Protein 7SO5 (pdb70)

Nearest PDB structures (foldseek):
  7so5-assembly1_H  TM=1.005E+00  e=3.830E-40  Homo sapiens
  4edw-assembly1_H  TM=9.502E-01  e=9.110E-30  Homo sapiens
  8f6l-assembly1_A  TM=8.361E-01  e=1.231E-29  Homo sapiens
  6vpy-assembly1_A  TM=5.627E-01  e=1.816E-31  Homo sapiens
  4qhm-assembly4_G  TM=5.582E-01  e=5.480E-31  Homo sapiens

Structure (mmCIF, N/CA/C/O backbone):
data_7SO5
#
_entry.id   7SO5
#
_cell.length_a   61.167
_cell.length_b   110.722
_cell.length_c   83.060
_cell.angle_alpha   90.000
_cell.angle_beta   99.330
_cell.angle_gamma   90.000
#
_symmetry.space_group_name_H-M   'P 1 21 1'
#
loop_
_entity.id
_entity.type
_entity.pdbx_description
1 polymer 'Fab B2 HC'
2 polymer 'Fab B2 LC'
3 polymer 'Toxin B'
4 water water
#
loop_
_atom_site.group_PDB
_atom_site.id
_atom_site.type_symbol
_atom_site.label_atom_id
_atom_site.label_alt_id
_atom_site.label_comp_id
_atom_site.label_asym_id
_atom_site.label_entity_id
_atom_site.label_seq_id
_atom_site.pdbx_PDB_ins_code
_atom_site.Cartn_x
_atom_site.Cartn_y
_atom_site.Cartn_z
_atom_site.occupancy
_atom_site.B_iso_or_equiv
_atom_site.auth_seq_id
_atom_site.auth_comp_id
_atom_site.auth_asym_id
_atom_site.auth_atom_id
_atom_site.pdbx_PDB_model_num
ATOM 1 N N . GLN A 1 1 ? 12.736 -107.197 37.972 1.00 55.71 1 GLN H N 1
ATOM 2 C CA . GLN A 1 1 ? 14.016 -107.758 38.392 1.00 50.83 1 GLN H CA 1
ATOM 3 C C . GLN A 1 1 ? 14.939 -106.636 38.834 1.00 46.46 1 GLN H C 1
ATOM 4 O O . GLN A 1 1 ? 15.494 -105.922 38.001 1.00 42.17 1 GLN H O 1
ATOM 10 N N . VAL A 1 2 ? 15.069 -106.474 40.154 1.00 41.77 2 VAL H N 1
ATOM 11 C CA . VAL A 1 2 ? 15.911 -105.418 40.704 1.00 40.84 2 VAL H CA 1
ATOM 12 C C . VAL A 1 2 ? 17.346 -105.604 40.236 1.00 40.80 2 VAL H C 1
ATOM 13 O O . VAL A 1 2 ? 17.870 -106.725 40.203 1.00 38.10 2 VAL H O 1
ATOM 17 N N . GLN A 1 3 ? 17.991 -104.499 39.865 1.00 36.26 3 GLN H N 1
ATOM 18 C CA . GLN A 1 3 ? 19.403 -104.513 39.514 1.00 33.30 3 GLN H CA 1
ATOM 19 C C . GLN A 1 3 ? 20.101 -103.370 40.229 1.00 26.89 3 GLN H C 1
ATOM 20 O O . GLN A 1 3 ? 19.568 -102.262 40.302 1.00 31.83 3 GLN H O 1
ATOM 26 N N . LEU A 1 4 ? 21.286 -103.655 40.763 1.00 25.17 4 LEU H N 1
ATOM 27 C CA . LEU A 1 4 ? 22.118 -102.686 41.475 1.00 24.67 4 LEU H CA 1
ATOM 28 C C . LEU A 1 4 ? 23.295 -102.329 40.576 1.00 26.27 4 LEU H C 1
ATOM 29 O O . LEU A 1 4 ? 24.175 -103.161 40.354 1.00 29.18 4 LEU H O 1
ATOM 34 N N . LEU A 1 5 ? 23.314 -101.104 40.067 1.00 24.68 5 LEU H N 1
ATOM 35 C CA . LEU A 1 5 ? 24.382 -100.653 39.182 1.00 23.99 5 LEU H CA 1
ATOM 36 C C . LEU A 1 5 ? 25.288 -99.733 39.981 1.00 24.13 5 LEU H C 1
ATOM 37 O O . LEU A 1 5 ? 24.806 -98.825 40.660 1.00 27.06 5 LEU H O 1
ATOM 42 N N . GLN A 1 6 ? 26.588 -99.964 39.917 1.00 23.49 6 GLN H N 1
ATOM 43 C CA . GLN A 1 6 ? 27.451 -99.212 40.812 1.00 28.16 6 GLN H CA 1
ATOM 44 C C . GLN A 1 6 ? 28.678 -98.711 40.077 1.00 29.14 6 GLN H C 1
ATOM 45 O O . GLN A 1 6 ? 29.069 -99.230 39.024 1.00 29.07 6 GLN H O 1
ATOM 51 N N . GLY A 1 7 ? 29.273 -97.671 40.651 1.00 25.65 7 GLY H N 1
ATOM 52 C CA . GLY A 1 7 ? 30.460 -97.097 40.047 1.00 29.21 7 GLY H CA 1
ATOM 53 C C . GLY A 1 7 ? 31.118 -96.101 40.970 1.00 30.99 7 GLY H C 1
ATOM 54 O O . GLY A 1 7 ? 30.627 -95.804 42.062 1.00 27.23 7 GLY H O 1
ATOM 55 N N . GLY A 1 8 ? 32.234 -95.577 40.492 1.00 29.44 8 GLY H N 1
ATOM 56 C CA . GLY A 1 8 ? 33.056 -94.653 41.244 1.00 28.96 8 GLY H CA 1
ATOM 57 C C . GLY A 1 8 ? 34.503 -94.894 40.868 1.00 25.63 8 GLY H C 1
ATOM 58 O O . GLY A 1 8 ? 34.822 -95.797 40.106 1.00 30.76 8 GLY H O 1
ATOM 59 N N . ALA A 1 9 ? 35.384 -94.084 41.449 1.00 25.21 9 ALA H N 1
ATOM 60 C CA . ALA A 1 9 ? 36.788 -94.148 41.065 1.00 30.61 9 ALA H CA 1
ATOM 61 C C . ALA A 1 9 ? 37.418 -95.457 41.532 1.00 31.42 9 ALA H C 1
ATOM 62 O O . ALA A 1 9 ? 37.207 -95.901 42.665 1.00 30.56 9 ALA H O 1
ATOM 64 N N . GLY A 1 10 ? 38.199 -96.078 40.649 1.00 30.03 10 GLY H N 1
ATOM 65 C CA . GLY A 1 10 ? 38.893 -97.308 40.960 1.00 25.74 10 GLY H CA 1
ATOM 66 C C . GLY A 1 10 ? 40.267 -97.131 41.546 1.00 27.71 10 GLY H C 1
ATOM 67 O O . GLY A 1 10 ? 40.913 -98.120 41.911 1.00 25.88 10 GLY H O 1
ATOM 68 N N . LEU A 1 11 ? 40.743 -95.892 41.653 1.00 29.22 11 LEU H N 1
ATOM 69 C CA . LEU A 1 11 ? 42.084 -95.639 42.159 1.00 25.83 11 LEU H CA 1
ATOM 70 C C . LEU A 1 11 ? 42.092 -94.329 42.928 1.00 21.43 11 LEU H C 1
ATOM 71 O O . LEU A 1 11 ? 41.588 -93.322 42.426 1.00 27.67 11 LEU H O 1
ATOM 76 N N . LEU A 1 12 ? 42.719 -94.331 44.097 1.00 24.45 12 LEU H N 1
ATOM 77 C CA . LEU A 1 12 ? 42.909 -93.082 44.820 1.00 28.96 12 LEU H CA 1
ATOM 78 C C . LEU A 1 12 ? 44.103 -93.237 45.751 1.00 28.52 12 LEU H C 1
ATOM 79 O O . LEU A 1 12 ? 44.581 -94.345 46.000 1.00 23.49 12 LEU H O 1
ATOM 84 N N . LYS A 1 13 ? 44.612 -92.054 46.271 1.00 26.99 13 LYS H N 1
ATOM 85 C CA . LYS A 1 13 ? 45.831 -92.101 47.064 1.00 28.35 13 LYS H CA 1
ATOM 86 C C . LYS A 1 13 ? 45.521 -92.306 48.542 1.00 27.12 13 LYS H C 1
ATOM 87 O O . LYS A 1 13 ? 44.453 -91.908 49.013 1.00 27.83 13 LYS H O 1
ATOM 93 N N . PRO A 1 14 ? 46.467 -92.888 49.283 1.00 26.44 14 PRO H N 1
ATOM 94 C CA . PRO A 1 14 ? 46.298 -93.004 50.733 1.00 29.98 14 PRO H CA 1
ATOM 95 C C . PRO A 1 14 ? 45.995 -91.642 51.344 1.00 30.12 14 PRO H C 1
ATOM 96 O O . PRO A 1 14 ? 46.457 -90.601 50.860 1.00 30.31 14 PRO H O 1
ATOM 100 N N . SER A 1 15 ? 45.174 -91.667 52.385 1.00 30.13 15 SER H N 1
ATOM 101 C CA . SER A 1 15 ? 44.628 -90.538 53.127 1.00 28.91 15 SER H CA 1
ATOM 102 C C . SER A 1 15 ? 43.435 -89.886 52.411 1.00 29.84 15 SER H C 1
ATOM 103 O O . SER A 1 15 ? 42.721 -89.101 53.041 1.00 29.55 15 SER H O 1
ATOM 106 N N . GLU A 1 16 ? 43.154 -90.213 51.145 1.00 26.49 16 GLU H N 1
ATOM 107 C CA . GLU A 1 16 ? 42.038 -89.593 50.437 1.00 24.25 16 GLU H CA 1
ATOM 108 C C . GLU A 1 16 ? 40.708 -90.251 50.834 1.00 23.44 16 GLU H C 1
ATOM 109 O O . GLU A 1 16 ? 40.667 -91.203 51.613 1.00 24.59 16 GLU H O 1
ATOM 115 N N . THR A 1 17 ? 39.603 -89.744 50.278 1.00 22.15 17 THR H N 1
ATOM 116 C CA . THR A 1 17 ? 38.265 -90.235 50.600 1.00 25.10 17 THR H CA 1
ATOM 117 C C . THR A 1 17 ? 37.725 -91.069 49.445 1.00 24.43 17 THR H C 1
ATOM 118 O O . THR A 1 17 ? 37.624 -90.582 48.313 1.00 27.12 17 THR H O 1
ATOM 122 N N . LEU A 1 18 ? 37.398 -92.326 49.733 1.00 22.07 18 LEU H N 1
ATOM 123 C CA . LEU A 1 18 ? 36.761 -93.188 48.747 1.00 25.55 18 LEU H CA 1
ATOM 124 C C . LEU A 1 18 ? 35.290 -92.801 48.637 1.00 27.48 18 LEU H C 1
ATOM 125 O O . LEU A 1 18 ? 34.617 -92.637 49.661 1.00 25.86 18 LEU H O 1
ATOM 130 N N . SER A 1 19 ? 34.799 -92.601 47.410 1.00 23.65 19 SER H N 1
ATOM 131 C CA . SER A 1 19 ? 33.377 -92.356 47.187 1.00 25.82 19 SER H CA 1
ATOM 132 C C . SER A 1 19 ? 32.853 -93.318 46.133 1.00 25.05 19 SER H C 1
ATOM 133 O O . SER A 1 19 ? 33.445 -93.455 45.056 1.00 23.20 19 SER H O 1
ATOM 136 N N . LEU A 1 20 ? 31.759 -94.005 46.453 1.00 25.20 20 LEU H N 1
ATOM 137 C CA . LEU A 1 20 ? 31.112 -94.886 45.494 1.00 21.31 20 LEU H CA 1
ATOM 138 C C . LEU A 1 20 ? 29.620 -94.617 45.470 1.00 21.27 20 LEU H C 1
ATOM 139 O O . LEU A 1 20 ? 29.034 -94.144 46.447 1.00 21.37 20 LEU H O 1
ATOM 144 N N . THR A 1 21 ? 29.012 -94.941 44.337 1.00 20.31 21 THR H N 1
ATOM 145 C CA . THR A 1 21 ? 27.576 -94.775 44.158 1.00 19.78 21 THR H CA 1
ATOM 146 C C . THR A 1 21 ? 26.960 -96.085 43.696 1.00 22.71 21 THR H C 1
ATOM 147 O O . THR A 1 21 ? 27.571 -96.842 42.938 1.00 24.39 21 THR H O 1
ATOM 151 N N . CYS A 1 22 ? 25.759 -96.364 44.201 1.00 22.43 22 CYS H N 1
ATOM 152 C CA . CYS A 1 22 ? 24.970 -97.514 43.780 1.00 22.46 22 CYS H CA 1
ATOM 153 C C . CYS A 1 22 ? 23.572 -97.020 43.448 1.00 25.07 22 CYS H C 1
ATOM 154 O O . CYS A 1 22 ? 22.997 -96.228 44.201 1.00 26.10 22 CYS H O 1
ATOM 157 N N . ALA A 1 23 ? 23.035 -97.458 42.314 1.00 26.02 23 ALA H N 1
ATOM 158 C CA . ALA A 1 23 ? 21.714 -97.040 41.868 1.00 29.58 23 ALA H CA 1
ATOM 159 C C . ALA A 1 23 ? 20.841 -98.275 41.728 1.00 24.18 23 ALA H C 1
ATOM 160 O O . ALA A 1 23 ? 21.268 -99.268 41.136 1.00 24.56 23 ALA H O 1
ATOM 162 N N . VAL A 1 24 ? 19.642 -98.218 42.304 1.00 24.17 24 VAL H N 1
ATOM 163 C CA . VAL A 1 24 ? 18.701 -99.334 42.320 1.00 25.84 24 VAL H CA 1
ATOM 164 C C . VAL A 1 24 ? 17.733 -99.173 41.158 1.00 28.80 24 VAL H C 1
ATOM 165 O O . VAL A 1 24 ? 16.999 -98.181 41.088 1.00 31.44 24 VAL H O 1
ATOM 169 N N . TYR A 1 25 ? 17.698 -100.163 40.274 1.00 28.78 25 TYR H N 1
ATOM 170 C CA . TYR A 1 25 ? 16.818 -100.156 39.113 1.00 34.81 25 TYR H CA 1
ATOM 171 C C . TYR A 1 25 ? 15.923 -101.386 39.126 1.00 30.28 25 TYR H C 1
ATOM 172 O O . TYR A 1 25 ? 16.353 -102.473 39.522 1.00 35.61 25 TYR H O 1
ATOM 181 N N . GLY A 1 26 ? 14.690 -101.214 38.657 1.00 34.79 26 GLY H N 1
ATOM 182 C CA . GLY A 1 26 ? 13.797 -102.346 38.499 1.00 33.83 26 GLY H CA 1
ATOM 183 C C . GLY A 1 26 ? 13.210 -102.870 39.785 1.00 37.12 26 GLY H C 1
ATOM 184 O O . GLY A 1 26 ? 12.780 -104.026 39.833 1.00 38.07 26 GLY H O 1
ATOM 185 N N . GLY A 1 27 ? 13.179 -102.057 40.836 1.00 33.94 27 GLY H N 1
ATOM 186 C CA . GLY A 1 27 ? 12.597 -102.524 42.083 1.00 30.98 27 GLY H CA 1
ATOM 187 C C . GLY A 1 27 ? 12.427 -101.389 43.065 1.00 27.51 27 GLY H C 1
ATOM 188 O O . GLY A 1 27 ? 12.897 -100.266 42.851 1.00 29.83 27 GLY H O 1
ATOM 189 N N . SER A 1 28 ? 11.756 -101.712 44.167 1.00 24.87 28 SER H N 1
ATOM 190 C CA . SER A 1 28 ? 11.429 -100.713 45.176 1.00 24.74 28 SER H CA 1
ATOM 191 C C . SER A 1 28 ? 12.666 -100.274 45.949 1.00 24.86 28 SER H C 1
ATOM 192 O O . SER A 1 28 ? 13.448 -101.105 46.419 1.00 28.18 28 SER H O 1
ATOM 195 N N . PHE A 1 29 ? 12.817 -98.958 46.125 1.00 20.88 29 PHE H N 1
ATOM 196 C CA . PHE A 1 29 ? 13.910 -98.434 46.933 1.00 24.70 29 PHE H CA 1
ATOM 197 C C . PHE A 1 29 ? 13.675 -98.616 48.431 1.00 20.35 29 PHE H C 1
ATOM 198 O O . PHE A 1 29 ? 14.575 -98.330 49.220 1.00 23.29 29 PHE H O 1
ATOM 206 N N . SER A 1 30 ? 12.503 -99.087 48.852 1.00 24.42 30 SER H N 1
ATOM 207 C CA . SER A 1 30 ? 12.266 -99.267 50.279 1.00 25.79 30 SER H CA 1
ATOM 208 C C . SER A 1 30 ? 12.212 -100.737 50.698 1.00 23.33 30 SER H C 1
ATOM 209 O O . SER A 1 30 ? 11.932 -101.026 51.868 1.00 22.76 30 SER H O 1
ATOM 212 N N . GLU A 1 31 ? 12.481 -101.681 49.803 1.00 22.44 31 GLU H N 1
ATOM 213 C CA . GLU A 1 31 ? 12.220 -103.075 50.153 1.00 22.01 31 GLU H CA 1
ATOM 214 C C . GLU A 1 31 ? 13.442 -103.802 50.718 1.00 22.06 31 GLU H C 1
ATOM 215 O O . GLU A 1 31 ? 13.308 -104.952 51.141 1.00 20.16 31 GLU H O 1
ATOM 221 N N . HIS A 1 32 ? 14.609 -103.158 50.758 1.00 19.79 32 HIS H N 1
ATOM 222 C CA . HIS A 1 32 ? 15.836 -103.778 51.268 1.00 20.36 32 HIS H CA 1
ATOM 223 C C . HIS A 1 32 ? 16.655 -102.750 52.042 1.00 19.95 32 HIS H C 1
ATOM 224 O O . HIS A 1 32 ? 16.495 -101.541 51.867 1.00 20.30 32 HIS H O 1
ATOM 231 N N . TYR A 1 33 ? 17.559 -103.247 52.892 1.00 17.43 33 TYR H N 1
ATOM 232 C CA . TYR A 1 33 ? 18.607 -102.418 53.488 1.00 17.45 33 TYR H CA 1
ATOM 233 C C . TYR A 1 33 ? 19.739 -102.267 52.486 1.00 17.68 33 TYR H C 1
ATOM 234 O O . TYR A 1 33 ? 20.333 -103.266 52.082 1.00 18.85 33 TYR H O 1
ATOM 243 N N . TRP A 1 34 ? 20.060 -101.036 52.096 1.00 18.94 34 TRP H N 1
ATOM 244 C CA . TRP A 1 34 ? 21.097 -100.852 51.082 1.00 18.66 34 TRP H CA 1
ATOM 245 C C . TRP A 1 34 ? 22.451 -100.856 51.779 1.00 18.52 34 TRP H C 1
ATOM 246 O O . TRP A 1 34 ? 22.714 -100.027 52.659 1.00 21.46 34 TRP H O 1
ATOM 257 N N . SER A 1 35 ? 23.286 -101.819 51.414 1.00 17.28 35 SER H N 1
ATOM 258 C CA . SER A 1 35 ? 24.420 -102.227 52.228 1.00 16.38 35 SER H CA 1
ATOM 259 C C . SER A 1 35 ? 25.669 -102.289 51.367 1.00 19.32 35 SER H C 1
ATOM 260 O O . SER A 1 35 ? 25.595 -102.524 50.158 1.00 17.78 35 SER H O 1
ATOM 263 N N . TRP A 1 36 ? 26.818 -102.109 52.008 1.00 17.38 36 TRP H N 1
ATOM 264 C CA . TRP A 1 36 ? 28.106 -102.218 51.332 1.00 17.05 36 TRP H CA 1
ATOM 265 C C . TRP A 1 36 ? 28.905 -103.325 51.996 1.00 17.32 36 TRP H C 1
ATOM 266 O O . TRP A 1 36 ? 28.985 -103.384 53.226 1.00 18.48 36 TRP H O 1
ATOM 277 N N . ILE A 1 37 ? 29.449 -104.224 51.176 1.00 16.31 37 ILE H N 1
ATOM 278 C CA . ILE A 1 37 ? 30.234 -105.369 51.625 1.00 15.38 37 ILE H CA 1
ATOM 279 C C . ILE A 1 37 ? 31.474 -105.439 50.740 1.00 19.71 37 ILE H C 1
ATOM 280 O O . ILE A 1 37 ? 31.358 -105.379 49.511 1.00 17.82 37 ILE H O 1
ATOM 285 N N . ARG A 1 38 ? 32.655 -105.577 51.349 1.00 17.35 38 ARG H N 1
ATOM 286 C CA . ARG A 1 38 ? 33.872 -105.528 50.557 1.00 16.70 38 ARG H CA 1
ATOM 287 C C . ARG A 1 38 ? 34.667 -106.824 50.685 1.00 17.77 38 ARG H C 1
ATOM 288 O O . ARG A 1 38 ? 34.518 -107.589 51.639 1.00 18.52 38 ARG H O 1
ATOM 296 N N . GLN A 1 39 ? 35.526 -107.044 49.696 1.00 21.03 39 GLN H N 1
ATOM 297 C CA . GLN A 1 39 ? 36.289 -108.284 49.573 1.00 19.57 39 GLN H CA 1
ATOM 298 C C . GLN A 1 39 ? 37.702 -107.903 49.148 1.00 20.61 39 GLN H C 1
ATOM 299 O O . GLN A 1 39 ? 37.933 -107.589 47.969 1.00 22.55 39 GLN H O 1
ATOM 305 N N . PRO A 1 40 ? 38.653 -107.880 50.074 1.00 22.70 40 PRO H N 1
ATOM 306 C CA . PRO A 1 40 ? 40.043 -107.582 49.707 1.00 26.51 40 PRO H CA 1
ATOM 307 C C . PRO A 1 40 ? 40.601 -108.679 48.824 1.00 30.69 40 PRO H C 1
ATOM 308 O O . PRO A 1 40 ? 40.059 -109.795 48.789 1.00 28.34 40 PRO H O 1
ATOM 312 N N . PRO A 1 41 ? 41.683 -108.397 48.085 1.00 34.78 41 PRO H N 1
ATOM 313 C CA . PRO A 1 41 ? 42.172 -109.361 47.090 1.00 38.68 41 PRO H CA 1
ATOM 314 C C . PRO A 1 41 ? 42.383 -110.749 47.673 1.00 35.53 41 PRO H C 1
ATOM 315 O O . PRO A 1 41 ? 43.122 -110.923 48.648 1.00 38.50 41 PRO H O 1
ATOM 319 N N . GLY A 1 42 ? 41.666 -111.728 47.115 1.00 38.29 42 GLY H N 1
ATOM 320 C CA . GLY A 1 42 ? 41.808 -113.117 47.518 1.00 35.30 42 GLY H CA 1
ATOM 321 C C . GLY A 1 42 ? 41.407 -113.429 48.940 1.00 36.54 42 GLY H C 1
ATOM 322 O O . GLY A 1 42 ? 41.792 -114.479 49.463 1.00 39.60 42 GLY H O 1
ATOM 323 N N . LYS A 1 43 ? 40.651 -112.553 49.590 1.00 28.50 43 LYS H N 1
ATOM 324 C CA . LYS A 1 43 ? 40.212 -112.781 50.959 1.00 33.22 43 LYS H CA 1
ATOM 325 C C . LYS A 1 43 ? 38.683 -112.904 50.991 1.00 30.56 43 LYS H C 1
ATOM 326 O O . LYS A 1 43 ? 38.018 -112.919 49.947 1.00 29.84 43 LYS H O 1
ATOM 332 N N . GLY A 1 44 ? 38.138 -113.002 52.205 1.00 28.45 44 GLY H N 1
ATOM 333 C CA . GLY A 1 44 ? 36.715 -113.150 52.419 1.00 25.50 44 GLY H CA 1
ATOM 334 C C . GLY A 1 44 ? 35.945 -111.843 52.339 1.00 26.23 44 GLY H C 1
ATOM 335 O O . GLY A 1 44 ? 36.420 -110.828 51.829 1.00 24.92 44 GLY H O 1
ATOM 336 N N . LEU A 1 45 ? 34.738 -111.874 52.885 1.00 23.19 45 LEU H N 1
ATOM 337 C CA . LEU A 1 45 ? 33.784 -110.777 52.788 1.00 21.15 45 LEU H CA 1
ATOM 338 C C . LEU A 1 45 ? 33.655 -110.060 54.130 1.00 21.39 45 LEU H C 1
ATOM 339 O O . LEU A 1 45 ? 33.623 -110.708 55.179 1.00 21.46 45 LEU H O 1
ATOM 344 N N . GLU A 1 46 ? 33.553 -108.726 54.088 1.00 20.33 46 GLU H N 1
ATOM 345 C CA . GLU A 1 46 ? 33.414 -107.888 55.282 1.00 22.01 46 GLU H CA 1
ATOM 346 C C . GLU A 1 46 ? 32.296 -106.879 55.062 1.00 18.90 46 GLU H C 1
ATOM 347 O O . GLU A 1 46 ? 32.364 -106.054 54.139 1.00 19.90 46 GLU H O 1
ATOM 353 N N . TRP A 1 47 ? 31.266 -106.952 55.892 1.00 16.86 47 TRP H N 1
ATOM 354 C CA . TRP A 1 47 ? 30.188 -105.970 55.843 1.00 18.45 47 TRP H CA 1
ATOM 355 C C . TRP A 1 47 ? 30.659 -104.636 56.413 1.00 18.35 47 TRP H C 1
ATOM 356 O O . TRP A 1 47 ? 31.252 -104.594 57.492 1.00 22.05 47 TRP H O 1
ATOM 367 N N . ILE A 1 48 ? 30.383 -103.552 55.693 1.00 17.95 48 ILE H N 1
ATOM 368 C CA . ILE A 1 48 ? 30.823 -102.213 56.076 1.00 21.38 48 ILE H CA 1
ATOM 369 C C . ILE A 1 48 ? 29.728 -101.447 56.808 1.00 22.00 48 ILE H C 1
ATOM 370 O O . ILE A 1 48 ? 29.995 -100.730 57.780 1.00 19.07 48 ILE H O 1
ATOM 375 N N . GLY A 1 49 ? 28.498 -101.547 56.321 1.00 21.72 49 GLY H N 1
ATOM 376 C CA . GLY A 1 49 ? 27.426 -100.747 56.869 1.00 19.78 49 GLY H CA 1
ATOM 377 C C . GLY A 1 49 ? 26.213 -100.792 55.972 1.00 19.73 49 GLY H C 1
ATOM 378 O O . GLY A 1 49 ? 26.220 -101.387 54.884 1.00 17.70 49 GLY H O 1
ATOM 379 N N . GLU A 1 50 ? 25.151 -100.156 56.452 1.00 18.58 50 GLU H N 1
ATOM 380 C CA . GLU A 1 50 ? 23.864 -100.197 55.765 1.00 18.37 50 GLU H CA 1
ATOM 381 C C . GLU A 1 50 ? 23.130 -98.888 55.985 1.00 18.88 50 GLU H C 1
ATOM 382 O O . GLU A 1 50 ? 23.469 -98.099 56.873 1.00 17.78 50 GLU H O 1
ATOM 388 N N . ILE A 1 51 ? 22.095 -98.681 55.166 1.00 16.39 51 ILE H N 1
ATOM 389 C CA . ILE A 1 51 ? 21.117 -97.620 55.372 1.00 19.65 51 ILE H CA 1
ATOM 390 C C . ILE A 1 51 ? 19.761 -98.156 54.937 1.00 24.65 51 ILE H C 1
ATOM 391 O O . ILE A 1 51 ? 19.661 -99.020 54.056 1.00 23.57 51 ILE H O 1
ATOM 396 N N . ASN A 1 52 ? 18.700 -97.687 55.595 1.00 24.88 52 ASN H N 1
ATOM 397 C CA . ASN A 1 52 ? 17.373 -98.040 55.121 1.00 24.10 52 ASN H CA 1
ATOM 398 C C . ASN A 1 52 ? 16.736 -96.825 54.448 1.00 24.47 52 ASN H C 1
ATOM 399 O O . ASN A 1 52 ? 17.301 -95.732 54.413 1.00 24.34 52 ASN H O 1
ATOM 404 N N . TYR A 1 53 ? 15.554 -97.049 53.871 1.00 27.96 53 TYR H N 1
ATOM 405 C CA . TYR A 1 53 ? 14.843 -95.985 53.169 1.00 25.53 53 TYR H CA 1
ATOM 406 C C . TYR A 1 53 ? 14.663 -94.748 54.050 1.00 28.63 53 TYR H C 1
ATOM 407 O O . TYR A 1 53 ? 14.858 -93.615 53.596 1.00 29.99 53 TYR H O 1
ATOM 416 N N . GLY A 1 54 ? 14.314 -94.947 55.320 1.00 28.96 55 GLY H N 1
ATOM 417 C CA . GLY A 1 54 ? 14.128 -93.843 56.250 1.00 31.81 55 GLY H CA 1
ATOM 418 C C . GLY A 1 54 ? 15.403 -93.168 56.715 1.00 34.01 55 GLY H C 1
ATOM 419 O O . GLY A 1 54 ? 15.332 -92.237 57.521 1.00 30.81 55 GLY H O 1
ATOM 420 N N . GLY A 1 55 ? 16.570 -93.614 56.242 1.00 28.88 56 GLY H N 1
ATOM 421 C CA . GLY A 1 55 ? 17.817 -92.940 56.528 1.00 24.64 56 GLY H CA 1
ATOM 422 C C . GLY A 1 55 ? 18.580 -93.422 57.745 1.00 30.37 56 GLY H C 1
ATOM 423 O O . GLY A 1 55 ? 19.644 -92.859 58.046 1.00 29.31 56 GLY H O 1
ATOM 424 N N . ASN A 1 56 ? 18.096 -94.436 58.462 1.00 27.81 57 ASN H N 1
ATOM 425 C CA . ASN A 1 56 ? 18.834 -94.909 59.622 1.00 30.67 57 ASN H CA 1
ATOM 426 C C . ASN A 1 56 ? 19.986 -95.794 59.167 1.00 28.13 57 ASN H C 1
ATOM 427 O O . ASN A 1 56 ? 19.785 -96.745 58.406 1.00 25.12 57 ASN H O 1
ATOM 432 N N . THR A 1 57 ? 21.184 -95.479 59.640 1.00 22.76 58 THR H N 1
ATOM 433 C CA . THR A 1 57 ? 22.401 -96.197 59.298 1.00 25.14 58 THR H CA 1
ATOM 434 C C . THR A 1 57 ? 22.850 -97.077 60.458 1.00 29.19 58 THR H C 1
ATOM 435 O O . THR A 1 57 ? 22.536 -96.810 61.624 1.00 25.06 58 THR H O 1
ATOM 439 N N . ASN A 1 58 ? 23.586 -98.137 60.120 1.00 21.64 59 ASN H N 1
ATOM 440 C CA . ASN A 1 58 ? 24.353 -98.940 61.072 1.00 23.78 59 ASN H CA 1
ATOM 441 C C . ASN A 1 58 ? 25.673 -99.243 60.392 1.00 26.08 59 ASN H C 1
ATOM 442 O O . ASN A 1 58 ? 25.680 -99.704 59.248 1.00 22.55 59 ASN H O 1
ATOM 447 N N . TYR A 1 59 ? 26.772 -98.985 61.080 1.00 23.79 60 TYR H N 1
ATOM 448 C CA . TYR A 1 59 ? 28.101 -99.196 60.526 1.00 22.73 60 TYR H CA 1
ATOM 449 C C . TYR A 1 59 ? 28.844 -100.264 61.320 1.00 27.74 60 TYR H C 1
ATOM 450 O O . TYR A 1 59 ? 28.573 -100.490 62.501 1.00 27.04 60 TYR H O 1
ATOM 459 N N . ASN A 1 60 ? 29.779 -100.918 60.660 1.00 19.96 61 ASN H N 1
ATOM 460 C CA . ASN A 1 60 ? 30.673 -101.850 61.327 1.00 24.56 61 ASN H CA 1
ATOM 461 C C . ASN A 1 60 ? 31.543 -101.087 62.323 1.00 27.46 61 ASN H C 1
ATOM 462 O O . ASN A 1 60 ? 32.262 -100.162 61.915 1.00 28.20 61 ASN H O 1
ATOM 467 N N . PRO A 1 61 ? 31.529 -101.446 63.614 1.00 31.25 62 PRO H N 1
ATOM 468 C CA . PRO A 1 61 ? 32.345 -100.709 64.597 1.00 34.82 62 PRO H CA 1
ATOM 469 C C . PRO A 1 61 ? 33.802 -100.609 64.197 1.00 37.26 62 PRO H C 1
ATOM 470 O O . PRO A 1 61 ? 34.461 -99.597 64.487 1.00 42.83 62 PRO H O 1
ATOM 474 N N . SER A 1 62 ? 34.314 -101.619 63.491 1.00 33.38 63 SER H N 1
ATOM 475 C CA . SER A 1 62 ? 35.693 -101.600 63.025 1.00 37.05 63 SER H CA 1
ATOM 476 C C . SER A 1 62 ? 35.964 -100.456 62.059 1.00 39.72 63 SER H C 1
ATOM 477 O O . SER A 1 62 ? 37.120 -100.058 61.894 1.00 43.02 63 SER H O 1
ATOM 480 N N . LEU A 1 63 ? 34.930 -99.906 61.426 1.00 32.92 64 LEU H N 1
ATOM 481 C CA . LEU A 1 63 ? 35.121 -98.845 60.454 1.00 32.44 64 LEU H CA 1
ATOM 482 C C . LEU A 1 63 ? 34.294 -97.604 60.732 1.00 33.60 64 LEU H C 1
ATOM 483 O O . LEU A 1 63 ? 34.398 -96.637 59.974 1.00 31.16 64 LEU H O 1
ATOM 488 N N . GLU A 1 64 ? 33.488 -97.611 61.797 1.00 30.04 65 GLU H N 1
ATOM 489 C CA . GLU A 1 64 ? 32.527 -96.547 62.074 1.00 34.34 65 GLU H CA 1
ATOM 490 C C . GLU A 1 64 ? 33.139 -95.152 61.981 1.00 33.24 65 GLU H C 1
ATOM 491 O O . GLU A 1 64 ? 32.502 -94.217 61.482 1.00 33.27 65 GLU H O 1
ATOM 497 N N . SER A 1 65 ? 34.370 -94.982 62.458 1.00 31.66 66 SER H N 1
ATOM 498 C CA . SER A 1 65 ? 34.907 -93.632 62.557 1.00 30.95 66 SER H CA 1
ATOM 499 C C . SER A 1 65 ? 35.190 -93.008 61.194 1.00 34.53 66 SER H C 1
ATOM 500 O O . SER A 1 65 ? 35.322 -91.783 61.106 1.00 34.02 66 SER H O 1
ATOM 503 N N . ARG A 1 66 ? 35.259 -93.815 60.128 1.00 32.44 67 ARG H N 1
ATOM 504 C CA . ARG A 1 66 ? 35.634 -93.326 58.809 1.00 29.01 67 ARG H CA 1
ATOM 505 C C . ARG A 1 66 ? 34.529 -93.421 57.759 1.00 28.12 67 ARG H C 1
ATOM 506 O O . ARG A 1 66 ? 34.675 -92.821 56.686 1.00 29.82 67 ARG H O 1
ATOM 514 N N . ILE A 1 67 ? 33.430 -94.135 58.034 1.00 26.84 68 ILE H N 1
ATOM 515 C CA . ILE A 1 67 ? 32.419 -94.476 57.031 1.00 25.08 68 ILE H CA 1
ATOM 516 C C . ILE A 1 67 ? 31.245 -93.524 57.155 1.00 27.89 68 ILE H C 1
ATOM 517 O O . ILE A 1 67 ? 30.855 -93.143 58.267 1.00 26.94 68 ILE H O 1
ATOM 522 N N . SER A 1 68 ? 30.653 -93.170 56.021 1.00 23.20 69 SER H N 1
ATOM 523 C CA . SER A 1 68 ? 29.317 -92.600 56.005 1.00 25.64 69 SER H CA 1
ATOM 524 C C . SER A 1 68 ? 28.573 -93.175 54.815 1.00 26.40 69 SER H C 1
ATOM 525 O O . SER A 1 68 ? 29.166 -93.407 53.757 1.00 24.51 69 SER H O 1
ATOM 528 N N . ILE A 1 69 ? 27.286 -93.450 55.009 1.00 20.29 70 ILE H N 1
ATOM 529 C CA . ILE A 1 69 ? 26.412 -93.948 53.957 1.00 22.19 70 ILE H CA 1
ATOM 530 C C . ILE A 1 69 ? 25.179 -93.062 53.940 1.00 23.60 70 ILE H C 1
ATOM 531 O O . ILE A 1 69 ? 24.623 -92.751 55.001 1.00 23.05 70 ILE H O 1
ATOM 536 N N . SER A 1 70 ? 24.768 -92.641 52.747 1.00 20.96 71 SER H N 1
ATOM 537 C CA . SER A 1 70 ? 23.616 -91.766 52.589 1.00 22.15 71 SER H CA 1
ATOM 538 C C . SER A 1 70 ? 22.812 -92.188 51.368 1.00 24.52 71 SER H C 1
ATOM 539 O O . SER A 1 70 ? 23.265 -92.984 50.541 1.00 25.88 71 SER H O 1
ATOM 542 N N . VAL A 1 71 ? 21.586 -91.675 51.277 1.00 24.70 72 VAL H N 1
ATOM 543 C CA . VAL A 1 71 ? 20.726 -91.980 50.143 1.00 25.16 72 VAL H CA 1
ATOM 544 C C . VAL A 1 71 ? 20.179 -90.697 49.541 1.00 31.71 72 VAL H C 1
ATOM 545 O O . VAL A 1 71 ? 20.080 -89.660 50.207 1.00 31.72 72 VAL H O 1
ATOM 549 N N . ASP A 1 72 ? 19.864 -90.779 48.251 1.00 28.23 73 ASP H N 1
ATOM 550 C CA . ASP A 1 72 ? 19.075 -89.791 47.529 1.00 34.85 73 ASP H CA 1
ATOM 551 C C . ASP A 1 72 ? 17.772 -90.490 47.164 1.00 35.94 73 ASP H C 1
ATOM 552 O O . ASP A 1 72 ? 17.693 -91.192 46.151 1.00 33.19 73 ASP H O 1
ATOM 557 N N . THR A 1 73 ? 16.760 -90.305 48.009 1.00 35.33 74 THR H N 1
ATOM 558 C CA . THR A 1 73 ? 15.482 -90.985 47.845 1.00 39.84 74 THR H CA 1
ATOM 559 C C . THR A 1 73 ? 14.800 -90.644 46.528 1.00 42.27 74 THR H C 1
ATOM 560 O O . THR A 1 73 ? 13.976 -91.433 46.051 1.00 42.00 74 THR H O 1
ATOM 564 N N . SER A 1 74 ? 15.122 -89.493 45.932 1.00 41.60 75 SER H N 1
ATOM 565 C CA . SER A 1 74 ? 14.478 -89.080 44.694 1.00 46.04 75 SER H CA 1
ATOM 566 C C . SER A 1 74 ? 15.119 -89.705 43.465 1.00 46.21 75 SER H C 1
ATOM 567 O O . SER A 1 74 ? 14.472 -89.768 42.413 1.00 49.59 75 SER H O 1
ATOM 570 N N . LYS A 1 75 ? 16.361 -90.179 43.573 1.00 41.05 76 LYS H N 1
ATOM 571 C CA . LYS A 1 75 ? 17.071 -90.771 42.445 1.00 36.51 76 LYS H CA 1
ATOM 572 C C . LYS A 1 75 ? 17.440 -92.230 42.684 1.00 31.41 76 LYS H C 1
ATOM 573 O O . LYS A 1 75 ? 18.223 -92.794 41.909 1.00 34.41 76 LYS H O 1
ATOM 579 N N . ASN A 1 76 ? 16.912 -92.845 43.746 1.00 35.52 77 ASN H N 1
ATOM 580 C CA . ASN A 1 76 ? 17.138 -94.261 44.037 1.00 28.67 77 ASN H CA 1
ATOM 581 C C . ASN A 1 76 ? 18.629 -94.568 44.139 1.00 28.28 77 ASN H C 1
ATOM 582 O O . ASN A 1 76 ? 19.097 -95.608 43.670 1.00 28.91 77 ASN H O 1
ATOM 587 N N . GLN A 1 77 ? 19.385 -93.661 44.750 1.00 25.40 78 GLN H N 1
ATOM 588 C CA . GLN A 1 77 ? 20.836 -93.791 44.791 1.00 25.73 78 GLN H CA 1
ATOM 589 C C . GLN A 1 77 ? 21.337 -93.893 46.224 1.00 25.27 78 GLN H C 1
ATOM 590 O O . GLN A 1 77 ? 20.755 -93.314 47.154 1.00 27.55 78 GLN H O 1
ATOM 596 N N . VAL A 1 78 ? 22.429 -94.640 46.383 1.00 23.57 79 VAL H N 1
ATOM 597 C CA . VAL A 1 78 ? 23.082 -94.873 47.665 1.00 24.52 79 VAL H CA 1
ATOM 598 C C . VAL A 1 78 ? 24.555 -94.507 47.522 1.00 24.50 79 VAL H C 1
ATOM 599 O O . VAL A 1 78 ? 25.208 -94.879 46.539 1.00 22.84 79 VAL H O 1
ATOM 603 N N . PHE A 1 79 ? 25.083 -93.803 48.515 1.00 21.22 80 PHE H N 1
ATOM 604 C CA . PHE A 1 79 ? 26.440 -93.285 48.463 1.00 22.62 80 PHE H CA 1
ATOM 605 C C . PHE A 1 79 ? 27.260 -93.847 49.610 1.00 23.61 80 PHE H C 1
ATOM 606 O O . PHE A 1 79 ? 26.811 -93.841 50.762 1.00 24.14 80 PHE H O 1
ATOM 614 N N . LEU A 1 80 ? 28.467 -94.307 49.299 1.00 20.05 81 LEU H N 1
ATOM 615 C CA . LEU A 1 80 ? 29.426 -94.725 50.306 1.00 18.36 81 LEU H CA 1
ATOM 616 C C . LEU A 1 80 ? 30.599 -93.760 50.307 1.00 24.40 81 LEU H C 1
ATOM 617 O O . LEU A 1 80 ? 31.098 -93.383 49.238 1.00 23.13 81 LEU H O 1
ATOM 622 N N . ARG A 1 81 ? 31.029 -93.357 51.502 1.00 24.76 82 ARG H N 1
ATOM 623 C CA . ARG A 1 81 ? 32.260 -92.593 51.671 1.00 25.67 82 ARG H CA 1
ATOM 624 C C . ARG A 1 81 ? 33.102 -93.251 52.756 1.00 23.37 82 ARG H C 1
ATOM 625 O O . ARG A 1 81 ? 32.586 -93.603 53.823 1.00 24.78 82 ARG H O 1
ATOM 633 N N . VAL A 1 82 ? 34.401 -93.415 52.493 1.00 22.80 83 VAL H N 1
ATOM 634 C CA . VAL A 1 82 ? 35.356 -93.939 53.468 1.00 22.43 83 VAL H CA 1
ATOM 635 C C . VAL A 1 82 ? 36.527 -92.958 53.533 1.00 26.19 83 VAL H C 1
ATOM 636 O O . VAL A 1 82 ? 37.235 -92.778 52.536 1.00 21.36 83 VAL H O 1
ATOM 640 N N . ARG A 1 83 ? 36.731 -92.318 54.695 1.00 23.84 84 ARG H N 1
ATOM 641 C CA . ARG A 1 83 ? 37.828 -91.359 54.808 1.00 25.92 84 ARG H CA 1
ATOM 642 C C . ARG A 1 83 ? 39.153 -92.039 55.108 1.00 21.47 84 ARG H C 1
ATOM 643 O O . ARG A 1 83 ? 39.218 -93.161 55.618 1.00 24.57 84 ARG H O 1
ATOM 651 N N . PHE A 1 84 ? 40.220 -91.266 54.889 1.00 26.35 85 PHE H N 1
ATOM 652 C CA . PHE A 1 84 ? 41.581 -91.618 55.280 1.00 27.07 85 PHE H CA 1
ATOM 653 C C . PHE A 1 84 ? 41.936 -93.050 54.873 1.00 26.34 85 PHE H C 1
ATOM 654 O O . PHE A 1 84 ? 42.330 -93.873 55.693 1.00 23.66 85 PHE H O 1
ATOM 662 N N . VAL A 1 85 ? 41.816 -93.340 53.574 1.00 26.29 86 VAL H N 1
ATOM 663 C CA . VAL A 1 85 ? 42.002 -94.724 53.152 1.00 25.47 86 VAL H CA 1
ATOM 664 C C . VAL A 1 85 ? 43.463 -95.125 53.307 1.00 25.58 86 VAL H C 1
ATOM 665 O O . VAL A 1 85 ? 44.379 -94.293 53.240 1.00 28.18 86 VAL H O 1
ATOM 669 N N . THR A 1 86 ? 43.679 -96.400 53.577 1.00 26.42 87 THR H N 1
ATOM 670 C CA . THR A 1 86 ? 45.002 -96.984 53.494 1.00 30.37 87 THR H CA 1
ATOM 671 C C . THR A 1 86 ? 44.962 -98.159 52.520 1.00 32.86 87 THR H C 1
ATOM 672 O O . THR A 1 86 ? 43.926 -98.472 51.922 1.00 25.80 87 THR H O 1
ATOM 676 N N . ALA A 1 87 ? 46.119 -98.801 52.350 1.00 33.14 88 ALA H N 1
ATOM 677 C CA . ALA A 1 87 ? 46.175 -100.003 51.528 1.00 32.20 88 ALA H CA 1
ATOM 678 C C . ALA A 1 87 ? 45.251 -101.098 52.042 1.00 29.50 88 ALA H C 1
ATOM 679 O O . ALA A 1 87 ? 44.833 -101.951 51.257 1.00 32.13 88 ALA H O 1
ATOM 681 N N . ALA A 1 88 ? 44.917 -101.096 53.334 1.00 29.08 89 ALA H N 1
ATOM 682 C CA . ALA A 1 88 ? 43.986 -102.079 53.878 1.00 30.08 89 ALA H CA 1
ATOM 683 C C . ALA A 1 88 ? 42.561 -101.906 53.354 1.00 28.55 89 ALA H C 1
ATOM 684 O O . ALA A 1 88 ? 41.731 -102.798 53.565 1.00 32.36 89 ALA H O 1
ATOM 686 N N . ASP A 1 89 ? 42.260 -100.786 52.701 1.00 27.43 90 ASP H N 1
ATOM 687 C CA . ASP A 1 89 ? 40.963 -100.542 52.088 1.00 25.54 90 ASP H CA 1
ATOM 688 C C . ASP A 1 89 ? 40.915 -100.943 50.616 1.00 24.09 90 ASP H C 1
ATOM 689 O O . ASP A 1 89 ? 39.872 -100.781 49.978 1.00 21.88 90 ASP H O 1
ATOM 694 N N . THR A 1 90 ? 42.002 -101.465 50.056 1.00 24.41 91 THR H N 1
ATOM 695 C CA . THR A 1 90 ? 41.953 -101.959 48.686 1.00 20.50 91 THR H CA 1
ATOM 696 C C . THR A 1 90 ? 41.055 -103.190 48.641 1.00 19.03 91 THR H C 1
ATOM 697 O O . THR A 1 90 ? 41.294 -104.157 49.373 1.00 21.94 91 THR H O 1
ATOM 701 N N . ALA A 1 91 ? 40.017 -103.152 47.806 1.00 21.96 92 ALA H N 1
ATOM 702 C CA . ALA A 1 91 ? 39.063 -104.251 47.794 1.00 22.83 92 ALA H CA 1
ATOM 703 C C . ALA A 1 91 ? 38.108 -104.089 46.627 1.00 19.86 92 ALA H C 1
ATOM 704 O O . ALA A 1 91 ? 38.020 -103.027 45.999 1.00 22.29 92 ALA H O 1
ATOM 706 N N . VAL A 1 92 ? 37.370 -105.166 46.360 1.00 21.00 93 VAL H N 1
ATOM 707 C CA . VAL A 1 92 ? 36.138 -105.055 45.596 1.00 21.01 93 VAL H CA 1
ATOM 708 C C . VAL A 1 92 ? 35.035 -104.650 46.561 1.00 18.70 93 VAL H C 1
ATOM 709 O O . VAL A 1 92 ? 34.839 -105.302 47.591 1.00 19.91 93 VAL H O 1
ATOM 713 N N . TYR A 1 93 ? 34.310 -103.588 46.221 1.00 19.82 94 TYR H N 1
ATOM 714 C CA . TYR A 1 93 ? 33.202 -103.080 47.024 1.00 19.21 94 TYR H CA 1
ATOM 715 C C . TYR A 1 93 ? 31.896 -103.441 46.328 1.00 20.52 94 TYR H C 1
ATOM 716 O O . TYR A 1 93 ? 31.671 -103.037 45.181 1.00 21.02 94 TYR H O 1
ATOM 725 N N . PHE A 1 94 ? 31.037 -104.189 47.025 1.00 19.82 95 PHE H N 1
ATOM 726 C CA . PHE A 1 94 ? 29.733 -104.581 46.500 1.00 15.62 95 PHE H CA 1
ATOM 727 C C . PHE A 1 94 ? 28.659 -103.742 47.172 1.00 17.90 95 PHE H C 1
ATOM 728 O O . PHE A 1 94 ? 28.663 -103.603 48.401 1.00 18.86 95 PHE H O 1
ATOM 736 N N . CYS A 1 95 ? 27.723 -103.221 46.389 1.00 18.65 96 CYS H N 1
ATOM 737 C CA . CYS A 1 95 ? 26.474 -102.798 47.008 1.00 19.35 96 CYS H CA 1
ATOM 738 C C . CYS A 1 95 ? 25.510 -103.984 46.981 1.00 19.08 96 CYS H C 1
ATOM 739 O O . CYS A 1 95 ? 25.563 -104.835 46.081 1.00 18.35 96 CYS H O 1
ATOM 742 N N . SER A 1 96 ? 24.688 -104.089 48.033 1.00 18.22 97 SER H N 1
ATOM 743 C CA . SER A 1 96 ? 23.833 -105.256 48.201 1.00 20.45 97 SER H CA 1
ATOM 744 C C . SER A 1 96 ? 22.531 -104.832 48.864 1.00 18.26 97 SER H C 1
ATOM 745 O O . SER A 1 96 ? 22.518 -103.926 49.689 1.00 18.39 97 SER H O 1
ATOM 748 N N . GLY A 1 97 ? 21.440 -105.511 48.511 1.00 18.01 98 GLY H N 1
ATOM 749 C CA . GLY A 1 97 ? 20.172 -105.342 49.193 1.00 17.52 98 GLY H CA 1
ATOM 750 C C . GLY A 1 97 ? 19.951 -106.438 50.214 1.00 16.62 98 GLY H C 1
ATOM 751 O O . GLY A 1 97 ? 19.859 -107.620 49.872 1.00 18.26 98 GLY H O 1
ATOM 752 N N . GLY A 1 98 ? 19.874 -106.040 51.488 1.00 18.00 99 GLY H N 1
ATOM 753 C CA . GLY A 1 98 ? 19.651 -106.982 52.566 1.00 18.82 99 GLY H CA 1
ATOM 754 C C . GLY A 1 98 ? 18.184 -107.058 52.947 1.00 16.65 99 GLY H C 1
ATOM 755 O O . GLY A 1 98 ? 17.528 -106.031 53.152 1.00 17.98 99 GLY H O 1
ATOM 756 N N . ARG A 1 99 ? 17.679 -108.287 53.046 1.00 16.95 100 ARG H N 1
ATOM 757 C CA . ARG A 1 99 ? 16.416 -108.502 53.731 1.00 15.68 100 ARG H CA 1
ATOM 758 C C . ARG A 1 99 ? 16.645 -108.472 55.235 1.00 16.95 100 ARG H C 1
ATOM 759 O O . ARG A 1 99 ? 17.760 -108.686 55.728 1.00 17.50 100 ARG H O 1
ATOM 767 N N . ARG A 1 100 ? 15.567 -108.223 55.963 1.00 18.19 101 ARG H N 1
ATOM 768 C CA . ARG A 1 100 ? 15.583 -108.280 57.412 1.00 17.34 101 ARG H CA 1
ATOM 769 C C . ARG A 1 100 ? 15.426 -109.725 57.872 1.00 18.19 101 ARG H C 1
ATOM 770 O O . ARG A 1 100 ? 14.735 -110.523 57.234 1.00 18.34 101 ARG H O 1
ATOM 778 N N . ALA A 1 101 ? 16.078 -110.065 58.985 1.00 15.06 102 ALA H N 1
ATOM 779 C CA . ALA A 1 101 ? 15.906 -111.395 59.561 1.00 15.36 102 ALA H CA 1
ATOM 780 C C . ALA A 1 101 ? 16.015 -111.288 61.074 1.00 18.39 102 ALA H C 1
ATOM 781 O O . ALA A 1 101 ? 16.937 -110.645 61.590 1.00 17.11 102 ALA H O 1
ATOM 783 N N . ALA A 1 102 ? 15.049 -111.864 61.782 1.00 19.98 103 ALA H N 1
ATOM 784 C CA . ALA A 1 102 ? 15.060 -111.855 63.253 1.00 16.89 103 ALA H CA 1
ATOM 785 C C . ALA A 1 102 ? 15.125 -110.428 63.824 1.00 19.47 103 ALA H C 1
ATOM 786 O O . ALA A 1 102 ? 15.729 -110.197 64.875 1.00 31.99 103 ALA H O 1
ATOM 788 N N . VAL A 1 103 ? 14.515 -109.472 63.109 1.00 19.73 104 VAL H N 1
ATOM 789 C CA . VAL A 1 103 ? 14.521 -108.036 63.410 1.00 20.27 104 VAL H CA 1
ATOM 790 C C . VAL A 1 103 ? 15.893 -107.403 63.180 1.00 23.44 104 VAL H C 1
ATOM 791 O O . VAL A 1 103 ? 16.018 -106.437 62.413 1.00 22.18 104 VAL H O 1
ATOM 795 N N . HIS A 1 104 ? 16.930 -107.924 63.846 1.00 18.91 105 HIS H N 1
ATOM 796 C CA . HIS A 1 104 ? 18.244 -107.287 63.890 1.00 19.52 105 HIS H CA 1
ATOM 797 C C . HIS A 1 104 ? 19.252 -107.860 62.901 1.00 17.87 105 HIS H C 1
ATOM 798 O O . HIS A 1 104 ? 20.327 -107.273 62.751 1.00 18.47 105 HIS H O 1
ATOM 805 N N . GLY A 1 105 ? 18.961 -109.001 62.270 1.00 18.20 106 GLY H N 1
ATOM 806 C CA . GLY A 1 105 ? 19.873 -109.619 61.331 1.00 16.71 106 GLY H CA 1
ATOM 807 C C . GLY A 1 105 ? 19.509 -109.327 59.875 1.00 17.18 106 GLY H C 1
ATOM 808 O O . GLY A 1 105 ? 18.489 -108.715 59.561 1.00 16.68 106 GLY H O 1
ATOM 809 N N . ARG A 1 106 ? 20.366 -109.812 58.976 1.00 15.05 107 ARG H N 1
ATOM 810 C CA . ARG A 1 106 ? 20.276 -109.479 57.551 1.00 17.59 107 ARG H CA 1
ATOM 811 C C . ARG A 1 106 ? 20.578 -110.695 56.680 1.00 18.05 107 ARG H C 1
ATOM 812 O O . ARG A 1 106 ? 21.300 -111.608 57.075 1.00 16.65 107 ARG H O 1
ATOM 820 N N . THR A 1 107 ? 20.039 -110.670 55.456 1.00 15.18 108 THR H N 1
ATOM 821 C CA . THR A 1 107 ? 20.267 -111.711 54.458 1.00 15.36 108 THR H CA 1
ATOM 822 C C . THR A 1 107 ? 20.440 -111.001 53.124 1.00 16.90 108 THR H C 1
ATOM 823 O O . THR A 1 107 ? 19.561 -110.236 52.731 1.00 16.02 108 THR H O 1
ATOM 827 N N . PHE A 1 108 ? 21.556 -111.237 52.423 1.00 16.65 109 PHE H N 1
ATOM 828 C CA . PHE A 1 108 ? 21.840 -110.429 51.229 1.00 16.04 109 PHE H CA 1
ATOM 829 C C . PHE A 1 108 ? 21.343 -111.155 49.981 1.00 19.70 109 PHE H C 1
ATOM 830 O O . PHE A 1 108 ? 22.013 -112.013 49.402 1.00 19.34 109 PHE H O 1
ATOM 838 N N . ALA A 1 109 ? 20.123 -110.771 49.559 1.00 17.72 110 ALA H N 1
ATOM 839 C CA . ALA A 1 109 ? 19.434 -111.454 48.466 1.00 18.81 110 ALA H CA 1
ATOM 840 C C . ALA A 1 109 ? 19.798 -110.889 47.099 1.00 18.29 110 ALA H C 1
ATOM 841 O O . ALA A 1 109 ? 19.759 -111.632 46.115 1.00 21.75 110 ALA H O 1
ATOM 843 N N . ILE A 1 110 ? 20.135 -109.599 46.996 1.00 17.04 111 ILE H N 1
ATOM 844 C CA . ILE A 1 110 ? 20.463 -109.000 45.701 1.00 18.64 111 ILE H CA 1
ATOM 845 C C . ILE A 1 110 ? 21.800 -108.280 45.787 1.00 18.08 111 ILE H C 1
ATOM 846 O O . ILE A 1 110 ? 22.126 -107.673 46.811 1.00 18.58 111 ILE H O 1
ATOM 851 N N . TRP A 1 111 ? 22.593 -108.374 44.715 1.00 21.44 112 TRP H N 1
ATOM 852 C CA . TRP A 1 111 ? 23.954 -107.849 44.735 1.00 20.57 112 TRP H CA 1
ATOM 853 C C . TRP A 1 111 ? 24.264 -107.086 43.451 1.00 21.83 112 TRP H C 1
ATOM 854 O O . TRP A 1 111 ? 23.850 -107.494 42.370 1.00 22.81 112 TRP H O 1
ATOM 865 N N . GLY A 1 112 ? 25.021 -106.004 43.571 1.00 19.53 113 GLY H N 1
ATOM 866 C CA . GLY A 1 112 ? 25.643 -105.401 42.405 1.00 21.85 113 GLY H CA 1
ATOM 867 C C . GLY A 1 112 ? 26.879 -106.184 41.973 1.00 19.61 113 GLY H C 1
ATOM 868 O O . GLY A 1 112 ? 27.298 -107.141 42.617 1.00 24.04 113 GLY H O 1
ATOM 869 N N . GLN A 1 113 ? 27.480 -105.793 40.839 1.00 26.22 114 GLN H N 1
ATOM 870 C CA . GLN A 1 113 ? 28.615 -106.584 40.364 1.00 24.31 114 GLN H CA 1
ATOM 871 C C . GLN A 1 113 ? 29.937 -106.184 41.022 1.00 24.20 114 GLN H C 1
ATOM 872 O O . GLN A 1 113 ? 30.936 -106.882 40.852 1.00 26.80 114 GLN H O 1
ATOM 878 N N . GLY A 1 114 ? 29.970 -105.116 41.787 1.00 21.09 115 GLY H N 1
ATOM 879 C CA . GLY A 1 114 ? 31.206 -104.841 42.497 1.00 22.44 115 GLY H CA 1
ATOM 880 C C . GLY A 1 114 ? 32.063 -103.828 41.754 1.00 24.34 115 GLY H C 1
ATOM 881 O O . GLY A 1 114 ? 32.073 -103.765 40.518 1.00 23.46 115 GLY H O 1
ATOM 882 N N . THR A 1 115 ? 32.788 -103.010 42.523 1.00 23.99 116 THR H N 1
ATOM 883 C CA . THR A 1 115 ? 33.730 -102.025 41.980 1.00 26.78 116 THR H CA 1
ATOM 884 C C . THR A 1 115 ? 35.085 -102.259 42.629 1.00 23.39 116 THR H C 1
ATOM 885 O O . THR A 1 115 ? 35.197 -102.259 43.858 1.00 22.07 116 THR H O 1
ATOM 889 N N . MET A 1 116 ? 36.119 -102.465 41.815 1.00 19.57 117 MET H N 1
ATOM 890 C CA . MET A 1 116 ? 37.439 -102.674 42.377 1.00 19.91 117 MET H CA 1
ATOM 891 C C . MET A 1 116 ? 38.041 -101.313 42.698 1.00 20.73 117 MET H C 1
ATOM 892 O O . MET A 1 116 ? 37.991 -100.400 41.871 1.00 23.71 117 MET H O 1
ATOM 897 N N . VAL A 1 117 ? 38.549 -101.157 43.914 1.00 22.52 118 VAL H N 1
ATOM 898 C CA . VAL A 1 117 ? 39.138 -99.894 44.352 1.00 20.55 118 VAL H CA 1
ATOM 899 C C . VAL A 1 117 ? 40.529 -100.202 44.873 1.00 21.00 118 VAL H C 1
ATOM 900 O O . VAL A 1 117 ? 40.687 -101.018 45.788 1.00 22.92 118 VAL H O 1
ATOM 904 N N . THR A 1 118 ? 41.535 -99.577 44.270 1.00 20.63 119 THR H N 1
ATOM 905 C CA . THR A 1 118 ? 42.928 -99.724 44.655 1.00 23.10 119 THR H CA 1
ATOM 906 C C . THR A 1 118 ? 43.376 -98.450 45.359 1.00 20.67 119 THR H C 1
ATOM 907 O O . THR A 1 118 ? 43.099 -97.347 44.878 1.00 23.34 119 THR H O 1
ATOM 911 N N . VAL A 1 119 ? 44.020 -98.604 46.506 1.00 26.01 120 VAL H N 1
ATOM 912 C CA . VAL A 1 119 ? 44.633 -97.489 47.221 1.00 22.88 120 VAL H CA 1
ATOM 913 C C . VAL A 1 119 ? 46.128 -97.567 46.954 1.00 24.35 120 VAL H C 1
ATOM 914 O O . VAL A 1 119 ? 46.796 -98.515 47.374 1.00 24.69 120 VAL H O 1
ATOM 918 N N . SER A 1 120 ? 46.655 -96.561 46.272 1.00 28.33 121 SER H N 1
ATOM 919 C CA . SER A 1 120 ? 48.061 -96.551 45.901 1.00 29.75 121 SER H CA 1
ATOM 920 C C . SER A 1 120 ? 48.443 -95.134 45.521 1.00 27.01 121 SER H C 1
ATOM 921 O O . SER A 1 120 ? 47.604 -94.355 45.056 1.00 24.19 121 SER H O 1
ATOM 924 N N . SER A 1 121 ? 49.721 -94.810 45.706 1.00 29.58 122 SER H N 1
ATOM 925 C CA . SER A 1 121 ? 50.223 -93.520 45.256 1.00 36.72 122 SER H CA 1
ATOM 926 C C . SER A 1 121 ? 50.725 -93.557 43.814 1.00 34.76 122 SER H C 1
ATOM 927 O O . SER A 1 121 ? 51.088 -92.506 43.271 1.00 31.38 122 SER H O 1
ATOM 930 N N . ALA A 1 122 ? 50.729 -94.730 43.179 1.00 34.41 123 ALA H N 1
ATOM 931 C CA . ALA A 1 122 ? 51.129 -94.835 41.785 1.00 30.56 123 ALA H CA 1
ATOM 932 C C . ALA A 1 122 ? 50.037 -94.282 40.878 1.00 31.98 123 ALA H C 1
ATOM 933 O O . ALA A 1 122 ? 48.854 -94.243 41.230 1.00 30.80 123 ALA H O 1
ATOM 935 N N . SER A 1 123 ? 50.443 -93.852 39.692 1.00 30.02 124 SER H N 1
ATOM 936 C CA . SER A 1 123 ? 49.525 -93.203 38.774 1.00 30.66 124 SER H CA 1
ATOM 937 C C . SER A 1 123 ? 48.976 -94.210 37.768 1.00 30.46 124 SER H C 1
ATOM 938 O O . SER A 1 123 ? 49.560 -95.275 37.534 1.00 27.07 124 SER H O 1
ATOM 941 N N . THR A 1 124 ? 47.840 -93.858 37.172 1.00 28.89 125 THR H N 1
ATOM 942 C CA . THR A 1 124 ? 47.263 -94.713 36.141 1.00 28.08 125 THR H CA 1
ATOM 943 C C . THR A 1 124 ? 48.187 -94.793 34.939 1.00 29.36 125 THR H C 1
ATOM 944 O O . THR A 1 124 ? 48.845 -93.814 34.578 1.00 28.22 125 THR H O 1
ATOM 948 N N . LYS A 1 125 ? 48.220 -95.970 34.315 1.00 24.62 126 LYS H N 1
ATOM 949 C CA . LYS A 1 125 ? 48.975 -96.192 33.088 1.00 22.29 126 LYS H CA 1
ATOM 950 C C . LYS A 1 125 ? 48.201 -97.154 32.200 1.00 22.80 126 LYS H C 1
ATOM 951 O O . LYS A 1 125 ? 47.755 -98.204 32.670 1.00 23.36 126 LYS H O 1
ATOM 957 N N . GLY A 1 126 ? 48.027 -96.791 30.924 1.00 23.75 127 GLY H N 1
ATOM 958 C CA . GLY A 1 126 ? 47.307 -97.636 29.993 1.00 23.29 127 GLY H CA 1
ATOM 959 C C . GLY A 1 126 ? 48.179 -98.742 29.432 1.00 23.70 127 GLY H C 1
ATOM 960 O O . GLY A 1 126 ? 49.398 -98.577 29.280 1.00 22.47 127 GLY H O 1
ATOM 961 N N . PRO A 1 127 ? 47.568 -99.885 29.105 1.00 23.04 128 PRO H N 1
ATOM 962 C CA . PRO A 1 127 ? 48.336 -101.045 28.646 1.00 21.74 128 PRO H CA 1
ATOM 963 C C . PRO A 1 127 ? 48.800 -100.926 27.205 1.00 23.05 128 PRO H C 1
ATOM 964 O O . PRO A 1 127 ? 48.190 -100.254 26.373 1.00 25.54 128 PRO H O 1
ATOM 968 N N . SER A 1 128 ? 49.889 -101.622 26.914 1.00 21.87 129 SER H N 1
ATOM 969 C CA . SER A 1 128 ? 50.231 -101.951 25.539 1.00 24.15 129 SER H CA 1
ATOM 970 C C . SER A 1 128 ? 49.617 -103.299 25.189 1.00 22.23 129 SER H C 1
ATOM 971 O O . SER A 1 128 ? 49.432 -104.152 26.056 1.00 26.16 129 SER H O 1
ATOM 974 N N . VAL A 1 129 ? 49.289 -103.491 23.912 1.00 21.13 130 VAL H N 1
ATOM 975 C CA . VAL A 1 129 ? 48.662 -104.731 23.468 1.00 21.33 130 VAL H CA 1
ATOM 976 C C . VAL A 1 129 ? 49.498 -105.295 22.333 1.00 22.20 130 VAL H C 1
ATOM 977 O O . VAL A 1 129 ? 49.646 -104.648 21.289 1.00 23.66 130 VAL H O 1
ATOM 981 N N . PHE A 1 130 ? 50.047 -106.494 22.541 1.00 20.95 131 PHE H N 1
ATOM 982 C CA . PHE A 1 130 ? 50.944 -107.153 21.607 1.00 22.50 131 PHE H CA 1
ATOM 983 C C . PHE A 1 130 ? 50.367 -108.483 21.142 1.00 22.67 131 PHE H C 1
ATOM 984 O O . PHE A 1 130 ? 49.738 -109.205 21.923 1.00 25.25 131 PHE H O 1
ATOM 992 N N . PRO A 1 131 ? 50.577 -108.845 19.884 1.00 23.48 132 PRO H N 1
ATOM 993 C CA . PRO A 1 131 ? 50.019 -110.100 19.384 1.00 21.36 132 PRO H CA 1
ATOM 994 C C . PRO A 1 131 ? 50.850 -111.292 19.830 1.00 25.46 132 PRO H C 1
ATOM 995 O O . PRO A 1 131 ? 52.082 -111.234 19.904 1.00 24.86 132 PRO H O 1
ATOM 999 N N . LEU A 1 132 ? 50.150 -112.381 20.136 1.00 23.41 133 LEU H N 1
ATOM 1000 C CA . LEU A 1 132 ? 50.743 -113.697 20.338 1.00 25.77 133 LEU H CA 1
ATOM 1001 C C . LEU A 1 132 ? 50.336 -114.508 19.111 1.00 28.24 133 LEU H C 1
ATOM 1002 O O . LEU A 1 132 ? 49.288 -115.158 19.090 1.00 26.77 133 LEU H O 1
ATOM 1007 N N . ALA A 1 133 ? 51.160 -114.431 18.082 1.00 31.68 134 ALA H N 1
ATOM 1008 C CA . ALA A 1 133 ? 50.801 -114.954 16.773 1.00 35.40 134 ALA H CA 1
ATOM 1009 C C . ALA A 1 133 ? 51.035 -116.464 16.710 1.00 38.14 134 ALA H C 1
ATOM 1010 O O . ALA A 1 133 ? 52.058 -116.958 17.200 1.00 36.87 134 ALA H O 1
ATOM 1012 N N . PRO A 1 134 ? 50.113 -117.211 16.082 1.00 37.44 135 PRO H N 1
ATOM 1013 C CA . PRO A 1 134 ? 50.259 -118.628 15.742 1.00 38.78 135 PRO H CA 1
ATOM 1014 C C . PRO A 1 134 ? 51.288 -118.847 14.630 1.00 41.87 135 PRO H C 1
ATOM 1015 O O . PRO A 1 134 ? 51.960 -119.885 14.617 1.00 49.41 135 PRO H O 1
ATOM 1019 N N . GLY A 1 135 ? 48.943 -129.037 17.028 1.00 50.51 142 GLY H N 1
ATOM 1020 C CA . GLY A 1 135 ? 48.538 -129.685 15.792 1.00 54.62 142 GLY H CA 1
ATOM 1021 C C . GLY A 1 135 ? 47.028 -129.728 15.697 1.00 58.26 142 GLY H C 1
ATOM 1022 O O . GLY A 1 135 ? 46.358 -129.773 16.736 1.00 51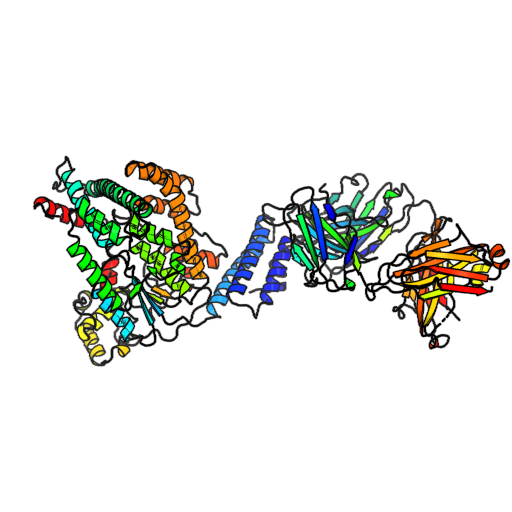.82 142 GLY H O 1
ATOM 1023 N N . GLY A 1 136 ? 46.486 -129.700 14.472 1.00 53.71 143 GLY H N 1
ATOM 1024 C CA . GLY A 1 136 ? 45.046 -129.625 14.254 1.00 54.05 143 GLY H CA 1
ATOM 1025 C C . GLY A 1 136 ? 44.371 -128.398 14.853 1.00 52.65 143 GLY H C 1
ATOM 1026 O O . GLY A 1 136 ? 43.562 -127.731 14.201 1.00 48.21 143 GLY H O 1
ATOM 1027 N N . THR A 1 137 ? 44.682 -128.114 16.112 1.00 48.44 144 THR H N 1
ATOM 1028 C CA . THR A 1 137 ? 44.232 -126.923 16.815 1.00 43.20 144 THR H CA 1
ATOM 1029 C C . THR A 1 137 ? 45.364 -125.905 16.848 1.00 41.99 144 THR H C 1
ATOM 1030 O O . THR A 1 137 ? 46.528 -126.271 17.036 1.00 41.38 144 THR H O 1
ATOM 1034 N N . ALA A 1 138 ? 45.023 -124.629 16.667 1.00 41.52 145 ALA H N 1
ATOM 1035 C CA . ALA A 1 138 ? 45.986 -123.539 16.755 1.00 34.69 145 ALA H CA 1
ATOM 1036 C C . ALA A 1 138 ? 45.647 -122.638 17.939 1.00 34.11 145 ALA H C 1
ATOM 1037 O O . ALA A 1 138 ? 44.474 -122.379 18.222 1.00 34.08 145 ALA H O 1
ATOM 1039 N N . ALA A 1 139 ? 46.677 -122.146 18.617 1.00 32.67 146 ALA H N 1
ATOM 1040 C CA . ALA A 1 139 ? 46.508 -121.197 19.708 1.00 29.29 146 ALA H CA 1
ATOM 1041 C C . ALA A 1 139 ? 47.063 -119.844 19.290 1.00 27.07 146 ALA H C 1
ATOM 1042 O O . ALA A 1 139 ? 48.061 -119.767 18.569 1.00 26.13 146 ALA H O 1
ATOM 1044 N N . LEU A 1 140 ? 46.408 -118.786 19.747 1.00 27.19 147 LEU H N 1
ATOM 1045 C CA . LEU A 1 140 ? 46.834 -117.424 19.481 1.00 27.05 147 LEU H CA 1
ATOM 1046 C C . LEU A 1 140 ? 46.392 -116.568 20.657 1.00 27.12 147 LEU H C 1
ATOM 1047 O O . LEU A 1 140 ? 45.629 -117.012 21.517 1.00 26.99 147 LEU H O 1
ATOM 1052 N N . GLY A 1 141 ? 46.865 -115.330 20.694 1.00 27.59 148 GLY H N 1
ATOM 1053 C CA . GLY A 1 141 ? 46.440 -114.509 21.805 1.00 26.56 148 GLY H CA 1
ATOM 1054 C C . GLY A 1 141 ? 46.927 -113.085 21.711 1.00 26.18 148 GLY H C 1
ATOM 1055 O O . GLY A 1 141 ? 47.470 -112.652 20.694 1.00 21.88 148 GLY H O 1
ATOM 1056 N N . CYS A 1 142 ? 46.713 -112.365 22.808 1.00 21.39 149 CYS H N 1
ATOM 1057 C CA . CYS A 1 142 ? 47.140 -110.983 22.949 1.00 23.37 149 CYS H CA 1
ATOM 1058 C C . CYS A 1 142 ? 47.785 -110.821 24.314 1.00 25.16 149 CYS H C 1
ATOM 1059 O O . CYS A 1 142 ? 47.220 -111.256 25.321 1.00 23.02 149 CYS H O 1
ATOM 1062 N N . LEU A 1 143 ? 48.956 -110.197 24.343 1.00 21.77 150 LEU H N 1
ATOM 1063 C CA . LEU A 1 143 ? 49.643 -109.852 25.583 1.00 20.75 150 LEU H CA 1
ATOM 1064 C C . LEU A 1 143 ? 49.305 -108.405 25.962 1.00 21.77 150 LEU H C 1
ATOM 1065 O O . LEU A 1 143 ? 49.557 -107.468 25.193 1.00 22.01 150 LEU H O 1
ATOM 1070 N N . VAL A 1 144 ? 48.725 -108.229 27.139 1.00 19.36 151 VAL H N 1
ATOM 1071 C CA . VAL A 1 144 ? 48.241 -106.934 27.611 1.00 21.32 151 VAL H CA 1
ATOM 1072 C C . VAL A 1 144 ? 49.165 -106.520 28.745 1.00 23.59 151 VAL H C 1
ATOM 1073 O O . VAL A 1 144 ? 49.024 -106.993 29.878 1.00 23.10 151 VAL H O 1
ATOM 1077 N N . LYS A 1 145 ? 50.102 -105.627 28.455 1.00 23.67 152 LYS H N 1
ATOM 1078 C CA . LYS A 1 145 ? 51.252 -105.427 29.323 1.00 22.82 152 LYS H CA 1
ATOM 1079 C C . LYS A 1 145 ? 51.330 -103.994 29.826 1.00 23.50 152 LYS H C 1
ATOM 1080 O O . LYS A 1 145 ? 51.102 -103.044 29.066 1.00 23.49 152 LYS H O 1
ATOM 1086 N N . ASP A 1 146 ? 51.684 -103.866 31.112 1.00 20.74 153 ASP H N 1
ATOM 1087 C CA . ASP A 1 146 ? 52.186 -102.637 31.726 1.00 22.42 153 ASP H CA 1
ATOM 1088 C C . ASP A 1 146 ? 51.090 -101.619 31.975 1.00 20.98 153 ASP H C 1
ATOM 1089 O O . ASP A 1 146 ? 51.161 -100.486 31.482 1.00 21.96 153 ASP H O 1
ATOM 1094 N N . TYR A 1 147 ? 50.087 -102.003 32.757 1.00 22.68 154 TYR H N 1
ATOM 1095 C CA . TYR A 1 147 ? 48.984 -101.110 33.035 1.00 19.48 154 TYR H CA 1
ATOM 1096 C C . TYR A 1 147 ? 48.784 -100.992 34.537 1.00 18.08 154 TYR H C 1
ATOM 1097 O O . TYR A 1 147 ? 49.232 -101.829 35.326 1.00 19.51 154 TYR H O 1
ATOM 1106 N N . PHE A 1 148 ? 48.108 -99.925 34.911 1.00 18.18 155 PHE H N 1
ATOM 1107 C CA . PHE A 1 148 ? 47.753 -99.767 36.310 1.00 22.38 155 PHE H CA 1
ATOM 1108 C C . PHE A 1 148 ? 46.604 -98.799 36.548 1.00 21.51 155 PHE H C 1
ATOM 1109 O O . PHE A 1 148 ? 46.636 -97.720 35.964 1.00 22.29 155 PHE H O 1
ATOM 1117 N N . PRO A 1 149 ? 45.451 -99.281 36.956 1.00 28.28 156 PRO H N 1
ATOM 1118 C CA . PRO A 1 149 ? 45.315 -100.069 38.177 1.00 23.03 156 PRO H CA 1
ATOM 1119 C C . PRO A 1 149 ? 44.518 -101.257 37.644 1.00 23.33 156 PRO H C 1
ATOM 1120 O O . PRO A 1 149 ? 44.172 -101.223 36.458 1.00 23.96 156 PRO H O 1
ATOM 1124 N N . GLU A 1 150 ? 44.205 -102.276 38.447 1.00 24.94 157 GLU H N 1
ATOM 1125 C CA . GLU A 1 150 ? 43.447 -103.443 37.994 1.00 28.66 157 GLU H CA 1
ATOM 1126 C C . GLU A 1 150 ? 41.942 -103.305 37.845 1.00 39.44 157 GLU H C 1
ATOM 1127 O O . GLU A 1 150 ? 41.215 -103.390 38.842 1.00 53.15 157 GLU H O 1
ATOM 1133 N N . PRO A 1 151 ? 41.456 -102.991 36.681 1.00 35.43 158 PRO H N 1
ATOM 1134 C CA . PRO A 1 151 ? 40.750 -104.002 35.889 1.00 30.46 158 PRO H CA 1
ATOM 1135 C C . PRO A 1 151 ? 40.944 -103.722 34.406 1.00 21.54 158 PRO H C 1
ATOM 1136 O O . PRO A 1 151 ? 40.770 -102.580 33.979 1.00 24.68 158 PRO H O 1
ATOM 1140 N N . VAL A 1 152 ? 41.322 -104.717 33.611 1.00 24.82 159 VAL H N 1
ATOM 1141 C CA . VAL A 1 152 ? 41.138 -104.641 32.160 1.00 24.35 159 VAL H CA 1
ATOM 1142 C C . VAL A 1 152 ? 40.110 -105.695 31.773 1.00 26.42 159 VAL H C 1
ATOM 1143 O O . VAL A 1 152 ? 39.940 -106.712 32.451 1.00 28.56 159 VAL H O 1
ATOM 1147 N N . THR A 1 153 ? 39.426 -105.454 30.658 1.00 23.72 160 THR H N 1
ATOM 1148 C CA . THR A 1 153 ? 38.575 -106.473 30.059 1.00 27.63 160 THR H CA 1
ATOM 1149 C C . THR A 1 153 ? 39.105 -106.821 28.677 1.00 24.18 160 THR H C 1
ATOM 1150 O O . THR A 1 153 ? 39.614 -105.952 27.953 1.00 28.29 160 THR H O 1
ATOM 1154 N N . VAL A 1 154 ? 39.000 -108.100 28.326 1.00 26.05 161 VAL H N 1
ATOM 1155 C CA . VAL A 1 154 ? 39.417 -108.605 27.025 1.00 24.48 161 VAL H CA 1
ATOM 1156 C C . VAL A 1 154 ? 38.268 -109.417 26.445 1.00 28.49 161 VAL H C 1
ATOM 1157 O O . VAL A 1 154 ? 37.698 -110.275 27.128 1.00 28.37 161 VAL H O 1
ATOM 1161 N N . SER A 1 155 ? 37.902 -109.114 25.208 1.00 29.39 162 SER H N 1
ATOM 1162 C CA . SER A 1 155 ? 36.957 -109.912 24.453 1.00 30.11 162 SER H CA 1
ATOM 1163 C C . SER A 1 155 ? 37.606 -110.217 23.118 1.00 27.85 162 SER H C 1
ATOM 1164 O O . SER A 1 155 ? 38.618 -109.618 22.755 1.00 29.93 162 SER H O 1
ATOM 1167 N N . TRP A 1 156 ? 37.029 -111.157 22.378 1.00 31.50 163 TRP H N 1
ATOM 1168 C CA . TRP A 1 156 ? 37.579 -111.567 21.095 1.00 27.78 163 TRP H CA 1
ATOM 1169 C C . TRP A 1 156 ? 36.504 -111.404 20.030 1.00 35.36 163 TRP H C 1
ATOM 1170 O O . TRP A 1 156 ? 35.352 -111.796 20.243 1.00 33.19 163 TRP H O 1
ATOM 1181 N N . ASN A 1 157 ? 36.880 -110.799 18.903 1.00 38.29 164 ASN H N 1
ATOM 1182 C CA . ASN A 1 157 ? 35.945 -110.524 17.808 1.00 39.96 164 ASN H CA 1
ATOM 1183 C C . ASN A 1 157 ? 34.672 -109.863 18.332 1.00 38.72 164 ASN H C 1
ATOM 1184 O O . ASN A 1 157 ? 33.546 -110.257 18.006 1.00 41.99 164 ASN H O 1
ATOM 1189 N N . SER A 1 158 ? 34.869 -108.854 19.185 1.00 38.82 165 SER H N 1
ATOM 1190 C CA . SER A 1 158 ? 33.790 -108.045 19.748 1.00 38.24 165 SER H CA 1
ATOM 1191 C C . SER A 1 158 ? 32.793 -108.884 20.539 1.00 37.33 165 SER H C 1
ATOM 1192 O O . SER A 1 158 ? 31.618 -108.530 20.642 1.00 41.47 165 SER H O 1
ATOM 1195 N N . GLY A 1 159 ? 33.250 -110.002 21.103 1.00 38.75 166 GLY H N 1
ATOM 1196 C CA . GLY A 1 159 ? 32.413 -110.861 21.913 1.00 34.76 166 GLY H CA 1
ATOM 1197 C C . GLY A 1 159 ? 31.806 -112.035 21.177 1.00 37.86 166 GLY H C 1
ATOM 1198 O O . GLY A 1 159 ? 31.165 -112.880 21.815 1.00 37.70 166 GLY H O 1
ATOM 1199 N N . ALA A 1 160 ? 31.989 -112.112 19.860 1.00 37.55 167 ALA H N 1
ATOM 1200 C CA . ALA A 1 160 ? 31.467 -113.232 19.087 1.00 42.82 167 ALA H CA 1
ATOM 1201 C C . ALA A 1 160 ? 32.241 -114.523 19.325 1.00 43.01 167 ALA H C 1
ATOM 1202 O O . ALA A 1 160 ? 31.683 -115.607 19.127 1.00 42.32 167 ALA H O 1
ATOM 1204 N N . LEU A 1 161 ? 33.508 -114.436 19.730 1.00 38.83 168 LEU H N 1
ATOM 1205 C CA . LEU A 1 161 ? 34.351 -115.605 19.971 1.00 37.80 168 LEU H CA 1
ATOM 1206 C C . LEU A 1 161 ? 34.531 -115.761 21.476 1.00 39.66 168 LEU H C 1
ATOM 1207 O O . LEU A 1 161 ? 35.170 -114.920 22.119 1.00 34.93 168 LEU H O 1
ATOM 1212 N N . THR A 1 162 ? 33.974 -116.834 22.039 1.00 37.47 169 THR H N 1
ATOM 1213 C CA . THR A 1 162 ? 34.037 -117.027 23.484 1.00 38.47 169 THR H CA 1
ATOM 1214 C C . THR A 1 162 ? 34.561 -118.405 23.871 1.00 39.17 169 THR H C 1
ATOM 1215 O O . THR A 1 162 ? 35.220 -118.551 24.905 1.00 34.66 169 THR H O 1
ATOM 1219 N N . SER A 1 163 ? 34.261 -119.426 23.074 1.00 38.67 170 SER H N 1
ATOM 1220 C CA . SER A 1 163 ? 34.670 -120.776 23.432 1.00 38.02 170 SER H CA 1
ATOM 1221 C C . SER A 1 163 ? 36.165 -120.950 23.188 1.00 32.10 170 SER H C 1
ATOM 1222 O O . SER A 1 163 ? 36.704 -120.508 22.173 1.00 35.48 170 SER H O 1
ATOM 1225 N N . GLY A 1 164 ? 36.841 -121.565 24.153 1.00 35.07 171 GLY H N 1
ATOM 1226 C CA . GLY A 1 164 ? 38.273 -121.755 24.076 1.00 32.73 171 GLY H CA 1
ATOM 1227 C C . GLY A 1 164 ? 39.106 -120.562 24.506 1.00 29.98 171 GLY H C 1
ATOM 1228 O O . GLY A 1 164 ? 40.339 -120.629 24.414 1.00 28.92 171 GLY H O 1
ATOM 1229 N N . VAL A 1 165 ? 38.479 -119.482 24.964 1.00 27.38 172 VAL H N 1
ATOM 1230 C CA . VAL A 1 165 ? 39.207 -118.297 25.419 1.00 26.62 172 VAL H CA 1
ATOM 1231 C C . VAL A 1 165 ? 39.626 -118.480 26.872 1.00 26.79 172 VAL H C 1
ATOM 1232 O O . VAL A 1 165 ? 38.814 -118.872 27.719 1.00 26.07 172 VAL H O 1
ATOM 1236 N N . HIS A 1 166 ? 40.890 -118.168 27.172 1.00 25.26 173 HIS H N 1
ATOM 1237 C CA . HIS A 1 166 ? 41.374 -118.050 28.547 1.00 25.65 173 HIS H CA 1
ATOM 1238 C C . HIS A 1 166 ? 42.035 -116.687 28.705 1.00 25.09 173 HIS H C 1
ATOM 1239 O O . HIS A 1 166 ? 43.069 -116.416 28.080 1.00 24.74 173 HIS H O 1
ATOM 1246 N N . THR A 1 167 ? 41.448 -115.828 29.523 1.00 25.21 174 THR H N 1
ATOM 1247 C CA . THR A 1 167 ? 42.064 -114.552 29.865 1.00 24.00 174 THR H CA 1
ATOM 1248 C C . THR A 1 167 ? 42.644 -114.724 31.260 1.00 23.33 174 THR H C 1
ATOM 1249 O O . THR A 1 167 ? 41.902 -114.927 32.226 1.00 23.78 174 THR H O 1
ATOM 1253 N N . PHE A 1 168 ? 43.972 -114.698 31.357 1.00 20.84 175 PHE H N 1
ATOM 1254 C CA . PHE A 1 168 ? 44.626 -115.090 32.590 1.00 21.49 175 PHE H CA 1
ATOM 1255 C C . PHE A 1 168 ? 44.493 -113.999 33.643 1.00 21.96 175 PHE H C 1
ATOM 1256 O O . PHE A 1 168 ? 44.406 -112.816 33.310 1.00 21.85 175 PHE H O 1
ATOM 1264 N N . PRO A 1 169 ? 44.480 -114.377 34.920 1.00 23.56 176 PRO H N 1
ATOM 1265 C CA . PRO A 1 169 ? 44.555 -113.370 35.980 1.00 22.00 176 PRO H CA 1
ATOM 1266 C C . PRO A 1 169 ? 45.832 -112.554 35.837 1.00 24.19 176 PRO H C 1
ATOM 1267 O O . PRO A 1 169 ? 46.900 -113.087 35.509 1.00 22.82 176 PRO H O 1
ATOM 1271 N N . ALA A 1 170 ? 45.699 -111.244 36.058 1.00 21.39 177 ALA H N 1
ATOM 1272 C CA . ALA A 1 170 ? 46.842 -110.342 35.975 1.00 22.11 177 ALA H CA 1
ATOM 1273 C C . ALA A 1 170 ? 47.855 -110.660 37.060 1.00 25.95 177 ALA H C 1
ATOM 1274 O O . ALA A 1 170 ? 47.506 -111.119 38.152 1.00 29.17 177 ALA H O 1
ATOM 1276 N N . VAL A 1 171 ? 49.125 -110.450 36.731 1.00 24.40 178 VAL H N 1
ATOM 1277 C CA . VAL A 1 171 ? 50.234 -110.568 37.667 1.00 27.90 178 VAL H CA 1
ATOM 1278 C C . VAL A 1 171 ? 50.874 -109.197 37.805 1.00 26.47 178 VAL H C 1
ATOM 1279 O O . VAL A 1 171 ? 51.018 -108.462 36.819 1.00 26.08 178 VAL H O 1
ATOM 1283 N N . LEU A 1 172 ? 51.259 -108.855 39.027 1.00 25.77 179 LEU H N 1
ATOM 1284 C CA . LEU A 1 172 ? 52.019 -107.640 39.269 1.00 28.84 179 LEU H CA 1
ATOM 1285 C C . LEU A 1 172 ? 53.482 -107.896 38.927 1.00 28.42 179 LEU H C 1
ATOM 1286 O O . LEU A 1 172 ? 54.110 -108.803 39.485 1.00 28.83 179 LEU H O 1
ATOM 1291 N N . GLN A 1 173 ? 54.015 -107.118 37.998 1.00 26.57 180 GLN H N 1
ATOM 1292 C CA . GLN A 1 173 ? 55.402 -107.293 37.609 1.00 28.00 180 GLN H CA 1
ATOM 1293 C C . GLN A 1 173 ? 56.313 -106.618 38.625 1.00 32.13 180 GLN H C 1
ATOM 1294 O O . GLN A 1 173 ? 55.873 -105.824 39.458 1.00 31.95 180 GLN H O 1
ATOM 1300 N N . SER A 1 174 ? 57.610 -106.946 38.546 1.00 37.18 181 SER H N 1
ATOM 1301 C CA . SER A 1 174 ? 58.592 -106.287 39.405 1.00 39.77 181 SER H CA 1
ATOM 1302 C C . SER A 1 174 ? 58.520 -104.768 39.277 1.00 39.12 181 SER H C 1
ATOM 1303 O O . SER A 1 174 ? 58.692 -104.050 40.271 1.00 39.10 181 SER H O 1
ATOM 1306 N N . SER A 1 175 ? 58.225 -104.262 38.076 1.00 33.94 182 SER H N 1
ATOM 1307 C CA . SER A 1 175 ? 58.056 -102.832 37.847 1.00 27.37 182 SER H CA 1
ATOM 1308 C C . SER A 1 175 ? 56.898 -102.214 38.625 1.00 31.37 182 SER H C 1
ATOM 1309 O O . SER A 1 175 ? 56.800 -100.983 38.671 1.00 31.63 182 SER H O 1
ATOM 1312 N N . GLY A 1 176 ? 56.004 -103.017 39.204 1.00 30.17 183 GLY H N 1
ATOM 1313 C CA . GLY A 1 176 ? 54.814 -102.488 39.841 1.00 30.68 183 GLY H CA 1
ATOM 1314 C C . GLY A 1 176 ? 53.620 -102.300 38.926 1.00 28.37 183 GLY H C 1
ATOM 1315 O O . GLY A 1 176 ? 52.591 -101.771 39.376 1.00 31.32 183 GLY H O 1
ATOM 1316 N N . LEU A 1 177 ? 53.718 -102.714 37.666 1.00 26.38 184 LEU H N 1
ATOM 1317 C CA . LEU A 1 177 ? 52.630 -102.627 36.701 1.00 23.81 184 LEU H CA 1
ATOM 1318 C C . LEU A 1 177 ? 52.099 -104.024 36.418 1.00 22.01 184 LEU H C 1
ATOM 1319 O O . LEU A 1 177 ? 52.835 -105.009 36.505 1.00 24.83 184 LEU H O 1
ATOM 1324 N N . TYR A 1 178 ? 50.821 -104.101 36.063 1.00 20.46 185 TYR H N 1
ATOM 1325 C CA . TYR A 1 178 ? 50.199 -105.387 35.797 1.00 21.10 185 TYR H CA 1
ATOM 1326 C C . TYR A 1 178 ? 50.442 -105.847 34.368 1.00 21.11 185 TYR H C 1
ATOM 1327 O O . TYR A 1 178 ? 50.633 -105.048 33.444 1.00 20.61 185 TYR H O 1
ATOM 1336 N N . SER A 1 179 ? 50.370 -107.164 34.189 1.00 19.87 186 SER H N 1
ATOM 1337 C CA . SER A 1 179 ? 50.413 -107.747 32.859 1.00 19.71 186 SER H CA 1
ATOM 1338 C C . SER A 1 179 ? 49.587 -109.024 32.839 1.00 18.37 186 SER H C 1
ATOM 1339 O O . SER A 1 179 ? 49.520 -109.755 33.831 1.00 24.41 186 SER H O 1
ATOM 1342 N N . LEU A 1 180 ? 48.954 -109.283 31.698 1.00 20.70 187 LEU H N 1
ATOM 1343 C CA . LEU A 1 180 ? 48.257 -110.546 31.493 1.00 23.15 187 LEU H CA 1
ATOM 1344 C C . LEU A 1 180 ? 48.254 -110.878 30.011 1.00 25.07 187 LEU H C 1
ATOM 1345 O O . LEU A 1 180 ? 48.429 -109.998 29.156 1.00 22.01 187 LEU H O 1
ATOM 1350 N N . SER A 1 181 ? 48.028 -112.161 29.721 1.00 21.22 188 SER H N 1
ATOM 1351 C CA . SER A 1 181 ? 47.760 -112.623 28.367 1.00 22.49 188 SER H CA 1
ATOM 1352 C C . SER A 1 181 ? 46.337 -113.166 28.286 1.00 22.24 188 SER H C 1
ATOM 1353 O O . SER A 1 181 ? 45.771 -113.634 29.279 1.00 20.66 188 SER H O 1
ATOM 1356 N N . SER A 1 182 ? 45.741 -113.040 27.102 1.00 20.44 189 SER H N 1
ATOM 1357 C CA . SER A 1 182 ? 44.473 -113.672 26.774 1.00 23.57 189 SER H CA 1
ATOM 1358 C C . SER A 1 182 ? 44.697 -114.522 25.533 1.00 22.79 189 SER H C 1
ATOM 1359 O O . SER A 1 182 ? 45.246 -114.038 24.538 1.00 24.12 189 SER H O 1
ATOM 1362 N N . VAL A 1 183 ? 44.310 -115.793 25.605 1.00 21.50 190 VAL H N 1
ATOM 1363 C CA . VAL A 1 183 ? 44.584 -116.752 24.545 1.00 22.54 190 VAL H CA 1
ATOM 1364 C C . VAL A 1 183 ? 43.274 -117.413 24.134 1.00 24.92 190 VAL H C 1
ATOM 1365 O O . VAL A 1 183 ? 42.295 -117.433 24.884 1.00 25.20 190 VAL H O 1
ATOM 1369 N N . VAL A 1 184 ? 43.261 -117.940 22.914 1.00 23.34 191 VAL H N 1
ATOM 1370 C CA . VAL A 1 184 ? 42.110 -118.674 22.392 1.00 25.55 191 VAL H CA 1
ATOM 1371 C C . VAL A 1 184 ? 42.653 -119.781 21.501 1.00 29.10 191 VAL H C 1
ATOM 1372 O O . VAL A 1 184 ? 43.697 -119.620 20.860 1.00 25.51 191 VAL H O 1
ATOM 1376 N N . THR A 1 185 ? 42.000 -120.940 21.518 1.00 29.96 192 THR H N 1
ATOM 1377 C CA . THR A 1 185 ? 42.361 -122.009 20.595 1.00 36.50 192 THR H CA 1
ATOM 1378 C C . THR A 1 185 ? 41.296 -122.097 19.515 1.00 37.48 192 THR H C 1
ATOM 1379 O O . THR A 1 185 ? 40.101 -122.013 19.804 1.00 32.95 192 THR H O 1
ATOM 1383 N N . VAL A 1 186 ? 41.747 -122.233 18.273 1.00 36.38 193 VAL H N 1
ATOM 1384 C CA . VAL A 1 186 ? 40.862 -122.268 17.112 1.00 40.33 193 VAL H CA 1
ATOM 1385 C C . VAL A 1 186 ? 41.327 -123.382 16.186 1.00 41.67 193 VAL H C 1
ATOM 1386 O O . VAL A 1 186 ? 42.460 -123.869 16.292 1.00 39.88 193 VAL H O 1
ATOM 1390 N N . PRO A 1 187 ? 40.454 -123.830 15.289 1.00 47.20 194 PRO H N 1
ATOM 1391 C CA . PRO A 1 187 ? 40.882 -124.828 14.303 1.00 44.79 194 PRO H CA 1
ATOM 1392 C C . PRO A 1 187 ? 41.986 -124.273 13.419 1.00 46.88 194 PRO H C 1
ATOM 1393 O O . PRO A 1 187 ? 41.926 -123.128 12.964 1.00 46.25 194 PRO H O 1
ATOM 1397 N N . SER A 1 188 ? 43.006 -125.105 13.187 1.00 45.50 195 SER H N 1
ATOM 1398 C CA . SER A 1 188 ? 44.171 -124.674 12.424 1.00 51.68 195 SER H CA 1
ATOM 1399 C C . SER A 1 188 ? 43.800 -124.249 11.009 1.00 53.35 195 SER H C 1
ATOM 1400 O O . SER A 1 188 ? 44.488 -123.410 10.416 1.00 52.80 195 SER H O 1
ATOM 1403 N N . SER A 1 189 ? 42.720 -124.809 10.454 1.00 53.53 196 SER H N 1
ATOM 1404 C CA . SER A 1 189 ? 42.315 -124.452 9.097 1.00 56.50 196 SER H CA 1
ATOM 1405 C C . SER A 1 189 ? 41.665 -123.074 9.046 1.00 55.38 196 SER H C 1
ATOM 1406 O O . SER A 1 189 ? 41.747 -122.387 8.021 1.00 57.13 196 SER H O 1
ATOM 1409 N N . SER A 1 190 ? 41.021 -122.656 10.136 1.00 54.93 197 SER H N 1
ATOM 1410 C CA . SER A 1 190 ? 40.355 -121.363 10.181 1.00 51.81 197 SER H CA 1
ATOM 1411 C C . SER A 1 190 ? 41.317 -120.185 10.074 1.00 54.58 197 SER H C 1
ATOM 1412 O O . SER A 1 190 ? 40.860 -119.058 9.861 1.00 56.67 197 SER H O 1
ATOM 1415 N N . LEU A 1 191 ? 42.623 -120.412 10.210 1.00 54.74 198 LEU H N 1
ATOM 1416 C CA . LEU A 1 191 ? 43.574 -119.309 10.222 1.00 55.66 198 LEU H CA 1
ATOM 1417 C C . LEU A 1 191 ? 43.558 -118.568 8.889 1.00 60.61 198 LEU H C 1
ATOM 1418 O O . LEU A 1 191 ? 43.180 -119.117 7.848 1.00 62.35 198 LEU H O 1
ATOM 1423 N N . GLY A 1 192 ? 43.949 -117.296 8.934 1.00 55.25 199 GLY H N 1
ATOM 1424 C CA . GLY A 1 192 ? 43.938 -116.449 7.757 1.00 66.50 199 GLY H CA 1
ATOM 1425 C C . GLY A 1 192 ? 42.551 -116.225 7.185 1.00 68.20 199 GLY H C 1
ATOM 1426 O O . GLY A 1 192 ? 42.126 -115.080 6.989 1.00 71.26 199 GLY H O 1
ATOM 1427 N N . THR A 1 193 ? 41.839 -117.324 6.910 1.00 64.12 200 THR H N 1
ATOM 1428 C CA . THR A 1 193 ? 40.475 -117.237 6.404 1.00 63.42 200 THR H CA 1
ATOM 1429 C C . THR A 1 193 ? 39.536 -116.578 7.409 1.00 63.67 200 THR H C 1
ATOM 1430 O O . THR A 1 193 ? 38.602 -115.869 7.016 1.00 67.44 200 THR H O 1
ATOM 1434 N N . GLN A 1 194 ? 39.761 -116.793 8.700 1.00 60.34 201 GLN H N 1
ATOM 1435 C CA . GLN A 1 194 ? 38.980 -116.159 9.753 1.00 55.14 201 GLN H CA 1
ATOM 1436 C C . GLN A 1 194 ? 39.840 -115.113 10.451 1.00 53.41 201 GLN H C 1
ATOM 1437 O O . GLN A 1 194 ? 41.002 -115.376 10.777 1.00 54.32 201 GLN H O 1
ATOM 1443 N N . THR A 1 195 ? 39.275 -113.932 10.670 1.00 53.17 202 THR H N 1
ATOM 1444 C CA . THR A 1 195 ? 39.989 -112.838 11.313 1.00 48.48 202 THR H CA 1
ATOM 1445 C C . THR A 1 195 ? 39.841 -112.948 12.826 1.00 46.67 202 THR H C 1
ATOM 1446 O O . THR A 1 195 ? 38.734 -113.159 13.332 1.00 43.95 202 THR H O 1
ATOM 1450 N N . TYR A 1 196 ? 40.955 -112.807 13.545 1.00 45.17 203 TYR H N 1
ATOM 1451 C CA . TYR A 1 196 ? 40.954 -112.875 15.004 1.00 41.88 203 TYR H CA 1
ATOM 1452 C C . TYR A 1 196 ? 41.486 -111.568 15.573 1.00 35.00 203 TYR H C 1
ATOM 1453 O O . TYR A 1 196 ? 42.633 -111.189 15.309 1.00 38.16 203 TYR H O 1
ATOM 1462 N N . ILE A 1 197 ? 40.647 -110.886 16.348 1.00 35.79 204 ILE H N 1
ATOM 1463 C CA . ILE A 1 197 ? 40.960 -109.579 16.912 1.00 31.79 204 ILE H CA 1
ATOM 1464 C C . ILE A 1 197 ? 40.624 -109.611 18.398 1.00 33.91 204 ILE H C 1
ATOM 1465 O O . ILE A 1 197 ? 39.526 -110.031 18.782 1.00 29.49 204 ILE H O 1
ATOM 1470 N N . CYS A 1 198 ? 41.561 -109.167 19.233 1.00 32.59 205 CYS H N 1
ATOM 1471 C CA . CYS A 1 198 ? 41.291 -109.014 20.657 1.00 29.14 205 CYS H CA 1
ATOM 1472 C C . CYS A 1 198 ? 40.933 -107.564 20.958 1.00 30.37 205 CYS H C 1
ATOM 1473 O O . CYS A 1 198 ? 41.551 -106.632 20.426 1.00 32.83 205 CYS H O 1
ATOM 1476 N N . ASN A 1 199 ? 39.904 -107.380 21.789 1.00 29.42 206 ASN H N 1
ATOM 1477 C CA . ASN A 1 199 ? 39.393 -106.062 22.160 1.00 33.13 206 ASN H CA 1
ATOM 1478 C C . ASN A 1 199 ? 39.726 -105.830 23.625 1.00 26.88 206 ASN H C 1
ATOM 1479 O O . ASN A 1 199 ? 39.191 -106.516 24.504 1.00 28.50 206 ASN H O 1
ATOM 1484 N N . VAL A 1 200 ? 40.594 -104.856 23.882 1.00 28.26 207 VAL H N 1
ATOM 1485 C CA . VAL A 1 200 ? 41.160 -104.622 25.207 1.00 28.12 207 VAL H CA 1
ATOM 1486 C C . VAL A 1 200 ? 40.666 -103.272 25.701 1.00 27.72 207 VAL H C 1
ATOM 1487 O O . VAL A 1 200 ? 40.864 -102.251 25.031 1.00 30.31 207 VAL H O 1
ATOM 1491 N N . ASN A 1 201 ? 40.047 -103.254 26.878 1.00 21.44 208 ASN H N 1
ATOM 1492 C CA . ASN A 1 201 ? 39.517 -102.023 27.449 1.00 26.68 208 ASN H CA 1
ATOM 1493 C C . ASN A 1 201 ? 40.109 -101.803 28.834 1.00 23.67 208 ASN H C 1
ATOM 1494 O O . ASN A 1 201 ? 40.032 -102.679 29.699 1.00 27.21 208 ASN H O 1
ATOM 1499 N N . HIS A 1 202 ? 40.713 -100.631 29.041 1.00 24.84 209 HIS H N 1
ATOM 1500 C CA . HIS A 1 202 ? 41.222 -100.219 30.350 1.00 20.39 209 HIS H CA 1
ATOM 1501 C C . HIS A 1 202 ? 40.610 -98.847 30.597 1.00 29.64 209 HIS H C 1
ATOM 1502 O O . HIS A 1 202 ? 41.141 -97.829 30.140 1.00 29.16 209 HIS H O 1
ATOM 1509 N N . LYS A 1 203 ? 39.475 -98.832 31.292 1.00 25.88 210 LYS H N 1
ATOM 1510 C CA . LYS A 1 203 ? 38.749 -97.579 31.492 1.00 30.48 210 LYS H CA 1
ATOM 1511 C C . LYS A 1 203 ? 39.539 -96.500 32.235 1.00 29.61 210 LYS H C 1
ATOM 1512 O O . LYS A 1 203 ? 39.436 -95.326 31.841 1.00 31.84 210 LYS H O 1
ATOM 1518 N N . PRO A 1 204 ? 40.311 -96.796 33.287 1.00 29.17 211 PRO H N 1
ATOM 1519 C CA . PRO A 1 204 ? 41.025 -95.710 33.988 1.00 31.21 211 PRO H CA 1
ATOM 1520 C C . PRO A 1 204 ? 41.936 -94.887 33.100 1.00 32.31 211 PRO H C 1
ATOM 1521 O O . PRO A 1 204 ? 42.185 -93.713 33.401 1.00 35.84 211 PRO H O 1
ATOM 1525 N N . SER A 1 205 ? 42.430 -95.455 32.006 1.00 27.62 212 SER H N 1
ATOM 1526 C CA . SER A 1 205 ? 43.342 -94.758 31.112 1.00 28.01 212 SER H CA 1
ATOM 1527 C C . SER A 1 205 ? 42.688 -94.374 29.792 1.00 30.23 212 SER H C 1
ATOM 1528 O O . SER A 1 205 ? 43.388 -93.943 28.865 1.00 26.59 212 SER H O 1
ATOM 1531 N N . ASN A 1 206 ? 41.367 -94.535 29.675 1.00 31.27 213 ASN H N 1
ATOM 1532 C CA . ASN A 1 206 ? 40.649 -94.291 28.420 1.00 26.98 213 ASN H CA 1
ATOM 1533 C C . ASN A 1 206 ? 41.290 -95.040 27.263 1.00 29.90 213 ASN H C 1
ATOM 1534 O O . ASN A 1 206 ? 41.475 -94.503 26.167 1.00 34.39 213 ASN H O 1
ATOM 1539 N N . THR A 1 207 ? 41.631 -96.298 27.510 1.00 27.25 214 THR H N 1
ATOM 1540 C CA . THR A 1 207 ? 42.225 -97.164 26.507 1.00 31.63 214 THR H CA 1
ATOM 1541 C C . THR A 1 207 ? 41.169 -98.118 25.968 1.00 24.50 214 THR H C 1
ATOM 1542 O O . THR A 1 207 ? 40.510 -98.816 26.740 1.00 28.12 214 THR H O 1
ATOM 1546 N N . LYS A 1 208 ? 41.029 -98.165 24.647 1.00 25.04 215 LYS H N 1
ATOM 1547 C CA . LYS A 1 208 ? 40.207 -99.185 24.000 1.00 31.08 215 LYS H CA 1
ATOM 1548 C C . LYS A 1 208 ? 40.900 -99.545 22.698 1.00 32.34 215 LYS H C 1
ATOM 1549 O O . LYS A 1 208 ? 40.859 -98.770 21.739 1.00 31.75 215 LYS H O 1
ATOM 1555 N N . VAL A 1 209 ? 41.541 -100.711 22.668 1.00 30.81 216 VAL H N 1
ATOM 1556 C CA . VAL A 1 209 ? 42.418 -101.112 21.575 1.00 35.57 216 VAL H CA 1
ATOM 1557 C C . VAL A 1 209 ? 41.888 -102.395 20.956 1.00 35.97 216 VAL H C 1
ATOM 1558 O O . VAL A 1 209 ? 41.437 -103.301 21.665 1.00 36.30 216 VAL H O 1
ATOM 1562 N N . ASP A 1 210 ? 41.931 -102.457 19.628 1.00 35.25 217 ASP H N 1
ATOM 1563 C CA . ASP A 1 210 ? 41.699 -103.677 18.871 1.00 37.16 217 ASP H CA 1
ATOM 1564 C C . ASP A 1 210 ? 42.993 -104.055 18.167 1.00 41.18 217 ASP H C 1
ATOM 1565 O O . ASP A 1 210 ? 43.577 -103.234 17.448 1.00 38.73 217 ASP H O 1
ATOM 1570 N N . LYS A 1 211 ? 43.441 -105.287 18.368 1.00 34.07 218 LYS H N 1
ATOM 1571 C CA . LYS A 1 211 ? 44.689 -105.753 17.783 1.00 37.87 218 LYS H CA 1
ATOM 1572 C C . LYS A 1 211 ? 44.392 -106.976 16.927 1.00 39.52 218 LYS H C 1
ATOM 1573 O O . LYS A 1 211 ? 43.877 -107.983 17.429 1.00 31.45 218 LYS H O 1
ATOM 1579 N N . LYS A 1 212 ? 44.692 -106.880 15.633 1.00 35.26 219 LYS H N 1
ATOM 1580 C CA . LYS A 1 212 ? 44.554 -108.034 14.759 1.00 36.70 219 LYS H CA 1
ATOM 1581 C C . LYS A 1 212 ? 45.722 -108.981 14.994 1.00 35.62 219 LYS H C 1
ATOM 1582 O O . LYS A 1 212 ? 46.887 -108.565 15.011 1.00 34.29 219 LYS H O 1
ATOM 1588 N N . VAL A 1 213 ? 45.412 -110.254 15.192 1.00 33.21 220 VAL H N 1
ATOM 1589 C CA . VAL A 1 213 ? 46.422 -111.266 15.460 1.00 31.37 220 VAL H CA 1
ATOM 1590 C C . VAL A 1 213 ? 46.581 -112.083 14.189 1.00 35.65 220 VAL H C 1
ATOM 1591 O O . VAL A 1 213 ? 45.660 -112.804 13.790 1.00 38.82 220 VAL H O 1
ATOM 1595 N N . GLU A 1 214 ? 47.742 -111.967 13.544 1.00 40.62 221 GLU H N 1
ATOM 1596 C CA . GLU A 1 214 ? 47.934 -112.627 12.264 1.00 45.85 221 GLU H CA 1
ATOM 1597 C C . GLU A 1 214 ? 49.051 -113.659 12.337 1.00 45.87 221 GLU H C 1
ATOM 1598 O O . GLU A 1 214 ? 50.068 -113.425 12.997 1.00 47.97 221 GLU H O 1
ATOM 1604 N N . PRO A 1 215 ? 48.888 -114.815 11.670 1.00 49.39 222 PRO H N 1
ATOM 1605 C CA . PRO A 1 215 ? 49.847 -115.919 11.534 1.00 48.83 222 PRO H CA 1
ATOM 1606 C C . PRO A 1 215 ? 51.315 -115.505 11.414 1.00 46.78 222 PRO H C 1
ATOM 1607 O O . PRO A 1 215 ? 51.676 -114.848 10.438 1.00 53.18 222 PRO H O 1
ATOM 1611 N N . ASP B 2 1 ? 31.301 -109.364 67.853 1.00 48.79 1 ASP L N 1
ATOM 1612 C CA . ASP B 2 1 ? 30.820 -109.979 66.625 1.00 40.62 1 ASP L CA 1
ATOM 1613 C C . ASP B 2 1 ? 30.710 -111.490 66.773 1.00 39.14 1 ASP L C 1
ATOM 1614 O O . ASP B 2 1 ? 31.409 -112.094 67.586 1.00 40.84 1 ASP L O 1
ATOM 1619 N N . ILE B 2 2 ? 29.824 -112.093 65.985 1.00 27.46 2 ILE L N 1
ATOM 1620 C CA . ILE B 2 2 ? 29.729 -113.545 65.922 1.00 24.76 2 ILE L CA 1
ATOM 1621 C C . ILE B 2 2 ? 30.765 -114.058 64.932 1.00 26.62 2 ILE L C 1
ATOM 1622 O O . ILE B 2 2 ? 30.871 -113.552 63.811 1.00 27.41 2 ILE L O 1
ATOM 1627 N N . VAL B 2 3 ? 31.552 -115.047 65.347 1.00 23.58 3 VAL L N 1
ATOM 1628 C CA . VAL B 2 3 ? 32.594 -115.620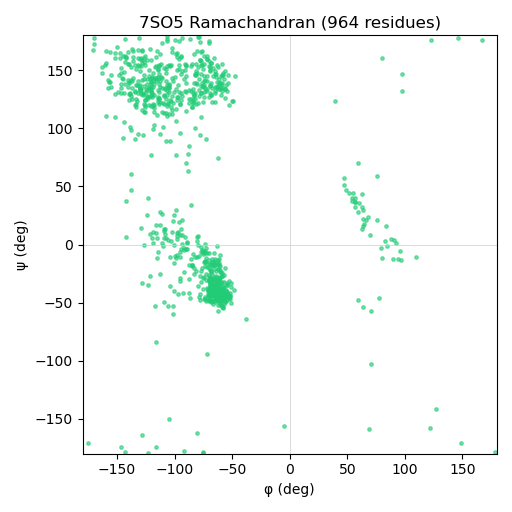 64.497 1.00 22.24 3 VAL L CA 1
ATOM 1629 C C . VAL B 2 3 ? 32.049 -116.881 63.845 1.00 22.93 3 VAL L C 1
ATOM 1630 O O . VAL B 2 3 ? 31.571 -117.785 64.537 1.00 25.21 3 VAL L O 1
ATOM 1634 N N . MET B 2 4 ? 32.144 -116.946 62.514 1.00 25.22 4 MET L N 1
ATOM 1635 C CA . MET B 2 4 ? 31.716 -118.091 61.722 1.00 24.58 4 MET L CA 1
ATOM 1636 C C . MET B 2 4 ? 32.954 -118.795 61.199 1.00 24.28 4 MET L C 1
ATOM 1637 O O . MET B 2 4 ? 33.868 -118.136 60.693 1.00 26.66 4 MET L O 1
ATOM 1642 N N . THR B 2 5 ? 32.974 -120.123 61.305 1.00 28.26 5 THR L N 1
ATOM 1643 C CA . THR B 2 5 ? 34.122 -120.930 60.898 1.00 30.67 5 THR L CA 1
ATOM 1644 C C . THR B 2 5 ? 33.655 -122.114 60.066 1.00 29.14 5 THR L C 1
ATOM 1645 O O . THR B 2 5 ? 32.894 -122.961 60.550 1.00 30.93 5 THR L O 1
ATOM 1649 N N . GLN B 2 6 ? 34.146 -122.198 58.839 1.00 22.74 6 GLN L N 1
ATOM 1650 C CA . GLN B 2 6 ? 33.739 -123.243 57.918 1.00 19.75 6 GLN L CA 1
ATOM 1651 C C . GLN B 2 6 ? 34.816 -124.309 57.837 1.00 25.84 6 GLN L C 1
ATOM 1652 O O . GLN B 2 6 ? 35.995 -124.037 58.068 1.00 24.27 6 GLN L O 1
ATOM 1658 N N . SER B 2 7 ? 34.401 -125.530 57.492 1.00 21.55 7 SER L N 1
ATOM 1659 C CA . SER B 2 7 ? 35.372 -126.561 57.198 1.00 25.75 7 SER L CA 1
ATOM 1660 C C . SER B 2 7 ? 34.740 -127.597 56.280 1.00 27.14 7 SER L C 1
ATOM 1661 O O . SER B 2 7 ? 33.525 -127.847 56.379 1.00 27.51 7 SER L O 1
ATOM 1664 N N . PRO B 2 8 ? 35.512 -128.197 55.371 1.00 23.58 8 PRO L N 1
ATOM 1665 C CA . PRO B 2 8 ? 36.920 -127.905 55.051 1.00 23.17 8 PRO L CA 1
ATOM 1666 C C . PRO B 2 8 ? 37.001 -126.602 54.260 1.00 25.41 8 PRO L C 1
ATOM 1667 O O . PRO B 2 8 ? 35.975 -126.202 53.720 1.00 26.88 8 PRO L O 1
ATOM 1671 N N . LEU B 2 9 ? 38.162 -125.956 54.175 1.00 21.08 9 LEU L N 1
ATOM 1672 C CA . LEU B 2 9 ? 38.262 -124.767 53.336 1.00 26.81 9 LEU L CA 1
ATOM 1673 C C . LEU B 2 9 ? 38.547 -125.110 51.881 1.00 23.27 9 LEU L C 1
ATOM 1674 O O . LEU B 2 9 ? 38.337 -124.270 50.993 1.00 20.52 9 LEU L O 1
ATOM 1679 N N . SER B 2 10 ? 39.015 -126.321 51.613 1.00 23.96 10 SER L N 1
ATOM 1680 C CA . SER B 2 10 ? 39.166 -126.802 50.253 1.00 25.57 10 SER L CA 1
ATOM 1681 C C . SER B 2 10 ? 38.456 -128.142 50.165 1.00 24.02 10 SER L C 1
ATOM 1682 O O . SER B 2 10 ? 38.670 -129.007 51.016 1.00 23.72 10 SER L O 1
ATOM 1685 N N . LEU B 2 11 ? 37.587 -128.303 49.160 1.00 22.84 11 LEU L N 1
ATOM 1686 C CA . LEU B 2 11 ? 36.712 -129.474 49.061 1.00 25.34 11 LEU L CA 1
ATOM 1687 C C . LEU B 2 11 ? 36.760 -130.077 47.665 1.00 24.28 11 LEU L C 1
ATOM 1688 O O . LEU B 2 11 ? 36.030 -129.648 46.759 1.00 24.53 11 LEU L O 1
ATOM 1693 N N . PRO B 2 12 ? 37.602 -131.090 47.458 1.00 28.63 12 PRO L N 1
ATOM 1694 C CA . PRO B 2 12 ? 37.649 -131.773 46.160 1.00 27.09 12 PRO L CA 1
ATOM 1695 C C . PRO B 2 12 ? 36.595 -132.872 46.117 1.00 31.18 12 PRO L C 1
ATOM 1696 O O . PRO B 2 12 ? 36.461 -133.659 47.057 1.00 32.00 12 PRO L O 1
ATOM 1700 N N . VAL B 2 13 ? 35.824 -132.919 45.035 1.00 25.50 13 VAL L N 1
ATOM 1701 C CA . VAL B 2 13 ? 34.734 -133.879 44.959 1.00 30.84 13 VAL L CA 1
ATOM 1702 C C . VAL B 2 13 ? 34.597 -134.407 43.537 1.00 26.57 13 VAL L C 1
ATOM 1703 O O . VAL B 2 13 ? 34.686 -133.654 42.563 1.00 27.17 13 VAL L O 1
ATOM 1707 N N . THR B 2 14 ? 34.382 -135.707 43.431 1.00 31.95 14 THR L N 1
ATOM 1708 C CA . THR B 2 14 ? 34.135 -136.337 42.139 1.00 32.92 14 THR L CA 1
ATOM 1709 C C . THR B 2 14 ? 32.731 -135.989 41.656 1.00 35.41 14 THR L C 1
ATOM 1710 O O . THR B 2 14 ? 31.780 -136.058 42.447 1.00 32.09 14 THR L O 1
ATOM 1714 N N . PRO B 2 15 ? 32.556 -135.606 40.387 1.00 27.24 15 PRO L N 1
ATOM 1715 C CA . PRO B 2 15 ? 31.209 -135.291 39.899 1.00 34.75 15 PRO L CA 1
ATOM 1716 C C . PRO B 2 15 ? 30.273 -136.473 40.090 1.00 33.66 15 PRO L C 1
ATOM 1717 O O . PRO B 2 15 ? 30.669 -137.633 39.954 1.00 33.11 15 PRO L O 1
ATOM 1721 N N . GLY B 2 16 ? 29.026 -136.165 40.439 1.00 33.91 16 GLY L N 1
ATOM 1722 C CA . GLY B 2 16 ? 28.035 -137.174 40.723 1.00 35.55 16 GLY L CA 1
ATOM 1723 C C . GLY B 2 16 ? 27.975 -137.622 42.165 1.00 35.05 16 GLY L C 1
ATOM 1724 O O . GLY B 2 16 ? 27.012 -138.299 42.549 1.00 34.18 16 GLY L O 1
ATOM 1725 N N . GLU B 2 17 ? 28.955 -137.274 42.967 1.00 30.57 17 GLU L N 1
ATOM 1726 C CA . GLU B 2 17 ? 29.018 -137.637 44.366 1.00 28.06 17 GLU L CA 1
ATOM 1727 C C . GLU B 2 17 ? 28.520 -136.484 45.235 1.00 30.60 17 GLU L C 1
ATOM 1728 O O . GLU B 2 17 ? 28.459 -135.335 44.788 1.00 29.73 17 GLU L O 1
ATOM 1734 N N . PRO B 2 18 ? 28.146 -136.755 46.481 1.00 31.03 18 PRO L N 1
ATOM 1735 C CA . PRO B 2 18 ? 27.718 -135.675 47.377 1.00 29.15 18 PRO L CA 1
ATOM 1736 C C . PRO B 2 18 ? 28.896 -134.895 47.939 1.00 33.21 18 PRO L C 1
ATOM 1737 O O . PRO B 2 18 ? 30.036 -135.365 47.979 1.00 30.08 18 PRO L O 1
ATOM 1741 N N . ALA B 2 19 ? 28.593 -133.672 48.375 1.00 30.59 19 ALA L N 1
ATOM 1742 C CA . ALA B 2 19 ? 29.558 -132.802 49.031 1.00 29.47 19 ALA L CA 1
ATOM 1743 C C . ALA B 2 19 ? 28.867 -132.147 50.215 1.00 28.15 19 ALA L C 1
ATOM 1744 O O . ALA B 2 19 ? 27.686 -131.795 50.125 1.00 28.21 19 ALA L O 1
ATOM 1746 N N . SER B 2 20 ? 29.593 -132.011 51.322 1.00 23.38 20 SER L N 1
ATOM 1747 C CA . SER B 2 20 ? 29.061 -131.385 52.527 1.00 26.26 20 SER L CA 1
ATOM 1748 C C . SER B 2 20 ? 30.047 -130.347 53.022 1.00 24.01 20 SER L C 1
ATOM 1749 O O . SER B 2 20 ? 31.258 -130.598 53.056 1.00 22.88 20 SER L O 1
ATOM 1752 N N . ILE B 2 21 ? 29.521 -129.186 53.405 1.00 18.49 21 ILE L N 1
ATOM 1753 C CA . ILE B 2 21 ? 30.312 -128.090 53.945 1.00 20.81 21 ILE L CA 1
ATOM 1754 C C . ILE B 2 21 ? 29.761 -127.763 55.322 1.00 23.23 21 ILE L C 1
ATOM 1755 O O . ILE B 2 21 ? 28.551 -127.544 55.471 1.00 23.09 21 ILE L O 1
ATOM 1760 N N . SER B 2 22 ? 30.642 -127.745 56.327 1.00 20.54 22 SER L N 1
ATOM 1761 C CA . SER B 2 22 ? 30.258 -127.448 57.699 1.00 21.47 22 SER L CA 1
ATOM 1762 C C . SER B 2 22 ? 30.455 -125.972 58.026 1.00 20.44 22 SER L C 1
ATOM 1763 O O . SER B 2 22 ? 31.393 -125.327 57.556 1.00 21.24 22 SER L O 1
ATOM 1766 N N . CYS B 2 23 ? 29.577 -125.453 58.883 1.00 22.73 23 CYS L N 1
ATOM 1767 C CA . CYS B 2 23 ? 29.685 -124.076 59.344 1.00 24.04 23 CYS L CA 1
ATOM 1768 C C . CYS B 2 23 ? 29.349 -124.079 60.822 1.00 21.62 23 CYS L C 1
ATOM 1769 O O . CYS B 2 23 ? 28.307 -124.607 61.215 1.00 21.90 23 CYS L O 1
ATOM 1772 N N . ARG B 2 24 ? 30.209 -123.475 61.628 1.00 22.60 24 ARG L N 1
ATOM 1773 C CA . ARG B 2 24 ? 29.989 -123.367 63.062 1.00 25.93 24 ARG L CA 1
ATOM 1774 C C . ARG B 2 24 ? 29.981 -121.899 63.467 1.00 24.81 24 ARG L C 1
ATOM 1775 O O . ARG B 2 24 ? 30.733 -121.092 62.911 1.00 27.95 24 ARG L O 1
ATOM 1783 N N . SER B 2 25 ? 29.110 -121.563 64.420 1.00 22.50 25 SER L N 1
ATOM 1784 C CA . SER B 2 25 ? 28.919 -120.211 64.930 1.00 25.03 25 SER L CA 1
ATOM 1785 C C . SER B 2 25 ? 29.422 -120.124 66.368 1.00 21.39 25 SER L C 1
ATOM 1786 O O . SER B 2 25 ? 29.245 -121.063 67.147 1.00 26.20 25 SER L O 1
ATOM 1789 N N . SER B 2 26 ? 30.015 -118.980 66.732 1.00 21.98 26 SER L N 1
ATOM 1790 C CA . SER B 2 26 ? 30.524 -118.787 68.089 1.00 25.18 26 SER L CA 1
ATOM 1791 C C . SER B 2 26 ? 29.412 -118.581 69.109 1.00 31.60 26 SER L C 1
ATOM 1792 O O . SER B 2 26 ? 29.669 -118.676 70.314 1.00 28.74 26 SER L O 1
ATOM 1795 N N . GLN B 2 27 ? 28.191 -118.308 68.669 1.00 24.74 27 GLN L N 1
ATOM 1796 C CA . GLN B 2 27 ? 27.071 -118.312 69.591 1.00 24.05 27 GLN L CA 1
ATOM 1797 C C . GLN B 2 27 ? 25.840 -118.783 68.840 1.00 26.45 27 GLN L C 1
ATOM 1798 O O . GLN B 2 27 ? 25.796 -118.768 67.605 1.00 24.25 27 GLN L O 1
ATOM 1804 N N . SER B 2 28 ? 24.846 -119.220 69.604 1.00 21.46 28 SER L N 1
ATOM 1805 C CA . SER B 2 28 ? 23.702 -119.889 69.006 1.00 25.79 28 SER L CA 1
ATOM 1806 C C . SER B 2 28 ? 22.957 -118.956 68.064 1.00 24.39 28 SER L C 1
ATOM 1807 O O . SER B 2 28 ? 22.654 -117.807 68.412 1.00 20.59 28 SER L O 1
ATOM 1810 N N . LEU B 2 29 ? 22.640 -119.478 66.881 1.00 21.83 29 LEU L N 1
ATOM 1811 C CA . LEU B 2 29 ? 21.764 -118.821 65.921 1.00 20.17 29 LEU L CA 1
ATOM 1812 C C . LEU B 2 29 ? 20.316 -119.295 66.030 1.00 21.39 29 LEU L C 1
ATOM 1813 O O . LEU B 2 29 ? 19.477 -118.913 65.204 1.00 21.11 29 LEU L O 1
ATOM 1818 N N . LEU B 2 30 ? 19.989 -120.086 67.049 1.00 20.40 30 LEU L N 1
ATOM 1819 C CA . LEU B 2 30 ? 18.609 -120.503 67.261 1.00 20.00 30 LEU L CA 1
ATOM 1820 C C . LEU B 2 30 ? 17.873 -119.417 68.040 1.00 21.07 30 LEU L C 1
ATOM 1821 O O . LEU B 2 30 ? 18.322 -119.001 69.116 1.00 20.92 30 LEU L O 1
ATOM 1826 N N . HIS B 2 31 ? 16.767 -118.937 67.471 1.00 18.71 31 HIS L N 1
ATOM 1827 C CA . HIS B 2 31 ? 15.913 -117.885 68.016 1.00 22.28 31 HIS L CA 1
ATOM 1828 C C . HIS B 2 31 ? 14.741 -118.505 68.770 1.00 23.48 31 HIS L C 1
ATOM 1829 O O . HIS B 2 31 ? 14.330 -119.636 68.493 1.00 22.51 31 HIS L O 1
ATOM 1836 N N . THR B 2 32 ? 14.196 -117.756 69.732 1.00 26.50 32 THR L N 1
ATOM 1837 C CA . THR B 2 32 ? 13.029 -118.257 70.452 1.00 28.06 32 THR L CA 1
ATOM 1838 C C . THR B 2 32 ? 11.843 -118.500 69.528 1.00 27.82 32 THR L C 1
ATOM 1839 O O . THR B 2 32 ? 10.975 -119.318 69.855 1.00 30.33 32 THR L O 1
ATOM 1843 N N . ASN B 2 33 ? 11.802 -117.851 68.360 1.00 25.13 33 ASN L N 1
ATOM 1844 C CA . ASN B 2 33 ? 10.731 -118.180 67.432 1.00 24.41 33 ASN L CA 1
ATOM 1845 C C . ASN B 2 33 ? 10.922 -119.541 66.769 1.00 25.42 33 ASN L C 1
ATOM 1846 O O . ASN B 2 33 ? 10.048 -119.960 66.003 1.00 24.27 33 ASN L O 1
ATOM 1851 N N . GLY B 2 34 ? 12.032 -120.245 67.035 1.00 24.06 34 GLY L N 1
ATOM 1852 C CA . GLY B 2 34 ? 12.260 -121.562 66.486 1.00 21.55 34 GLY L CA 1
ATOM 1853 C C . GLY B 2 34 ? 13.112 -121.597 65.232 1.00 24.63 34 GLY L C 1
ATOM 1854 O O . GLY B 2 34 ? 13.559 -122.677 64.840 1.00 22.45 34 GLY L O 1
ATOM 1855 N N . ASN B 2 35 ? 13.342 -120.456 64.594 1.00 21.52 35 ASN L N 1
ATOM 1856 C CA . ASN B 2 35 ? 14.167 -120.416 63.391 1.00 17.00 35 ASN L CA 1
ATOM 1857 C C . ASN B 2 35 ? 15.650 -120.401 63.736 1.00 17.59 35 ASN L C 1
ATOM 1858 O O . ASN B 2 35 ? 16.066 -119.935 64.797 1.00 19.85 35 ASN L O 1
ATOM 1863 N N . ASN B 2 36 ? 16.459 -120.878 62.786 1.00 16.39 36 ASN L N 1
ATOM 1864 C CA . ASN B 2 36 ? 17.905 -120.734 62.837 1.00 18.06 36 ASN L CA 1
ATOM 1865 C C . ASN B 2 36 ? 18.331 -119.732 61.773 1.00 16.73 36 ASN L C 1
ATOM 1866 O O . ASN B 2 36 ? 17.972 -119.893 60.600 1.00 20.06 36 ASN L O 1
ATOM 1871 N N . TYR B 2 37 ? 19.113 -118.721 62.185 1.00 16.00 37 TYR L N 1
ATOM 1872 C CA . TYR B 2 37 ? 19.442 -117.568 61.353 1.00 18.50 37 TYR L CA 1
ATOM 1873 C C . TYR B 2 37 ? 20.828 -117.733 60.719 1.00 16.69 37 TYR L C 1
ATOM 1874 O O . TYR B 2 37 ? 21.821 -117.096 61.094 1.00 16.48 37 TYR L O 1
ATOM 1883 N N . LEU B 2 38 ? 20.870 -118.571 59.686 1.00 17.21 38 LEU L N 1
ATOM 1884 C CA . LEU B 2 38 ? 22.114 -118.895 58.985 1.00 18.34 38 LEU L CA 1
ATOM 1885 C C . LEU B 2 38 ? 21.821 -118.972 57.496 1.00 19.48 38 LEU L C 1
ATOM 1886 O O . LEU B 2 38 ? 20.800 -119.542 57.094 1.00 18.12 38 LEU L O 1
ATOM 1891 N N . VAL B 2 39 ? 22.689 -118.368 56.683 1.00 18.05 39 VAL L N 1
ATOM 1892 C CA . VAL B 2 39 ? 22.499 -118.330 55.241 1.00 15.34 39 VAL L CA 1
ATOM 1893 C C . VAL B 2 39 ? 23.746 -118.873 54.548 1.00 14.89 39 VAL L C 1
ATOM 1894 O O . VAL B 2 39 ? 24.850 -118.863 55.106 1.00 17.25 39 VAL L O 1
ATOM 1898 N N . TRP B 2 40 ? 23.555 -119.388 53.332 1.00 14.61 40 TRP L N 1
ATOM 1899 C CA . TRP B 2 40 ? 24.652 -119.873 52.494 1.00 16.29 40 TRP L CA 1
ATOM 1900 C C . TRP B 2 40 ? 24.644 -119.166 51.147 1.00 17.68 40 TRP L C 1
ATOM 1901 O O . TRP B 2 40 ? 23.578 -118.928 50.573 1.00 15.08 40 TRP L O 1
ATOM 1912 N N . TYR B 2 41 ? 25.845 -118.872 50.619 1.00 16.44 41 TYR L N 1
ATOM 1913 C CA . TYR B 2 41 ? 26.009 -118.303 49.286 1.00 16.52 41 TYR L CA 1
ATOM 1914 C C . TYR B 2 41 ? 27.012 -119.126 48.496 1.00 16.70 41 TYR L C 1
ATOM 1915 O O . TYR B 2 41 ? 27.865 -119.809 49.067 1.00 18.82 41 TYR L O 1
ATOM 1924 N N . LEU B 2 42 ? 26.928 -119.002 47.170 1.00 17.92 42 LEU L N 1
ATOM 1925 C CA . LEU B 2 42 ? 27.958 -119.467 46.245 1.00 17.29 42 LEU L CA 1
ATOM 1926 C C . LEU B 2 42 ? 28.517 -118.270 45.489 1.00 18.23 42 LEU L C 1
ATOM 1927 O O . LEU B 2 42 ? 27.754 -117.489 44.917 1.00 18.49 42 LEU L O 1
ATOM 1932 N N . GLN B 2 43 ? 29.837 -118.122 45.482 1.00 21.78 43 GLN L N 1
ATOM 1933 C CA . GLN B 2 43 ? 30.486 -117.039 44.750 1.00 19.63 43 GLN L CA 1
ATOM 1934 C C . GLN B 2 43 ? 31.324 -117.651 43.633 1.00 19.61 43 GLN L C 1
ATOM 1935 O O . GLN B 2 43 ? 32.343 -118.292 43.899 1.00 22.21 43 GLN L O 1
ATOM 1941 N N . LYS B 2 44 ? 30.898 -117.438 42.390 1.00 24.93 44 LYS L N 1
ATOM 1942 C CA . LYS B 2 44 ? 31.655 -117.898 41.235 1.00 27.92 44 LYS L CA 1
ATOM 1943 C C . LYS B 2 44 ? 32.710 -116.860 40.867 1.00 29.84 44 LYS L C 1
ATOM 1944 O O . LYS B 2 44 ? 32.554 -115.673 41.178 1.00 25.84 44 LYS L O 1
ATOM 1950 N N . PRO B 2 45 ? 33.813 -117.273 40.238 1.00 32.89 45 PRO L N 1
ATOM 1951 C CA . PRO B 2 45 ? 34.933 -116.346 40.032 1.00 32.41 45 PRO L CA 1
ATOM 1952 C C . PRO B 2 45 ? 34.499 -115.087 39.297 1.00 30.83 45 PRO L C 1
ATOM 1953 O O . PRO B 2 45 ? 33.771 -115.145 38.303 1.00 33.77 45 PRO L O 1
ATOM 1957 N N . GLY B 2 46 ? 34.931 -113.938 39.818 1.00 30.65 46 GLY L N 1
ATOM 1958 C CA . GLY B 2 46 ? 34.591 -112.652 39.234 1.00 32.72 46 GLY L CA 1
ATOM 1959 C C . GLY B 2 46 ? 33.144 -112.221 39.373 1.00 32.89 46 GLY L C 1
ATOM 1960 O O . GLY B 2 46 ? 32.756 -111.219 38.774 1.00 34.25 46 GLY L O 1
ATOM 1961 N N . GLN B 2 47 ? 32.331 -112.941 40.138 1.00 28.42 47 GLN L N 1
ATOM 1962 C CA . GLN B 2 47 ? 30.924 -112.606 40.314 1.00 26.14 47 GLN L CA 1
ATOM 1963 C C . GLN B 2 47 ? 30.666 -112.225 41.767 1.00 28.24 47 GLN L C 1
ATOM 1964 O O . GLN B 2 47 ? 31.492 -112.459 42.646 1.00 24.26 47 GLN L O 1
ATOM 1970 N N . ALA B 2 48 ? 29.498 -111.631 42.015 1.00 23.48 48 ALA L N 1
ATOM 1971 C CA . ALA B 2 48 ? 29.085 -111.413 43.391 1.00 26.00 48 ALA L CA 1
ATOM 1972 C C . ALA B 2 48 ? 28.589 -112.725 43.970 1.00 21.90 48 ALA L C 1
ATOM 1973 O O . ALA B 2 48 ? 28.217 -113.636 43.226 1.00 23.00 48 ALA L O 1
ATOM 1975 N N . PRO B 2 49 ? 28.590 -112.862 45.296 1.00 21.63 49 PRO L N 1
ATOM 1976 C CA . PRO B 2 49 ? 27.938 -114.026 45.909 1.00 17.84 49 PRO L CA 1
ATOM 1977 C C . PRO B 2 49 ? 26.473 -114.099 45.510 1.00 19.59 49 PRO L C 1
ATOM 1978 O O . PRO B 2 49 ? 25.821 -113.080 45.292 1.00 22.58 49 PRO L O 1
ATOM 1982 N N . HIS B 2 50 ? 25.977 -115.331 45.413 1.00 17.94 50 HIS L N 1
ATOM 1983 C CA . HIS B 2 50 ? 24.607 -115.656 45.033 1.00 21.98 50 HIS L CA 1
ATOM 1984 C C . HIS B 2 50 ? 23.949 -116.425 46.184 1.00 16.79 50 HIS L C 1
ATOM 1985 O O . HIS B 2 50 ? 24.484 -117.446 46.636 1.00 19.66 50 HIS L O 1
ATOM 1992 N N . LEU B 2 51 ? 22.787 -115.954 46.647 1.00 17.97 51 LEU L N 1
ATOM 1993 C CA . LEU B 2 51 ? 22.111 -116.586 47.783 1.00 20.69 51 LEU L CA 1
ATOM 1994 C C . LEU B 2 51 ? 21.584 -117.970 47.415 1.00 21.60 51 LEU L C 1
ATOM 1995 O O . LEU B 2 51 ? 20.851 -118.115 46.432 1.00 19.62 51 LEU L O 1
ATOM 2000 N N . LEU B 2 52 ? 21.916 -118.975 48.235 1.00 15.37 52 LEU L N 1
ATOM 2001 C CA . LEU B 2 52 ? 21.480 -120.362 48.070 1.00 16.89 52 LEU L CA 1
ATOM 2002 C C . LEU B 2 52 ? 20.410 -120.775 49.069 1.00 20.60 52 LEU L C 1
ATOM 2003 O O . LEU B 2 52 ? 19.371 -121.318 48.680 1.00 17.12 52 LEU L O 1
ATOM 2008 N N . ILE B 2 53 ? 20.683 -120.555 50.357 1.00 17.02 53 ILE L N 1
ATOM 2009 C CA . ILE B 2 53 ? 19.874 -121.038 51.472 1.00 16.89 53 ILE L CA 1
ATOM 2010 C C . ILE B 2 53 ? 19.684 -119.883 52.445 1.00 15.65 53 ILE L C 1
ATOM 2011 O O . ILE B 2 53 ? 20.639 -119.157 52.736 1.00 16.15 53 ILE L O 1
ATOM 2016 N N . TYR B 2 54 ? 18.466 -119.716 52.976 1.00 15.68 54 TYR L N 1
ATOM 2017 C CA . TYR B 2 54 ? 18.249 -118.757 54.052 1.00 15.85 54 TYR L CA 1
ATOM 2018 C C . TYR B 2 54 ? 17.447 -119.428 55.160 1.00 18.03 54 TYR L C 1
ATOM 2019 O O . TYR B 2 54 ? 16.855 -120.488 54.962 1.00 19.26 54 TYR L O 1
ATOM 2028 N N . LEU B 2 55 ? 17.506 -118.844 56.360 1.00 15.55 55 LEU L N 1
ATOM 2029 C CA . LEU B 2 55 ? 16.848 -119.433 57.538 1.00 17.34 55 LEU L CA 1
ATOM 2030 C C . LEU B 2 55 ? 17.294 -120.879 57.760 1.00 19.07 55 LEU L C 1
ATOM 2031 O O . LEU B 2 55 ? 16.503 -121.756 58.130 1.00 18.35 55 LEU L O 1
ATOM 2036 N N . GLY B 2 56 ? 18.576 -121.129 57.548 1.00 17.33 56 GLY L N 1
ATOM 2037 C CA . GLY B 2 56 ? 19.122 -122.462 57.843 1.00 18.44 56 GLY L CA 1
ATOM 2038 C C . GLY B 2 56 ? 18.816 -123.523 56.805 1.00 22.22 56 GLY L C 1
ATOM 2039 O O . GLY B 2 56 ? 19.720 -124.245 56.371 1.00 18.16 56 GLY L O 1
ATOM 2040 N N . SER B 2 57 ? 17.555 -123.611 56.356 1.00 19.29 57 SER L N 1
ATOM 2041 C CA . SER B 2 57 ? 17.178 -124.706 55.473 1.00 20.07 57 SER L CA 1
ATOM 2042 C C . SER B 2 57 ? 16.200 -124.317 54.364 1.00 22.07 57 SER L C 1
ATOM 2043 O O . SER B 2 57 ? 15.756 -125.201 53.618 1.00 23.13 57 SER L O 1
ATOM 2046 N N . ASN B 2 58 ? 15.874 -123.039 54.189 1.00 18.78 58 ASN L N 1
ATOM 2047 C CA . ASN B 2 58 ? 15.006 -122.632 53.093 1.00 18.53 58 ASN L CA 1
ATOM 2048 C C . ASN B 2 58 ? 15.837 -122.425 51.834 1.00 22.03 58 ASN L C 1
ATOM 2049 O O . ASN B 2 58 ? 16.703 -121.547 51.792 1.00 19.97 58 ASN L O 1
ATOM 2054 N N . ARG B 2 59 ? 15.543 -123.207 50.805 1.00 23.12 59 ARG L N 1
ATOM 2055 C CA . ARG B 2 59 ? 16.177 -123.011 49.510 1.00 21.92 59 ARG L CA 1
ATOM 2056 C C . ARG B 2 59 ? 15.592 -121.778 48.826 1.00 24.40 59 ARG L C 1
ATOM 2057 O O . ARG B 2 59 ? 14.369 -121.651 48.697 1.00 23.97 59 ARG L O 1
ATOM 2065 N N . ALA B 2 60 ? 16.459 -120.859 48.404 1.00 21.04 60 ALA L N 1
ATOM 2066 C CA . ALA B 2 60 ? 15.986 -119.680 47.685 1.00 22.33 60 ALA L CA 1
ATOM 2067 C C . ALA B 2 60 ? 15.322 -120.096 46.373 1.00 23.79 60 ALA L C 1
ATOM 2068 O O . ALA B 2 60 ? 15.775 -121.020 45.697 1.00 23.91 60 ALA L O 1
ATOM 2070 N N . SER B 2 61 ? 14.215 -119.435 46.032 1.00 27.88 61 SER L N 1
ATOM 2071 C CA . SER B 2 61 ? 13.505 -119.784 44.806 1.00 29.65 61 SER L CA 1
ATOM 2072 C C . SER B 2 61 ? 14.453 -119.729 43.610 1.00 28.65 61 SER L C 1
ATOM 2073 O O . SER B 2 61 ? 15.220 -118.780 43.455 1.00 32.28 61 SER L O 1
ATOM 2076 N N . GLY B 2 62 ? 14.426 -120.779 42.789 1.00 30.36 62 GLY L N 1
ATOM 2077 C CA . GLY B 2 62 ? 15.297 -120.859 41.638 1.00 30.66 62 GLY L CA 1
ATOM 2078 C C . GLY B 2 62 ? 16.594 -121.605 41.856 1.00 33.06 62 GLY L C 1
ATOM 2079 O O . GLY B 2 62 ? 17.283 -121.915 40.876 1.00 31.76 62 GLY L O 1
ATOM 2080 N N . VAL B 2 63 ? 16.961 -121.896 43.096 1.00 28.66 63 VAL L N 1
ATOM 2081 C CA . VAL B 2 63 ? 18.186 -122.648 43.362 1.00 26.87 63 VAL L CA 1
ATOM 2082 C C . VAL B 2 63 ? 17.914 -124.119 43.073 1.00 31.14 63 VAL L C 1
ATOM 2083 O O . VAL B 2 63 ? 16.848 -124.633 43.448 1.00 28.32 63 VAL L O 1
ATOM 2087 N N . PRO B 2 64 ? 18.831 -124.820 42.400 1.00 28.57 64 PRO L N 1
ATOM 2088 C CA . PRO B 2 64 ? 18.595 -126.232 42.079 1.00 31.03 64 PRO L CA 1
ATOM 2089 C C . PRO B 2 64 ? 18.319 -127.058 43.323 1.00 32.43 64 PRO L C 1
ATOM 2090 O O . PRO B 2 64 ? 18.821 -126.775 44.415 1.00 31.65 64 PRO L O 1
ATOM 2094 N N . GLY B 2 65 ? 17.510 -128.102 43.140 1.00 29.15 65 GLY L N 1
ATOM 2095 C CA . GLY B 2 65 ? 17.119 -128.943 44.248 1.00 24.94 65 GLY L CA 1
ATOM 2096 C C . GLY B 2 65 ? 18.249 -129.713 44.900 1.00 28.47 65 GLY L C 1
ATOM 2097 O O . GLY B 2 65 ? 18.084 -130.190 46.025 1.00 31.81 65 GLY L O 1
ATOM 2098 N N . ARG B 2 66 ? 19.397 -129.856 44.224 1.00 27.53 66 ARG L N 1
ATOM 2099 C CA . ARG B 2 66 ? 20.495 -130.601 44.832 1.00 28.38 66 ARG L CA 1
ATOM 2100 C C . ARG B 2 66 ? 21.096 -129.902 46.051 1.00 25.43 66 ARG L C 1
ATOM 2101 O O . ARG B 2 66 ? 21.786 -130.560 46.840 1.00 24.94 66 ARG L O 1
ATOM 2109 N N . PHE B 2 67 ? 20.831 -128.608 46.236 1.00 25.61 67 PHE L N 1
ATOM 2110 C CA . PHE B 2 67 ? 21.347 -127.856 47.374 1.00 25.14 67 PHE L CA 1
ATOM 2111 C C . PHE B 2 67 ? 20.350 -127.918 48.527 1.00 22.46 67 PHE L C 1
ATOM 2112 O O . PHE B 2 67 ? 19.149 -127.680 48.336 1.00 24.18 67 PHE L O 1
ATOM 2120 N N . SER B 2 68 ? 20.846 -128.222 49.715 1.00 22.29 68 SER L N 1
ATOM 2121 C CA . SER B 2 68 ? 20.000 -128.190 50.896 1.00 23.59 68 SER L CA 1
ATOM 2122 C C . SER B 2 68 ? 20.834 -127.758 52.092 1.00 23.62 68 SER L C 1
ATOM 2123 O O . SER B 2 68 ? 22.043 -127.973 52.132 1.00 23.76 68 SER L O 1
ATOM 2126 N N . GLY B 2 69 ? 20.180 -127.141 53.061 1.00 21.54 69 GLY L N 1
ATOM 2127 C CA . GLY B 2 69 ? 20.840 -126.709 54.285 1.00 18.17 69 GLY L CA 1
ATOM 2128 C C . GLY B 2 69 ? 20.178 -127.400 55.458 1.00 22.84 69 GLY L C 1
ATOM 2129 O O . GLY B 2 69 ? 18.968 -127.644 55.430 1.00 21.04 69 GLY L O 1
ATOM 2130 N N . SER B 2 70 ? 20.980 -127.748 56.466 1.00 21.56 70 SER L N 1
ATOM 2131 C CA . SER B 2 70 ? 20.466 -128.290 57.722 1.00 20.92 70 SER L CA 1
ATOM 2132 C C . SER B 2 70 ? 21.300 -127.775 58.888 1.00 22.93 70 SER L C 1
ATOM 2133 O O . SER B 2 70 ? 22.311 -127.080 58.709 1.00 24.13 70 SER L O 1
ATOM 2136 N N . GLY B 2 71 ? 20.885 -128.142 60.095 1.00 23.23 71 GLY L N 1
ATOM 2137 C CA . GLY B 2 71 ? 21.595 -127.781 61.306 1.00 24.59 71 GLY L CA 1
ATOM 2138 C C . GLY B 2 71 ? 20.714 -127.009 62.270 1.00 28.35 71 GLY L C 1
ATOM 2139 O O . GLY B 2 71 ? 19.582 -126.645 61.965 1.00 24.15 71 GLY L O 1
ATOM 2140 N N . SER B 2 72 ? 21.286 -126.729 63.442 1.00 23.38 72 SER L N 1
ATOM 2141 C CA . SER B 2 72 ? 20.617 -125.954 64.479 1.00 27.41 72 SER L CA 1
ATOM 2142 C C . SER B 2 72 ? 21.658 -125.403 65.449 1.00 25.51 72 SER L C 1
ATOM 2143 O O . SER B 2 72 ? 22.735 -125.981 65.618 1.00 23.95 72 SER L O 1
ATOM 2146 N N . GLY B 2 73 ? 21.314 -124.295 66.102 1.00 25.20 73 GLY L N 1
ATOM 2147 C CA . GLY B 2 73 ? 22.143 -123.769 67.172 1.00 25.46 73 GLY L CA 1
ATOM 2148 C C . GLY B 2 73 ? 23.456 -123.180 66.704 1.00 25.26 73 GLY L C 1
ATOM 2149 O O . GLY B 2 73 ? 23.484 -122.053 66.198 1.00 23.32 73 GLY L O 1
ATOM 2150 N N . THR B 2 74 ? 24.561 -123.919 66.876 1.00 24.58 74 THR L N 1
ATOM 2151 C CA . THR B 2 74 ? 25.871 -123.462 66.427 1.00 21.15 74 THR L CA 1
ATOM 2152 C C . THR B 2 74 ? 26.460 -124.327 65.317 1.00 24.25 74 THR L C 1
ATOM 2153 O O . THR B 2 74 ? 27.612 -124.105 64.937 1.00 28.02 74 THR L O 1
ATOM 2157 N N . ASP B 2 75 ? 25.726 -125.310 64.792 1.00 21.60 75 ASP L N 1
ATOM 2158 C CA . ASP B 2 75 ? 26.300 -126.296 63.877 1.00 22.80 75 ASP L CA 1
ATOM 2159 C C . ASP B 2 75 ? 25.398 -126.505 62.672 1.00 20.48 75 ASP L C 1
ATOM 2160 O O . ASP B 2 75 ? 24.254 -126.926 62.819 1.00 22.27 75 ASP L O 1
ATOM 2165 N N . PHE B 2 76 ? 25.927 -126.234 61.480 1.00 18.93 76 PHE L N 1
ATOM 2166 C CA . PHE B 2 76 ? 25.148 -126.187 60.246 1.00 21.21 76 PHE L CA 1
ATOM 2167 C C . PHE B 2 76 ? 25.921 -126.867 59.119 1.00 23.85 76 PHE L C 1
ATOM 2168 O O . PHE B 2 76 ? 27.155 -126.922 59.137 1.00 19.78 76 PHE L O 1
ATOM 2176 N N . THR B 2 77 ? 25.179 -127.394 58.144 1.00 20.84 77 THR L N 1
ATOM 2177 C CA . THR B 2 77 ? 25.767 -128.104 57.009 1.00 19.65 77 THR L CA 1
ATOM 2178 C C . THR B 2 77 ? 25.067 -127.727 55.718 1.00 21.30 77 THR L C 1
ATOM 2179 O O . THR B 2 77 ? 23.836 -127.797 55.633 1.00 23.50 77 THR L O 1
ATOM 2183 N N . LEU B 2 78 ? 25.854 -127.382 54.703 1.00 19.21 78 LEU L N 1
ATOM 2184 C CA . LEU B 2 78 ? 25.366 -127.277 53.341 1.00 20.83 78 LEU L CA 1
ATOM 2185 C C . LEU B 2 78 ? 25.700 -128.573 52.616 1.00 25.05 78 LEU L C 1
ATOM 2186 O O . LEU B 2 78 ? 26.859 -129.010 52.618 1.00 22.24 78 LEU L O 1
ATOM 2191 N N . LYS B 2 79 ? 24.684 -129.190 52.016 1.00 22.48 79 LYS L N 1
ATOM 2192 C CA . LYS B 2 79 ? 24.849 -130.452 51.314 1.00 24.73 79 LYS L CA 1
ATOM 2193 C C . LYS B 2 79 ? 24.471 -130.279 49.850 1.00 22.72 79 LYS L C 1
ATOM 2194 O O . LYS B 2 79 ? 23.409 -129.732 49.531 1.00 22.84 79 LYS L O 1
ATOM 2200 N N . ILE B 2 80 ? 25.360 -130.708 48.962 1.00 25.72 80 ILE L N 1
ATOM 2201 C CA . ILE B 2 80 ? 25.033 -130.896 47.557 1.00 23.03 80 ILE L CA 1
ATOM 2202 C C . ILE B 2 80 ? 24.863 -132.396 47.356 1.00 28.21 80 ILE L C 1
ATOM 2203 O O . ILE B 2 80 ? 25.791 -133.174 47.619 1.00 27.30 80 ILE L O 1
ATOM 2208 N N . SER B 2 81 ? 23.657 -132.812 46.951 1.00 24.10 81 SER L N 1
ATOM 2209 C CA . SER B 2 81 ? 23.340 -134.237 46.923 1.00 29.12 81 SER L CA 1
ATOM 2210 C C . SER B 2 81 ? 24.126 -134.955 45.836 1.00 29.93 81 SER L C 1
ATOM 2211 O O . SER B 2 81 ? 24.536 -136.106 46.011 1.00 28.14 81 SER L O 1
ATOM 2214 N N . ARG B 2 82 ? 24.333 -134.297 44.709 1.00 24.23 82 ARG L N 1
ATOM 2215 C CA . ARG B 2 82 ? 25.093 -134.880 43.615 1.00 30.13 82 ARG L CA 1
ATOM 2216 C C . ARG B 2 82 ? 25.726 -133.726 42.851 1.00 29.72 82 ARG L C 1
ATOM 2217 O O . ARG B 2 82 ? 25.031 -132.954 42.182 1.00 29.03 82 ARG L O 1
ATOM 2225 N N . VAL B 2 83 ? 27.047 -133.600 42.956 1.00 28.08 83 VAL L N 1
ATOM 2226 C CA . VAL B 2 83 ? 27.731 -132.398 42.503 1.00 27.20 83 VAL L CA 1
ATOM 2227 C C . VAL B 2 83 ? 27.804 -132.375 40.979 1.00 28.21 83 VAL L C 1
ATOM 2228 O O . VAL B 2 83 ? 28.063 -133.401 40.332 1.00 33.24 83 VAL L O 1
ATOM 2232 N N . GLU B 2 84 ? 27.546 -131.206 40.399 1.00 25.28 84 GLU L N 1
ATOM 2233 C CA . GLU B 2 84 ? 27.687 -130.945 38.973 1.00 33.26 84 GLU L CA 1
ATOM 2234 C C . GLU B 2 84 ? 28.950 -130.125 38.722 1.00 32.95 84 GLU L C 1
ATOM 2235 O O . GLU B 2 84 ? 29.404 -129.380 39.592 1.00 27.56 84 GLU L O 1
ATOM 2241 N N . VAL B 2 85 ? 29.517 -130.252 37.515 1.00 31.91 85 VAL L N 1
ATOM 2242 C CA . VAL B 2 85 ? 30.774 -129.553 37.262 1.00 28.04 85 VAL L CA 1
ATOM 2243 C C . VAL B 2 85 ? 30.601 -128.039 37.336 1.00 28.64 85 VAL L C 1
ATOM 2244 O O . VAL B 2 85 ? 31.569 -127.320 37.598 1.00 28.55 85 VAL L O 1
ATOM 2248 N N . GLU B 2 86 ? 29.383 -127.535 37.139 1.00 30.63 86 GLU L N 1
ATOM 2249 C CA . GLU B 2 86 ? 29.121 -126.105 37.238 1.00 32.14 86 GLU L CA 1
ATOM 2250 C C . GLU B 2 86 ? 29.093 -125.603 38.677 1.00 29.03 86 GLU L C 1
ATOM 2251 O O . GLU B 2 86 ? 28.968 -124.395 38.887 1.00 30.55 86 GLU L O 1
ATOM 2257 N N . ASP B 2 87 ? 29.194 -126.494 39.659 1.00 24.68 87 ASP L N 1
ATOM 2258 C CA . ASP B 2 87 ? 29.151 -126.126 41.071 1.00 27.01 87 ASP L CA 1
ATOM 2259 C C . ASP B 2 87 ? 30.476 -125.588 41.604 1.00 29.11 87 ASP L C 1
ATOM 2260 O O . ASP B 2 87 ? 30.555 -125.278 42.803 1.00 23.90 87 ASP L O 1
ATOM 2265 N N . VAL B 2 88 ? 31.502 -125.442 40.755 1.00 25.45 88 VAL L N 1
ATOM 2266 C CA . VAL B 2 88 ? 32.783 -124.912 41.218 1.00 26.11 88 VAL L CA 1
ATOM 2267 C C . VAL B 2 88 ? 32.622 -123.455 41.623 1.00 20.44 88 VAL L C 1
ATOM 2268 O O . VAL B 2 88 ? 31.874 -122.690 41.004 1.00 25.09 88 VAL L O 1
ATOM 2272 N N . GLY B 2 89 ? 33.360 -123.063 42.647 1.00 26.97 89 GLY L N 1
ATOM 2273 C CA . GLY B 2 89 ? 33.260 -121.728 43.201 1.00 23.29 89 GLY L CA 1
ATOM 2274 C C . GLY B 2 89 ? 33.565 -121.788 44.682 1.00 22.78 89 GLY L C 1
ATOM 2275 O O . GLY B 2 89 ? 34.003 -122.813 45.195 1.00 22.82 89 GLY L O 1
ATOM 2276 N N . VAL B 2 90 ? 33.322 -120.665 45.366 1.00 22.45 90 VAL L N 1
ATOM 2277 C CA . VAL B 2 90 ? 33.587 -120.541 46.801 1.00 19.88 90 VAL L CA 1
ATOM 2278 C C . VAL B 2 90 ? 32.255 -120.375 47.525 1.00 20.90 90 VAL L C 1
ATOM 2279 O O . VAL B 2 90 ? 31.471 -119.482 47.183 1.00 20.39 90 VAL L O 1
ATOM 2283 N N . TYR B 2 91 ? 32.009 -121.241 48.512 1.00 20.48 91 TYR L N 1
ATOM 2284 C CA . TYR B 2 91 ? 30.766 -121.263 49.283 1.00 21.16 91 TYR L CA 1
ATOM 2285 C C . TYR B 2 91 ? 31.006 -120.568 50.615 1.00 21.10 91 TYR L C 1
ATOM 2286 O O . TYR B 2 91 ? 31.992 -120.863 51.295 1.00 22.73 91 TYR L O 1
ATOM 2295 N N . TYR B 2 92 ? 30.109 -119.652 50.983 1.00 19.15 92 TYR L N 1
ATOM 2296 C CA . TYR B 2 92 ? 30.210 -118.892 52.227 1.00 17.17 92 TYR L CA 1
ATOM 2297 C C . TYR B 2 92 ? 28.960 -119.128 53.049 1.00 18.17 92 TYR L C 1
ATOM 2298 O O . TYR B 2 92 ? 27.855 -119.022 52.513 1.00 17.77 92 TYR L O 1
ATOM 2307 N N . CYS B 2 93 ? 29.125 -119.386 54.350 1.00 16.15 93 CYS L N 1
ATOM 2308 C CA . CYS B 2 93 ? 28.014 -119.221 55.284 1.00 18.28 93 CYS L CA 1
ATOM 2309 C C . CYS B 2 93 ? 28.078 -117.834 55.925 1.00 19.20 93 CYS L C 1
ATOM 2310 O O . CYS B 2 93 ? 29.113 -117.160 55.890 1.00 19.39 93 CYS L O 1
ATOM 2313 N N . MET B 2 94 ? 26.946 -117.402 56.491 1.00 17.33 94 MET L N 1
ATOM 2314 C CA . MET B 2 94 ? 26.828 -116.085 57.112 1.00 17.61 94 MET L CA 1
ATOM 2315 C C . MET B 2 94 ? 25.673 -116.115 58.107 1.00 16.76 94 MET L C 1
ATOM 2316 O O . MET B 2 94 ? 24.587 -116.623 57.790 1.00 15.84 94 MET L O 1
ATOM 2321 N N . GLN B 2 95 ? 25.900 -115.571 59.303 1.00 16.02 95 GLN L N 1
ATOM 2322 C CA . GLN B 2 95 ? 24.811 -115.497 60.272 1.00 16.04 95 GLN L CA 1
ATOM 2323 C C . GLN B 2 95 ? 23.918 -114.300 59.962 1.00 18.29 95 GLN L C 1
ATOM 2324 O O . GLN B 2 95 ? 24.393 -113.215 59.601 1.00 16.81 95 GLN L O 1
ATOM 2330 N N . SER B 2 96 ? 22.615 -114.528 60.074 1.00 17.50 96 SER L N 1
ATOM 2331 C CA . SER B 2 96 ? 21.591 -113.535 59.799 1.00 16.33 96 SER L CA 1
ATOM 2332 C C . SER B 2 96 ? 20.856 -113.144 61.076 1.00 18.17 96 SER L C 1
ATOM 2333 O O . SER B 2 96 ? 19.685 -112.759 61.039 1.00 16.65 96 SER L O 1
ATOM 2336 N N . LEU B 2 97 ? 21.543 -113.242 62.216 1.00 16.11 97 LEU L N 1
ATOM 2337 C CA . LEU B 2 97 ? 20.952 -112.971 63.522 1.00 18.26 97 LEU L CA 1
ATOM 2338 C C . LEU B 2 97 ? 21.135 -111.531 63.980 1.00 19.75 97 LEU L C 1
ATOM 2339 O O . LEU B 2 97 ? 20.201 -110.950 64.559 1.00 20.68 97 LEU L O 1
ATOM 2344 N N . GLN B 2 98 ? 22.322 -110.959 63.773 1.00 18.09 98 GLN L N 1
ATOM 2345 C CA . GLN B 2 98 ? 22.710 -109.668 64.338 1.00 23.00 98 GLN L CA 1
ATOM 2346 C C . GLN B 2 98 ? 23.561 -108.892 63.342 1.00 20.88 98 GLN L C 1
ATOM 2347 O O . GLN B 2 98 ? 24.211 -109.467 62.465 1.00 22.06 98 GLN L O 1
ATOM 2353 N N . THR B 2 99 ? 23.583 -107.542 63.522 1.00 21.24 99 THR L N 1
ATOM 2354 C CA . THR B 2 99 ? 24.647 -106.846 62.812 1.00 23.64 99 THR L CA 1
ATOM 2355 C C . THR B 2 99 ? 25.838 -106.629 63.745 1.00 24.74 99 THR L C 1
ATOM 2356 O O . THR B 2 99 ? 25.670 -106.558 64.965 1.00 32.70 99 THR L O 1
ATOM 2360 N N . PRO B 2 100 ? 27.071 -106.574 63.216 1.00 25.27 100 PRO L N 1
ATOM 2361 C CA . PRO B 2 100 ? 27.416 -106.783 61.800 1.00 21.12 100 PRO L CA 1
ATOM 2362 C C . PRO B 2 100 ? 27.195 -108.227 61.326 1.00 20.19 100 PRO L C 1
ATOM 2363 O O . PRO B 2 100 ? 27.585 -109.181 62.002 1.00 19.14 100 PRO L O 1
ATOM 2367 N N . PRO B 2 101 ? 26.580 -108.391 60.159 1.00 21.98 101 PRO L N 1
ATOM 2368 C CA . PRO B 2 101 ? 26.552 -109.722 59.547 1.00 18.32 101 PRO L CA 1
ATOM 2369 C C . PRO B 2 101 ? 27.983 -110.175 59.307 1.00 16.19 101 PRO L C 1
ATOM 2370 O O . PRO B 2 101 ? 28.837 -109.395 58.863 1.00 20.03 101 PRO L O 1
ATOM 2374 N N . THR B 2 102 ? 28.258 -111.425 59.666 1.00 15.20 102 THR L N 1
ATOM 2375 C CA . THR B 2 102 ? 29.609 -111.965 59.560 1.00 18.71 102 THR L CA 1
ATOM 2376 C C . THR B 2 102 ? 29.577 -113.259 58.764 1.00 20.70 102 THR L C 1
ATOM 2377 O O . THR B 2 102 ? 28.626 -114.041 58.850 1.00 18.54 102 THR L O 1
ATOM 2381 N N . PHE B 2 103 ? 30.653 -113.480 58.013 1.00 18.95 103 PHE L N 1
ATOM 2382 C CA . PHE B 2 103 ? 30.778 -114.571 57.057 1.00 18.61 103 PHE L CA 1
ATOM 2383 C C . PHE B 2 103 ? 31.859 -115.548 57.506 1.00 21.96 103 PHE L C 1
ATOM 2384 O O . PHE B 2 103 ? 32.830 -115.157 58.155 1.00 19.88 103 PHE L O 1
ATOM 2392 N N . GLY B 2 104 ? 31.701 -116.815 57.123 1.00 18.90 104 GLY L N 1
ATOM 2393 C CA . GLY B 2 104 ? 32.792 -117.769 57.221 1.00 21.94 104 GLY L CA 1
ATOM 2394 C C . GLY B 2 104 ? 33.895 -117.469 56.211 1.00 18.12 104 GLY L C 1
ATOM 2395 O O . GLY B 2 104 ? 33.780 -116.606 55.338 1.00 20.58 104 GLY L O 1
ATOM 2396 N N . GLN B 2 105 ? 35.001 -118.206 56.326 1.00 21.27 105 GLN L N 1
ATOM 2397 C CA . GLN B 2 105 ? 36.165 -117.895 55.489 1.00 21.21 105 GLN L CA 1
ATOM 2398 C C . GLN B 2 105 ? 35.980 -118.284 54.025 1.00 23.76 105 GLN L C 1
ATOM 2399 O O . GLN B 2 105 ? 36.765 -117.838 53.179 1.00 26.83 105 GLN L O 1
ATOM 2405 N N . GLY B 2 106 ? 34.983 -119.104 53.703 1.00 20.93 106 GLY L N 1
ATOM 2406 C CA . GLY B 2 106 ? 34.777 -119.513 52.324 1.00 21.69 106 GLY L CA 1
ATOM 2407 C C . GLY B 2 106 ? 35.388 -120.866 52.033 1.00 24.41 106 GLY L C 1
ATOM 2408 O O . GLY B 2 106 ? 36.547 -121.114 52.385 1.00 27.61 106 GLY L O 1
ATOM 2409 N N . THR B 2 107 ? 34.625 -121.749 51.393 1.00 23.09 107 THR L N 1
ATOM 2410 C CA . THR B 2 107 ? 35.084 -123.094 51.038 1.00 23.60 107 THR L CA 1
ATOM 2411 C C . THR B 2 107 ? 35.158 -123.187 49.522 1.00 22.99 107 THR L C 1
ATOM 2412 O O . THR B 2 107 ? 34.148 -122.996 48.843 1.00 23.58 107 THR L O 1
ATOM 2416 N N . LYS B 2 108 ? 36.342 -123.480 48.988 1.00 20.13 108 LYS L N 1
ATOM 2417 C CA . LYS B 2 108 ? 36.489 -123.589 47.544 1.00 20.41 108 LYS L CA 1
ATOM 2418 C C . LYS B 2 108 ? 36.220 -125.035 47.156 1.00 23.82 108 LYS L C 1
ATOM 2419 O O . LYS B 2 108 ? 36.963 -125.940 47.550 1.00 24.84 108 LYS L O 1
ATOM 2425 N N . LEU B 2 109 ? 35.143 -125.250 46.399 1.00 24.15 109 LEU L N 1
ATOM 2426 C CA . LEU B 2 109 ? 34.836 -126.566 45.864 1.00 22.69 109 LEU L CA 1
ATOM 2427 C C . LEU B 2 109 ? 35.636 -126.783 44.586 1.00 22.78 109 LEU L C 1
ATOM 2428 O O . LEU B 2 109 ? 35.595 -125.955 43.666 1.00 23.35 109 LEU L O 1
ATOM 2433 N N . GLU B 2 110 ? 36.342 -127.903 44.527 1.00 24.12 110 GLU L N 1
ATOM 2434 C CA . GLU B 2 110 ? 37.130 -128.285 43.364 1.00 24.26 110 GLU L CA 1
ATOM 2435 C C . GLU B 2 110 ? 36.590 -129.596 42.818 1.00 25.80 110 GLU L C 1
ATOM 2436 O O . GLU B 2 110 ? 36.287 -130.515 43.585 1.00 25.64 110 GLU L O 1
ATOM 2442 N N . ILE B 2 111 ? 36.450 -129.678 41.501 1.00 22.97 111 ILE L N 1
ATOM 2443 C CA . ILE B 2 111 ? 35.938 -130.884 40.858 1.00 26.82 111 ILE L CA 1
ATOM 2444 C C . ILE B 2 111 ? 37.111 -131.821 40.595 1.00 27.22 111 ILE L C 1
ATOM 2445 O O . ILE B 2 111 ? 38.078 -131.445 39.920 1.00 27.96 111 ILE L O 1
ATOM 2450 N N . LYS B 2 112 ? 37.033 -133.033 41.144 1.00 25.22 112 LYS L N 1
ATOM 2451 C CA . LYS B 2 112 ? 38.015 -134.081 40.877 1.00 28.46 112 LYS L CA 1
ATOM 2452 C C . LYS B 2 112 ? 37.649 -134.747 39.554 1.00 27.29 112 LYS L C 1
ATOM 2453 O O . LYS B 2 112 ? 36.758 -135.590 39.501 1.00 32.39 112 LYS L O 1
ATOM 2459 N N . ARG B 2 113 ? 38.323 -134.376 38.475 1.00 29.66 113 ARG L N 1
ATOM 2460 C CA . ARG B 2 113 ? 38.110 -135.000 37.174 1.00 27.62 113 ARG L CA 1
ATOM 2461 C C . ARG B 2 113 ? 39.292 -135.901 36.831 1.00 29.58 113 ARG L C 1
ATOM 2462 O O . ARG B 2 113 ? 40.281 -135.986 37.563 1.00 32.49 113 ARG L O 1
ATOM 2470 N N . THR B 2 114 ? 39.187 -136.577 35.690 1.00 28.52 114 THR L N 1
ATOM 2471 C CA . THR B 2 114 ? 40.267 -137.441 35.240 1.00 32.09 114 THR L CA 1
ATOM 2472 C C . THR B 2 114 ? 41.504 -136.615 34.895 1.00 31.93 114 THR L C 1
ATOM 2473 O O . THR B 2 114 ? 41.409 -135.440 34.526 1.00 28.57 114 THR L O 1
ATOM 2477 N N . VAL B 2 115 ? 42.678 -137.239 35.030 1.00 31.51 115 VAL L N 1
ATOM 2478 C CA . VAL B 2 115 ? 43.924 -136.542 34.728 1.00 29.99 115 VAL L CA 1
ATOM 2479 C C . VAL B 2 115 ? 43.932 -136.118 33.265 1.00 32.22 115 VAL L C 1
ATOM 2480 O O . VAL B 2 115 ? 43.489 -136.860 32.377 1.00 26.42 115 VAL L O 1
ATOM 2484 N N . ALA B 2 116 ? 44.412 -134.900 33.020 1.00 27.40 116 ALA L N 1
ATOM 2485 C CA . ALA B 2 116 ? 44.588 -134.369 31.672 1.00 27.73 116 ALA L CA 1
ATOM 2486 C C . ALA B 2 116 ? 45.934 -133.662 31.595 1.00 30.43 116 ALA L C 1
ATOM 2487 O O . ALA B 2 116 ? 46.215 -132.773 32.401 1.00 26.50 116 ALA L O 1
ATOM 2489 N N . ALA B 2 117 ? 46.770 -134.054 30.627 1.00 30.71 117 ALA L N 1
ATOM 2490 C CA . ALA B 2 117 ? 48.057 -133.399 30.465 1.00 27.34 117 ALA L CA 1
ATOM 2491 C C . ALA B 2 117 ? 47.893 -132.106 29.666 1.00 23.09 117 ALA L C 1
ATOM 2492 O O . ALA B 2 117 ? 47.038 -132.021 28.785 1.00 24.42 117 ALA L O 1
ATOM 2494 N N . PRO B 2 118 ? 48.698 -131.086 29.956 1.00 23.60 118 PRO L N 1
ATOM 2495 C CA . PRO B 2 118 ? 48.588 -129.837 29.198 1.00 25.44 118 PRO L CA 1
ATOM 2496 C C . PRO B 2 118 ? 48.950 -130.049 27.735 1.00 26.33 118 PRO L C 1
ATOM 2497 O O . PRO B 2 118 ? 49.775 -130.900 27.394 1.00 27.64 118 PRO L O 1
ATOM 2501 N N . SER B 2 119 ? 48.279 -129.298 26.870 1.00 26.00 119 SER L N 1
ATOM 2502 C CA . SER B 2 119 ? 48.791 -129.025 25.532 1.00 27.18 119 SER L CA 1
ATOM 2503 C C . SER B 2 119 ? 49.621 -127.759 25.632 1.00 27.76 119 SER L C 1
ATOM 2504 O O . SER B 2 119 ? 49.159 -126.764 26.196 1.00 26.00 119 SER L O 1
ATOM 2507 N N . VAL B 2 120 ? 50.832 -127.787 25.080 1.00 23.28 120 VAL L N 1
ATOM 2508 C CA . VAL B 2 120 ? 51.813 -126.723 25.291 1.00 24.90 120 VAL L CA 1
ATOM 2509 C C . VAL B 2 120 ? 52.007 -125.947 23.988 1.00 27.91 120 VAL L C 1
ATOM 2510 O O . VAL B 2 120 ? 52.138 -126.546 22.911 1.00 25.61 120 VAL L O 1
ATOM 2514 N N . PHE B 2 121 ? 52.011 -124.616 24.087 1.00 22.80 121 PHE L N 1
ATOM 2515 C CA . PHE B 2 121 ? 52.289 -123.728 22.954 1.00 22.41 121 PHE L CA 1
ATOM 2516 C C . PHE B 2 121 ? 53.274 -122.659 23.394 1.00 28.32 121 PHE L C 1
ATOM 2517 O O . PHE B 2 121 ? 53.319 -122.292 24.571 1.00 26.13 121 PHE L O 1
ATOM 2525 N N . ILE B 2 122 ? 54.084 -122.153 22.453 1.00 22.54 122 ILE L N 1
ATOM 2526 C CA . ILE B 2 122 ? 55.059 -121.124 22.789 1.00 24.81 122 ILE L CA 1
ATOM 2527 C C . ILE B 2 122 ? 54.970 -119.993 21.771 1.00 24.90 122 ILE L C 1
ATOM 2528 O O . ILE B 2 122 ? 54.739 -120.234 20.581 1.00 22.16 122 ILE L O 1
ATOM 2533 N N . PHE B 2 123 ? 55.103 -118.757 22.251 1.00 21.24 123 PHE L N 1
ATOM 2534 C CA . PHE B 2 123 ? 54.917 -117.566 21.421 1.00 23.30 123 PHE L CA 1
ATOM 2535 C C . PHE B 2 123 ? 56.154 -116.690 21.520 1.00 25.62 123 PHE L C 1
ATOM 2536 O O . PHE B 2 123 ? 56.480 -116.209 22.626 1.00 25.25 123 PHE L O 1
ATOM 2544 N N . PRO B 2 124 ? 56.843 -116.420 20.416 1.00 24.74 124 PRO L N 1
ATOM 2545 C CA . PRO B 2 124 ? 57.982 -115.506 20.455 1.00 26.17 124 PRO L CA 1
ATOM 2546 C C . PRO B 2 124 ? 57.521 -114.071 20.640 1.00 25.90 124 PRO L C 1
ATOM 2547 O O . PRO B 2 124 ? 56.361 -113.746 20.348 1.00 27.44 124 PRO L O 1
ATOM 2551 N N . PRO B 2 125 ? 58.406 -113.190 21.110 1.00 21.44 125 PRO L N 1
ATOM 2552 C CA . PRO B 2 125 ? 58.118 -111.750 21.091 1.00 24.07 125 PRO L CA 1
ATOM 2553 C C . PRO B 2 125 ? 57.838 -111.241 19.683 1.00 27.08 125 PRO L C 1
ATOM 2554 O O . PRO B 2 125 ? 58.446 -111.682 18.712 1.00 27.62 125 PRO L O 1
ATOM 2558 N N . SER B 2 126 ? 56.943 -110.269 19.593 1.00 24.01 126 SER L N 1
ATOM 2559 C CA . SER B 2 126 ? 56.629 -109.588 18.344 1.00 32.36 126 SER L CA 1
ATOM 2560 C C . SER B 2 126 ? 57.527 -108.368 18.140 1.00 25.83 126 SER L C 1
ATOM 2561 O O . SER B 2 126 ? 58.019 -107.771 19.098 1.00 19.49 126 SER L O 1
ATOM 2564 N N . ASP B 2 127 ? 57.724 -107.986 16.872 1.00 25.49 127 ASP L N 1
ATOM 2565 C CA . ASP B 2 127 ? 58.450 -106.749 16.598 1.00 25.18 127 ASP L CA 1
ATOM 2566 C C . ASP B 2 127 ? 57.765 -105.540 17.228 1.00 23.96 127 ASP L C 1
ATOM 2567 O O . ASP B 2 127 ? 58.447 -104.601 17.655 1.00 24.16 127 ASP L O 1
ATOM 2572 N N . GLU B 2 128 ? 56.430 -105.549 17.341 1.00 24.22 128 GLU L N 1
ATOM 2573 C CA . GLU B 2 128 ? 55.760 -104.392 17.939 1.00 29.06 128 GLU L CA 1
ATOM 2574 C C . GLU B 2 128 ? 56.173 -104.187 19.390 1.00 23.87 128 GLU L C 1
ATOM 2575 O O . GLU B 2 128 ? 56.261 -103.038 19.845 1.00 22.86 128 GLU L O 1
ATOM 2581 N N . GLN B 2 129 ? 56.447 -105.271 20.127 1.00 23.97 129 GLN L N 1
ATOM 2582 C CA . GLN B 2 129 ? 56.942 -105.108 21.494 1.00 23.36 129 GLN L CA 1
ATOM 2583 C C . GLN B 2 129 ? 58.422 -104.765 21.501 1.00 19.78 129 GLN L C 1
ATOM 2584 O O . GLN B 2 129 ? 58.846 -103.847 22.204 1.00 19.20 129 GLN L O 1
ATOM 2590 N N . LEU B 2 130 ? 59.214 -105.473 20.689 1.00 20.41 130 LEU L N 1
ATOM 2591 C CA . LEU B 2 130 ? 60.668 -105.347 20.765 1.00 21.70 130 LEU L CA 1
ATOM 2592 C C . LEU B 2 130 ? 61.145 -103.918 20.515 1.00 20.39 130 LEU L C 1
ATOM 2593 O O . LEU B 2 130 ? 62.198 -103.519 21.026 1.00 21.06 130 LEU L O 1
ATOM 2598 N N . LYS B 2 131 ? 60.389 -103.126 19.756 1.00 18.60 131 LYS L N 1
ATOM 2599 C CA . LYS B 2 131 ? 60.886 -101.793 19.443 1.00 23.47 131 LYS L CA 1
ATOM 2600 C C . LYS B 2 131 ? 60.940 -100.891 20.667 1.00 22.66 131 LYS L C 1
ATOM 2601 O O . LYS B 2 131 ? 61.668 -99.902 20.650 1.00 21.34 131 LYS L O 1
ATOM 2607 N N . SER B 2 132 ? 60.225 -101.206 21.746 1.00 20.21 132 SER L N 1
ATOM 2608 C CA . SER B 2 132 ? 60.356 -100.374 22.933 1.00 22.45 132 SER L CA 1
ATOM 2609 C C . SER B 2 132 ? 61.233 -101.016 24.010 1.00 20.66 132 SER L C 1
ATOM 2610 O O . SER B 2 132 ? 61.271 -100.520 25.142 1.00 23.44 132 SER L O 1
ATOM 2613 N N . GLY B 2 133 ? 61.935 -102.098 23.685 1.00 20.82 133 GLY L N 1
ATOM 2614 C CA . GLY B 2 133 ? 63.088 -102.525 24.459 1.00 24.76 133 GLY L CA 1
ATOM 2615 C C . GLY B 2 133 ? 62.935 -103.791 25.278 1.00 25.07 133 GLY L C 1
ATOM 2616 O O . GLY B 2 133 ? 63.951 -104.287 25.790 1.00 25.69 133 GLY L O 1
ATOM 2617 N N . THR B 2 134 ? 61.725 -104.330 25.440 1.00 22.36 134 THR L N 1
ATOM 2618 C CA . THR B 2 134 ? 61.507 -105.528 26.238 1.00 23.85 134 THR L CA 1
ATOM 2619 C C . THR B 2 134 ? 61.065 -106.681 25.345 1.00 22.36 134 THR L C 1
ATOM 2620 O O . THR B 2 134 ? 60.347 -106.482 24.359 1.00 22.43 134 THR L O 1
ATOM 2624 N N . ALA B 2 135 ? 61.479 -107.893 25.715 1.00 20.10 135 ALA L N 1
ATOM 2625 C CA . ALA B 2 135 ? 61.057 -109.119 25.047 1.00 18.49 135 ALA L CA 1
ATOM 2626 C C . ALA B 2 135 ? 60.293 -110.004 26.025 1.00 22.70 135 ALA L C 1
ATOM 2627 O O . ALA B 2 135 ? 60.871 -110.465 27.008 1.00 24.11 135 ALA L O 1
ATOM 2629 N N . SER B 2 136 ? 59.007 -110.266 25.737 1.00 20.98 136 SER L N 1
ATOM 2630 C CA . SER B 2 136 ? 58.222 -111.256 26.473 1.00 21.14 136 SER L CA 1
ATOM 2631 C C . SER B 2 136 ? 58.086 -112.534 25.648 1.00 20.22 136 SER L C 1
ATOM 2632 O O . SER B 2 136 ? 57.561 -112.501 24.531 1.00 23.38 136 SER L O 1
ATOM 2635 N N . VAL B 2 137 ? 58.514 -113.660 26.212 1.00 18.22 137 VAL L N 1
ATOM 2636 C CA . VAL B 2 137 ? 58.318 -114.973 25.603 1.00 18.94 137 VAL L CA 1
ATOM 2637 C C . VAL B 2 137 ? 57.250 -115.693 26.422 1.00 22.87 137 VAL L C 1
ATOM 2638 O O . VAL B 2 137 ? 57.400 -115.832 27.636 1.00 21.67 137 VAL L O 1
ATOM 2642 N N . VAL B 2 138 ? 56.182 -116.156 25.779 1.00 19.84 138 VAL L N 1
ATOM 2643 C CA . VAL B 2 138 ? 55.038 -116.727 26.503 1.00 21.12 138 VAL L CA 1
ATOM 2644 C C . VAL B 2 138 ? 54.919 -118.213 26.206 1.00 24.00 138 VAL L C 1
ATOM 2645 O O . VAL B 2 138 ? 54.933 -118.630 25.039 1.00 21.63 138 VAL L O 1
ATOM 2649 N N . CYS B 2 139 ? 54.781 -119.011 27.269 1.00 23.29 139 CYS L N 1
ATOM 2650 C CA . CYS B 2 139 ? 54.529 -120.449 27.176 1.00 22.38 139 CYS L CA 1
ATOM 2651 C C . CYS B 2 139 ? 53.145 -120.739 27.740 1.00 24.52 139 CYS L C 1
ATOM 2652 O O . CYS B 2 139 ? 52.866 -120.410 28.901 1.00 22.92 139 CYS L O 1
ATOM 2655 N N . LEU B 2 140 ? 52.279 -121.353 26.934 1.00 25.09 140 LEU L N 1
ATOM 2656 C CA . LEU B 2 140 ? 50.917 -121.650 27.361 1.00 22.62 140 LEU L CA 1
ATOM 2657 C C . LEU B 2 140 ? 50.763 -123.142 27.628 1.00 25.39 140 LEU L C 1
ATOM 2658 O O . LEU B 2 140 ? 51.113 -123.963 26.781 1.00 23.32 140 LEU L O 1
ATOM 2663 N N . LEU B 2 141 ? 50.231 -123.488 28.811 1.00 19.04 141 LEU L N 1
ATOM 2664 C CA . LEU B 2 141 ? 49.853 -124.858 29.157 1.00 20.85 141 LEU L CA 1
ATOM 2665 C C . LEU B 2 141 ? 48.334 -124.893 29.186 1.00 24.29 141 LEU L C 1
ATOM 2666 O O . LEU B 2 141 ? 47.718 -124.248 30.035 1.00 21.19 141 LEU L O 1
ATOM 2671 N N . ASN B 2 142 ? 47.719 -125.617 28.259 1.00 20.82 142 ASN L N 1
ATOM 2672 C CA . ASN B 2 142 ? 46.278 -125.494 28.067 1.00 22.45 142 ASN L CA 1
ATOM 2673 C C . ASN B 2 142 ? 45.540 -126.737 28.544 1.00 26.81 142 ASN L C 1
ATOM 2674 O O . ASN B 2 142 ? 45.881 -127.858 28.153 1.00 28.71 142 ASN L O 1
ATOM 2679 N N . ASN B 2 143 ? 44.520 -126.525 29.378 1.00 23.43 143 ASN L N 1
ATOM 2680 C CA . ASN B 2 143 ? 43.497 -127.519 29.713 1.00 24.36 143 ASN L CA 1
ATOM 2681 C C . ASN B 2 143 ? 44.100 -128.779 30.343 1.00 25.17 143 ASN L C 1
ATOM 2682 O O . ASN B 2 143 ? 44.072 -129.872 29.771 1.00 26.70 143 ASN L O 1
ATOM 2687 N N . PHE B 2 144 ? 44.592 -128.625 31.570 1.00 22.18 144 PHE L N 1
ATOM 2688 C CA . PHE B 2 144 ? 45.172 -129.755 32.290 1.00 21.71 144 PHE L CA 1
ATOM 2689 C C . PHE B 2 144 ? 44.502 -129.912 33.655 1.00 24.99 144 PHE L C 1
ATOM 2690 O O . PHE B 2 144 ? 43.798 -129.018 34.137 1.00 22.93 144 PHE L O 1
ATOM 2698 N N . TYR B 2 145 ? 44.674 -131.095 34.240 1.00 24.87 145 TYR L N 1
ATOM 2699 C CA . TYR B 2 145 ? 44.141 -131.386 35.567 1.00 24.94 145 TYR L CA 1
ATOM 2700 C C . TYR B 2 145 ? 45.125 -132.309 36.276 1.00 29.93 145 TYR L C 1
ATOM 2701 O O . TYR B 2 145 ? 45.753 -133.135 35.609 1.00 32.15 145 TYR L O 1
ATOM 2710 N N . PRO B 2 146 ? 45.033 -132.417 37.623 1.00 34.20 146 PRO L N 1
ATOM 2711 C CA . PRO B 2 146 ? 45.940 -131.736 38.555 1.00 35.71 146 PRO L CA 1
ATOM 2712 C C . PRO B 2 146 ? 46.334 -130.318 38.176 1.00 27.70 146 PRO L C 1
ATOM 2713 O O . PRO B 2 146 ? 46.891 -130.090 37.101 1.00 24.48 146 PRO L O 1
ATOM 2717 N N . ARG B 2 147 ? 46.084 -129.351 39.072 1.00 23.97 147 ARG L N 1
ATOM 2718 C CA . ARG B 2 147 ? 46.574 -127.995 38.831 1.00 26.13 147 ARG L CA 1
ATOM 2719 C C . ARG B 2 147 ? 48.092 -127.907 38.940 1.00 27.41 147 ARG L C 1
ATOM 2720 O O . ARG B 2 147 ? 48.697 -126.998 38.359 1.00 29.84 147 ARG L O 1
ATOM 2728 N N . GLU B 2 148 ? 48.719 -128.847 39.643 1.00 27.84 148 GLU L N 1
ATOM 2729 C CA . GLU B 2 148 ? 50.159 -128.790 39.882 1.00 30.34 148 GLU L CA 1
ATOM 2730 C C . GLU B 2 148 ? 50.933 -129.020 38.590 1.00 29.90 148 GLU L C 1
ATOM 2731 O O . GLU B 2 148 ? 50.706 -130.006 37.888 1.00 28.83 148 GLU L O 1
ATOM 2737 N N . ALA B 2 149 ? 51.859 -128.120 38.284 1.00 28.40 149 ALA L N 1
ATOM 2738 C CA . ALA B 2 149 ? 52.632 -128.232 37.058 1.00 32.14 149 ALA L CA 1
ATOM 2739 C C . ALA B 2 149 ? 53.896 -127.414 37.230 1.00 35.08 149 ALA L C 1
ATOM 2740 O O . ALA B 2 149 ? 53.951 -126.492 38.046 1.00 34.79 149 ALA L O 1
ATOM 2742 N N . LYS B 2 150 ? 54.912 -127.769 36.457 1.00 33.90 150 LYS L N 1
ATOM 2743 C CA . LYS B 2 150 ? 56.205 -127.110 36.544 1.00 33.87 150 LYS L CA 1
ATOM 2744 C C . LYS B 2 150 ? 56.649 -126.704 35.148 1.00 32.66 150 LYS L C 1
ATOM 2745 O O . LYS B 2 150 ? 56.554 -127.500 34.205 1.00 32.59 150 LYS L O 1
ATOM 2751 N N . VAL B 2 151 ? 57.119 -125.464 35.027 1.00 32.43 151 VAL L N 1
ATOM 2752 C CA . VAL B 2 151 ? 57.598 -124.902 33.770 1.00 28.89 151 VAL L CA 1
ATOM 2753 C C . VAL B 2 151 ? 59.008 -124.385 34.003 1.00 30.52 151 VAL L C 1
ATOM 2754 O O . VAL B 2 151 ? 59.231 -123.560 34.895 1.00 30.52 151 VAL L O 1
ATOM 2758 N N . GLN B 2 152 ? 59.955 -124.866 33.207 1.00 28.67 152 GLN L N 1
ATOM 2759 C CA . GLN B 2 152 ? 61.328 -124.388 33.258 1.00 31.04 152 GLN L CA 1
ATOM 2760 C C . GLN B 2 152 ? 61.731 -123.826 31.903 1.00 30.13 152 GLN L C 1
ATOM 2761 O O . GLN B 2 152 ? 61.436 -124.420 30.861 1.00 31.45 152 GLN L O 1
ATOM 2767 N N . TRP B 2 153 ? 62.393 -122.672 31.921 1.00 27.03 153 TRP L N 1
ATOM 2768 C CA . TRP B 2 153 ? 62.825 -121.985 30.708 1.00 28.98 153 TRP L CA 1
ATOM 2769 C C . TRP B 2 153 ? 64.294 -122.285 30.422 1.00 28.75 153 TRP L C 1
ATOM 2770 O O . TRP B 2 153 ? 65.138 -122.204 31.322 1.00 32.48 153 TRP L O 1
ATOM 2781 N N . LYS B 2 154 ? 64.596 -122.615 29.170 1.00 29.67 154 LYS L N 1
ATOM 2782 C CA . LYS B 2 154 ? 65.969 -122.785 28.718 1.00 30.55 154 LYS L CA 1
ATOM 2783 C C . LYS B 2 154 ? 66.245 -121.832 27.563 1.00 29.61 154 LYS L C 1
ATOM 2784 O O . LYS B 2 154 ? 65.420 -121.681 26.653 1.00 32.18 154 LYS L O 1
ATOM 2790 N N . VAL B 2 155 ? 67.399 -121.175 27.606 1.00 31.25 155 VAL L N 1
ATOM 2791 C CA . VAL B 2 155 ? 67.799 -120.245 26.555 1.00 31.16 155 VAL L CA 1
ATOM 2792 C C . VAL B 2 155 ? 69.168 -120.711 26.081 1.00 32.53 155 VAL L C 1
ATOM 2793 O O . VAL B 2 155 ? 70.136 -120.668 26.849 1.00 32.68 155 VAL L O 1
ATOM 2797 N N . ASP B 2 156 ? 69.244 -121.173 24.834 1.00 34.74 156 ASP L N 1
ATOM 2798 C CA . ASP B 2 156 ? 70.434 -121.861 24.321 1.00 37.35 156 ASP L CA 1
ATOM 2799 C C . ASP B 2 156 ? 70.911 -122.916 25.322 1.00 39.01 156 ASP L C 1
ATOM 2800 O O . ASP B 2 156 ? 72.071 -122.941 25.739 1.00 41.14 156 ASP L O 1
ATOM 2805 N N . ASN B 2 157 ? 69.974 -123.769 25.741 1.00 40.69 157 ASN L N 1
ATOM 2806 C CA . ASN B 2 157 ? 70.178 -124.869 26.682 1.00 40.26 157 ASN L CA 1
ATOM 2807 C C . ASN B 2 157 ? 70.616 -124.414 28.071 1.00 37.95 157 ASN L C 1
ATOM 2808 O O . ASN B 2 157 ? 71.050 -125.246 28.872 1.00 43.82 157 ASN L O 1
ATOM 2813 N N . ALA B 2 158 ? 70.517 -123.125 28.392 1.00 38.30 158 ALA L N 1
ATOM 2814 C CA . ALA B 2 158 ? 70.891 -122.619 29.709 1.00 35.24 158 ALA L CA 1
ATOM 2815 C C . ALA B 2 158 ? 69.631 -122.403 30.541 1.00 38.12 158 ALA L C 1
ATOM 2816 O O . ALA B 2 158 ? 68.742 -121.646 30.140 1.00 37.27 158 ALA L O 1
ATOM 2818 N N . LEU B 2 159 ? 69.559 -123.063 31.694 1.00 36.32 159 LEU L N 1
ATOM 2819 C CA . LEU B 2 159 ? 68.366 -122.993 32.528 1.00 35.63 159 LEU L CA 1
ATOM 2820 C C . LEU B 2 159 ? 68.226 -121.604 33.136 1.00 35.73 159 LEU L C 1
ATOM 2821 O O . LEU B 2 159 ? 69.183 -121.067 33.708 1.00 35.63 159 LEU L O 1
ATOM 2826 N N . GLN B 2 160 ? 67.036 -121.016 33.009 1.00 34.12 160 GLN L N 1
ATOM 2827 C CA . GLN B 2 160 ? 66.767 -119.676 33.505 1.00 31.06 160 GLN L CA 1
ATOM 2828 C C . GLN B 2 160 ? 66.232 -119.724 34.931 1.00 33.03 160 GLN L C 1
ATOM 2829 O O . GLN B 2 160 ? 65.648 -120.717 35.366 1.00 35.15 160 GLN L O 1
ATOM 2835 N N . SER B 2 161 ? 66.424 -118.623 35.656 1.00 29.21 161 SER L N 1
ATOM 2836 C CA . SER B 2 161 ? 65.845 -118.499 36.984 1.00 34.01 161 SER L CA 1
ATOM 2837 C C . SER B 2 161 ? 65.706 -117.022 37.318 1.00 31.69 161 SER L C 1
ATOM 2838 O O . SER B 2 161 ? 66.586 -116.222 36.993 1.00 36.22 161 SER L O 1
ATOM 2841 N N . GLY B 2 162 ? 64.585 -116.666 37.951 1.00 27.92 162 GLY L N 1
ATOM 2842 C CA . GLY B 2 162 ? 64.356 -115.302 38.376 1.00 29.48 162 GLY L CA 1
ATOM 2843 C C . GLY B 2 162 ? 63.788 -114.370 37.329 1.00 30.22 162 GLY L C 1
ATOM 2844 O O . GLY B 2 162 ? 63.535 -113.202 37.640 1.00 30.54 162 GLY L O 1
ATOM 2845 N N . ASN B 2 163 ? 63.556 -114.840 36.103 1.00 26.77 163 ASN L N 1
ATOM 2846 C CA . ASN B 2 163 ? 63.062 -113.955 35.052 1.00 27.23 163 ASN L CA 1
ATOM 2847 C C . ASN B 2 163 ? 61.755 -114.454 34.434 1.00 29.39 163 ASN L C 1
ATOM 2848 O O . ASN B 2 163 ? 61.437 -114.094 33.297 1.00 24.33 163 ASN L O 1
ATOM 2853 N N . SER B 2 164 ? 60.963 -115.243 35.162 1.00 24.85 164 SER L N 1
ATOM 2854 C CA . SER B 2 164 ? 59.689 -115.713 34.642 1.00 24.21 164 SER L CA 1
ATOM 2855 C C . SER B 2 164 ? 58.603 -115.554 35.704 1.00 24.42 164 SER L C 1
ATOM 2856 O O . SER B 2 164 ? 58.887 -115.546 36.902 1.00 23.16 164 SER L O 1
ATOM 2859 N N . GLN B 2 165 ? 57.361 -115.424 35.244 1.00 24.55 165 GLN L N 1
ATOM 2860 C CA . GLN B 2 165 ? 56.191 -115.316 36.116 1.00 24.04 165 GLN L CA 1
ATOM 2861 C C . GLN B 2 165 ? 55.054 -116.161 35.564 1.00 26.87 165 GLN L C 1
ATOM 2862 O O . GLN B 2 165 ? 54.827 -116.188 34.350 1.00 21.61 165 GLN L O 1
ATOM 2868 N N . GLU B 2 166 ? 54.304 -116.808 36.458 1.00 22.67 166 GLU L N 1
ATOM 2869 C CA . GLU B 2 166 ? 53.211 -117.677 36.054 1.00 25.58 166 GLU L CA 1
ATOM 2870 C C . GLU B 2 166 ? 51.875 -117.091 36.491 1.00 27.02 166 GLU L C 1
ATOM 2871 O O . GLU B 2 166 ? 51.798 -116.331 37.462 1.00 20.97 166 GLU L O 1
ATOM 2877 N N . SER B 2 167 ? 50.832 -117.446 35.750 1.00 22.79 167 SER L N 1
ATOM 2878 C CA . SER B 2 167 ? 49.449 -117.159 36.114 1.00 24.71 167 SER L CA 1
ATOM 2879 C C . SER B 2 167 ? 48.602 -118.378 35.771 1.00 24.67 167 SER L C 1
ATOM 2880 O O . SER B 2 167 ? 48.814 -119.003 34.726 1.00 20.61 167 SER L O 1
ATOM 2883 N N . VAL B 2 168 ? 47.655 -118.731 36.654 1.00 24.49 168 VAL L N 1
ATOM 2884 C CA . VAL B 2 168 ? 46.807 -119.908 36.467 1.00 20.13 168 VAL L CA 1
ATOM 2885 C C . VAL B 2 168 ? 45.349 -119.473 36.501 1.00 20.90 168 VAL L C 1
ATOM 2886 O O . VAL B 2 168 ? 44.954 -118.638 37.324 1.00 24.12 168 VAL L O 1
ATOM 2890 N N . THR B 2 169 ? 44.551 -120.027 35.595 1.00 20.11 169 THR L N 1
ATOM 2891 C CA . THR B 2 169 ? 43.130 -119.718 35.585 1.00 22.27 169 THR L CA 1
ATOM 2892 C C . THR B 2 169 ? 42.408 -120.452 36.711 1.00 23.78 169 THR L C 1
ATOM 2893 O O . THR B 2 169 ? 42.939 -121.370 37.344 1.00 23.82 169 THR L O 1
ATOM 2897 N N . GLU B 2 170 ? 41.170 -120.024 36.954 1.00 23.74 170 GLU L N 1
ATOM 2898 C CA . GLU B 2 170 ? 40.261 -120.772 37.804 1.00 26.37 170 GLU L CA 1
ATOM 2899 C C . GLU B 2 170 ? 39.804 -122.034 37.077 1.00 24.25 170 GLU L C 1
ATOM 2900 O O . GLU B 2 170 ? 39.883 -122.134 35.854 1.00 25.06 170 GLU L O 1
ATOM 2906 N N . GLN B 2 171 ? 39.327 -123.007 37.848 1.00 24.36 171 GLN L N 1
ATOM 2907 C CA . GLN B 2 171 ? 38.896 -124.264 37.250 1.00 25.03 171 GLN L CA 1
ATOM 2908 C C . GLN B 2 171 ? 37.685 -124.034 36.348 1.00 26.28 171 GLN L C 1
ATOM 2909 O O . GLN B 2 171 ? 36.712 -123.380 36.739 1.00 28.18 171 GLN L O 1
ATOM 2915 N N . ASP B 2 172 ? 37.762 -124.552 35.125 1.00 22.97 172 ASP L N 1
ATOM 2916 C CA . ASP B 2 172 ? 36.709 -124.336 34.141 1.00 28.35 172 ASP L CA 1
ATOM 2917 C C . ASP B 2 172 ? 35.401 -124.983 34.588 1.00 26.12 172 ASP L C 1
ATOM 2918 O O . ASP B 2 172 ? 35.379 -126.123 35.060 1.00 28.77 172 ASP L O 1
ATOM 2923 N N . SER B 2 173 ? 34.303 -124.245 34.425 1.00 29.50 173 SER L N 1
ATOM 2924 C CA . SER B 2 173 ? 32.991 -124.692 34.882 1.00 35.17 173 SER L CA 1
ATOM 2925 C C . SER B 2 173 ? 32.355 -125.733 33.970 1.00 34.34 173 SER L C 1
ATOM 2926 O O . SER B 2 173 ? 31.295 -126.261 34.318 1.00 34.58 173 SER L O 1
ATOM 2929 N N . LYS B 2 174 ? 32.960 -126.031 32.819 1.00 31.84 174 LYS L N 1
ATOM 2930 C CA . LYS B 2 174 ? 32.449 -127.042 31.896 1.00 37.76 174 LYS L CA 1
ATOM 2931 C C . LYS B 2 174 ? 33.313 -128.294 31.846 1.00 30.40 174 LYS L C 1
ATOM 2932 O O . LYS B 2 174 ? 32.792 -129.407 31.950 1.00 34.50 174 LYS L O 1
ATOM 2938 N N . ASP B 2 175 ? 34.629 -128.152 31.682 1.00 34.46 175 ASP L N 1
ATOM 2939 C CA . ASP B 2 175 ? 35.511 -129.307 31.555 1.00 33.63 175 ASP L CA 1
ATOM 2940 C C . ASP B 2 175 ? 36.436 -129.492 32.748 1.00 28.40 175 ASP L C 1
ATOM 2941 O O . ASP B 2 175 ? 37.256 -130.414 32.737 1.00 27.40 175 ASP L O 1
ATOM 2946 N N . SER B 2 176 ? 36.332 -128.636 33.768 1.00 25.43 176 SER L N 1
ATOM 2947 C CA . SER B 2 176 ? 37.006 -128.821 35.052 1.00 26.71 176 SER L CA 1
ATOM 2948 C C . SER B 2 176 ? 38.534 -128.788 34.954 1.00 24.36 176 SER L C 1
ATOM 2949 O O . SER B 2 176 ? 39.217 -129.318 35.833 1.00 24.46 176 SER L O 1
ATOM 2952 N N . THR B 2 177 ? 39.095 -128.180 33.912 1.00 25.68 177 THR L N 1
ATOM 2953 C CA . THR B 2 177 ? 40.539 -128.081 33.759 1.00 21.91 177 THR L CA 1
ATOM 2954 C C . THR B 2 177 ? 41.044 -126.685 34.137 1.00 22.78 177 THR L C 1
ATOM 2955 O O . THR B 2 177 ? 40.274 -125.726 34.301 1.00 24.03 177 THR L O 1
ATOM 2959 N N . TYR B 2 178 ? 42.373 -126.592 34.235 1.00 20.06 178 TYR L N 1
ATOM 2960 C CA . TYR B 2 178 ? 43.129 -125.360 34.416 1.00 25.12 178 TYR L CA 1
ATOM 2961 C C . TYR B 2 178 ? 43.950 -125.053 33.168 1.00 23.39 178 TYR L C 1
ATOM 2962 O O . TYR B 2 178 ? 44.310 -125.955 32.402 1.00 23.59 178 TYR L O 1
ATOM 2971 N N . SER B 2 179 ? 44.273 -123.777 32.979 1.00 22.16 179 SER L N 1
ATOM 2972 C CA . SER B 2 179 ? 45.317 -123.394 32.030 1.00 19.27 179 SER L CA 1
ATOM 2973 C C . SER B 2 179 ? 46.317 -122.483 32.737 1.00 23.04 179 SER L C 1
ATOM 2974 O O . SER B 2 179 ? 46.000 -121.847 33.750 1.00 21.82 179 SER L O 1
ATOM 2977 N N . LEU B 2 180 ? 47.538 -122.437 32.210 1.00 19.01 180 LEU L N 1
ATOM 2978 C CA . LEU B 2 180 ? 48.618 -121.696 32.847 1.00 20.49 180 LEU L CA 1
ATOM 2979 C C . LEU B 2 180 ? 49.439 -120.971 31.793 1.00 21.52 180 LEU L C 1
ATOM 2980 O O . LEU B 2 180 ? 49.719 -121.524 30.725 1.00 23.00 180 LEU L O 1
ATOM 2985 N N . SER B 2 181 ? 49.842 -119.737 32.101 1.00 20.17 181 SER L N 1
ATOM 2986 C CA . SER B 2 181 ? 50.828 -119.033 31.289 1.00 18.60 181 SER L CA 1
ATOM 2987 C C . SER B 2 181 ? 52.098 -118.867 32.105 1.00 25.62 181 SER L C 1
ATOM 2988 O O . SER B 2 181 ? 52.045 -118.643 33.318 1.00 22.78 181 SER L O 1
ATOM 2991 N N . SER B 2 182 ? 53.242 -119.024 31.447 1.00 22.32 182 SER L N 1
ATOM 2992 C CA . SER B 2 182 ? 54.528 -118.661 32.016 1.00 21.76 182 SER L CA 1
ATOM 2993 C C . SER B 2 182 ? 55.167 -117.679 31.050 1.00 22.92 182 SER L C 1
ATOM 2994 O O . SER B 2 182 ? 55.244 -117.948 29.846 1.00 21.28 182 SER L O 1
ATOM 2997 N N . THR B 2 183 ? 55.580 -116.538 31.563 1.00 20.19 183 THR L N 1
ATOM 2998 C CA . THR B 2 183 ? 56.108 -115.468 30.728 1.00 21.29 183 THR L CA 1
ATOM 2999 C C . THR B 2 183 ? 57.546 -115.188 31.134 1.00 20.57 183 THR L C 1
ATOM 3000 O O . THR B 2 183 ? 57.809 -114.837 32.289 1.00 19.89 183 THR L O 1
ATOM 3004 N N . LEU B 2 184 ? 58.464 -115.336 30.176 1.00 19.82 184 LEU L N 1
ATOM 3005 C CA . LEU B 2 184 ? 59.879 -115.010 30.354 1.00 20.70 184 LEU L CA 1
ATOM 3006 C C . LEU B 2 184 ? 60.138 -113.588 29.862 1.00 22.52 184 LEU L C 1
ATOM 3007 O O . LEU B 2 184 ? 59.740 -113.242 28.748 1.00 24.48 184 LEU L O 1
ATOM 3012 N N . THR B 2 185 ? 60.802 -112.766 30.687 1.00 18.94 185 THR L N 1
ATOM 3013 C CA . THR B 2 185 ? 61.031 -111.359 30.374 1.00 21.31 185 THR L CA 1
ATOM 3014 C C . THR B 2 185 ? 62.531 -111.105 30.270 1.00 25.49 185 THR L C 1
ATOM 3015 O O . THR B 2 185 ? 63.270 -111.311 31.244 1.00 23.60 185 THR L O 1
ATOM 3019 N N . LEU B 2 186 ? 62.965 -110.647 29.096 1.00 22.16 186 LEU L N 1
ATOM 3020 C CA . LEU B 2 186 ? 64.350 -110.290 28.807 1.00 22.71 186 LEU L CA 1
ATOM 3021 C C . LEU B 2 186 ? 64.390 -108.893 28.195 1.00 26.48 186 LEU L C 1
ATOM 3022 O O . LEU B 2 186 ? 63.388 -108.398 27.679 1.00 24.23 186 LEU L O 1
ATOM 3027 N N . SER B 2 187 ? 65.558 -108.252 28.243 1.00 23.34 187 SER L N 1
ATOM 3028 C CA . SER B 2 187 ? 65.742 -107.070 27.402 1.00 29.98 187 SER L CA 1
ATOM 3029 C C . SER B 2 187 ? 65.784 -107.501 25.940 1.00 26.69 187 SER L C 1
ATOM 3030 O O . SER B 2 187 ? 66.077 -108.656 25.633 1.00 28.47 187 SER L O 1
ATOM 3033 N N . LYS B 2 188 ? 65.452 -106.571 25.022 1.00 26.66 188 LYS L N 1
ATOM 3034 C CA . LYS B 2 188 ? 65.579 -106.898 23.604 1.00 28.31 188 LYS L CA 1
ATOM 3035 C C . LYS B 2 188 ? 67.022 -107.251 23.271 1.00 32.34 188 LYS L C 1
ATOM 3036 O O . LYS B 2 188 ? 67.283 -108.190 22.508 1.00 29.98 188 LYS L O 1
ATOM 3042 N N . ALA B 2 189 ? 67.972 -106.522 23.859 1.00 28.04 189 ALA L N 1
ATOM 3043 C CA . ALA B 2 189 ? 69.381 -106.781 23.573 1.00 33.34 189 ALA L CA 1
ATOM 3044 C C . ALA B 2 189 ? 69.765 -108.205 23.968 1.00 35.43 189 ALA L C 1
ATOM 3045 O O . ALA B 2 189 ? 70.417 -108.923 23.197 1.00 32.74 189 ALA L O 1
ATOM 3047 N N . ASP B 2 190 ? 69.349 -108.637 25.165 1.00 30.79 190 ASP L N 1
ATOM 3048 C CA . ASP B 2 190 ? 69.631 -110.001 25.603 1.00 29.17 190 ASP L CA 1
ATOM 3049 C C . ASP B 2 190 ? 68.924 -111.016 24.716 1.00 32.70 190 ASP L C 1
ATOM 3050 O O . ASP B 2 190 ? 69.493 -112.058 24.363 1.00 33.77 190 ASP L O 1
ATOM 3055 N N . TYR B 2 191 ? 67.672 -110.735 24.358 1.00 26.04 191 TYR L N 1
ATOM 3056 C CA . TYR B 2 191 ? 66.926 -111.659 23.524 1.00 26.57 191 TYR L CA 1
ATOM 3057 C C . TYR B 2 191 ? 67.654 -111.909 22.207 1.00 30.98 191 TYR L C 1
ATOM 3058 O O . TYR B 2 191 ? 67.810 -113.059 21.782 1.00 30.67 191 TYR L O 1
ATOM 3067 N N . GLU B 2 192 ? 68.136 -110.851 21.556 1.00 30.09 192 GLU L N 1
ATOM 3068 C CA . GLU B 2 192 ? 68.686 -111.072 20.222 1.00 31.57 192 GLU L CA 1
ATOM 3069 C C . GLU B 2 192 ? 70.104 -111.640 20.262 1.00 37.58 192 GLU L C 1
ATOM 3070 O O . GLU B 2 192 ? 70.677 -111.928 19.202 1.00 33.47 192 GLU L O 1
ATOM 3076 N N . LYS B 2 193 ? 70.657 -111.854 21.451 1.00 35.38 193 LYS L N 1
ATOM 3077 C CA . LYS B 2 193 ? 71.958 -112.492 21.601 1.00 37.21 193 LYS L CA 1
ATOM 3078 C C . LYS B 2 193 ? 71.879 -114.010 21.716 1.00 36.88 193 LYS L C 1
ATOM 3079 O O . LYS B 2 193 ? 72.921 -114.656 21.869 1.00 36.48 193 LYS L O 1
ATOM 3085 N N . HIS B 2 194 ? 70.687 -114.602 21.628 1.00 31.43 194 HIS L N 1
ATOM 3086 C CA . HIS B 2 194 ? 70.538 -116.045 21.756 1.00 30.67 194 HIS L CA 1
ATOM 3087 C C . HIS B 2 194 ? 69.585 -116.541 20.684 1.00 31.58 194 HIS L C 1
ATOM 3088 O O . HIS B 2 194 ? 68.862 -115.762 20.057 1.00 31.73 194 HIS L O 1
ATOM 3095 N N . LYS B 2 195 ? 69.566 -117.857 20.484 1.00 34.48 195 LYS L N 1
ATOM 3096 C CA . LYS B 2 195 ? 68.791 -118.417 19.387 1.00 32.29 195 LYS L CA 1
ATOM 3097 C C . LYS B 2 195 ? 67.663 -119.327 19.841 1.00 34.82 195 LYS L C 1
ATOM 3098 O O . LYS B 2 195 ? 66.524 -119.132 19.416 1.00 35.07 195 LYS L O 1
ATOM 3104 N N . VAL B 2 196 ? 67.937 -120.330 20.670 1.00 30.35 196 VAL L N 1
ATOM 3105 C CA . VAL B 2 196 ? 66.934 -121.339 20.995 1.00 35.51 196 VAL L CA 1
ATOM 3106 C C . VAL B 2 196 ? 66.219 -120.937 22.279 1.00 29.31 196 VAL L C 1
ATOM 3107 O O . VAL B 2 196 ? 66.854 -120.716 23.317 1.00 32.28 196 VAL L O 1
ATOM 3111 N N . TYR B 2 197 ? 64.896 -120.841 22.207 1.00 32.67 197 TYR L N 1
ATOM 3112 C CA . TYR B 2 197 ? 64.065 -120.519 23.361 1.00 28.00 197 TYR L CA 1
ATOM 3113 C C . TYR B 2 197 ? 63.122 -121.685 23.599 1.00 26.56 197 TYR L C 1
ATOM 3114 O O . TYR B 2 197 ? 62.321 -122.027 22.725 1.00 30.53 197 TYR L O 1
ATOM 3123 N N . ALA B 2 198 ? 63.221 -122.304 24.775 1.00 30.44 198 ALA L N 1
ATOM 3124 C CA . ALA B 2 198 ? 62.491 -123.532 25.051 1.00 27.52 198 ALA L CA 1
ATOM 3125 C C . ALA B 2 198 ? 61.745 -123.439 26.376 1.00 26.21 198 ALA L C 1
ATOM 3126 O O . ALA B 2 198 ? 62.278 -122.947 27.376 1.00 29.55 198 ALA L O 1
ATOM 3128 N N . CYS B 2 199 ? 60.508 -123.923 26.356 1.00 29.17 199 CYS L N 1
ATOM 3129 C CA . CYS B 2 199 ? 59.663 -124.100 27.529 1.00 27.58 199 CYS L CA 1
ATOM 3130 C C . CYS B 2 199 ? 59.544 -125.596 27.787 1.00 30.67 199 CYS L C 1
ATOM 3131 O O . CYS B 2 199 ? 59.075 -126.336 26.916 1.00 31.84 199 CYS L O 1
ATOM 3134 N N . GLU B 2 200 ? 59.962 -126.042 28.971 1.00 28.91 200 GLU L N 1
ATOM 3135 C CA . GLU B 2 200 ? 59.946 -127.458 29.335 1.00 33.20 200 GLU L CA 1
ATOM 3136 C C . GLU B 2 200 ? 58.922 -127.691 30.443 1.00 26.55 200 GLU L C 1
ATOM 3137 O O . GLU B 2 200 ? 59.027 -127.090 31.517 1.00 28.60 200 GLU L O 1
ATOM 3143 N N . VAL B 2 201 ? 57.960 -128.579 30.191 1.00 27.80 201 VAL L N 1
ATOM 3144 C CA . VAL B 2 201 ? 56.796 -128.773 31.059 1.00 29.14 201 VAL L CA 1
ATOM 3145 C C . VAL B 2 201 ? 56.834 -130.166 31.673 1.00 31.71 201 VAL L C 1
ATOM 3146 O O . VAL B 2 201 ? 57.020 -131.161 30.961 1.00 32.52 201 VAL L O 1
ATOM 3150 N N . THR B 2 202 ? 56.608 -130.237 32.982 1.00 30.61 202 THR L N 1
ATOM 3151 C CA . THR B 2 202 ? 56.383 -131.494 33.681 1.00 33.86 202 THR L CA 1
ATOM 3152 C C . THR B 2 202 ? 55.015 -131.455 34.352 1.00 31.24 202 THR L C 1
ATOM 3153 O O . THR B 2 202 ? 54.598 -130.415 34.872 1.00 31.33 202 THR L O 1
ATOM 3157 N N . HIS B 2 203 ? 54.318 -132.589 34.315 1.00 30.00 203 HIS L N 1
ATOM 3158 C CA . HIS B 2 203 ? 52.962 -132.704 34.830 1.00 30.58 203 HIS L CA 1
ATOM 3159 C C . HIS B 2 203 ? 52.652 -134.181 35.007 1.00 33.35 203 HIS L C 1
ATOM 3160 O O . HIS B 2 203 ? 53.125 -135.022 34.237 1.00 33.23 203 HIS L O 1
ATOM 3167 N N . GLN B 2 204 ? 51.839 -134.478 36.021 1.00 33.46 204 GLN L N 1
ATOM 3168 C CA . GLN B 2 204 ? 51.464 -135.859 36.327 1.00 36.77 204 GLN L CA 1
ATOM 3169 C C . GLN B 2 204 ? 50.948 -136.602 35.100 1.00 38.86 204 GLN L C 1
ATOM 3170 O O . GLN B 2 204 ? 51.204 -137.804 34.938 1.00 37.34 204 GLN L O 1
ATOM 3176 N N . GLY B 2 205 ? 50.218 -135.908 34.225 1.00 33.61 205 GLY L N 1
ATOM 3177 C CA . GLY B 2 205 ? 49.659 -136.510 33.036 1.00 31.93 205 GLY L CA 1
ATOM 3178 C C . GLY B 2 205 ? 50.629 -136.766 31.900 1.00 33.14 205 GLY L C 1
ATOM 3179 O O . GLY B 2 205 ? 50.233 -137.358 30.895 1.00 31.58 205 GLY L O 1
ATOM 3180 N N . LEU B 2 206 ? 51.884 -136.342 32.022 1.00 32.49 206 LEU L N 1
ATOM 3181 C CA . LEU B 2 206 ? 52.882 -136.493 30.970 1.00 33.48 206 LEU L CA 1
ATOM 3182 C C . LEU B 2 206 ? 53.872 -137.581 31.364 1.00 36.53 206 LEU L C 1
ATOM 3183 O O . LEU B 2 206 ? 54.576 -137.449 32.373 1.00 34.99 206 LEU L O 1
ATOM 3188 N N . SER B 2 207 ? 53.949 -138.634 30.544 1.00 37.93 207 SER L N 1
ATOM 3189 C CA . SER B 2 207 ? 54.853 -139.740 30.843 1.00 34.83 207 SER L CA 1
ATOM 3190 C C . SER B 2 207 ? 56.317 -139.309 30.810 1.00 40.06 207 SER L C 1
ATOM 3191 O O . SER B 2 207 ? 57.154 -139.917 31.487 1.00 41.22 207 SER L O 1
ATOM 3194 N N . SER B 2 208 ? 56.647 -138.278 30.041 1.00 33.87 208 SER L N 1
ATOM 3195 C CA . SER B 2 208 ? 57.952 -137.636 30.092 1.00 35.50 208 SER L CA 1
ATOM 3196 C C . SER B 2 208 ? 57.750 -136.141 29.903 1.00 40.85 208 SER L C 1
ATOM 3197 O O . SER B 2 208 ? 56.683 -135.709 29.452 1.00 39.65 208 SER L O 1
ATOM 3200 N N . PRO B 2 209 ? 58.736 -135.321 30.277 1.00 41.70 209 PRO L N 1
ATOM 3201 C CA . PRO B 2 209 ? 58.594 -133.873 30.076 1.00 38.30 209 PRO L CA 1
ATOM 3202 C C . PRO B 2 209 ? 58.447 -133.533 28.603 1.00 38.40 209 PRO L C 1
ATOM 3203 O O . PRO B 2 209 ? 59.072 -134.151 27.740 1.00 36.03 209 PRO L O 1
ATOM 3207 N N . VAL B 2 210 ? 57.596 -132.550 28.316 1.00 36.13 210 VAL L N 1
ATOM 3208 C CA . VAL B 2 210 ? 57.382 -132.078 26.952 1.00 34.79 210 VAL L CA 1
ATOM 3209 C C . VAL B 2 210 ? 58.056 -130.722 26.816 1.00 35.34 210 VAL L C 1
ATOM 3210 O O . VAL B 2 210 ? 57.991 -129.885 27.728 1.00 34.01 210 VAL L O 1
ATOM 3214 N N . THR B 2 211 ? 58.743 -130.520 25.697 1.00 31.50 211 THR L N 1
ATOM 3215 C CA . THR B 2 211 ? 59.422 -129.262 25.429 1.00 35.73 211 THR L CA 1
ATOM 3216 C C . THR B 2 211 ? 58.875 -128.656 24.148 1.00 36.83 211 THR L C 1
ATOM 3217 O O . THR B 2 211 ? 58.733 -129.354 23.138 1.00 36.57 211 THR L O 1
ATOM 3221 N N . LYS B 2 212 ? 58.546 -127.368 24.203 1.00 32.34 212 LYS L N 1
ATOM 3222 C CA . LYS B 2 212 ? 58.268 -126.575 23.017 1.00 33.74 212 LYS L CA 1
ATOM 3223 C C . LYS B 2 212 ? 59.354 -125.517 22.883 1.00 34.71 212 LYS L C 1
ATOM 3224 O O . LYS B 2 212 ? 59.783 -124.927 23.880 1.00 29.88 212 LYS L O 1
ATOM 3230 N N . SER B 2 213 ? 59.820 -125.294 21.654 1.00 34.39 213 SER L N 1
ATOM 3231 C CA . SER B 2 213 ? 60.881 -124.320 21.460 1.00 33.84 213 SER L CA 1
ATOM 3232 C C . SER B 2 213 ? 60.795 -123.705 20.071 1.00 33.99 213 SER L C 1
ATOM 3233 O O . SER B 2 213 ? 60.104 -124.212 19.181 1.00 36.88 213 SER L O 1
ATOM 3236 N N . PHE B 2 214 ? 61.504 -122.587 19.908 1.00 32.24 214 PHE L N 1
ATOM 3237 C CA . PHE B 2 214 ? 61.684 -121.944 18.612 1.00 34.38 214 PHE L CA 1
ATOM 3238 C C . PHE B 2 214 ? 63.094 -121.370 18.520 1.00 35.45 214 PHE L C 1
ATOM 3239 O O . PHE B 2 214 ? 63.787 -121.195 19.525 1.00 29.74 214 PHE L O 1
ATOM 3247 N N . ASN B 2 215 ? 63.526 -121.090 17.290 1.00 34.24 215 ASN L N 1
ATOM 3248 C CA . ASN B 2 215 ? 64.730 -120.303 17.054 1.00 35.96 215 ASN L CA 1
ATOM 3249 C C . ASN B 2 215 ? 64.316 -118.909 16.607 1.00 34.35 215 ASN L C 1
ATOM 3250 O O . ASN B 2 215 ? 63.407 -118.759 15.780 1.00 36.22 215 ASN L O 1
ATOM 3255 N N . ARG B 2 216 ? 64.973 -117.894 17.164 1.00 32.07 216 ARG L N 1
ATOM 3256 C CA . ARG B 2 216 ? 64.651 -116.498 16.870 1.00 37.26 216 ARG L CA 1
ATOM 3257 C C . ARG B 2 216 ? 64.418 -116.212 15.388 1.00 42.22 216 ARG L C 1
ATOM 3258 O O . ARG B 2 216 ? 65.306 -116.437 14.568 1.00 44.00 216 ARG L O 1
ATOM 3266 N N . LEU C 3 1 ? -7.870 -120.477 47.188 1.00 41.22 3 LEU A N 1
ATOM 3267 C CA . LEU C 3 1 ? -6.868 -119.832 48.036 1.00 32.92 3 LEU A CA 1
ATOM 3268 C C . LEU C 3 1 ? -5.964 -118.914 47.224 1.00 26.84 3 LEU A C 1
ATOM 3269 O O . LEU C 3 1 ? -5.434 -119.333 46.196 1.00 31.36 3 LEU A O 1
ATOM 3274 N N . VAL C 3 2 ? -5.758 -117.690 47.713 1.00 30.63 4 VAL A N 1
ATOM 3275 C CA . VAL C 3 2 ? -4.915 -116.704 47.037 1.00 32.86 4 VAL A CA 1
ATOM 3276 C C . VAL C 3 2 ? -3.584 -117.319 46.622 1.00 30.28 4 VAL A C 1
ATOM 3277 O O . VAL C 3 2 ? -3.043 -118.203 47.304 1.00 26.34 4 VAL A O 1
ATOM 3281 N N . ASN C 3 3 ? -3.065 -116.885 45.479 1.00 27.50 5 ASN A N 1
ATOM 3282 C CA . ASN C 3 3 ? -1.759 -117.332 45.042 1.00 30.98 5 ASN A CA 1
ATOM 3283 C C . ASN C 3 3 ? -0.704 -116.352 45.557 1.00 26.70 5 ASN A C 1
ATOM 3284 O O . ASN C 3 3 ? -1.010 -115.383 46.261 1.00 26.89 5 ASN A O 1
ATOM 3289 N N . ARG C 3 4 ? 0.560 -116.608 45.192 1.00 25.54 6 ARG A N 1
ATOM 3290 C CA . ARG C 3 4 ? 1.666 -115.833 45.741 1.00 23.35 6 ARG A CA 1
ATOM 3291 C C . ARG C 3 4 ? 1.537 -114.360 45.383 1.00 27.31 6 ARG A C 1
ATOM 3292 O O . ARG C 3 4 ? 1.686 -113.490 46.246 1.00 24.46 6 ARG A O 1
ATOM 3300 N N . LYS C 3 5 ? 1.253 -114.061 44.107 1.00 29.00 7 LYS A N 1
ATOM 3301 C CA . LYS C 3 5 ? 1.136 -112.667 43.676 1.00 35.46 7 LYS A CA 1
ATOM 3302 C C . LYS C 3 5 ? 0.057 -111.924 44.454 1.00 25.52 7 LYS A C 1
ATOM 3303 O O . LYS C 3 5 ? 0.249 -110.767 44.849 1.00 28.24 7 LYS A O 1
ATOM 3309 N N . GLN C 3 6 ? -1.086 -112.578 44.685 1.00 27.63 8 GLN A N 1
ATOM 3310 C CA . GLN C 3 6 ? -2.176 -111.946 45.419 1.00 27.84 8 GLN A CA 1
ATOM 3311 C C . GLN C 3 6 ? -1.792 -111.678 46.871 1.00 28.78 8 GLN A C 1
ATOM 3312 O O . GLN C 3 6 ? -2.095 -110.606 47.405 1.00 26.48 8 GLN A O 1
ATOM 3318 N N . LEU C 3 7 ? -1.127 -112.634 47.534 1.00 28.25 9 LEU A N 1
ATOM 3319 C CA . LEU C 3 7 ? -0.652 -112.367 48.892 1.00 22.05 9 LEU A CA 1
ATOM 3320 C C . LEU C 3 7 ? 0.365 -111.232 48.911 1.00 24.50 9 LEU A C 1
ATOM 3321 O O . LEU C 3 7 ? 0.333 -110.382 49.803 1.00 22.19 9 LEU A O 1
ATOM 3326 N N . GLU C 3 8 ? 1.282 -111.206 47.938 1.00 25.86 10 GLU A N 1
ATOM 3327 C CA . GLU C 3 8 ? 2.253 -110.113 47.864 1.00 26.92 10 GLU A CA 1
ATOM 3328 C C . GLU C 3 8 ? 1.563 -108.753 47.810 1.00 29.21 10 GLU A C 1
ATOM 3329 O O . GLU C 3 8 ? 2.038 -107.782 48.417 1.00 28.55 10 GLU A O 1
ATOM 3335 N N . LYS C 3 9 ? 0.451 -108.656 47.072 1.00 29.68 11 LYS A N 1
ATOM 3336 C CA . LYS C 3 9 ? -0.275 -107.392 46.998 1.00 29.18 11 LYS A CA 1
ATOM 3337 C C . LYS C 3 9 ? -1.027 -107.129 48.294 1.00 28.78 11 LYS A C 1
ATOM 3338 O O . LYS C 3 9 ? -0.959 -106.028 48.854 1.00 34.56 11 LYS A O 1
ATOM 3344 N N . MET C 3 10 ? -1.736 -108.146 48.785 1.00 27.63 12 MET A N 1
ATOM 3345 C CA . MET C 3 10 ? -2.499 -108.034 50.025 1.00 29.68 12 MET A CA 1
ATOM 3346 C C . MET C 3 10 ? -1.625 -107.591 51.189 1.00 27.48 12 MET A C 1
ATOM 3347 O O . MET C 3 10 ? -2.027 -106.737 51.986 1.00 27.29 12 MET A O 1
ATOM 3352 N N . ALA C 3 11 ? -0.429 -108.168 51.316 1.00 25.85 13 ALA A N 1
ATOM 3353 C CA . ALA C 3 11 ? 0.454 -107.883 52.440 1.00 22.25 13 ALA A CA 1
ATOM 3354 C C . ALA C 3 11 ? 1.519 -106.839 52.103 1.00 28.94 13 ALA A C 1
ATOM 3355 O O . ALA C 3 11 ? 2.457 -106.639 52.888 1.00 24.37 13 ALA A O 1
ATOM 3357 N N . ASN C 3 12 ? 1.409 -106.176 50.953 1.00 29.64 14 ASN A N 1
ATOM 3358 C CA . ASN C 3 12 ? 2.317 -105.075 50.660 1.00 28.28 14 ASN A CA 1
ATOM 3359 C C . ASN C 3 12 ? 2.077 -103.954 51.659 1.00 29.02 14 ASN A C 1
ATOM 3360 O O . ASN C 3 12 ? 0.931 -103.597 51.949 1.00 37.15 14 ASN A O 1
ATOM 3365 N N . VAL C 3 13 ? 3.150 -103.437 52.231 1.00 22.44 15 VAL A N 1
ATOM 3366 C CA . VAL C 3 13 ? 3.081 -102.313 53.151 1.00 27.55 15 VAL A CA 1
ATOM 3367 C C . VAL C 3 13 ? 4.045 -101.250 52.660 1.00 25.60 15 VAL A C 1
ATOM 3368 O O . VAL C 3 13 ? 5.195 -101.560 52.335 1.00 26.36 15 VAL A O 1
ATOM 3372 N N . ARG C 3 14 ? 3.569 -100.007 52.568 1.00 26.91 16 ARG A N 1
ATOM 3373 C CA . ARG C 3 14 ? 4.423 -98.928 52.097 1.00 28.75 16 ARG A CA 1
ATOM 3374 C C . ARG C 3 14 ? 5.644 -98.798 52.998 1.00 25.11 16 ARG A C 1
ATOM 3375 O O . ARG C 3 14 ? 5.533 -98.814 54.225 1.00 25.47 16 ARG A O 1
ATOM 3383 N N . PHE C 3 15 ? 6.821 -98.713 52.381 1.00 22.48 17 PHE A N 1
ATOM 3384 C CA . PHE C 3 15 ? 8.081 -98.495 53.082 1.00 21.46 17 PHE A CA 1
ATOM 3385 C C . PHE C 3 15 ? 8.479 -99.670 53.979 1.00 25.19 17 PHE A C 1
ATOM 3386 O O . PHE C 3 15 ? 9.285 -99.503 54.885 1.00 24.20 17 PHE A O 1
ATOM 3394 N N . ARG C 3 16 ? 7.959 -100.868 53.745 1.00 23.95 18 ARG A N 1
ATOM 3395 C CA . ARG C 3 16 ? 8.345 -102.018 54.562 1.00 23.33 18 ARG A CA 1
ATOM 3396 C C . ARG C 3 16 ? 9.499 -102.763 53.894 1.00 19.70 18 ARG A C 1
ATOM 3397 O O . ARG C 3 16 ? 9.407 -103.128 52.720 1.00 23.09 18 ARG A O 1
ATOM 3405 N N . THR C 3 17 ? 10.577 -103.002 54.642 1.00 19.87 19 THR A N 1
ATOM 3406 C CA . THR C 3 17 ? 11.650 -103.849 54.122 1.00 22.11 19 THR A CA 1
ATOM 3407 C C . THR C 3 17 ? 11.206 -105.310 54.091 1.00 21.36 19 THR A C 1
ATOM 3408 O O . THR C 3 17 ? 10.510 -105.776 54.994 1.00 19.21 19 THR A O 1
ATOM 3412 N N . GLN C 3 18 ? 11.586 -106.026 53.027 1.00 19.48 20 GLN A N 1
ATOM 3413 C CA . GLN C 3 18 ? 11.324 -107.462 52.942 1.00 18.16 20 GLN A CA 1
ATOM 3414 C C . GLN C 3 18 ? 12.063 -108.217 54.038 1.00 18.99 20 GLN A C 1
ATOM 3415 O O . GLN C 3 18 ? 13.244 -107.970 54.279 1.00 17.29 20 GLN A O 1
ATOM 3421 N N . GLU C 3 19 ? 11.370 -109.164 54.689 1.00 17.20 21 GLU A N 1
ATOM 3422 C CA . GLU C 3 19 ? 11.954 -109.992 55.742 1.00 17.43 21 GLU A CA 1
ATOM 3423 C C . GLU C 3 19 ? 12.021 -111.452 55.308 1.00 16.83 21 GLU A C 1
ATOM 3424 O O . GLU C 3 19 ? 11.126 -111.940 54.615 1.00 20.60 21 GLU A O 1
ATOM 3430 N N . ASP C 3 20 ? 13.088 -112.160 55.724 1.00 17.67 22 ASP A N 1
ATOM 3431 C CA . ASP C 3 20 ? 13.160 -113.597 55.461 1.00 16.59 22 ASP A CA 1
ATOM 3432 C C . ASP C 3 20 ? 11.897 -114.320 55.918 1.00 16.60 22 ASP A C 1
ATOM 3433 O O . ASP C 3 20 ? 11.421 -115.237 55.240 1.00 18.21 22 ASP A O 1
ATOM 3438 N N . GLU C 3 21 ? 11.364 -113.954 57.086 1.00 15.81 23 GLU A N 1
ATOM 3439 C CA . GLU C 3 21 ? 10.215 -114.703 57.593 1.00 15.47 23 GLU A CA 1
ATOM 3440 C C . GLU C 3 21 ? 8.984 -114.470 56.733 1.00 21.63 23 GLU A C 1
ATOM 3441 O O . GLU C 3 21 ? 8.088 -115.323 56.701 1.00 20.44 23 GLU A O 1
ATOM 3447 N N . TYR C 3 22 ? 8.956 -113.353 56.002 1.00 15.43 24 TYR A N 1
ATOM 3448 C CA . TYR C 3 22 ? 7.882 -113.063 55.054 1.00 18.71 24 TYR A CA 1
ATOM 3449 C C . TYR C 3 22 ? 8.058 -113.850 53.759 1.00 17.64 24 TYR A C 1
ATOM 3450 O O . TYR C 3 22 ? 7.105 -114.464 53.256 1.00 17.45 24 TYR A O 1
ATOM 3459 N N . VAL C 3 23 ? 9.272 -113.842 53.197 1.00 16.30 25 VAL A N 1
ATOM 3460 C CA . VAL C 3 23 ? 9.531 -114.629 51.998 1.00 16.03 25 VAL A CA 1
ATOM 3461 C C . VAL C 3 23 ? 9.286 -116.113 52.243 1.00 16.42 25 VAL A C 1
ATOM 3462 O O . VAL C 3 23 ? 8.879 -116.837 51.322 1.00 18.81 25 VAL A O 1
ATOM 3466 N N . ALA C 3 24 ? 9.548 -116.606 53.466 1.00 17.59 26 ALA A N 1
ATOM 3467 C CA . ALA C 3 24 ? 9.274 -118.018 53.757 1.00 20.27 26 ALA A CA 1
ATOM 3468 C C . ALA C 3 24 ? 7.794 -118.347 53.572 1.00 18.02 26 ALA A C 1
ATOM 3469 O O . ALA C 3 24 ? 7.454 -119.437 53.086 1.00 16.85 26 ALA A O 1
ATOM 3471 N N . ILE C 3 25 ? 6.908 -117.416 53.945 1.00 19.05 27 ILE A N 1
ATOM 3472 C CA . ILE C 3 25 ? 5.474 -117.614 53.727 1.00 17.99 27 ILE A CA 1
ATOM 3473 C C . ILE C 3 25 ? 5.172 -117.656 52.240 1.00 19.33 27 ILE A C 1
ATOM 3474 O O . ILE C 3 25 ? 4.444 -118.535 51.756 1.00 19.22 27 ILE A O 1
ATOM 3479 N N . LEU C 3 26 ? 5.722 -116.691 51.498 1.00 18.03 28 LEU A N 1
ATOM 3480 C CA . LEU C 3 26 ? 5.477 -116.621 50.061 1.00 22.66 28 LEU A CA 1
ATOM 3481 C C . LEU C 3 26 ? 5.942 -117.897 49.370 1.00 21.90 28 LEU A C 1
ATOM 3482 O O . LEU C 3 26 ? 5.219 -118.465 48.540 1.00 21.88 28 LEU A O 1
ATOM 3487 N N . ASP C 3 27 ? 7.162 -118.350 49.686 1.00 19.74 29 ASP A N 1
ATOM 3488 C CA . ASP C 3 27 ? 7.690 -119.573 49.087 1.00 19.35 29 ASP A CA 1
ATOM 3489 C C . ASP C 3 27 ? 6.806 -120.770 49.408 1.00 25.45 29 ASP A C 1
ATOM 3490 O O . ASP C 3 27 ? 6.553 -121.620 48.544 1.00 22.77 29 ASP A O 1
ATOM 3495 N N . ALA C 3 28 ? 6.332 -120.855 50.653 1.00 19.11 30 ALA A N 1
ATOM 3496 C CA . ALA C 3 28 ? 5.537 -122.007 51.049 1.00 22.83 30 ALA A CA 1
ATOM 3497 C C . ALA C 3 28 ? 4.180 -121.986 50.360 1.00 19.03 30 ALA A C 1
ATOM 3498 O O . ALA C 3 28 ? 3.654 -123.041 49.977 1.00 19.78 30 ALA A O 1
ATOM 3500 N N . LEU C 3 29 ? 3.599 -120.796 50.203 1.00 19.43 31 LEU A N 1
ATOM 3501 C CA . LEU C 3 29 ? 2.325 -120.683 49.489 1.00 20.01 31 LEU A CA 1
ATOM 3502 C C . LEU C 3 29 ? 2.476 -121.084 48.023 1.00 23.21 31 LEU A C 1
ATOM 3503 O O . LEU C 3 29 ? 1.607 -121.768 47.459 1.00 21.41 31 LEU A O 1
ATOM 3508 N N . GLU C 3 30 ? 3.577 -120.666 47.384 1.00 20.00 32 GLU A N 1
ATOM 3509 C CA . GLU C 3 30 ? 3.837 -121.090 46.013 1.00 24.56 32 GLU A CA 1
ATOM 3510 C C . GLU C 3 30 ? 3.998 -122.604 45.923 1.00 22.87 32 GLU A C 1
ATOM 3511 O O . GLU C 3 30 ? 3.500 -123.236 44.985 1.00 26.78 32 GLU A O 1
ATOM 3517 N N . GLU C 3 31 ? 4.685 -123.209 46.896 1.00 23.80 33 GLU A N 1
ATOM 3518 C CA . GLU C 3 31 ? 4.806 -124.660 46.915 1.00 21.52 33 GLU A CA 1
ATOM 3519 C C . GLU C 3 31 ? 3.436 -125.328 47.031 1.00 24.93 33 GLU A C 1
ATOM 3520 O O . GLU C 3 31 ? 3.188 -126.354 46.387 1.00 28.58 33 GLU A O 1
ATOM 3526 N N . TYR C 3 32 ? 2.540 -124.765 47.849 1.00 22.58 34 TYR A N 1
ATOM 3527 C CA . TYR C 3 32 ? 1.196 -125.334 47.990 1.00 24.24 34 TYR A CA 1
ATOM 3528 C C . TYR C 3 32 ? 0.474 -125.410 46.646 1.00 26.93 34 TYR A C 1
ATOM 3529 O O . TYR C 3 32 ? -0.154 -126.427 46.322 1.00 26.50 34 TYR A O 1
ATOM 3538 N N . HIS C 3 33 ? 0.542 -124.340 45.853 1.00 26.45 35 HIS A N 1
ATOM 3539 C CA . HIS C 3 33 ? -0.187 -124.323 44.588 1.00 25.54 35 HIS A CA 1
ATOM 3540 C C . HIS C 3 33 ? 0.448 -125.201 43.523 1.00 31.97 35 HIS A C 1
ATOM 3541 O O . HIS C 3 33 ? -0.152 -125.390 42.462 1.00 34.49 35 HIS A O 1
ATOM 3548 N N . ASN C 3 34 ? 1.628 -125.748 43.777 1.00 29.54 36 ASN A N 1
ATOM 3549 C CA . ASN C 3 34 ? 2.242 -126.726 42.897 1.00 29.39 36 ASN A CA 1
ATOM 3550 C C . ASN C 3 34 ? 2.004 -128.157 43.371 1.00 29.53 36 ASN A C 1
ATOM 3551 O O . ASN C 3 34 ? 2.573 -129.090 42.804 1.00 34.42 36 ASN A O 1
ATOM 3556 N N . MET C 3 35 ? 1.171 -128.349 44.396 1.00 35.38 37 MET A N 1
ATOM 3557 C CA . MET C 3 35 ? 0.925 -129.662 44.985 1.00 34.55 37 MET A CA 1
ATOM 3558 C C . MET C 3 35 ? -0.354 -130.313 44.474 1.00 39.10 37 MET A C 1
ATOM 3559 O O . MET C 3 35 ? -0.973 -131.091 45.205 1.00 39.90 37 MET A O 1
ATOM 3564 N N . SER C 3 36 ? -0.766 -130.016 43.239 1.00 41.21 38 SER A N 1
ATOM 3565 C CA . SER C 3 36 ? -2.036 -130.531 42.730 1.00 47.09 38 SER A CA 1
ATOM 3566 C C . SER C 3 36 ? -2.133 -132.048 42.843 1.00 49.53 38 SER A C 1
ATOM 3567 O O . SER C 3 36 ? -3.224 -132.581 43.082 1.00 50.73 38 SER A O 1
ATOM 3570 N N . GLU C 3 37 ? -1.004 -132.753 42.705 1.00 47.72 39 GLU A N 1
ATOM 3571 C CA . GLU C 3 37 ? -0.956 -134.211 42.668 1.00 50.33 39 GLU A CA 1
ATOM 3572 C C . GLU C 3 37 ? -0.522 -134.826 44.002 1.00 49.67 39 GLU A C 1
ATOM 3573 O O . GLU C 3 37 ? 0.005 -135.944 44.030 1.00 54.46 39 GLU A O 1
ATOM 3579 N N . ASN C 3 38 ? -0.726 -134.130 45.113 1.00 37.51 40 ASN A N 1
ATOM 3580 C CA . ASN C 3 38 ? -0.437 -134.701 46.420 1.00 33.89 40 ASN A CA 1
ATOM 3581 C C . ASN C 3 38 ? -1.744 -135.147 47.081 1.00 32.42 40 ASN A C 1
ATOM 3582 O O . ASN C 3 38 ? -2.842 -134.777 46.652 1.00 29.71 40 ASN A O 1
ATOM 3587 N N . THR C 3 39 ? -1.610 -135.943 48.139 1.00 32.34 41 THR A N 1
ATOM 3588 C CA . THR C 3 39 ? -2.781 -136.409 48.881 1.00 31.73 41 THR A CA 1
ATOM 3589 C C . THR C 3 39 ? -3.408 -135.273 49.687 1.00 30.06 41 THR A C 1
ATOM 3590 O O . THR C 3 39 ? -2.789 -134.236 49.946 1.00 24.79 41 THR A O 1
ATOM 3594 N N . VAL C 3 40 ? -4.662 -135.484 50.100 1.00 28.07 42 VAL A N 1
ATOM 3595 C CA . VAL C 3 40 ? -5.374 -134.454 50.854 1.00 23.82 42 VAL A CA 1
ATOM 3596 C C . VAL C 3 40 ? -4.656 -134.167 52.161 1.00 23.66 42 VAL A C 1
ATOM 3597 O O . VAL C 3 40 ? -4.573 -133.013 52.607 1.00 23.30 42 VAL A O 1
ATOM 3601 N N . VAL C 3 41 ? -4.132 -135.213 52.798 1.00 24.92 43 VAL A N 1
ATOM 3602 C CA . VAL C 3 41 ? -3.450 -135.030 54.071 1.00 24.91 43 VAL A CA 1
ATOM 3603 C C . VAL C 3 41 ? -2.141 -134.270 53.868 1.00 23.72 43 VAL A C 1
ATOM 3604 O O . VAL C 3 41 ? -1.797 -133.384 54.659 1.00 25.19 43 VAL A O 1
ATOM 3608 N N . GLU C 3 42 ? -1.414 -134.570 52.787 1.00 25.83 44 GLU A N 1
ATOM 3609 C CA . GLU C 3 42 ? -0.208 -133.803 52.489 1.00 27.94 44 GLU A CA 1
ATOM 3610 C C . GLU C 3 42 ? -0.533 -132.331 52.268 1.00 24.03 44 GLU A C 1
ATOM 3611 O O . GLU C 3 42 ? 0.195 -131.451 52.744 1.00 25.38 44 GLU A O 1
ATOM 3617 N N . LYS C 3 43 ? -1.634 -132.042 51.563 1.00 21.82 45 LYS A N 1
ATOM 3618 C CA . LYS C 3 43 ? -2.036 -130.651 51.361 1.00 23.06 45 LYS A CA 1
ATOM 3619 C C . LYS C 3 43 ? -2.424 -129.989 52.676 1.00 24.81 45 LYS A C 1
ATOM 3620 O O . LYS C 3 43 ? -2.071 -128.825 52.915 1.00 21.22 45 LYS A O 1
ATOM 3626 N N . TYR C 3 44 ? -3.160 -130.699 53.547 1.00 19.80 46 TYR A N 1
ATOM 3627 C CA . TYR C 3 44 ? -3.457 -130.120 54.853 1.00 21.27 46 TYR A CA 1
ATOM 3628 C C . TYR C 3 44 ? -2.172 -129.796 55.607 1.00 20.23 46 TYR A C 1
ATOM 3629 O O . TYR C 3 44 ? -2.055 -128.735 56.231 1.00 22.66 46 TYR A O 1
ATOM 3638 N N . LEU C 3 45 ? -1.222 -130.728 55.609 1.00 23.58 47 LEU A N 1
ATOM 3639 C CA . LEU C 3 45 ? 0.011 -130.508 56.353 1.00 24.73 47 LEU A CA 1
ATOM 3640 C C . LEU C 3 45 ? 0.783 -129.321 55.796 1.00 24.47 47 LEU A C 1
ATOM 3641 O O . LEU C 3 45 ? 1.426 -128.590 56.555 1.00 22.07 47 LEU A O 1
ATOM 3646 N N . LYS C 3 46 ? 0.700 -129.088 54.484 1.00 22.58 48 LYS A N 1
ATOM 3647 C CA . LYS C 3 46 ? 1.336 -127.899 53.917 1.00 23.68 48 LYS A CA 1
ATOM 3648 C C . LYS C 3 46 ? 0.630 -126.620 54.359 1.00 23.42 48 LYS A C 1
ATOM 3649 O O . LYS C 3 46 ? 1.289 -125.627 54.697 1.00 19.53 48 LYS A O 1
ATOM 3655 N N . LEU C 3 47 ? -0.709 -126.609 54.339 1.00 19.55 49 LEU A N 1
ATOM 3656 C CA . LEU C 3 47 ? -1.443 -125.476 54.888 1.00 17.61 49 LEU A CA 1
ATOM 3657 C C . LEU C 3 47 ? -1.088 -125.254 56.347 1.00 18.25 49 LEU A C 1
ATOM 3658 O O . LEU C 3 47 ? -0.982 -124.109 56.807 1.00 19.14 49 LEU A O 1
ATOM 3663 N N . LYS C 3 48 ? -0.915 -126.342 57.093 1.00 20.92 50 LYS A N 1
ATOM 3664 C CA . LYS C 3 48 ? -0.519 -126.210 58.489 1.00 21.36 50 LYS A CA 1
ATOM 3665 C C . LYS C 3 48 ? 0.834 -125.518 58.606 1.00 22.32 50 LYS A C 1
ATOM 3666 O O . LYS C 3 48 ? 1.016 -124.634 59.452 1.00 20.31 50 LYS A O 1
ATOM 3672 N N . ASP C 3 49 ? 1.789 -125.894 57.756 1.00 20.68 51 ASP A N 1
ATOM 3673 C CA . ASP C 3 49 ? 3.091 -125.235 57.816 1.00 21.07 51 ASP A CA 1
ATOM 3674 C C . ASP C 3 49 ? 2.991 -123.767 57.417 1.00 22.71 51 ASP A C 1
ATOM 3675 O O . ASP C 3 49 ? 3.659 -122.915 58.017 1.00 19.52 51 ASP A O 1
ATOM 3680 N N . ILE C 3 50 ? 2.166 -123.449 56.407 1.00 18.92 52 ILE A N 1
ATOM 3681 C CA . ILE C 3 50 ? 1.973 -122.054 56.031 1.00 18.68 52 ILE A CA 1
ATOM 3682 C C . ILE C 3 50 ? 1.396 -121.260 57.194 1.00 20.21 52 ILE A C 1
ATOM 3683 O O . ILE C 3 50 ? 1.831 -120.139 57.473 1.00 18.15 52 ILE A O 1
ATOM 3688 N N . ASN C 3 51 ? 0.419 -121.828 57.913 1.00 20.50 53 ASN A N 1
ATOM 3689 C CA . ASN C 3 51 ? -0.119 -121.102 59.060 1.00 20.75 53 ASN A CA 1
ATOM 3690 C C . ASN C 3 51 ? 0.952 -120.894 60.135 1.00 16.36 53 ASN A C 1
ATOM 3691 O O . ASN C 3 51 ? 1.048 -119.806 60.722 1.00 19.48 53 ASN A O 1
ATOM 3696 N N . SER C 3 52 ? 1.760 -121.925 60.404 1.00 19.81 54 SER A N 1
ATOM 3697 C CA . SER C 3 52 ? 2.827 -121.797 61.399 1.00 21.44 54 SER A CA 1
ATOM 3698 C C . SER C 3 52 ? 3.833 -120.726 60.997 1.00 17.61 54 SER A C 1
ATOM 3699 O O . SER C 3 52 ? 4.314 -119.966 61.847 1.00 17.48 54 SER A O 1
ATOM 3702 N N . LEU C 3 53 ? 4.177 -120.668 59.714 1.00 16.15 55 LEU A N 1
ATOM 3703 C CA . LEU C 3 53 ? 5.101 -119.632 59.247 1.00 16.87 55 LEU A CA 1
ATOM 3704 C C . LEU C 3 53 ? 4.494 -118.251 59.403 1.00 17.34 55 LEU A C 1
ATOM 3705 O O . LEU C 3 53 ? 5.195 -117.289 59.731 1.00 15.90 55 LEU A O 1
ATOM 3710 N N . THR C 3 54 ? 3.189 -118.123 59.144 1.00 15.50 56 THR A N 1
ATOM 3711 C CA . THR C 3 54 ? 2.567 -116.820 59.323 1.00 17.58 56 THR A CA 1
ATOM 3712 C C . THR C 3 54 ? 2.604 -116.417 60.793 1.00 18.69 56 THR A C 1
ATOM 3713 O O . THR C 3 54 ? 2.869 -115.255 61.118 1.00 15.75 56 THR A O 1
ATOM 3717 N N . ASP C 3 55 ? 2.395 -117.382 61.705 1.00 17.24 57 ASP A N 1
ATOM 3718 C CA . ASP C 3 55 ? 2.430 -117.051 63.124 1.00 18.04 57 ASP A CA 1
ATOM 3719 C C . ASP C 3 55 ? 3.837 -116.648 63.558 1.00 17.91 57 ASP A C 1
ATOM 3720 O O . ASP C 3 55 ? 3.999 -115.736 64.377 1.00 19.38 57 ASP A O 1
ATOM 3725 N N . ILE C 3 56 ? 4.860 -117.321 63.019 1.00 16.62 58 ILE A N 1
ATOM 3726 C CA . ILE C 3 56 ? 6.249 -116.959 63.320 1.00 16.96 58 ILE A CA 1
ATOM 3727 C C . ILE C 3 56 ? 6.514 -115.510 62.927 1.00 16.45 58 ILE A C 1
ATOM 3728 O O . ILE C 3 56 ? 7.134 -114.747 63.677 1.00 17.21 58 ILE A O 1
ATOM 3733 N N . TYR C 3 57 ? 6.057 -115.110 61.732 1.00 15.09 59 TYR A N 1
ATOM 3734 C CA . TYR C 3 57 ? 6.247 -113.731 61.318 1.00 15.46 59 TYR A CA 1
ATOM 3735 C C . TYR C 3 57 ? 5.612 -112.775 62.314 1.00 17.89 59 TYR A C 1
ATOM 3736 O O . TYR C 3 57 ? 6.252 -111.826 62.789 1.00 18.87 59 TYR A O 1
ATOM 3745 N N . ILE C 3 58 ? 4.323 -112.985 62.594 1.00 18.31 60 ILE A N 1
ATOM 3746 C CA . ILE C 3 58 ? 3.577 -112.076 63.458 1.00 21.71 60 ILE A CA 1
ATOM 3747 C C . ILE C 3 58 ? 4.224 -111.983 64.833 1.00 22.68 60 ILE A C 1
ATOM 3748 O O . ILE C 3 58 ? 4.319 -110.895 65.423 1.00 23.60 60 ILE A O 1
ATOM 3753 N N . ASP C 3 59 ? 4.685 -113.116 65.362 1.00 21.42 61 ASP A N 1
ATOM 3754 C CA . ASP C 3 59 ? 5.355 -113.104 66.656 1.00 24.73 61 ASP A CA 1
ATOM 3755 C C . ASP C 3 59 ? 6.717 -112.435 66.580 1.00 28.26 61 ASP A C 1
ATOM 3756 O O . ASP C 3 59 ? 7.179 -111.860 67.571 1.00 26.47 61 ASP A O 1
ATOM 3761 N N . THR C 3 60 ? 7.391 -112.510 65.426 1.00 18.12 62 THR A N 1
ATOM 3762 C CA . THR C 3 60 ? 8.715 -111.897 65.344 1.00 22.36 62 THR A CA 1
ATOM 3763 C C . THR C 3 60 ? 8.628 -110.390 65.136 1.00 20.70 62 THR A C 1
ATOM 3764 O O . THR C 3 60 ? 9.453 -109.635 65.669 1.00 21.37 62 THR A O 1
ATOM 3768 N N . TYR C 3 61 ? 7.635 -109.933 64.380 1.00 19.89 63 TYR A N 1
ATOM 3769 C CA . TYR C 3 61 ? 7.470 -108.521 64.035 1.00 19.05 63 TYR A CA 1
ATOM 3770 C C . TYR C 3 61 ? 6.108 -108.092 64.574 1.00 22.60 63 TYR A C 1
ATOM 3771 O O . TYR C 3 61 ? 5.139 -107.993 63.819 1.00 22.08 63 TYR A O 1
ATOM 3780 N N . LYS C 3 62 ? 6.030 -107.867 65.893 1.00 24.85 64 LYS A N 1
ATOM 3781 C CA . LYS C 3 62 ? 4.717 -107.697 66.522 1.00 28.66 64 LYS A CA 1
ATOM 3782 C C . LYS C 3 62 ? 4.016 -106.423 66.069 1.00 29.01 64 LYS A C 1
ATOM 3783 O O . LYS C 3 62 ? 2.780 -106.385 66.027 1.00 28.45 64 LYS A O 1
ATOM 3789 N N . LYS C 3 63 ? 4.773 -105.382 65.728 1.00 26.82 65 LYS A N 1
ATOM 3790 C CA . LYS C 3 63 ? 4.205 -104.114 65.291 1.00 29.46 65 LYS A CA 1
ATOM 3791 C C . LYS C 3 63 ? 4.259 -103.935 63.779 1.00 30.11 65 LYS A C 1
ATOM 3792 O O . LYS C 3 63 ? 4.162 -102.804 63.297 1.00 30.10 65 LYS A O 1
ATOM 3798 N N . SER C 3 64 ? 4.400 -105.020 63.024 1.00 24.38 66 SER A N 1
ATOM 3799 C CA . SER C 3 64 ? 4.500 -104.899 61.570 1.00 23.15 66 SER A CA 1
ATOM 3800 C C . SER C 3 64 ? 3.186 -104.447 60.951 1.00 26.09 66 SER A C 1
ATOM 3801 O O . SER C 3 64 ? 2.114 -104.942 61.305 1.00 25.81 66 SER A O 1
ATOM 3804 N N . GLY C 3 65 ? 3.281 -103.554 59.967 1.00 27.03 67 GLY A N 1
ATOM 3805 C CA . GLY C 3 65 ? 2.101 -103.200 59.194 1.00 26.76 67 GLY A CA 1
ATOM 3806 C C . GLY C 3 65 ? 1.500 -104.356 58.420 1.00 27.91 67 GLY A C 1
ATOM 3807 O O . GLY C 3 65 ? 0.350 -104.255 57.974 1.00 26.35 67 GLY A O 1
ATOM 3808 N N . ARG C 3 66 ? 2.257 -105.450 58.228 1.00 19.39 68 ARG A N 1
ATOM 3809 C CA . ARG C 3 66 ? 1.753 -106.598 57.477 1.00 23.20 68 ARG A CA 1
ATOM 3810 C C . ARG C 3 66 ? 0.730 -107.413 58.256 1.00 22.43 68 ARG A C 1
ATOM 3811 O O . ARG C 3 66 ? -0.006 -108.194 57.648 1.00 21.06 68 ARG A O 1
ATOM 3819 N N . ASN C 3 67 ? 0.687 -107.268 59.576 1.00 23.31 69 ASN A N 1
ATOM 3820 C CA . ASN C 3 67 ? 0.008 -108.265 60.401 1.00 22.17 69 ASN A CA 1
ATOM 3821 C C . ASN C 3 67 ? -1.497 -108.300 60.132 1.00 23.20 69 ASN A C 1
ATOM 3822 O O . ASN C 3 67 ? -2.100 -109.376 60.117 1.00 25.24 69 ASN A O 1
ATOM 3827 N N . LYS C 3 68 ? -2.117 -107.147 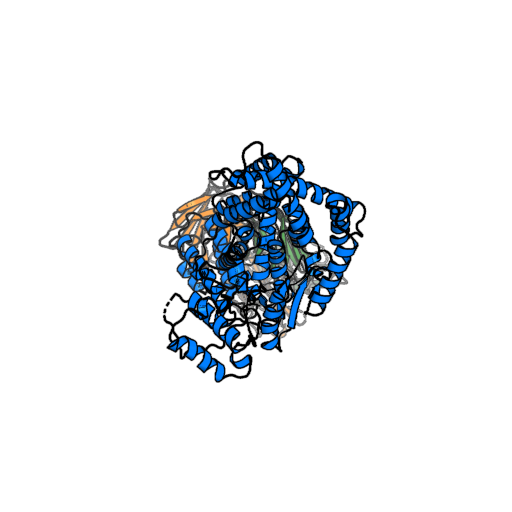59.877 1.00 29.22 70 LYS A N 1
ATOM 3828 C CA . LYS C 3 68 ? -3.546 -107.148 59.568 1.00 25.64 70 LYS A CA 1
ATOM 3829 C C . LYS C 3 68 ? -3.846 -108.003 58.340 1.00 25.86 70 LYS A C 1
ATOM 3830 O O . LYS C 3 68 ? -4.770 -108.829 58.351 1.00 25.48 70 LYS A O 1
ATOM 3836 N N . ALA C 3 69 ? -3.077 -107.819 57.258 1.00 23.16 71 ALA A N 1
ATOM 3837 C CA . ALA C 3 69 ? -3.305 -108.635 56.071 1.00 24.11 71 ALA A CA 1
ATOM 3838 C C . ALA C 3 69 ? -2.946 -110.093 56.316 1.00 20.73 71 ALA A C 1
ATOM 3839 O O . ALA C 3 69 ? -3.598 -110.988 55.765 1.00 22.02 71 ALA A O 1
ATOM 3841 N N . LEU C 3 70 ? -1.905 -110.357 57.111 1.00 20.90 72 LEU A N 1
ATOM 3842 C CA . LEU C 3 70 ? -1.526 -111.746 57.358 1.00 23.03 72 LEU A CA 1
ATOM 3843 C C . LEU C 3 70 ? -2.572 -112.467 58.202 1.00 24.78 72 LEU A C 1
ATOM 3844 O O . LEU C 3 70 ? -2.795 -113.669 58.012 1.00 23.11 72 LEU A O 1
ATOM 3849 N N . LYS C 3 71 ? -3.223 -111.758 59.128 1.00 25.99 73 LYS A N 1
ATOM 3850 C CA . LYS C 3 71 ? -4.321 -112.375 59.868 1.00 27.70 73 LYS A CA 1
ATOM 3851 C C . LYS C 3 71 ? -5.515 -112.669 58.969 1.00 25.06 73 LYS A C 1
ATOM 3852 O O . LYS C 3 71 ? -6.232 -113.645 59.197 1.00 24.94 73 LYS A O 1
ATOM 3858 N N . LYS C 3 72 ? -5.741 -111.861 57.937 1.00 26.22 74 LYS A N 1
ATOM 3859 C CA . LYS C 3 72 ? -6.792 -112.206 56.985 1.00 27.29 74 LYS A CA 1
ATOM 3860 C C . LYS C 3 72 ? -6.389 -113.417 56.159 1.00 28.72 74 LYS A C 1
ATOM 3861 O O . LYS C 3 72 ? -7.214 -114.301 55.897 1.00 26.52 74 LYS A O 1
ATOM 3867 N N . PHE C 3 73 ? -5.112 -113.485 55.763 1.00 25.09 75 PHE A N 1
ATOM 3868 C CA . PHE C 3 73 ? -4.608 -114.656 55.060 1.00 24.20 75 PHE A CA 1
ATOM 3869 C C . PHE C 3 73 ? -4.822 -115.917 55.888 1.00 22.00 75 PHE A C 1
ATOM 3870 O O . PHE C 3 73 ? -5.156 -116.978 55.347 1.00 23.42 75 PHE A O 1
ATOM 3878 N N . LYS C 3 74 ? -4.654 -115.816 57.208 1.00 21.78 76 LYS A N 1
ATOM 3879 C CA . LYS C 3 74 ? -4.873 -116.990 58.044 1.00 25.31 76 LYS A CA 1
ATOM 3880 C C . LYS C 3 74 ? -6.326 -117.442 57.980 1.00 23.11 76 LYS A C 1
ATOM 3881 O O . LYS C 3 74 ? -6.602 -118.647 58.033 1.00 22.32 76 LYS A O 1
ATOM 3887 N N . GLU C 3 75 ? -7.259 -116.494 57.857 1.00 26.09 77 GLU A N 1
ATOM 3888 C CA . GLU C 3 75 ? -8.663 -116.866 57.660 1.00 26.76 77 GLU A CA 1
ATOM 3889 C C . GLU C 3 75 ? -8.844 -117.655 56.373 1.00 27.80 77 GLU A C 1
ATOM 3890 O O . GLU C 3 75 ? -9.560 -118.668 56.349 1.00 25.48 77 GLU A O 1
ATOM 3896 N N . TYR C 3 76 ? -8.221 -117.181 55.288 1.00 25.65 78 TYR A N 1
ATOM 3897 C CA . TYR C 3 76 ? -8.271 -117.871 54.000 1.00 23.81 78 TYR A CA 1
ATOM 3898 C C . TYR C 3 76 ? -7.733 -119.293 54.086 1.00 26.08 78 TYR A C 1
ATOM 3899 O O . TYR C 3 76 ? -8.199 -120.175 53.361 1.00 22.69 78 TYR A O 1
ATOM 3908 N N . LEU C 3 77 ? -6.708 -119.524 54.914 1.00 21.63 79 LEU A N 1
ATOM 3909 C CA . LEU C 3 77 ? -6.196 -120.883 55.089 1.00 24.02 79 LEU A CA 1
ATOM 3910 C C . LEU C 3 77 ? -7.266 -121.812 55.672 1.00 20.99 79 LEU A C 1
ATOM 3911 O O . LEU C 3 77 ? -7.385 -122.973 55.261 1.00 21.17 79 LEU A O 1
ATOM 3916 N N . VAL C 3 78 ? -8.041 -121.318 56.638 1.00 23.44 80 VAL A N 1
ATOM 3917 C CA . VAL C 3 78 ? -9.124 -122.119 57.214 1.00 29.51 80 VAL A CA 1
ATOM 3918 C C . VAL C 3 78 ? -10.143 -122.492 56.143 1.00 25.46 80 VAL A C 1
ATOM 3919 O O . VAL C 3 78 ? -10.572 -123.646 56.045 1.00 25.29 80 VAL A O 1
ATOM 3923 N N . THR C 3 79 ? -10.534 -121.518 55.315 1.00 29.14 81 THR A N 1
ATOM 3924 C CA . THR C 3 79 ? -11.496 -121.777 54.244 1.00 24.33 81 THR A CA 1
ATOM 3925 C C . THR C 3 79 ? -10.982 -122.831 53.278 1.00 31.22 81 THR A C 1
ATOM 3926 O O . THR C 3 79 ? -11.748 -123.691 52.821 1.00 30.14 81 THR A O 1
ATOM 3930 N N . GLU C 3 80 ? -9.675 -122.804 52.977 1.00 24.45 82 GLU A N 1
ATOM 3931 C CA . GLU C 3 80 ? -9.105 -123.804 52.089 1.00 27.94 82 GLU A CA 1
ATOM 3932 C C . GLU C 3 80 ? -9.166 -125.203 52.705 1.00 25.06 82 GLU A C 1
ATOM 3933 O O . GLU C 3 80 ? -9.339 -126.187 51.982 1.00 27.04 82 GLU A O 1
ATOM 3939 N N . VAL C 3 81 ? -9.018 -125.320 54.033 1.00 23.61 83 VAL A N 1
ATOM 3940 C CA . VAL C 3 81 ? -9.139 -126.633 54.673 1.00 24.10 83 VAL A CA 1
ATOM 3941 C C . VAL C 3 81 ? -10.530 -127.207 54.425 1.00 23.20 83 VAL A C 1
ATOM 3942 O O . VAL C 3 81 ? -10.692 -128.388 54.083 1.00 25.09 83 VAL A O 1
ATOM 3946 N N . LEU C 3 82 ? -11.544 -126.370 54.568 1.00 25.53 84 LEU A N 1
ATOM 3947 C CA . LEU C 3 82 ? -12.913 -126.823 54.349 1.00 27.39 84 LEU A CA 1
ATOM 3948 C C . LEU C 3 82 ? -13.153 -127.167 52.885 1.00 29.26 84 LEU A C 1
ATOM 3949 O O . LEU C 3 82 ? -13.844 -128.147 52.583 1.00 28.38 84 LEU A O 1
ATOM 3954 N N . GLU C 3 83 ? -12.571 -126.389 51.959 1.00 25.69 85 GLU A N 1
ATOM 3955 C CA . GLU C 3 83 ? -12.601 -126.758 50.545 1.00 28.20 85 GLU A CA 1
ATOM 3956 C C . GLU C 3 83 ? -11.968 -128.123 50.309 1.00 29.43 85 GLU A C 1
ATOM 3957 O O . GLU C 3 83 ? -12.519 -128.954 49.578 1.00 27.81 85 GLU A O 1
ATOM 3963 N N . LEU C 3 84 ? -10.784 -128.361 50.893 1.00 25.54 86 LEU A N 1
ATOM 3964 C CA . LEU C 3 84 ? -10.148 -129.669 50.759 1.00 24.90 86 LEU A CA 1
ATOM 3965 C C . LEU C 3 84 ? -11.057 -130.758 51.296 1.00 24.19 86 LEU A C 1
ATOM 3966 O O . LEU C 3 84 ? -11.167 -131.840 50.703 1.00 26.97 86 LEU A O 1
ATOM 3971 N N . LYS C 3 85 ? -11.682 -130.483 52.442 1.00 24.71 87 LYS A N 1
ATOM 3972 C CA . LYS C 3 85 ? -12.539 -131.453 53.109 1.00 25.09 87 LYS A CA 1
ATOM 3973 C C . LYS C 3 85 ? -13.774 -131.770 52.273 1.00 26.84 87 LYS A C 1
ATOM 3974 O O . LYS C 3 85 ? -14.200 -132.928 52.195 1.00 30.96 87 LYS A O 1
ATOM 3980 N N . ASN C 3 86 ? -14.349 -130.761 51.633 1.00 26.54 88 ASN A N 1
ATOM 3981 C CA . ASN C 3 86 ? -15.600 -130.928 50.908 1.00 28.01 88 ASN A CA 1
ATOM 3982 C C . ASN C 3 86 ? -15.426 -131.451 49.490 1.00 34.35 88 ASN A C 1
ATOM 3983 O O . ASN C 3 86 ? -16.391 -131.974 48.917 1.00 33.82 88 ASN A O 1
ATOM 3988 N N . ASN C 3 87 ? -14.232 -131.355 48.909 1.00 29.67 89 ASN A N 1
ATOM 3989 C CA . ASN C 3 87 ? -14.084 -131.659 47.490 1.00 33.55 89 ASN A CA 1
ATOM 3990 C C . ASN C 3 87 ? -13.307 -132.931 47.206 1.00 37.38 89 ASN A C 1
ATOM 3991 O O . ASN C 3 87 ? -13.158 -133.298 46.036 1.00 39.45 89 ASN A O 1
ATOM 3996 N N . ASN C 3 88 ? -12.821 -133.632 48.225 1.00 29.35 90 ASN A N 1
ATOM 3997 C CA . ASN C 3 88 ? -12.036 -134.841 48.002 1.00 32.79 90 ASN A CA 1
ATOM 3998 C C . ASN C 3 88 ? -12.550 -135.918 48.948 1.00 35.37 90 ASN A C 1
ATOM 3999 O O . ASN C 3 88 ? -12.080 -136.028 50.084 1.00 33.31 90 ASN A O 1
ATOM 4004 N N . LEU C 3 89 ? -13.516 -136.709 48.490 1.00 29.54 91 LEU A N 1
ATOM 4005 C CA . LEU C 3 89 ? -14.132 -137.720 49.337 1.00 29.01 91 LEU A CA 1
ATOM 4006 C C . LEU C 3 89 ? -13.670 -139.102 48.906 1.00 31.14 91 LEU A C 1
ATOM 4007 O O . LEU C 3 89 ? -13.381 -139.330 47.728 1.00 28.79 91 LEU A O 1
ATOM 4012 N N . THR C 3 90 ? -13.567 -140.016 49.865 1.00 25.80 92 THR A N 1
ATOM 4013 C CA . THR C 3 90 ? -13.183 -141.394 49.604 1.00 28.26 92 THR A CA 1
ATOM 4014 C C . THR C 3 90 ? -14.178 -142.339 50.263 1.00 25.97 92 THR A C 1
ATOM 4015 O O . THR C 3 90 ? -14.897 -141.948 51.190 1.00 27.69 92 THR A O 1
ATOM 4019 N N . PRO C 3 91 ? -14.248 -143.592 49.808 1.00 26.53 93 PRO A N 1
ATOM 4020 C CA . PRO C 3 91 ? -15.263 -144.517 50.347 1.00 25.80 93 PRO A CA 1
ATOM 4021 C C . PRO C 3 91 ? -15.081 -144.803 51.835 1.00 25.09 93 PRO A C 1
ATOM 4022 O O . PRO C 3 91 ? -13.973 -145.034 52.324 1.00 21.92 93 PRO A O 1
ATOM 4026 N N . VAL C 3 92 ? -16.193 -144.781 52.559 1.00 23.71 94 VAL A N 1
ATOM 4027 C CA . VAL C 3 92 ? -16.196 -145.221 53.953 1.00 22.82 94 VAL A CA 1
ATOM 4028 C C . VAL C 3 92 ? -16.313 -146.740 53.973 1.00 19.44 94 VAL A C 1
ATOM 4029 O O . VAL C 3 92 ? -17.242 -147.307 53.383 1.00 22.72 94 VAL A O 1
ATOM 4033 N N . GLU C 3 93 ? -15.371 -147.400 54.647 1.00 20.82 95 GLU A N 1
ATOM 4034 C CA . GLU C 3 93 ? -15.413 -148.848 54.820 1.00 23.62 95 GLU A CA 1
ATOM 4035 C C . GLU C 3 93 ? -16.756 -149.282 55.410 1.00 24.19 95 GLU A C 1
ATOM 4036 O O . GLU C 3 93 ? -17.286 -148.641 56.320 1.00 23.61 95 GLU A O 1
ATOM 4042 N N . LYS C 3 94 ? -17.303 -150.391 54.909 1.00 19.93 96 LYS A N 1
ATOM 4043 C CA . LYS C 3 94 ? -18.677 -150.759 55.273 1.00 21.23 96 LYS A CA 1
ATOM 4044 C C . LYS C 3 94 ? -18.671 -151.645 56.519 1.00 19.86 96 LYS A C 1
ATOM 4045 O O . LYS C 3 94 ? -18.942 -152.845 56.480 1.00 21.38 96 LYS A O 1
ATOM 4051 N N . ASN C 3 95 ? -18.339 -151.015 57.647 1.00 16.58 97 ASN A N 1
ATOM 4052 C CA . ASN C 3 95 ? -18.347 -151.661 58.957 1.00 19.22 97 ASN A CA 1
ATOM 4053 C C . ASN C 3 95 ? -19.222 -150.845 59.893 1.00 17.67 97 ASN A C 1
ATOM 4054 O O . ASN C 3 95 ? -19.113 -149.610 59.927 1.00 18.08 97 ASN A O 1
ATOM 4059 N N . LEU C 3 96 ? -20.099 -151.528 60.636 1.00 17.24 98 LEU A N 1
ATOM 4060 C CA . LEU C 3 96 ? -20.809 -150.923 61.758 1.00 16.84 98 LEU A CA 1
ATOM 4061 C C . LEU C 3 96 ? -20.156 -151.435 63.034 1.00 17.19 98 LEU A C 1
ATOM 4062 O O . LEU C 3 96 ? -20.007 -152.649 63.215 1.00 19.62 98 LEU A O 1
ATOM 4067 N N . HIS C 3 97 ? -19.704 -150.513 63.886 1.00 17.71 99 HIS A N 1
ATOM 4068 C CA . HIS C 3 97 ? -19.057 -150.858 65.147 1.00 15.60 99 HIS A CA 1
ATOM 4069 C C . HIS C 3 97 ? -19.956 -150.502 66.325 1.00 16.23 99 HIS A C 1
ATOM 4070 O O . HIS C 3 97 ? -20.322 -149.333 66.497 1.00 16.80 99 HIS A O 1
ATOM 4077 N N . PHE C 3 98 ? -20.285 -151.502 67.137 1.00 15.53 100 PHE A N 1
ATOM 4078 C CA . PHE C 3 98 ? -20.888 -151.301 68.452 1.00 17.99 100 PHE A CA 1
ATOM 4079 C C . PHE C 3 98 ? -19.898 -151.745 69.519 1.00 17.24 100 PHE A C 1
ATOM 4080 O O . PHE C 3 98 ? -18.927 -152.462 69.239 1.00 17.44 100 PHE A O 1
ATOM 4088 N N . VAL C 3 99 ? -20.154 -151.332 70.763 1.00 16.46 101 VAL A N 1
ATOM 4089 C CA . VAL C 3 99 ? -19.297 -151.681 71.894 1.00 16.24 101 VAL A CA 1
ATOM 4090 C C . VAL C 3 99 ? -20.195 -152.128 73.034 1.00 19.63 101 VAL A C 1
ATOM 4091 O O . VAL C 3 99 ? -21.105 -151.389 73.417 1.00 20.22 101 VAL A O 1
ATOM 4095 N N . TRP C 3 100 ? -19.953 -153.335 73.566 1.00 18.72 102 TRP A N 1
ATOM 4096 C CA . TRP C 3 100 ? -20.615 -153.774 74.806 1.00 18.43 102 TRP A CA 1
ATOM 4097 C C . TRP C 3 100 ? -19.578 -154.471 75.685 1.00 21.24 102 TRP A C 1
ATOM 4098 O O . TRP C 3 100 ? -19.299 -155.660 75.502 1.00 22.19 102 TRP A O 1
ATOM 4109 N N . ILE C 3 101 ? -19.036 -153.743 76.662 1.00 20.12 103 ILE A N 1
ATOM 4110 C CA . ILE C 3 101 ? -17.988 -154.263 77.533 1.00 19.96 103 ILE A CA 1
ATOM 4111 C C . ILE C 3 101 ? -18.479 -154.320 78.973 1.00 25.07 103 ILE A C 1
ATOM 4112 O O . ILE C 3 101 ? -19.335 -153.529 79.391 1.00 23.52 103 ILE A O 1
ATOM 4117 N N . GLY C 3 102 ? -17.906 -155.254 79.741 1.00 20.85 104 GLY A N 1
ATOM 4118 C CA . GLY C 3 102 ? -18.020 -155.247 81.190 1.00 21.23 104 GLY A CA 1
ATOM 4119 C C . GLY C 3 102 ? -19.191 -156.011 81.775 1.00 23.77 104 GLY A C 1
ATOM 4120 O O . GLY C 3 102 ? -19.389 -155.964 83.008 1.00 27.83 104 GLY A O 1
ATOM 4121 N N . GLY C 3 103 ? -19.973 -156.699 80.949 1.00 23.83 105 GLY A N 1
ATOM 4122 C CA . GLY C 3 103 ? -21.062 -157.527 81.436 1.00 24.65 105 GLY A CA 1
ATOM 4123 C C . GLY C 3 103 ? -21.809 -158.148 80.278 1.00 27.33 105 GLY A C 1
ATOM 4124 O O . GLY C 3 103 ? -21.468 -157.952 79.107 1.00 25.73 105 GLY A O 1
ATOM 4125 N N . GLN C 3 104 ? -22.852 -158.899 80.617 1.00 26.64 106 GLN A N 1
ATOM 4126 C CA . GLN C 3 104 ? -23.645 -159.563 79.592 1.00 24.91 106 GLN A CA 1
ATOM 4127 C C . GLN C 3 104 ? -24.439 -158.555 78.771 1.00 26.06 106 GLN A C 1
ATOM 4128 O O . GLN C 3 104 ? -25.020 -157.609 79.304 1.00 25.33 106 GLN A O 1
ATOM 4134 N N . ILE C 3 105 ? -24.460 -158.758 77.458 1.00 26.86 107 ILE A N 1
ATOM 4135 C CA . ILE C 3 105 ? -25.260 -157.896 76.607 1.00 29.65 107 ILE A CA 1
ATOM 4136 C C . ILE C 3 105 ? -26.730 -158.257 76.786 1.00 29.35 107 ILE A C 1
ATOM 4137 O O . ILE C 3 105 ? -27.084 -159.435 76.931 1.00 29.28 107 ILE A O 1
ATOM 4142 N N . ASN C 3 106 ? -27.601 -157.253 76.809 1.00 27.80 108 ASN A N 1
ATOM 4143 C CA . ASN C 3 106 ? -29.003 -157.560 77.050 1.00 30.22 108 ASN A CA 1
ATOM 4144 C C . ASN C 3 106 ? -29.779 -157.612 75.741 1.00 32.70 108 ASN A C 1
ATOM 4145 O O . ASN C 3 106 ? -29.320 -157.146 74.693 1.00 28.73 108 ASN A O 1
ATOM 4150 N N . ASP C 3 107 ? -30.974 -158.198 75.822 1.00 28.15 109 ASP A N 1
ATOM 4151 C CA . ASP C 3 107 ? -31.753 -158.456 74.620 1.00 28.88 109 ASP A CA 1
ATOM 4152 C C . ASP C 3 107 ? -32.166 -157.176 73.913 1.00 29.85 109 ASP A C 1
ATOM 4153 O O . ASP C 3 107 ? -32.309 -157.176 72.683 1.00 27.11 109 ASP A O 1
ATOM 4158 N N . THR C 3 108 ? -32.407 -156.088 74.657 1.00 25.70 110 THR A N 1
ATOM 4159 C CA . THR C 3 108 ? -32.852 -154.879 73.975 1.00 25.75 110 THR A CA 1
ATOM 4160 C C . THR C 3 108 ? -31.742 -154.304 73.090 1.00 26.95 110 THR A C 1
ATOM 4161 O O . THR C 3 108 ? -32.025 -153.789 72.005 1.00 25.89 110 THR A O 1
ATOM 4165 N N . ALA C 3 109 ? -30.486 -154.418 73.511 1.00 25.27 111 ALA A N 1
ATOM 4166 C CA . ALA C 3 109 ? -29.377 -154.020 72.641 1.00 23.41 111 ALA A CA 1
ATOM 4167 C C . ALA C 3 109 ? -29.331 -154.879 71.383 1.00 21.25 111 ALA A C 1
ATOM 4168 O O . ALA C 3 109 ? -29.186 -154.362 70.266 1.00 19.90 111 ALA A O 1
ATOM 4170 N N . ILE C 3 110 ? -29.439 -156.204 71.546 1.00 21.42 112 ILE A N 1
ATOM 4171 C CA . ILE C 3 110 ? -29.419 -157.111 70.394 1.00 22.75 112 ILE A CA 1
ATOM 4172 C C . ILE C 3 110 ? -30.518 -156.742 69.409 1.00 22.49 112 ILE A C 1
ATOM 4173 O O . ILE C 3 110 ? -30.297 -156.678 68.192 1.00 24.41 112 ILE A O 1
ATOM 4178 N N . ASN C 3 111 ? -31.723 -156.484 69.923 1.00 21.25 113 ASN A N 1
ATOM 4179 C CA . ASN C 3 111 ? -32.840 -156.182 69.045 1.00 24.16 113 ASN A CA 1
ATOM 4180 C C . ASN C 3 111 ? -32.624 -154.889 68.271 1.00 20.60 113 ASN A C 1
ATOM 4181 O O . ASN C 3 111 ? -33.083 -154.775 67.129 1.00 23.22 113 ASN A O 1
ATOM 4186 N N . TYR C 3 112 ? -31.947 -153.904 68.870 1.00 20.99 114 TYR A N 1
ATOM 4187 C CA . TYR C 3 112 ? -31.646 -152.671 68.139 1.00 19.64 114 TYR A CA 1
ATOM 4188 C C . TYR C 3 112 ? -30.585 -152.935 67.077 1.00 18.89 114 TYR A C 1
ATOM 4189 O O . TYR C 3 112 ? -30.738 -152.541 65.918 1.00 18.59 114 TYR A O 1
ATOM 4198 N N . ILE C 3 113 ? -29.504 -153.610 67.470 1.00 19.70 115 ILE A N 1
ATOM 4199 C CA . ILE C 3 113 ? -28.448 -153.967 66.523 1.00 18.97 115 ILE A CA 1
ATOM 4200 C C . ILE C 3 113 ? -29.030 -154.719 65.338 1.00 21.05 115 ILE A C 1
ATOM 4201 O O . ILE C 3 113 ? -28.687 -154.445 64.179 1.00 18.39 115 ILE A O 1
ATOM 4206 N N . ASN C 3 114 ? -29.958 -155.646 65.608 1.00 20.70 116 ASN A N 1
ATOM 4207 C CA . ASN C 3 114 ? -30.546 -156.447 64.535 1.00 22.40 116 ASN A CA 1
ATOM 4208 C C . ASN C 3 114 ? -31.297 -155.594 63.516 1.00 22.44 116 ASN A C 1
ATOM 4209 O O . ASN C 3 114 ? -31.369 -155.969 62.336 1.00 23.53 116 ASN A O 1
ATOM 4214 N N . GLN C 3 115 ? -31.860 -154.449 63.929 1.00 19.30 117 GLN A N 1
ATOM 4215 C CA . GLN C 3 115 ? -32.509 -153.579 62.950 1.00 19.57 117 GLN A CA 1
ATOM 4216 C C . GLN C 3 115 ? -31.504 -153.049 61.938 1.00 19.65 117 GLN A C 1
ATOM 4217 O O . GLN C 3 115 ? -31.789 -153.002 60.734 1.00 22.06 117 GLN A O 1
ATOM 4223 N N . TRP C 3 116 ? -30.311 -152.662 62.410 1.00 18.76 118 TRP A N 1
ATOM 4224 C CA . TRP C 3 116 ? -29.258 -152.220 61.499 1.00 18.36 118 TRP A CA 1
ATOM 4225 C C . TRP C 3 116 ? -28.828 -153.353 60.584 1.00 21.58 118 TRP A C 1
ATOM 4226 O O . TRP C 3 116 ? -28.640 -153.151 59.377 1.00 21.72 118 TRP A O 1
ATOM 4237 N N . LYS C 3 117 ? -28.640 -154.553 61.150 1.00 22.91 119 LYS A N 1
ATOM 4238 C CA . LYS C 3 117 ? -28.254 -155.703 60.334 1.00 21.02 119 LYS A CA 1
ATOM 4239 C C . LYS C 3 117 ? -29.265 -155.950 59.222 1.00 25.45 119 LYS A C 1
ATOM 4240 O O . LYS C 3 117 ? -28.891 -156.205 58.069 1.00 23.30 119 LYS A O 1
ATOM 4246 N N . ASP C 3 118 ? -30.557 -155.860 59.552 1.00 21.15 120 ASP A N 1
ATOM 4247 C CA . ASP C 3 118 ? -31.601 -156.264 58.619 1.00 24.46 120 ASP A CA 1
ATOM 4248 C C . ASP C 3 118 ? -31.684 -155.351 57.406 1.00 25.41 120 ASP A C 1
ATOM 4249 O O . ASP C 3 118 ? -32.077 -155.808 56.326 1.00 30.82 120 ASP A O 1
ATOM 4254 N N . VAL C 3 119 ? -31.335 -154.072 57.541 1.00 21.41 121 VAL A N 1
ATOM 4255 C CA . VAL C 3 119 ? -31.415 -153.161 56.407 1.00 22.06 121 VAL A CA 1
ATOM 4256 C C . VAL C 3 119 ? -30.033 -152.757 55.893 1.00 23.94 121 VAL A C 1
ATOM 4257 O O . VAL C 3 119 ? -29.931 -151.862 55.057 1.00 26.35 121 VAL A O 1
ATOM 4261 N N . ASN C 3 120 ? -28.967 -153.420 56.340 1.00 22.05 122 ASN A N 1
ATOM 4262 C CA . ASN C 3 120 ? -27.617 -153.121 55.831 1.00 20.62 122 ASN A CA 1
ATOM 4263 C C . ASN C 3 120 ? -26.862 -154.423 55.589 1.00 22.91 122 ASN A C 1
ATOM 4264 O O . ASN C 3 120 ? -25.823 -154.694 56.182 1.00 23.06 122 ASN A O 1
ATOM 4269 N N . SER C 3 121 ? -27.409 -155.258 54.701 1.00 23.57 123 SER A N 1
ATOM 4270 C CA . SER C 3 121 ? -26.826 -156.569 54.476 1.00 25.78 123 SER A CA 1
ATOM 4271 C C . SER C 3 121 ? -25.458 -156.482 53.820 1.00 24.90 123 SER A C 1
ATOM 4272 O O . SER C 3 121 ? -24.725 -157.471 53.828 1.00 28.32 123 SER A O 1
ATOM 4275 N N . ASP C 3 122 ? -25.103 -155.324 53.260 1.00 24.33 124 ASP A N 1
ATOM 4276 C CA . ASP C 3 122 ? -23.794 -155.104 52.660 1.00 21.20 124 ASP A CA 1
ATOM 4277 C C . ASP C 3 122 ? -22.764 -154.594 53.660 1.00 26.37 124 ASP A C 1
ATOM 4278 O O . ASP C 3 122 ? -21.608 -154.363 53.276 1.00 23.56 124 ASP A O 1
ATOM 4283 N N . TYR C 3 123 ? -23.152 -154.436 54.925 1.00 22.36 125 TYR A N 1
ATOM 4284 C CA . TYR C 3 123 ? -22.259 -153.987 55.982 1.00 22.65 125 TYR A CA 1
ATOM 4285 C C . TYR C 3 123 ? -21.860 -155.144 56.887 1.00 22.31 125 TYR A C 1
ATOM 4286 O O . TYR C 3 123 ? -22.676 -155.999 57.244 1.00 24.83 125 TYR A O 1
ATOM 4295 N N . ASN C 3 124 ? -20.586 -155.165 57.242 1.00 22.20 126 ASN A N 1
ATOM 4296 C CA . ASN C 3 124 ? -20.094 -155.996 58.322 1.00 20.36 126 ASN A CA 1
ATOM 4297 C C . ASN C 3 124 ? -20.454 -155.342 59.649 1.00 19.03 126 ASN A C 1
ATOM 4298 O O . ASN C 3 124 ? -20.476 -154.117 59.758 1.00 22.78 126 ASN A O 1
ATOM 4303 N N . VAL C 3 125 ? -20.727 -156.160 60.663 1.00 18.56 127 VAL A N 1
ATOM 4304 C CA . VAL C 3 125 ? -21.085 -155.652 61.988 1.00 17.28 127 VAL A CA 1
ATOM 4305 C C . VAL C 3 125 ? -20.144 -156.244 63.028 1.00 20.18 127 VAL A C 1
ATOM 4306 O O . VAL C 3 125 ? -19.943 -157.463 63.068 1.00 21.91 127 VAL A O 1
ATOM 4310 N N . ASN C 3 126 ? -19.597 -155.384 63.886 1.00 17.79 128 ASN A N 1
ATOM 4311 C CA . ASN C 3 126 ? -18.787 -155.796 65.022 1.00 18.63 128 ASN A CA 1
ATOM 4312 C C . ASN C 3 126 ? -19.487 -155.346 66.286 1.00 18.15 128 ASN A C 1
ATOM 4313 O O . ASN C 3 126 ? -19.952 -154.209 66.353 1.00 18.81 128 ASN A O 1
ATOM 4318 N N . VAL C 3 127 ? -19.505 -156.209 67.295 1.00 17.76 129 VAL A N 1
ATOM 4319 C CA . VAL C 3 127 ? -19.863 -155.822 68.665 1.00 15.58 129 VAL A CA 1
ATOM 4320 C C . VAL C 3 127 ? -18.626 -156.106 69.511 1.00 17.97 129 VAL A C 1
ATOM 4321 O O . VAL C 3 127 ? -18.360 -157.262 69.870 1.00 18.82 129 VAL A O 1
ATOM 4325 N N . PHE C 3 128 ? -17.837 -155.064 69.794 1.00 17.27 130 PHE A N 1
ATOM 4326 C CA . PHE C 3 128 ? -16.595 -155.239 70.540 1.00 15.90 130 PHE A CA 1
ATOM 4327 C C . PHE C 3 128 ? -16.920 -155.489 72.000 1.00 19.96 130 PHE A C 1
ATOM 4328 O O . PHE C 3 128 ? -17.758 -154.797 72.581 1.00 18.22 130 PHE A O 1
ATOM 4336 N N . TYR C 3 129 ? -16.299 -156.521 72.561 1.00 18.61 131 TYR A N 1
ATOM 4337 C CA . TYR C 3 129 ? -16.465 -156.909 73.950 1.00 17.20 131 TYR A CA 1
ATOM 4338 C C . TYR C 3 129 ? -15.080 -157.231 74.485 1.00 21.24 131 TYR A C 1
ATOM 4339 O O . TYR C 3 129 ? -14.112 -157.354 73.725 1.00 23.75 131 TYR A O 1
ATOM 4348 N N . ASP C 3 130 ? -14.983 -157.366 75.800 1.00 21.81 132 ASP A N 1
ATOM 4349 C CA . ASP C 3 130 ? -13.713 -157.646 76.460 1.00 19.79 132 ASP A CA 1
ATOM 4350 C C . ASP C 3 130 ? -13.845 -158.995 77.161 1.00 22.96 132 ASP A C 1
ATOM 4351 O O . ASP C 3 130 ? -14.464 -159.097 78.226 1.00 21.78 132 ASP A O 1
ATOM 4356 N N . SER C 3 131 ? -13.263 -160.032 76.555 1.00 23.15 133 SER A N 1
ATOM 4357 C CA . SER C 3 131 ? -13.384 -161.392 77.073 1.00 23.21 133 SER A CA 1
ATOM 4358 C C . SER C 3 131 ? -12.745 -161.581 78.438 1.00 23.13 133 SER A C 1
ATOM 4359 O O . SER C 3 131 ? -13.003 -162.613 79.068 1.00 27.64 133 SER A O 1
ATOM 4362 N N . ASN C 3 132 ? -11.903 -160.650 78.892 1.00 22.95 134 ASN A N 1
ATOM 4363 C CA . ASN C 3 132 ? -11.274 -160.724 80.212 1.00 22.45 134 ASN A CA 1
ATOM 4364 C C . ASN C 3 132 ? -12.065 -160.013 81.311 1.00 24.27 134 ASN A C 1
ATOM 4365 O O . ASN C 3 132 ? -11.653 -160.064 82.477 1.00 24.01 134 ASN A O 1
ATOM 4370 N N . ALA C 3 133 ? -13.160 -159.333 80.990 1.00 24.97 135 ALA A N 1
ATOM 4371 C CA . ALA C 3 133 ? -13.687 -158.360 81.942 1.00 24.62 135 ALA A CA 1
ATOM 4372 C C . ALA C 3 133 ? -15.213 -158.357 81.963 1.00 23.10 135 ALA A C 1
ATOM 4373 O O . ALA C 3 133 ? -15.845 -157.309 82.134 1.00 23.66 135 ALA A O 1
ATOM 4375 N N . PHE C 3 134 ? -15.836 -159.535 81.826 1.00 20.80 136 PHE A N 1
ATOM 4376 C CA . PHE C 3 134 ? -17.289 -159.615 81.935 1.00 22.31 136 PHE A CA 1
ATOM 4377 C C . PHE C 3 134 ? -17.812 -159.271 83.330 1.00 20.10 136 PHE A C 1
ATOM 4378 O O . PHE C 3 134 ? -19.008 -159.015 83.468 1.00 20.93 136 PHE A O 1
ATOM 4386 N N . LEU C 3 135 ? -16.975 -159.282 84.365 1.00 21.23 137 LEU A N 1
ATOM 4387 C CA . LEU C 3 135 ? -17.494 -159.135 85.729 1.00 21.39 137 LEU A CA 1
ATOM 4388 C C . LEU C 3 135 ? -17.410 -157.714 86.285 1.00 25.68 137 LEU A C 1
ATOM 4389 O O . LEU C 3 135 ? -17.722 -157.511 87.469 1.00 19.50 137 LEU A O 1
ATOM 4394 N N . ILE C 3 136 ? -16.987 -156.729 85.488 1.00 20.56 138 ILE A N 1
ATOM 4395 C CA . ILE C 3 136 ? -16.792 -155.381 86.027 1.00 21.71 138 ILE A CA 1
ATOM 4396 C C . ILE C 3 136 ? -18.114 -154.777 86.504 1.00 21.54 138 ILE A C 1
ATOM 4397 O O . ILE C 3 136 ? -18.187 -154.186 87.589 1.00 21.47 138 ILE A O 1
ATOM 4402 N N . ASN C 3 137 ? -19.185 -154.925 85.723 1.00 20.56 139 ASN A N 1
ATOM 4403 C CA . ASN C 3 137 ? -20.479 -154.413 86.177 1.00 25.23 139 ASN A CA 1
ATOM 4404 C C . ASN C 3 137 ? -20.910 -155.065 87.490 1.00 26.91 139 ASN A C 1
ATOM 4405 O O . ASN C 3 137 ? -21.416 -154.384 88.398 1.00 22.48 139 ASN A O 1
ATOM 4410 N N . THR C 3 138 ? -20.723 -156.388 87.600 1.00 22.46 140 THR A N 1
ATOM 4411 C CA . THR C 3 138 ? -21.048 -157.099 88.840 1.00 21.02 140 THR A CA 1
ATOM 4412 C C . THR C 3 138 ? -20.229 -156.574 90.013 1.00 24.28 140 THR A C 1
ATOM 4413 O O . THR C 3 138 ? -20.766 -156.365 91.117 1.00 26.75 140 THR A O 1
ATOM 4417 N N . LEU C 3 139 ? -18.926 -156.367 89.800 1.00 21.65 141 LEU A N 1
ATOM 4418 C CA . LEU C 3 139 ? -18.066 -155.833 90.855 1.00 23.17 141 LEU A CA 1
ATOM 4419 C C . LEU C 3 139 ? -18.549 -154.465 91.319 1.00 27.45 141 LEU A C 1
ATOM 4420 O O . LEU C 3 139 ? -18.685 -154.214 92.528 1.00 21.99 141 LEU A O 1
ATOM 4425 N N . LYS C 3 140 ? -18.814 -153.566 90.368 1.00 22.47 142 LYS A N 1
ATOM 4426 C CA . LYS C 3 140 ? -19.262 -152.224 90.723 1.00 22.35 142 LYS A CA 1
ATOM 4427 C C . LYS C 3 140 ? -20.589 -152.270 91.472 1.00 24.15 142 LYS A C 1
ATOM 4428 O O . LYS C 3 140 ? -20.741 -151.641 92.528 1.00 23.41 142 LYS A O 1
ATOM 4434 N N . LYS C 3 141 ? -21.553 -153.033 90.951 1.00 20.14 143 LYS A N 1
ATOM 4435 C CA . LYS C 3 141 ? -22.858 -153.131 91.608 1.00 25.58 143 LYS A CA 1
ATOM 4436 C C . LYS C 3 141 ? -22.736 -153.706 93.017 1.00 27.10 143 LYS A C 1
ATOM 4437 O O . LYS C 3 141 ? -23.402 -153.234 93.946 1.00 28.65 143 LYS A O 1
ATOM 4443 N N . THR C 3 142 ? -21.860 -154.700 93.204 1.00 24.18 144 THR A N 1
ATOM 4444 C CA . THR C 3 142 ? -21.717 -155.334 94.513 1.00 28.11 144 THR A CA 1
ATOM 4445 C C . THR C 3 142 ? -21.095 -154.378 95.525 1.00 29.67 144 THR A C 1
ATOM 4446 O O . THR C 3 142 ? -21.561 -154.268 96.673 1.00 25.67 144 THR A O 1
ATOM 4450 N N . VAL C 3 143 ? -20.019 -153.702 95.119 1.00 25.41 145 VAL A N 1
ATOM 4451 C CA . VAL C 3 143 ? -19.345 -152.744 95.994 1.00 26.05 145 VAL A CA 1
ATOM 4452 C C . VAL C 3 143 ? -20.274 -151.589 96.351 1.00 23.89 145 VAL A C 1
ATOM 4453 O O . VAL C 3 143 ? -20.345 -151.169 97.513 1.00 27.29 145 VAL A O 1
ATOM 4457 N N . VAL C 3 144 ? -20.993 -151.049 95.364 1.00 23.51 146 VAL A N 1
ATOM 4458 C CA . VAL C 3 144 ? -21.848 -149.895 95.634 1.00 20.92 146 VAL A CA 1
ATOM 4459 C C . VAL C 3 144 ? -22.998 -150.285 96.560 1.00 25.98 146 VAL A C 1
ATOM 4460 O O . VAL C 3 144 ? -23.352 -149.545 97.485 1.00 24.15 146 VAL A O 1
ATOM 4464 N N . GLU C 3 145 ? -23.606 -151.443 96.312 1.00 26.19 147 GLU A N 1
ATOM 4465 C CA . GLU C 3 145 ? -24.659 -151.948 97.194 1.00 26.60 147 GLU A CA 1
ATOM 4466 C C . GLU C 3 145 ? -24.180 -152.041 98.639 1.00 24.95 147 GLU A C 1
ATOM 4467 O O . GLU C 3 145 ? -24.859 -151.587 99.566 1.00 30.17 147 GLU A O 1
ATOM 4473 N N . SER C 3 146 ? -23.006 -152.633 98.847 1.00 28.30 148 SER A N 1
ATOM 4474 C CA . SER C 3 146 ? -22.446 -152.730 100.191 1.00 27.95 148 SER A CA 1
ATOM 4475 C C . SER C 3 146 ? -22.121 -151.351 100.758 1.00 28.43 148 SER A C 1
ATOM 4476 O O . SER C 3 146 ? -22.357 -151.094 101.945 1.00 29.93 148 SER A O 1
ATOM 4479 N N . ALA C 3 147 ? -21.614 -150.436 99.920 1.00 27.43 149 ALA A N 1
ATOM 4480 C CA . ALA C 3 147 ? -21.306 -149.094 100.406 1.00 27.37 149 ALA A CA 1
ATOM 4481 C C . ALA C 3 147 ? -22.570 -148.349 100.823 1.00 24.39 149 ALA A C 1
ATOM 4482 O O . ALA C 3 147 ? -22.548 -147.563 101.784 1.00 24.94 149 ALA A O 1
ATOM 4484 N N . ILE C 3 148 ? -23.678 -148.581 100.111 1.00 20.60 150 ILE A N 1
ATOM 4485 C CA . ILE C 3 148 ? -24.957 -147.978 100.483 1.00 22.24 150 ILE A CA 1
ATOM 4486 C C . ILE C 3 148 ? -25.361 -148.420 101.881 1.00 26.73 150 ILE A C 1
ATOM 4487 O O . ILE C 3 148 ? -25.732 -147.602 102.735 1.00 24.12 150 ILE A O 1
ATOM 4492 N N . ASN C 3 149 ? -25.324 -149.730 102.126 1.00 27.12 151 ASN A N 1
ATOM 4493 C CA . ASN C 3 149 ? -25.746 -150.245 103.429 1.00 28.64 151 ASN A CA 1
ATOM 4494 C C . ASN C 3 149 ? -24.803 -149.780 104.536 1.00 26.44 151 ASN A C 1
ATOM 4495 O O . ASN C 3 149 ? -25.260 -149.379 105.619 1.00 25.35 151 ASN A O 1
ATOM 4500 N N . ASP C 3 150 ? -23.484 -149.817 104.280 1.00 23.24 152 ASP A N 1
ATOM 4501 C CA . ASP C 3 150 ? -22.516 -149.292 105.238 1.00 26.41 152 ASP A CA 1
ATOM 4502 C C . ASP C 3 150 ? -22.787 -147.828 105.553 1.00 27.11 152 ASP A C 1
ATOM 4503 O O . ASP C 3 150 ? -22.675 -147.403 106.708 1.00 26.74 152 ASP A O 1
ATOM 4508 N N . THR C 3 151 ? -23.081 -147.027 104.527 1.00 25.32 153 THR A N 1
ATOM 4509 C CA . THR C 3 151 ? -23.336 -145.607 104.744 1.00 25.90 153 THR A CA 1
ATOM 4510 C C . THR C 3 151 ? -24.555 -145.396 105.636 1.00 27.51 153 THR A C 1
ATOM 4511 O O . THR C 3 151 ? -24.516 -144.597 106.584 1.00 26.19 153 THR A O 1
ATOM 4515 N N . LEU C 3 152 ? -25.649 -146.107 105.349 1.00 24.90 154 LEU A N 1
ATOM 4516 C CA . LEU C 3 152 ? -26.863 -145.943 106.149 1.00 25.96 154 LEU A CA 1
ATOM 4517 C C . LEU C 3 152 ? -26.643 -146.378 107.598 1.00 28.89 154 LEU A C 1
ATOM 4518 O O . LEU C 3 152 ? -27.109 -145.708 108.533 1.00 29.45 154 LEU A O 1
ATOM 4523 N N . GLU C 3 153 ? -25.917 -147.482 107.807 1.00 26.40 155 GLU A N 1
ATOM 4524 C CA . GLU C 3 153 ? -25.625 -147.933 109.167 1.00 30.52 155 GLU A CA 1
ATOM 4525 C C . GLU C 3 153 ? -24.733 -146.949 109.908 1.00 32.16 155 GLU A C 1
ATOM 4526 O O . GLU C 3 153 ? -24.787 -146.867 111.140 1.00 31.94 155 GLU A O 1
ATOM 4532 N N . SER C 3 154 ? -23.905 -146.203 109.183 1.00 26.80 156 SER A N 1
ATOM 4533 C CA . SER C 3 154 ? -22.934 -145.331 109.825 1.00 29.22 156 SER A CA 1
ATOM 4534 C C . SER C 3 154 ? -23.575 -144.117 110.465 1.00 32.13 156 SER A C 1
ATOM 4535 O O . SER C 3 154 ? -22.938 -143.471 111.311 1.00 38.05 156 SER A O 1
ATOM 4538 N N . PHE C 3 155 ? -24.795 -143.771 110.063 1.00 27.73 157 PHE A N 1
ATOM 4539 C CA . PHE C 3 155 ? -25.368 -142.502 110.484 1.00 34.89 157 PHE A CA 1
ATOM 4540 C C . PHE C 3 155 ? -25.709 -142.523 111.966 1.00 36.42 157 PHE A C 1
ATOM 4541 O O . PHE C 3 155 ? -26.394 -143.431 112.447 1.00 32.65 157 PHE A O 1
ATOM 4549 N N . ARG C 3 156 ? -25.202 -141.519 112.688 1.00 36.87 158 ARG A N 1
ATOM 4550 C CA . ARG C 3 156 ? -25.535 -141.285 114.086 1.00 35.60 158 ARG A CA 1
ATOM 4551 C C . ARG C 3 156 ? -26.641 -140.252 114.246 1.00 37.46 158 ARG A C 1
ATOM 4552 O O . ARG C 3 156 ? -26.784 -139.663 115.327 1.00 35.51 158 ARG A O 1
ATOM 4560 N N . GLU C 3 157 ? -27.401 -140.003 113.185 1.00 38.14 159 GLU A N 1
ATOM 4561 C CA . GLU C 3 157 ? -28.560 -139.125 113.205 1.00 38.23 159 GLU A CA 1
ATOM 4562 C C . GLU C 3 157 ? -29.716 -139.851 112.534 1.00 39.81 159 GLU A C 1
ATOM 4563 O O . GLU C 3 157 ? -29.527 -140.885 111.891 1.00 38.93 159 GLU A O 1
ATOM 4569 N N . ASN C 3 158 ? -30.923 -139.306 112.693 1.00 34.58 160 ASN A N 1
ATOM 4570 C CA . ASN C 3 158 ? -32.127 -139.997 112.247 1.00 39.89 160 ASN A CA 1
ATOM 4571 C C . ASN C 3 158 ? -32.264 -139.927 110.735 1.00 42.50 160 ASN A C 1
ATOM 4572 O O . ASN C 3 158 ? -32.394 -138.839 110.161 1.00 37.12 160 ASN A O 1
ATOM 4577 N N . LEU C 3 159 ? -32.336 -141.105 110.111 1.00 44.13 161 LEU A N 1
ATOM 4578 C CA . LEU C 3 159 ? -32.338 -141.223 108.658 1.00 47.11 161 LEU A CA 1
ATOM 4579 C C . LEU C 3 159 ? -33.661 -140.800 108.032 1.00 48.52 161 LEU A C 1
ATOM 4580 O O . LEU C 3 159 ? -33.667 -140.113 107.003 1.00 49.34 161 LEU A O 1
ATOM 4585 N N . ASN C 3 160 ? -34.791 -141.243 108.591 1.00 44.20 162 ASN A N 1
ATOM 4586 C CA . ASN C 3 160 ? -36.077 -140.993 107.955 1.00 53.58 162 ASN A CA 1
ATOM 4587 C C . ASN C 3 160 ? -36.751 -139.722 108.478 1.00 55.17 162 ASN A C 1
ATOM 4588 O O . ASN C 3 160 ? -37.969 -139.559 108.336 1.00 62.01 162 ASN A O 1
ATOM 4593 N N . ASP C 3 161 ? -35.972 -138.812 109.057 1.00 53.15 163 ASP A N 1
ATOM 4594 C CA . ASP C 3 161 ? -36.429 -137.442 109.228 1.00 58.33 163 ASP A CA 1
ATOM 4595 C C . ASP C 3 161 ? -36.821 -136.886 107.861 1.00 58.71 163 ASP A C 1
ATOM 4596 O O . ASP C 3 161 ? -36.026 -136.963 106.915 1.00 53.50 163 ASP A O 1
ATOM 4601 N N . PRO C 3 162 ? -38.035 -136.356 107.701 1.00 61.97 164 PRO A N 1
ATOM 4602 C CA . PRO C 3 162 ? -38.468 -135.921 106.363 1.00 64.68 164 PRO A CA 1
ATOM 4603 C C . PRO C 3 162 ? -37.672 -134.755 105.805 1.00 62.92 164 PRO A C 1
ATOM 4604 O O . PRO C 3 162 ? -37.664 -134.571 104.580 1.00 64.29 164 PRO A O 1
ATOM 4608 N N . ARG C 3 163 ? -37.005 -133.966 106.647 1.00 57.81 165 ARG A N 1
ATOM 4609 C CA . ARG C 3 163 ? -36.150 -132.881 106.182 1.00 58.94 165 ARG A CA 1
ATOM 4610 C C . ARG C 3 163 ? -34.688 -133.290 106.063 1.00 54.57 165 ARG A C 1
ATOM 4611 O O . ARG C 3 163 ? -33.823 -132.417 105.931 1.00 53.60 165 ARG A O 1
ATOM 4619 N N . PHE C 3 164 ? -34.394 -134.589 106.107 1.00 52.47 166 PHE A N 1
ATOM 4620 C CA . PHE C 3 164 ? -33.014 -135.051 106.051 1.00 46.36 166 PHE A CA 1
ATOM 4621 C C . PHE C 3 164 ? -32.346 -134.600 104.757 1.00 43.80 166 PHE A C 1
ATOM 4622 O O . PHE C 3 164 ? -32.886 -134.783 103.662 1.00 41.57 166 PHE A O 1
ATOM 4630 N N . ASP C 3 165 ? -31.178 -133.978 104.900 1.00 43.60 167 ASP A N 1
ATOM 4631 C CA . ASP C 3 165 ? -30.342 -133.581 103.776 1.00 42.11 167 ASP A CA 1
ATOM 4632 C C . ASP C 3 165 ? -29.695 -134.817 103.163 1.00 39.90 167 ASP A C 1
ATOM 4633 O O . ASP C 3 165 ? -28.603 -135.213 103.575 1.00 37.78 167 ASP A O 1
ATOM 4638 N N . TYR C 3 166 ? -30.352 -135.429 102.175 1.00 43.12 168 TYR A N 1
ATOM 4639 C CA . TYR C 3 166 ? -29.834 -136.661 101.587 1.00 40.73 168 TYR A CA 1
ATOM 4640 C C . TYR C 3 166 ? -28.473 -136.480 100.928 1.00 38.46 168 TYR A C 1
ATOM 4641 O O . TYR C 3 166 ? -27.819 -137.480 100.612 1.00 35.16 168 TYR A O 1
ATOM 4650 N N . ASN C 3 167 ? -28.018 -135.244 100.718 1.00 36.60 169 ASN A N 1
ATOM 4651 C CA . ASN C 3 167 ? -26.664 -135.077 100.207 1.00 37.36 169 ASN A CA 1
ATOM 4652 C C . ASN C 3 167 ? -25.626 -135.505 101.235 1.00 35.97 169 ASN A C 1
ATOM 4653 O O . ASN C 3 167 ? -24.513 -135.887 100.858 1.00 39.12 169 ASN A O 1
ATOM 4658 N N . LYS C 3 168 ? -25.970 -135.467 102.526 1.00 33.77 170 LYS A N 1
ATOM 4659 C CA . LYS C 3 168 ? -25.112 -136.090 103.532 1.00 35.14 170 LYS A CA 1
ATOM 4660 C C . LYS C 3 168 ? -24.859 -137.555 103.198 1.00 29.05 170 LYS A C 1
ATOM 4661 O O . LYS C 3 168 ? -23.742 -138.059 103.366 1.00 30.74 170 LYS A O 1
ATOM 4667 N N . PHE C 3 169 ? -25.892 -138.251 102.718 1.00 25.98 171 PHE A N 1
ATOM 4668 C CA . PHE C 3 169 ? -25.746 -139.653 102.334 1.00 30.09 171 PHE A CA 1
ATOM 4669 C C . PHE C 3 169 ? -24.777 -139.810 101.161 1.00 28.72 171 PHE A C 1
ATOM 4670 O O . PHE C 3 169 ? -23.874 -140.650 101.191 1.00 26.00 171 PHE A O 1
ATOM 4678 N N . PHE C 3 170 ? -24.933 -138.997 100.120 1.00 28.96 172 PHE A N 1
ATOM 4679 C CA . PHE C 3 170 ? -24.068 -139.194 98.964 1.00 28.17 172 PHE A CA 1
ATOM 4680 C C . PHE C 3 170 ? -22.633 -138.803 99.265 1.00 29.92 172 PHE A C 1
ATOM 4681 O O . PHE C 3 170 ? -21.707 -139.435 98.747 1.00 32.52 172 PHE A O 1
ATOM 4689 N N . ARG C 3 171 ? -22.422 -137.816 100.140 1.00 27.91 173 ARG A N 1
ATOM 4690 C CA . ARG C 3 171 ? -21.056 -137.457 100.507 1.00 30.82 173 ARG A CA 1
ATOM 4691 C C . ARG C 3 171 ? -20.394 -138.575 101.298 1.00 29.92 173 ARG A C 1
ATOM 4692 O O . ARG C 3 171 ? -19.274 -138.989 100.989 1.00 27.34 173 ARG A O 1
ATOM 4700 N N . LYS C 3 172 ? -21.085 -139.097 102.320 1.00 29.12 174 LYS A N 1
ATOM 4701 C CA . LYS C 3 172 ? -20.515 -140.195 103.093 1.00 27.45 174 LYS A CA 1
ATOM 4702 C C . LYS C 3 172 ? -20.301 -141.437 102.232 1.00 25.74 174 LYS A C 1
ATOM 4703 O O . LYS C 3 172 ? -19.258 -142.099 102.331 1.00 26.44 174 LYS A O 1
ATOM 4709 N N . ARG C 3 173 ? -21.273 -141.769 101.382 1.00 25.06 175 ARG A N 1
ATOM 4710 C CA . ARG C 3 173 ? -21.130 -142.977 100.578 1.00 26.15 175 ARG A CA 1
ATOM 4711 C C . ARG C 3 173 ? -19.923 -142.888 99.657 1.00 26.55 175 ARG A C 1
ATOM 4712 O O . ARG C 3 173 ? -19.252 -143.898 99.403 1.00 27.03 175 ARG A O 1
ATOM 4720 N N . MET C 3 174 ? -19.629 -141.685 99.163 1.00 24.99 176 MET A N 1
ATOM 4721 C CA . MET C 3 174 ? -18.462 -141.505 98.309 1.00 25.33 176 MET A CA 1
ATOM 4722 C C . MET C 3 174 ? -17.179 -141.795 99.075 1.00 27.26 176 MET A C 1
ATOM 4723 O O . MET C 3 174 ? -16.266 -142.437 98.543 1.00 26.74 176 MET A O 1
ATOM 4728 N N . GLU C 3 175 ? -17.099 -141.352 100.339 1.00 24.72 177 GLU A N 1
ATOM 4729 C CA . GLU C 3 175 ? -15.928 -141.677 101.146 1.00 27.60 177 GLU A CA 1
ATOM 4730 C C . GLU C 3 175 ? -15.760 -143.189 101.282 1.00 28.67 177 GLU A C 1
ATOM 4731 O O . GLU C 3 175 ? -14.636 -143.701 101.232 1.00 27.57 177 GLU A O 1
ATOM 4737 N N . ILE C 3 176 ? -16.869 -143.926 101.417 1.00 25.53 178 ILE A N 1
ATOM 4738 C CA . ILE C 3 176 ? -16.778 -145.369 101.609 1.00 25.54 178 ILE A CA 1
ATOM 4739 C C . ILE C 3 176 ? -16.482 -146.088 100.289 1.00 27.24 178 ILE A C 1
ATOM 4740 O O . ILE C 3 176 ? -15.649 -147.008 100.237 1.00 27.66 178 ILE A O 1
ATOM 4745 N N . ILE C 3 177 ? -17.138 -145.671 99.201 1.00 26.10 179 ILE A N 1
ATOM 4746 C CA . ILE C 3 177 ? -16.849 -146.254 97.888 1.00 24.84 179 ILE A CA 1
ATOM 4747 C C . ILE C 3 177 ? -15.383 -146.075 97.535 1.00 24.72 179 ILE A C 1
ATOM 4748 O O . ILE C 3 177 ? -14.732 -147.004 97.043 1.00 26.42 179 ILE A O 1
ATOM 4753 N N . TYR C 3 178 ? -14.840 -144.874 97.771 1.00 26.10 180 TYR A N 1
ATOM 4754 C CA . TYR C 3 178 ? -13.441 -144.621 97.430 1.00 25.31 180 TYR A CA 1
ATOM 4755 C C . TYR C 3 178 ? -12.518 -145.586 98.162 1.00 25.57 180 TYR A C 1
ATOM 4756 O O . TYR C 3 178 ? -11.572 -146.123 97.577 1.00 24.35 180 TYR A O 1
ATOM 4765 N N . ASP C 3 179 ? -12.779 -145.817 99.449 1.00 24.08 181 ASP A N 1
ATOM 4766 C CA . ASP C 3 179 ? -11.955 -146.743 100.218 1.00 29.43 181 ASP A CA 1
ATOM 4767 C C . ASP C 3 179 ? -12.062 -148.171 99.679 1.00 26.43 181 ASP A C 1
ATOM 4768 O O . ASP C 3 179 ? -11.047 -148.865 99.524 1.00 26.97 181 ASP A O 1
ATOM 4773 N N . LYS C 3 180 ? -13.282 -148.623 99.376 1.00 28.77 182 LYS A N 1
ATOM 4774 C CA . LYS C 3 180 ? -13.470 -149.962 98.815 1.00 28.03 182 LYS A CA 1
ATOM 4775 C C . LYS C 3 180 ? -12.791 -150.095 97.455 1.00 30.26 182 LYS A C 1
ATOM 4776 O O . LYS C 3 180 ? -12.134 -151.103 97.167 1.00 30.99 182 LYS A O 1
ATOM 4782 N N . GLN C 3 181 ? -12.944 -149.082 96.601 1.00 28.04 183 GLN A N 1
ATOM 4783 C CA . GLN C 3 181 ? -12.322 -149.105 95.280 1.00 24.04 183 GLN A CA 1
ATOM 4784 C C . GLN C 3 181 ? -10.798 -149.103 95.394 1.00 28.75 183 GLN A C 1
ATOM 4785 O O . GLN C 3 181 ? -10.112 -149.885 94.725 1.00 27.04 183 GLN A O 1
ATOM 4791 N N . LYS C 3 182 ? -10.251 -148.236 96.261 1.00 25.45 184 LYS A N 1
ATOM 4792 C CA . LYS C 3 182 ? -8.810 -148.235 96.522 1.00 30.33 184 LYS A CA 1
ATOM 4793 C C . LYS C 3 182 ? -8.311 -149.626 96.916 1.00 30.83 184 LYS A C 1
ATOM 4794 O O . LYS C 3 182 ? -7.288 -150.099 96.404 1.00 32.89 184 LYS A O 1
ATOM 4800 N N . ASN C 3 183 ? -9.035 -150.298 97.812 1.00 31.13 185 ASN A N 1
ATOM 4801 C CA . ASN C 3 183 ? -8.668 -151.648 98.240 1.00 34.23 185 ASN A CA 1
ATOM 4802 C C . ASN C 3 183 ? -8.612 -152.613 97.058 1.00 31.08 185 ASN A C 1
ATOM 4803 O O . ASN C 3 183 ? -7.662 -153.391 96.924 1.00 30.17 185 ASN A O 1
ATOM 4808 N N . PHE C 3 184 ? -9.621 -152.569 96.181 1.00 31.01 186 PHE A N 1
ATOM 4809 C CA . PHE C 3 184 ? -9.619 -153.464 95.027 1.00 29.75 186 PHE A CA 1
ATOM 4810 C C . PHE C 3 184 ? -8.470 -153.143 94.075 1.00 26.73 186 PHE A C 1
ATOM 4811 O O . PHE C 3 184 ? -7.822 -154.057 93.541 1.00 25.96 186 PHE A O 1
ATOM 4819 N N . ILE C 3 185 ? -8.224 -151.850 93.822 1.00 25.98 187 ILE A N 1
ATOM 4820 C CA . ILE C 3 185 ? -7.137 -151.457 92.927 1.00 31.36 187 ILE A CA 1
ATOM 4821 C C . ILE C 3 185 ? -5.804 -151.977 93.450 1.00 33.19 187 ILE A C 1
ATOM 4822 O O . ILE C 3 185 ? -4.995 -152.541 92.700 1.00 30.64 187 ILE A O 1
ATOM 4827 N N . ASN C 3 186 ? -5.561 -151.812 94.753 1.00 34.08 188 ASN A N 1
ATOM 4828 C CA . ASN C 3 186 ? -4.318 -152.318 95.331 1.00 33.62 188 ASN A CA 1
ATOM 4829 C C . ASN C 3 186 ? -4.239 -153.837 95.217 1.00 33.14 188 ASN A C 1
ATOM 4830 O O . ASN C 3 186 ? -3.184 -154.388 94.874 1.00 35.44 188 ASN A O 1
ATOM 4835 N N . TYR C 3 187 ? -5.356 -154.526 95.454 1.00 31.24 189 TYR A N 1
ATOM 4836 C CA . TYR C 3 187 ? -5.392 -155.975 95.283 1.00 30.15 189 TYR A CA 1
ATOM 4837 C C . TYR C 3 187 ? -5.141 -156.375 93.835 1.00 36.34 189 TYR A C 1
ATOM 4838 O O . TYR C 3 187 ? -4.436 -157.355 93.567 1.00 35.95 189 TYR A O 1
ATOM 4847 N N . TYR C 3 188 ? -5.722 -155.640 92.885 1.00 31.39 190 TYR A N 1
ATOM 4848 C CA . TYR C 3 188 ? -5.529 -155.985 91.483 1.00 32.58 190 TYR A CA 1
ATOM 4849 C C . TYR C 3 188 ? -4.075 -155.765 91.062 1.00 33.44 190 TYR A C 1
ATOM 4850 O O . TYR C 3 188 ? -3.458 -156.647 90.451 1.00 34.19 190 TYR A O 1
ATOM 4859 N N . LYS C 3 189 ? -3.512 -154.596 91.391 1.00 32.01 191 LYS A N 1
ATOM 4860 C CA . LYS C 3 189 ? -2.131 -154.295 91.018 1.00 36.55 191 LYS A CA 1
ATOM 4861 C C . LYS C 3 189 ? -1.165 -155.312 91.610 1.00 38.36 191 LYS A C 1
ATOM 4862 O O . LYS C 3 189 ? -0.215 -155.739 90.943 1.00 38.96 191 LYS A O 1
ATOM 4868 N N . ALA C 3 190 ? -1.396 -155.718 92.861 1.00 39.53 192 ALA A N 1
ATOM 4869 C CA . ALA C 3 190 ? -0.522 -156.704 93.490 1.00 36.56 192 ALA A CA 1
ATOM 4870 C C . ALA C 3 190 ? -0.663 -158.067 92.827 1.00 39.57 192 ALA A C 1
ATOM 4871 O O . ALA C 3 190 ? 0.338 -158.750 92.574 1.00 43.30 192 ALA A O 1
ATOM 4873 N N . GLN C 3 191 ? -1.897 -158.481 92.546 1.00 34.56 193 GLN A N 1
ATOM 4874 C CA . GLN C 3 191 ? -2.125 -159.784 91.936 1.00 34.34 193 GLN A CA 1
ATOM 4875 C C . GLN C 3 191 ? -1.557 -159.836 90.524 1.00 41.62 193 GLN A C 1
ATOM 4876 O O . GLN C 3 191 ? -1.001 -160.861 90.109 1.00 45.77 193 GLN A O 1
ATOM 4882 N N . ARG C 3 192 ? -1.679 -158.738 89.774 1.00 36.14 194 ARG A N 1
ATOM 4883 C CA . ARG C 3 192 ? -1.111 -158.703 88.432 1.00 39.64 194 ARG A CA 1
ATOM 4884 C C . ARG C 3 192 ? 0.394 -158.905 88.477 1.00 47.18 194 ARG A C 1
ATOM 4885 O O . ARG C 3 192 ? 0.947 -159.689 87.696 1.00 44.68 194 ARG A O 1
ATOM 4893 N N . GLU C 3 193 ? 1.067 -158.218 89.403 1.00 44.70 195 GLU A N 1
ATOM 4894 C CA . GLU C 3 193 ? 2.506 -158.388 89.567 1.00 50.57 195 GLU A CA 1
ATOM 4895 C C . GLU C 3 193 ? 2.849 -159.820 89.965 1.00 50.53 195 GLU A C 1
ATOM 4896 O O . GLU C 3 193 ? 3.679 -160.475 89.324 1.00 54.42 195 GLU A O 1
ATOM 4902 N N . GLU C 3 194 ? 2.193 -160.334 91.009 1.00 50.10 196 GLU A N 1
ATOM 4903 C CA . GLU C 3 194 ? 2.534 -161.652 91.534 1.00 50.31 196 GLU A CA 1
ATOM 4904 C C . GLU C 3 194 ? 2.230 -162.767 90.540 1.00 53.98 196 GLU A C 1
ATOM 4905 O O . GLU C 3 194 ? 2.911 -163.799 90.542 1.00 56.55 196 GLU A O 1
ATOM 4911 N N . ASN C 3 195 ? 1.229 -162.591 89.682 1.00 50.27 197 ASN A N 1
ATOM 4912 C CA . ASN C 3 195 ? 0.902 -163.602 88.678 1.00 45.86 197 ASN A CA 1
ATOM 4913 C C . ASN C 3 195 ? 0.432 -162.899 87.416 1.00 47.68 197 ASN A C 1
ATOM 4914 O O . ASN C 3 195 ? -0.760 -162.603 87.255 1.00 42.39 197 ASN A O 1
ATOM 4919 N N . PRO C 3 196 ? 1.353 -162.606 86.490 1.00 50.33 198 PRO A N 1
ATOM 4920 C CA . PRO C 3 196 ? 0.960 -161.947 85.233 1.00 48.31 198 PRO A CA 1
ATOM 4921 C C . PRO C 3 196 ? 0.071 -162.793 84.335 1.00 44.74 198 PRO A C 1
ATOM 4922 O O . PRO C 3 196 ? -0.410 -162.272 83.321 1.00 47.05 198 PRO A O 1
ATOM 4926 N N . GLU C 3 197 ? -0.156 -164.068 84.656 1.00 44.26 199 GLU A N 1
ATOM 4927 C CA . GLU C 3 197 ? -1.064 -164.888 83.863 1.00 45.97 199 GLU A CA 1
ATOM 4928 C C . GLU C 3 197 ? -2.532 -164.687 84.235 1.00 41.56 199 GLU A C 1
ATOM 4929 O O . GLU C 3 197 ? -3.407 -165.170 83.511 1.00 37.62 199 GLU A O 1
ATOM 4935 N N . LEU C 3 198 ? -2.826 -164.000 85.336 1.00 38.61 200 LEU A N 1
ATOM 4936 C CA . LEU C 3 198 ? -4.210 -163.764 85.725 1.00 36.53 200 LEU A CA 1
ATOM 4937 C C . LEU C 3 198 ? -4.828 -162.684 84.843 1.00 31.78 200 LEU A C 1
ATOM 4938 O O . LEU C 3 198 ? -4.207 -161.654 84.572 1.00 36.07 200 LEU A O 1
ATOM 4943 N N . ILE C 3 199 ? -6.061 -162.926 84.411 1.00 33.55 201 ILE A N 1
ATOM 4944 C CA . ILE C 3 199 ? -6.852 -161.935 83.706 1.00 27.82 201 ILE A CA 1
ATOM 4945 C C . ILE C 3 199 ? -7.797 -161.271 84.707 1.00 30.40 201 ILE A C 1
ATOM 4946 O O . ILE C 3 199 ? -8.015 -161.766 85.818 1.00 30.35 201 ILE A O 1
ATOM 4951 N N . ILE C 3 200 ? -8.365 -160.124 84.305 1.00 26.95 202 ILE A N 1
ATOM 4952 C CA . ILE C 3 200 ? -9.178 -159.304 85.209 1.00 23.96 202 ILE A CA 1
ATOM 4953 C C . ILE C 3 200 ? -10.270 -160.130 85.886 1.00 23.67 202 ILE A C 1
ATOM 4954 O O . ILE C 3 200 ? -10.499 -160.002 87.097 1.00 24.63 202 ILE A O 1
ATOM 4959 N N . ASP C 3 201 ? -10.968 -160.978 85.121 1.00 22.91 203 ASP A N 1
ATOM 4960 C CA . ASP C 3 201 ? -12.102 -161.715 85.676 1.00 26.85 203 ASP A CA 1
ATOM 4961 C C . ASP C 3 201 ? -11.651 -162.773 86.684 1.00 26.35 203 ASP A C 1
ATOM 4962 O O . ASP C 3 201 ? -12.416 -163.120 87.595 1.00 25.96 203 ASP A O 1
ATOM 4967 N N . ASP C 3 202 ? -10.435 -163.311 86.520 1.00 27.13 204 ASP A N 1
ATOM 4968 C CA . ASP C 3 202 ? -9.855 -164.174 87.550 1.00 28.95 204 ASP A CA 1
ATOM 4969 C C . ASP C 3 202 ? -9.750 -163.414 88.862 1.00 28.63 204 ASP A C 1
ATOM 4970 O O . ASP C 3 202 ? -10.222 -163.877 89.906 1.00 26.81 204 ASP A O 1
ATOM 4975 N N . ILE C 3 203 ? -9.136 -162.225 88.811 1.00 26.53 205 ILE A N 1
ATOM 4976 C CA . ILE C 3 203 ? -8.902 -161.414 90.003 1.00 30.29 205 ILE A CA 1
ATOM 4977 C C . ILE C 3 203 ? -10.220 -160.927 90.592 1.00 26.77 205 ILE A C 1
ATOM 4978 O O . ILE C 3 203 ? -10.394 -160.906 91.820 1.00 25.27 205 ILE A O 1
ATOM 4983 N N . VAL C 3 204 ? -11.181 -160.551 89.742 1.00 24.65 206 VAL A N 1
ATOM 4984 C CA . VAL C 3 204 ? -12.464 -160.078 90.268 1.00 23.21 206 VAL A CA 1
ATOM 4985 C C . VAL C 3 204 ? -13.228 -161.216 90.947 1.00 28.26 206 VAL A C 1
ATOM 4986 O O . VAL C 3 204 ? -13.828 -161.028 92.016 1.00 24.87 206 VAL A O 1
ATOM 4990 N N . LYS C 3 205 ? -13.219 -162.407 90.339 1.00 27.27 207 LYS A N 1
ATOM 4991 C CA . LYS C 3 205 ? -13.883 -163.577 90.916 1.00 31.07 207 LYS A CA 1
ATOM 4992 C C . LYS C 3 205 ? -13.377 -163.866 92.324 1.00 28.37 207 LYS A C 1
ATOM 4993 O O . LYS C 3 205 ? -14.168 -164.074 93.257 1.00 32.45 207 LYS A O 1
ATOM 4999 N N . THR C 3 206 ? -12.056 -163.904 92.484 1.00 30.30 208 THR A N 1
ATOM 5000 C CA . THR C 3 206 ? -11.452 -164.178 93.782 1.00 32.31 208 THR A CA 1
ATOM 5001 C C . THR C 3 206 ? -11.759 -163.065 94.769 1.00 36.13 208 THR A C 1
ATOM 5002 O O . THR C 3 206 ? -12.103 -163.328 95.931 1.00 33.29 208 THR A O 1
ATOM 5006 N N . TYR C 3 207 ? -11.656 -161.814 94.316 1.00 30.63 209 TYR A N 1
ATOM 5007 C CA . TYR C 3 207 ? -11.966 -160.687 95.184 1.00 27.50 209 TYR A CA 1
ATOM 5008 C C . TYR C 3 207 ? -13.415 -160.730 95.653 1.00 31.46 209 TYR A C 1
ATOM 5009 O O . TYR C 3 207 ? -13.697 -160.509 96.836 1.00 33.88 209 TYR A O 1
ATOM 5018 N N . LEU C 3 208 ? -14.348 -161.036 94.748 1.00 25.92 210 LEU A N 1
ATOM 5019 C CA . LEU C 3 208 ? -15.757 -161.041 95.133 1.00 28.57 210 LEU A CA 1
ATOM 5020 C C . LEU C 3 208 ? -16.072 -162.200 96.078 1.00 34.73 210 LEU A C 1
ATOM 5021 O O . LEU C 3 208 ? -16.888 -162.055 96.994 1.00 29.30 210 LEU A O 1
ATOM 5026 N N . SER C 3 209 ? -15.437 -163.357 95.870 1.00 33.13 211 SER A N 1
ATOM 5027 C CA . SER C 3 209 ? -15.681 -164.497 96.754 1.00 36.05 211 SER A CA 1
ATOM 5028 C C . SER C 3 209 ? -15.130 -164.246 98.153 1.00 35.80 211 SER A C 1
ATOM 5029 O O . SER C 3 209 ? -15.799 -164.540 99.148 1.00 39.63 211 SER A O 1
ATOM 5032 N N . ASN C 3 210 ? -13.918 -163.699 98.254 1.00 35.33 212 ASN A N 1
ATOM 5033 C CA . ASN C 3 210 ? -13.318 -163.485 99.569 1.00 39.77 212 ASN A CA 1
ATOM 5034 C C . ASN C 3 210 ? -13.942 -162.305 100.302 1.00 38.83 212 ASN A C 1
ATOM 5035 O O . ASN C 3 210 ? -14.117 -162.352 101.523 1.00 37.65 212 ASN A O 1
ATOM 5040 N N . GLU C 3 211 ? -14.271 -161.239 99.583 1.00 33.20 213 GLU A N 1
ATOM 5041 C CA . GLU C 3 211 ? -14.696 -159.999 100.213 1.00 34.51 213 GLU A CA 1
ATOM 5042 C C . GLU C 3 211 ? -16.205 -159.853 100.316 1.00 35.28 213 GLU A C 1
ATOM 5043 O O . GLU C 3 211 ? -16.691 -159.184 101.238 1.00 34.05 213 GLU A O 1
ATOM 5049 N N . TYR C 3 212 ? -16.964 -160.450 99.397 1.00 31.83 214 TYR A N 1
ATOM 5050 C CA . TYR C 3 212 ? -18.415 -160.296 99.413 1.00 31.34 214 TYR A CA 1
ATOM 5051 C C . TYR C 3 212 ? -19.137 -161.636 99.348 1.00 35.07 214 TYR A C 1
ATOM 5052 O O . TYR C 3 212 ? -20.345 -161.664 99.092 1.00 38.67 214 TYR A O 1
ATOM 5061 N N . SER C 3 213 ? -18.421 -162.737 99.582 1.00 36.02 215 SER A N 1
ATOM 5062 C CA . SER C 3 213 ? -19.012 -164.074 99.682 1.00 41.27 215 SER A CA 1
ATOM 5063 C C . SER C 3 213 ? -19.850 -164.435 98.454 1.00 44.53 215 SER A C 1
ATOM 5064 O O . SER C 3 213 ? -20.893 -165.081 98.557 1.00 39.14 215 SER A O 1
ATOM 5067 N N . LYS C 3 214 ? -19.396 -164.025 97.272 1.00 37.75 216 LYS A N 1
ATOM 5068 C CA . LYS C 3 214 ? -20.079 -164.443 96.054 1.00 36.82 216 LYS A CA 1
ATOM 5069 C C . LYS C 3 214 ? -19.658 -165.860 95.683 1.00 35.64 216 LYS A C 1
ATOM 5070 O O . LYS C 3 214 ? -18.557 -166.305 96.015 1.00 38.05 216 LYS A O 1
ATOM 5076 N N . GLU C 3 215 ? -20.547 -166.568 94.981 1.00 35.43 217 GLU A N 1
ATOM 5077 C CA . GLU C 3 215 ? -20.297 -167.948 94.576 1.00 34.95 217 GLU A CA 1
ATOM 5078 C C . GLU C 3 215 ? -19.556 -167.979 93.245 1.00 36.12 217 GLU A C 1
ATOM 5079 O O . GLU C 3 215 ? -20.0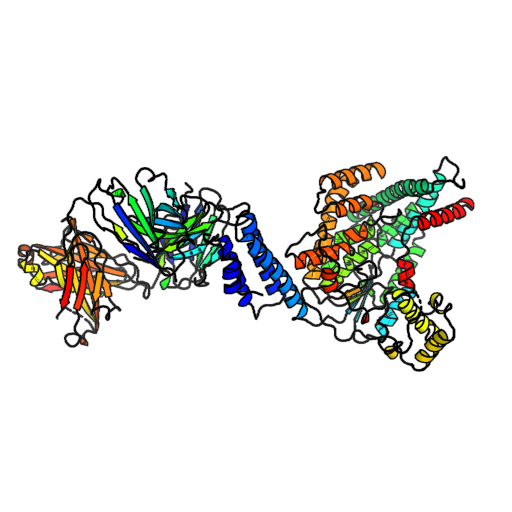18 -167.396 92.259 1.00 36.75 217 GLU A O 1
ATOM 5085 N N . ILE C 3 216 ? -18.415 -168.672 93.217 1.00 34.22 218 ILE A N 1
ATOM 5086 C CA . ILE C 3 216 ? -17.615 -168.762 91.993 1.00 33.90 218 ILE A CA 1
ATOM 5087 C C . ILE C 3 216 ? -18.378 -169.485 90.887 1.00 37.69 218 ILE A C 1
ATOM 5088 O O . ILE C 3 216 ? -18.201 -169.186 89.697 1.00 38.40 218 ILE A O 1
ATOM 5093 N N . ASP C 3 217 ? -19.239 -170.436 91.257 1.00 36.85 219 ASP A N 1
ATOM 5094 C CA . ASP C 3 217 ? -20.036 -171.157 90.269 1.00 37.94 219 ASP A CA 1
ATOM 5095 C C . ASP C 3 217 ? -20.947 -170.214 89.501 1.00 38.93 219 ASP A C 1
ATOM 5096 O O . ASP C 3 217 ? -21.073 -170.313 88.271 1.00 34.54 219 ASP A O 1
ATOM 5101 N N . GLU C 3 218 ? -21.625 -169.315 90.220 1.00 31.15 220 GLU A N 1
ATOM 5102 C CA . GLU C 3 218 ? -22.559 -168.415 89.569 1.00 33.27 220 GLU A CA 1
ATOM 5103 C C . GLU C 3 218 ? -21.826 -167.419 88.682 1.00 26.42 220 GLU A C 1
ATOM 5104 O O . GLU C 3 218 ? -22.344 -167.040 87.628 1.00 29.73 220 GLU A O 1
ATOM 5110 N N . LEU C 3 219 ? -20.619 -167.022 89.083 1.00 27.95 221 LEU A N 1
ATOM 5111 C CA . LEU C 3 219 ? -19.811 -166.100 88.287 1.00 27.68 221 LEU A CA 1
ATOM 5112 C C . LEU C 3 219 ? -19.330 -166.776 87.012 1.00 29.36 221 LEU A C 1
ATOM 5113 O O . LEU C 3 219 ? -19.317 -166.161 85.937 1.00 25.03 221 LEU A O 1
ATOM 5118 N N . ASN C 3 220 ? -18.927 -168.046 87.117 1.00 30.07 222 ASN A N 1
ATOM 5119 C CA . ASN C 3 220 ? -18.490 -168.791 85.940 1.00 30.72 222 ASN A CA 1
ATOM 5120 C C . ASN C 3 220 ? -19.634 -168.994 84.955 1.00 31.63 222 ASN A C 1
ATOM 5121 O O . ASN C 3 220 ? -19.443 -168.881 83.736 1.00 30.79 222 ASN A O 1
ATOM 5126 N N . THR C 3 221 ? -20.822 -169.330 85.461 1.00 24.80 223 THR A N 1
ATOM 5127 C CA . THR C 3 221 ? -21.988 -169.438 84.598 1.00 28.58 223 THR A CA 1
ATOM 5128 C C . THR C 3 221 ? -22.281 -168.111 83.903 1.00 30.67 223 THR A C 1
ATOM 5129 O O . THR C 3 221 ? -22.585 -168.083 82.703 1.00 28.95 223 THR A O 1
ATOM 5133 N N . TYR C 3 222 ? -22.193 -167.004 84.644 1.00 23.77 224 TYR A N 1
ATOM 5134 C CA . TYR C 3 222 ? -22.429 -165.688 84.057 1.00 27.58 224 TYR A CA 1
ATOM 5135 C C . TYR C 3 222 ? -21.449 -165.407 82.920 1.00 27.07 224 TYR A C 1
ATOM 5136 O O . TYR C 3 222 ? -21.825 -164.895 81.852 1.00 24.39 224 TYR A O 1
ATOM 5145 N N . ILE C 3 223 ? -20.175 -165.697 83.159 1.00 23.41 225 ILE A N 1
ATOM 5146 C CA . ILE C 3 223 ? -19.159 -165.446 82.148 1.00 27.07 225 ILE A CA 1
ATOM 5147 C C . ILE C 3 223 ? -19.436 -166.294 80.914 1.00 29.03 225 ILE A C 1
ATOM 5148 O O . ILE C 3 223 ? -19.337 -165.821 79.774 1.00 25.61 225 ILE A O 1
ATOM 5153 N N . GLU C 3 224 ? -19.803 -167.562 81.121 1.00 27.26 226 GLU A N 1
ATOM 5154 C CA . GLU C 3 224 ? -20.037 -168.443 79.980 1.00 26.70 226 GLU A CA 1
ATOM 5155 C C . GLU C 3 224 ? -21.262 -168.006 79.191 1.00 26.55 226 GLU A C 1
ATOM 5156 O O . GLU C 3 224 ? -21.249 -168.019 77.956 1.00 30.52 226 GLU A O 1
ATOM 5162 N N . GLU C 3 225 ? -22.338 -167.640 79.881 1.00 24.69 227 GLU A N 1
ATOM 5163 C CA . GLU C 3 225 ? -23.513 -167.146 79.179 1.00 31.80 227 GLU A CA 1
ATOM 5164 C C . GLU C 3 225 ? -23.216 -165.831 78.462 1.00 30.49 227 GLU A C 1
ATOM 5165 O O . GLU C 3 225 ? -23.718 -165.595 77.355 1.00 28.67 227 GLU A O 1
ATOM 5171 N N . SER C 3 226 ? -22.394 -164.969 79.074 1.00 25.95 228 SER A N 1
ATOM 5172 C CA . SER C 3 226 ? -22.026 -163.706 78.434 1.00 25.27 228 SER A CA 1
ATOM 5173 C C . SER C 3 226 ? -21.213 -163.951 77.170 1.00 27.59 228 SER A C 1
ATOM 5174 O O . SER C 3 226 ? -21.469 -163.341 76.123 1.00 26.08 228 SER A O 1
ATOM 5177 N N . LEU C 3 227 ? -20.208 -164.825 77.261 1.00 23.59 229 LEU A N 1
ATOM 5178 C CA . LEU C 3 227 ? -19.374 -165.112 76.103 1.00 27.46 229 LEU A CA 1
ATOM 5179 C C . LEU C 3 227 ? -20.193 -165.751 74.994 1.00 28.80 229 LEU A C 1
ATOM 5180 O O . LEU C 3 227 ? -20.065 -165.380 73.821 1.00 28.29 229 LEU A O 1
ATOM 5185 N N . ASN C 3 228 ? -21.045 -166.715 75.347 1.00 28.69 230 ASN A N 1
ATOM 5186 C CA . ASN C 3 228 ? -21.855 -167.383 74.334 1.00 29.61 230 ASN A CA 1
ATOM 5187 C C . ASN C 3 228 ? -22.834 -166.418 73.689 1.00 29.20 230 ASN A C 1
ATOM 5188 O O . ASN C 3 228 ? -23.053 -166.472 72.473 1.00 30.15 230 ASN A O 1
ATOM 5193 N N . LYS C 3 229 ? -23.433 -165.522 74.482 1.00 25.60 231 LYS A N 1
ATOM 5194 C CA . LYS C 3 229 ? -24.398 -164.601 73.900 1.00 25.22 231 LYS A CA 1
ATOM 5195 C C . LYS C 3 229 ? -23.712 -163.600 72.972 1.00 24.07 231 LYS A C 1
ATOM 5196 O O . LYS C 3 229 ? -24.236 -163.296 71.893 1.00 24.78 231 LYS A O 1
ATOM 5202 N N . ILE C 3 230 ? -22.541 -163.087 73.366 1.00 21.65 232 ILE A N 1
ATOM 5203 C CA . ILE C 3 230 ? -21.867 -162.083 72.537 1.00 25.13 232 ILE A CA 1
ATOM 5204 C C . ILE C 3 230 ? -21.317 -162.717 71.260 1.00 24.48 232 ILE A C 1
ATOM 5205 O O . ILE C 3 230 ? -21.385 -162.113 70.179 1.00 26.34 232 ILE A O 1
ATOM 5210 N N . THR C 3 231 ? -20.793 -163.949 71.342 1.00 25.46 233 THR A N 1
ATOM 5211 C CA . THR C 3 231 ? -20.230 -164.554 70.131 1.00 29.55 233 THR A CA 1
ATOM 5212 C C . THR C 3 231 ? -21.294 -165.110 69.196 1.00 29.03 233 THR A C 1
ATOM 5213 O O . THR C 3 231 ? -20.968 -165.469 68.061 1.00 32.97 233 THR A O 1
ATOM 5217 N N . GLN C 3 232 ? -22.551 -165.186 69.623 1.00 25.08 234 GLN A N 1
ATOM 5218 C CA . GLN C 3 232 ? -23.627 -165.449 68.680 1.00 24.42 234 GLN A CA 1
ATOM 5219 C C . GLN C 3 232 ? -24.221 -164.164 68.121 1.00 25.30 234 GLN A C 1
ATOM 5220 O O . GLN C 3 232 ? -25.225 -164.215 67.399 1.00 23.14 234 GLN A O 1
ATOM 5226 N N . ASN C 3 233 ? -23.620 -163.013 68.433 1.00 25.00 235 ASN A N 1
ATOM 5227 C CA . ASN C 3 233 ? -24.135 -161.715 68.012 1.00 23.53 235 ASN A CA 1
ATOM 5228 C C . ASN C 3 233 ? -22.989 -160.815 67.553 1.00 21.84 235 ASN A C 1
ATOM 5229 O O . ASN C 3 233 ? -22.872 -159.660 67.963 1.00 21.36 235 ASN A O 1
ATOM 5234 N N . SER C 3 234 ? -22.108 -161.360 66.716 1.00 22.93 236 SER A N 1
ATOM 5235 C CA . SER C 3 234 ? -21.063 -160.601 66.027 1.00 24.72 236 SER A CA 1
ATOM 5236 C C . SER C 3 234 ? -19.987 -160.070 66.967 1.00 21.94 236 SER A C 1
ATOM 5237 O O . SER C 3 234 ? -19.284 -159.106 66.627 1.00 21.18 236 SER A O 1
ATOM 5240 N N . GLY C 3 235 ? -19.816 -160.693 68.129 1.00 21.85 237 GLY A N 1
ATOM 5241 C CA . GLY C 3 235 ? -18.801 -160.227 69.061 1.00 20.17 237 GLY A CA 1
ATOM 5242 C C . GLY C 3 235 ? -17.408 -160.276 68.449 1.00 24.21 237 GLY A C 1
ATOM 5243 O O . GLY C 3 235 ? -17.082 -161.164 67.653 1.00 21.06 237 GLY A O 1
ATOM 5244 N N . ASN C 3 236 ? -16.584 -159.299 68.824 1.00 19.88 238 ASN A N 1
ATOM 5245 C CA . ASN C 3 236 ? -15.186 -159.248 68.424 1.00 25.65 238 ASN A CA 1
ATOM 5246 C C . ASN C 3 236 ? -14.375 -158.829 69.642 1.00 23.04 238 ASN A C 1
ATOM 5247 O O . ASN C 3 236 ? -14.695 -157.816 70.272 1.00 21.90 238 ASN A O 1
ATOM 5252 N N . ASP C 3 237 ? -13.336 -159.606 69.985 1.00 20.54 239 ASP A N 1
ATOM 5253 C CA . ASP C 3 237 ? -12.669 -159.450 71.281 1.00 23.61 239 ASP A CA 1
ATOM 5254 C C . ASP C 3 237 ? -11.612 -158.346 71.246 1.00 24.58 239 ASP A C 1
ATOM 5255 O O . ASP C 3 237 ? -10.650 -158.406 70.464 1.00 23.94 239 ASP A O 1
ATOM 5260 N N . VAL C 3 238 ? -11.784 -157.352 72.124 1.00 20.35 240 VAL A N 1
ATOM 5261 C CA . VAL C 3 238 ? -10.785 -156.305 72.360 1.00 21.24 240 VAL A CA 1
ATOM 5262 C C . VAL C 3 238 ? -9.410 -156.896 72.632 1.00 24.14 240 VAL A C 1
ATOM 5263 O O . VAL C 3 238 ? -8.378 -156.292 72.298 1.00 23.39 240 VAL A O 1
ATOM 5267 N N . ARG C 3 239 ? -9.369 -158.063 73.273 1.00 20.57 241 ARG A N 1
ATOM 5268 C CA . ARG C 3 239 ? -8.090 -158.638 73.671 1.00 21.25 241 ARG A CA 1
ATOM 5269 C C . ARG C 3 239 ? -7.279 -159.160 72.495 1.00 25.97 241 ARG A C 1
ATOM 5270 O O . ARG C 3 239 ? -6.124 -159.552 72.694 1.00 26.31 241 ARG A O 1
ATOM 5278 N N . ASN C 3 240 ? -7.853 -159.188 71.293 1.00 25.18 242 ASN A N 1
ATOM 5279 C CA . ASN C 3 240 ? -7.134 -159.520 70.068 1.00 25.24 242 ASN A CA 1
ATOM 5280 C C . ASN C 3 240 ? -6.864 -158.305 69.193 1.00 27.48 242 ASN A C 1
ATOM 5281 O O . ASN C 3 240 ? -6.340 -158.456 68.082 1.00 27.32 242 ASN A O 1
ATOM 5286 N N . PHE C 3 241 ? -7.218 -157.107 69.662 1.00 26.11 243 PHE A N 1
ATOM 5287 C CA . PHE C 3 241 ? -7.074 -155.850 68.921 1.00 23.32 243 PHE A CA 1
ATOM 5288 C C . PHE C 3 241 ? -5.663 -155.323 69.198 1.00 28.76 243 PHE A C 1
ATOM 5289 O O . PHE C 3 241 ? -5.419 -154.507 70.089 1.00 24.44 243 PHE A O 1
ATOM 5297 N N . GLU C 3 242 ? -4.705 -155.827 68.413 1.00 27.56 244 GLU A N 1
ATOM 5298 C CA . GLU C 3 242 ? -3.297 -155.620 68.747 1.00 29.18 244 GLU A CA 1
ATOM 5299 C C . GLU C 3 242 ? -2.898 -154.156 68.641 1.00 27.50 244 GLU A C 1
ATOM 5300 O O . GLU C 3 242 ? -2.111 -153.665 69.461 1.00 29.67 244 GLU A O 1
ATOM 5306 N N . GLU C 3 243 ? -3.417 -153.444 67.633 1.00 22.91 245 GLU A N 1
ATOM 5307 C CA . GLU C 3 243 ? -3.087 -152.030 67.482 1.00 28.41 245 GLU A CA 1
ATOM 5308 C C . GLU C 3 243 ? -3.533 -151.237 68.703 1.00 27.36 245 GLU A C 1
ATOM 5309 O O . GLU C 3 243 ? -2.842 -150.313 69.141 1.00 27.91 245 GLU A O 1
ATOM 5315 N N . PHE C 3 244 ? -4.697 -151.580 69.251 1.00 26.32 246 PHE A N 1
ATOM 5316 C CA . PHE C 3 244 ? -5.202 -150.920 70.456 1.00 21.56 246 PHE A CA 1
ATOM 5317 C C . PHE C 3 244 ? -4.366 -151.304 71.673 1.00 24.41 246 PHE A C 1
ATOM 5318 O O . PHE C 3 244 ? -3.916 -150.436 72.433 1.00 23.81 246 PHE A O 1
ATOM 5326 N N . LYS C 3 245 ? -4.121 -152.603 71.856 1.00 22.27 247 LYS A N 1
ATOM 5327 C CA . LYS C 3 245 ? -3.391 -153.056 73.038 1.00 27.30 247 LYS A CA 1
ATOM 5328 C C . LYS C 3 245 ? -1.992 -152.461 73.097 1.00 29.15 247 LYS A C 1
ATOM 5329 O O . LYS C 3 245 ? -1.470 -152.219 74.194 1.00 29.69 247 LYS A O 1
ATOM 5335 N N . ASN C 3 246 ? -1.397 -152.164 71.940 1.00 29.62 248 ASN A N 1
ATOM 5336 C CA . ASN C 3 246 ? -0.018 -151.713 71.862 1.00 30.25 248 ASN A CA 1
ATOM 5337 C C . ASN C 3 246 ? 0.134 -150.198 71.826 1.00 32.78 248 ASN A C 1
ATOM 5338 O O . ASN C 3 246 ? 1.268 -149.707 71.879 1.00 33.78 248 ASN A O 1
ATOM 5343 N N . GLY C 3 247 ? -0.961 -149.444 71.744 1.00 27.43 249 GLY A N 1
ATOM 5344 C CA . GLY C 3 247 ? -0.894 -148.002 71.704 1.00 24.68 249 GLY A CA 1
ATOM 5345 C C . GLY C 3 247 ? -1.030 -147.377 73.088 1.00 26.91 249 GLY A C 1
ATOM 5346 O O . GLY C 3 247 ? -1.242 -148.051 74.095 1.00 26.35 249 GLY A O 1
ATOM 5347 N N . GLU C 3 248 ? -0.922 -146.043 73.107 1.00 24.87 250 GLU A N 1
ATOM 5348 C CA . GLU C 3 248 ? -0.940 -145.280 74.352 1.00 28.39 250 GLU A CA 1
ATOM 5349 C C . GLU C 3 248 ? -2.335 -145.131 74.937 1.00 31.16 250 GLU A C 1
ATOM 5350 O O . GLU C 3 248 ? -2.476 -144.540 76.011 1.00 28.10 250 GLU A O 1
ATOM 5356 N N . SER C 3 249 ? -3.371 -145.632 74.280 1.00 23.00 251 SER A N 1
ATOM 5357 C CA . SER C 3 249 ? -4.693 -145.539 74.887 1.00 20.91 251 SER A CA 1
ATOM 5358 C C . SER C 3 249 ? -5.086 -146.786 75.653 1.00 23.02 251 SER A C 1
ATOM 5359 O O . SER C 3 249 ? -6.098 -146.755 76.378 1.00 20.98 251 SER A O 1
ATOM 5362 N N . PHE C 3 250 ? -4.332 -147.883 75.518 1.00 21.62 252 PHE A N 1
ATOM 5363 C CA . PHE C 3 250 ? -4.782 -149.106 76.164 1.00 22.98 252 PHE A CA 1
ATOM 5364 C C . PHE C 3 250 ? -4.764 -148.961 77.673 1.00 24.81 252 PHE A C 1
ATOM 5365 O O . PHE C 3 250 ? -5.651 -149.483 78.355 1.00 23.09 252 PHE A O 1
ATOM 5373 N N . ASN C 3 251 ? -3.751 -148.286 78.217 1.00 22.69 253 ASN A N 1
ATOM 5374 C CA . ASN C 3 251 ? -3.707 -148.140 79.669 1.00 24.47 253 ASN A CA 1
ATOM 5375 C C . ASN C 3 251 ? -4.802 -147.207 80.180 1.00 22.55 253 ASN A C 1
ATOM 5376 O O . ASN C 3 251 ? -5.258 -147.364 81.321 1.00 19.92 253 ASN A O 1
ATOM 5381 N N . LEU C 3 252 ? -5.251 -146.252 79.357 1.00 17.73 254 LEU A N 1
ATOM 5382 C CA . LEU C 3 252 ? -6.370 -145.396 79.745 1.00 20.07 254 LEU A CA 1
ATOM 5383 C C . LEU C 3 252 ? -7.673 -146.186 79.744 1.00 19.25 254 LEU A C 1
ATOM 5384 O O . LEU C 3 252 ? -8.494 -146.038 80.658 1.00 17.96 254 LEU A O 1
ATOM 5389 N N . TYR C 3 253 ? -7.871 -147.020 78.714 1.00 18.17 255 TYR A N 1
ATOM 5390 C CA . TYR C 3 253 ? -8.986 -147.968 78.670 1.00 19.36 255 TYR A CA 1
ATOM 5391 C C . TYR C 3 253 ? -9.058 -148.810 79.950 1.00 19.55 255 TYR A C 1
ATOM 5392 O O . TYR C 3 253 ? -10.103 -148.871 80.619 1.00 18.27 255 TYR A O 1
ATOM 5401 N N . GLU C 3 254 ? -7.931 -149.404 80.354 1.00 20.25 256 GLU A N 1
ATOM 5402 C CA . GLU C 3 254 ? -7.967 -150.266 81.525 1.00 18.69 256 GLU A CA 1
ATOM 5403 C C . GLU C 3 254 ? -8.062 -149.466 82.817 1.00 19.70 256 GLU A C 1
ATOM 5404 O O . GLU C 3 254 ? -8.571 -149.985 83.821 1.00 20.47 256 GLU A O 1
ATOM 5410 N N . GLN C 3 255 ? -7.551 -148.228 82.831 1.00 18.34 257 GLN A N 1
ATOM 5411 C CA . GLN C 3 255 ? -7.784 -147.350 83.980 1.00 19.34 257 GLN A CA 1
ATOM 5412 C C . GLN C 3 255 ? -9.277 -147.177 84.218 1.00 20.72 257 GLN A C 1
ATOM 5413 O O . GLN C 3 255 ? -9.770 -147.348 85.341 1.00 21.76 257 GLN A O 1
ATOM 5419 N N . GLU C 3 256 ? -10.029 -146.896 83.155 1.00 17.79 258 GLU A N 1
ATOM 5420 C CA . GLU C 3 256 ? -11.461 -146.719 83.317 1.00 19.21 258 GLU A CA 1
ATOM 5421 C C . GLU C 3 256 ? -12.157 -148.042 83.622 1.00 21.43 258 GLU A C 1
ATOM 5422 O O . GLU C 3 256 ? -13.076 -148.083 84.456 1.00 21.71 258 GLU A O 1
ATOM 5428 N N . LEU C 3 257 ? -11.735 -149.127 82.949 1.00 17.82 259 LEU A N 1
ATOM 5429 C CA . LEU C 3 257 ? -12.397 -150.423 83.076 1.00 21.43 259 LEU A CA 1
ATOM 5430 C C . LEU C 3 257 ? -12.194 -151.023 84.468 1.00 18.88 259 LEU A C 1
ATOM 5431 O O . LEU C 3 257 ? -13.155 -151.464 85.113 1.00 20.77 259 LEU A O 1
ATOM 5436 N N . VAL C 3 258 ? -10.952 -151.031 84.948 1.00 20.12 260 VAL A N 1
ATOM 5437 C CA . VAL C 3 258 ? -10.555 -151.829 86.102 1.00 21.36 260 VAL A CA 1
ATOM 5438 C C . VAL C 3 258 ? -10.473 -150.986 87.364 1.00 22.26 260 VAL A C 1
ATOM 5439 O O . VAL C 3 258 ? -10.864 -151.442 88.440 1.00 23.83 260 VAL A O 1
ATOM 5443 N N . GLU C 3 259 ? -9.955 -149.761 87.253 1.00 21.24 261 GLU A N 1
ATOM 5444 C CA . GLU C 3 259 ? -9.806 -148.915 88.430 1.00 22.90 261 GLU A CA 1
ATOM 5445 C C . GLU C 3 259 ? -11.046 -148.092 88.744 1.00 24.44 261 GLU A C 1
ATOM 5446 O O . GLU C 3 259 ? -11.413 -147.961 89.915 1.00 26.45 261 GLU A O 1
ATOM 5452 N N . ARG C 3 260 ? -11.702 -147.514 87.736 1.00 20.11 262 ARG A N 1
ATOM 5453 C CA . ARG C 3 260 ? -12.833 -146.636 88.005 1.00 23.37 262 ARG A CA 1
ATOM 5454 C C . ARG C 3 260 ? -14.179 -147.292 87.711 1.00 20.65 262 ARG A C 1
ATOM 5455 O O . ARG C 3 260 ? -15.215 -146.734 88.088 1.00 21.33 262 ARG A O 1
ATOM 5463 N N . TRP C 3 261 ? -14.181 -148.457 87.047 1.00 19.54 263 TRP A N 1
ATOM 5464 C CA . TRP C 3 261 ? -15.407 -149.178 86.694 1.00 20.60 263 TRP A CA 1
ATOM 5465 C C . TRP C 3 261 ? -16.340 -148.309 85.866 1.00 21.83 263 TRP A C 1
ATOM 5466 O O . TRP C 3 261 ? -17.563 -148.350 86.031 1.00 23.66 263 TRP A O 1
ATOM 5477 N N . ASN C 3 262 ? -15.765 -147.483 84.986 1.00 18.85 264 ASN A N 1
ATOM 5478 C CA . ASN C 3 262 ? -16.554 -146.558 84.179 1.00 17.02 264 ASN A CA 1
ATOM 5479 C C . ASN C 3 262 ? -16.611 -147.149 82.776 1.00 23.08 264 ASN A C 1
ATOM 5480 O O . ASN C 3 262 ? -15.771 -146.856 81.930 1.00 20.09 264 ASN A O 1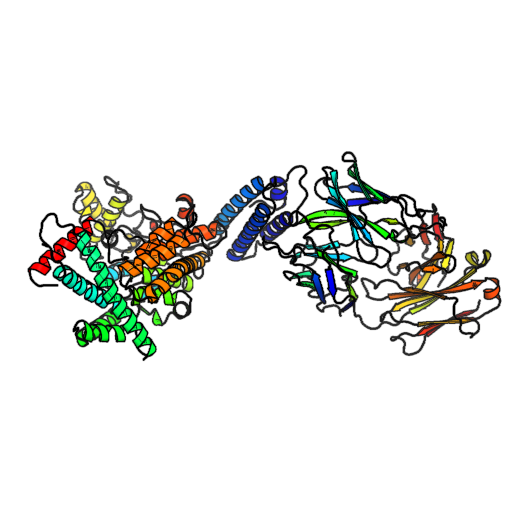
ATOM 5485 N N . LEU C 3 263 ? -17.628 -147.986 82.530 1.00 17.85 265 LEU A N 1
ATOM 5486 C CA . LEU C 3 263 ? -17.716 -148.653 81.234 1.00 20.72 265 LEU A CA 1
ATOM 5487 C C . LEU C 3 263 ? -18.030 -147.660 80.129 1.00 21.12 265 LEU A C 1
ATOM 5488 O O . LEU C 3 263 ? -17.637 -147.878 78.980 1.00 20.48 265 LEU A O 1
ATOM 5493 N N . ALA C 3 264 ? -18.733 -146.573 80.456 1.00 19.23 266 ALA A N 1
ATOM 5494 C CA . ALA C 3 264 ? -19.001 -145.551 79.458 1.00 23.48 266 ALA A CA 1
ATOM 5495 C C . ALA C 3 264 ? -17.713 -144.885 78.997 1.00 18.01 266 ALA A C 1
ATOM 5496 O O . ALA C 3 264 ? -17.525 -144.674 77.795 1.00 19.39 266 ALA A O 1
ATOM 5498 N N . ALA C 3 265 ? -16.817 -144.539 79.941 1.00 17.77 267 ALA A N 1
ATOM 5499 C CA . ALA C 3 265 ? -15.539 -143.925 79.566 1.00 18.88 267 ALA A CA 1
ATOM 5500 C C . ALA C 3 265 ? -14.644 -144.906 78.827 1.00 19.79 267 ALA A C 1
ATOM 5501 O O . ALA C 3 265 ? -13.966 -144.525 77.864 1.00 18.51 267 ALA A O 1
ATOM 5503 N N . ALA C 3 266 ? -14.592 -146.160 79.286 1.00 17.56 268 ALA A N 1
ATOM 5504 C CA . ALA C 3 266 ? -13.818 -147.162 78.559 1.00 20.59 268 ALA A CA 1
ATOM 5505 C C . ALA C 3 266 ? -14.308 -147.306 77.127 1.00 18.90 268 ALA A C 1
ATOM 5506 O O . ALA C 3 266 ? -13.502 -147.445 76.198 1.00 16.54 268 ALA A O 1
ATOM 5508 N N . SER C 3 267 ? -15.633 -147.310 76.936 1.00 15.59 269 SER A N 1
ATOM 5509 C CA . SER C 3 267 ? -16.188 -147.405 75.589 1.00 16.34 269 SER A CA 1
ATOM 5510 C C . SER C 3 267 ? -15.883 -146.159 74.759 1.00 16.97 269 SER A C 1
ATOM 5511 O O . SER C 3 267 ? -15.667 -146.261 73.546 1.00 16.40 269 SER A O 1
ATOM 5514 N N . ASP C 3 268 ? -15.910 -144.973 75.380 1.00 14.40 270 ASP A N 1
ATOM 5515 C CA . ASP C 3 268 ? -15.459 -143.750 74.707 1.00 17.85 270 ASP A CA 1
ATOM 5516 C C . ASP C 3 268 ? -14.058 -143.925 74.121 1.00 17.56 270 ASP A C 1
ATOM 5517 O O . ASP C 3 268 ? -13.785 -143.494 72.998 1.00 16.76 270 ASP A O 1
ATOM 5522 N N . ILE C 3 269 ? -13.132 -144.489 74.910 1.00 15.02 271 ILE A N 1
ATOM 5523 C CA . ILE C 3 269 ? -11.738 -144.602 74.486 1.00 16.65 271 ILE A CA 1
ATOM 5524 C C . ILE C 3 269 ? -11.605 -145.625 73.362 1.00 18.42 271 ILE A C 1
ATOM 5525 O O . ILE C 3 269 ? -10.927 -145.380 72.350 1.00 16.30 271 ILE A O 1
ATOM 5530 N N . LEU C 3 270 ? -12.285 -146.762 73.503 1.00 16.37 272 LEU A N 1
ATOM 5531 C CA . LEU C 3 270 ? -12.189 -147.844 72.529 1.00 16.68 272 LEU A CA 1
ATOM 5532 C C . LEU C 3 270 ? -12.819 -147.469 71.181 1.00 16.76 272 LEU A C 1
ATOM 5533 O O . LEU C 3 270 ? -12.247 -147.769 70.125 1.00 16.57 272 LEU A O 1
ATOM 5538 N N . ARG C 3 271 ? -13.987 -146.812 71.189 1.00 17.88 273 ARG A N 1
ATOM 5539 C CA . ARG C 3 271 ? -14.725 -146.596 69.939 1.00 18.07 273 ARG A CA 1
ATOM 5540 C C . ARG C 3 271 ? -13.911 -145.817 68.907 1.00 18.22 273 ARG A C 1
ATOM 5541 O O . ARG C 3 271 ? -13.932 -146.157 67.715 1.00 18.75 273 ARG A O 1
ATOM 5549 N N . ILE C 3 272 ? -13.189 -144.771 69.331 1.00 16.05 274 ILE A N 1
ATOM 5550 C CA . ILE C 3 272 ? -12.488 -143.953 68.336 1.00 17.69 274 ILE A CA 1
ATOM 5551 C C . ILE C 3 272 ? -11.215 -144.645 67.864 1.00 21.06 274 ILE A C 1
ATOM 5552 O O . ILE C 3 272 ? -10.787 -144.450 66.716 1.00 19.09 274 ILE A O 1
ATOM 5557 N N . SER C 3 273 ? -10.611 -145.505 68.697 1.00 18.91 275 SER A N 1
ATOM 5558 C CA . SER C 3 273 ? -9.498 -146.313 68.205 1.00 21.16 275 SER A CA 1
ATOM 5559 C C . SER C 3 273 ? -9.978 -147.378 67.233 1.00 21.93 275 SER A C 1
ATOM 5560 O O . SER C 3 273 ? -9.306 -147.656 66.236 1.00 20.09 275 SER A O 1
ATOM 5563 N N . ALA C 3 274 ? -11.136 -147.995 67.512 1.00 20.53 276 ALA A N 1
ATOM 5564 C CA . ALA C 3 274 ? -11.724 -148.931 66.558 1.00 20.35 276 ALA A CA 1
ATOM 5565 C C . ALA C 3 274 ? -11.974 -148.246 65.225 1.00 21.29 276 ALA A C 1
ATOM 5566 O O . ALA C 3 274 ? -11.645 -148.789 64.159 1.00 19.68 276 ALA A O 1
ATOM 5568 N N . LEU C 3 275 ? -12.566 -147.050 65.266 1.00 20.90 277 LEU A N 1
ATOM 5569 C CA . LEU C 3 275 ? -12.860 -146.319 64.034 1.00 21.86 277 LEU A CA 1
ATOM 5570 C C . LEU C 3 275 ? -11.585 -145.981 63.278 1.00 23.89 277 LEU A C 1
ATOM 5571 O O . LEU C 3 275 ? -11.489 -146.192 62.057 1.00 21.66 277 LEU A O 1
ATOM 5576 N N . LYS C 3 276 ? -10.587 -145.447 63.992 1.00 18.46 278 LYS A N 1
ATOM 5577 C CA . LYS C 3 276 ? -9.323 -145.095 63.351 1.00 19.02 278 LYS A CA 1
ATOM 5578 C C . LYS C 3 276 ? -8.678 -146.295 62.667 1.00 23.97 278 LYS A C 1
ATOM 5579 O O . LYS C 3 276 ? -8.111 -146.167 61.570 1.00 19.68 278 LYS A O 1
ATOM 5585 N N . GLU C 3 277 ? -8.718 -147.462 63.299 1.00 20.31 279 GLU A N 1
ATOM 5586 C CA . GLU C 3 277 ? -7.958 -148.569 62.733 1.00 24.31 279 GLU A CA 1
ATOM 5587 C C . GLU C 3 277 ? -8.707 -149.340 61.653 1.00 23.46 279 GLU A C 1
ATOM 5588 O O . GLU C 3 277 ? -8.065 -150.073 60.889 1.00 29.31 279 GLU A O 1
ATOM 5594 N N . ILE C 3 278 ? -10.032 -149.211 61.560 1.00 20.75 280 ILE A N 1
ATOM 5595 C CA . ILE C 3 278 ? -10.811 -150.080 60.682 1.00 19.79 280 ILE A CA 1
ATOM 5596 C C . ILE C 3 278 ? -11.624 -149.268 59.682 1.00 19.98 280 ILE A C 1
ATOM 5597 O O . ILE C 3 278 ? -11.863 -149.716 58.549 1.00 21.94 280 ILE A O 1
ATOM 5602 N N . GLY C 3 279 ? -12.093 -148.107 60.108 1.00 19.39 281 GLY A N 1
ATOM 5603 C CA . GLY C 3 279 ? -13.024 -147.311 59.338 1.00 20.60 281 GLY A CA 1
ATOM 5604 C C . GLY C 3 279 ? -14.457 -147.819 59.459 1.00 16.83 281 GLY A C 1
ATOM 5605 O O . GLY C 3 279 ? -14.722 -148.972 59.799 1.00 19.12 281 GLY A O 1
ATOM 5606 N N . GLY C 3 280 ? -15.394 -146.939 59.124 1.00 19.05 282 GLY A N 1
ATOM 5607 C CA . GLY C 3 280 ? -16.806 -147.290 59.128 1.00 21.49 282 GLY A CA 1
ATOM 5608 C C . GLY C 3 280 ? -17.656 -146.341 59.944 1.00 17.96 282 GLY A C 1
ATOM 5609 O O . GLY C 3 280 ? -17.429 -145.123 59.965 1.00 16.95 282 GLY A O 1
ATOM 5610 N N . MET C 3 281 ? -18.642 -146.890 60.643 1.00 15.41 283 MET A N 1
ATOM 5611 C CA . MET C 3 281 ? -19.556 -146.081 61.424 1.00 16.20 283 MET A CA 1
ATOM 5612 C C . MET C 3 281 ? -19.689 -146.702 62.805 1.00 16.70 283 MET A C 1
ATOM 5613 O O . MET C 3 281 ? -20.010 -147.888 62.914 1.00 17.45 283 MET A O 1
ATOM 5618 N N . TYR C 3 282 ? -19.403 -145.909 63.845 1.00 16.97 284 TYR A N 1
ATOM 5619 C CA . TYR C 3 282 ? -19.641 -146.313 65.234 1.00 15.49 284 TYR A CA 1
ATOM 5620 C C . TYR C 3 282 ? -21.057 -145.890 65.639 1.00 16.11 284 TYR A C 1
ATOM 5621 O O . TYR C 3 282 ? -21.494 -144.768 65.347 1.00 16.01 284 TYR A O 1
ATOM 5630 N N . LEU C 3 283 ? -21.745 -146.765 66.375 1.00 14.80 285 LEU A N 1
ATOM 5631 C CA . LEU C 3 283 ? -23.094 -146.493 66.864 1.00 15.63 285 LEU A CA 1
ATOM 5632 C C . LEU C 3 283 ? -23.226 -146.953 68.307 1.00 14.27 285 LEU A C 1
ATOM 5633 O O . LEU C 3 283 ? -22.806 -148.064 68.636 1.00 16.72 285 LEU A O 1
ATOM 5638 N N . ASP C 3 284 ? -23.822 -146.115 69.162 1.00 17.29 286 ASP A N 1
ATOM 5639 C CA . ASP C 3 284 ? -24.313 -146.584 70.456 1.00 16.02 286 ASP A CA 1
ATOM 5640 C C . ASP C 3 284 ? -25.448 -147.587 70.240 1.00 19.48 286 ASP A C 1
ATOM 5641 O O . ASP C 3 284 ? -26.219 -147.476 69.284 1.00 19.22 286 ASP A O 1
ATOM 5646 N N . VAL C 3 285 ? -25.580 -148.548 71.162 1.00 18.13 287 VAL A N 1
ATOM 5647 C CA . VAL C 3 285 ? -26.581 -149.605 70.974 1.00 17.21 287 VAL A CA 1
ATOM 5648 C C . VAL C 3 285 ? -28.018 -149.110 71.116 1.00 22.54 287 VAL A C 1
ATOM 5649 O O . VAL C 3 285 ? -28.961 -149.869 70.827 1.00 22.06 287 VAL A O 1
ATOM 5653 N N . ASP C 3 286 ? -28.233 -147.861 71.528 1.00 19.87 288 ASP A N 1
ATOM 5654 C CA . ASP C 3 286 ? -29.582 -147.316 71.598 1.00 22.91 288 ASP A CA 1
ATOM 5655 C C . ASP C 3 286 ? -29.948 -146.494 70.375 1.00 21.14 288 ASP A C 1
ATOM 5656 O O . ASP C 3 286 ? -30.986 -145.819 70.381 1.00 23.67 288 ASP A O 1
ATOM 5661 N N . MET C 3 287 ? -29.130 -146.537 69.319 1.00 18.95 289 MET A N 1
ATOM 5662 C CA . MET C 3 287 ? -29.457 -145.880 68.064 1.00 16.80 289 MET A CA 1
ATOM 5663 C C . MET C 3 287 ? -30.147 -146.870 67.125 1.00 19.38 289 MET A C 1
ATOM 5664 O O . MET C 3 287 ? -29.892 -148.077 67.177 1.00 19.43 289 MET A O 1
ATOM 5669 N N . LEU C 3 288 ? -31.034 -146.349 66.281 1.00 20.48 290 LEU A N 1
ATOM 5670 C CA . LEU C 3 288 ? -31.772 -147.112 65.280 1.00 19.71 290 LEU A CA 1
ATOM 5671 C C . LEU C 3 288 ? -31.542 -146.524 63.892 1.00 19.87 290 LEU A C 1
ATOM 5672 O O . LEU C 3 288 ? -31.177 -145.347 63.761 1.00 22.06 290 LEU A O 1
ATOM 5677 N N . PRO C 3 289 ? -31.763 -147.310 62.823 1.00 19.08 291 PRO A N 1
ATOM 5678 C CA . PRO C 3 289 ? -31.564 -146.793 61.464 1.00 22.78 291 PRO A CA 1
ATOM 5679 C C . PRO C 3 289 ? -32.438 -145.576 61.177 1.00 24.03 291 PRO A C 1
ATOM 5680 O O . PRO C 3 289 ? -33.483 -145.369 61.792 1.00 26.24 291 PRO A O 1
ATOM 5684 N N . GLY C 3 290 ? -31.984 -144.768 60.224 1.00 23.43 292 GLY A N 1
ATOM 5685 C CA . GLY C 3 290 ? -32.808 -143.675 59.737 1.00 25.18 292 GLY A CA 1
ATOM 5686 C C . GLY C 3 290 ? -34.122 -144.190 59.179 1.00 26.72 292 GLY A C 1
ATOM 5687 O O . GLY C 3 290 ? -34.195 -145.289 58.633 1.00 24.92 292 GLY A O 1
ATOM 5688 N N . ILE C 3 291 ? -35.177 -143.399 59.363 1.00 30.73 293 ILE A N 1
ATOM 5689 C CA . ILE C 3 291 ? -36.492 -143.742 58.828 1.00 29.45 293 ILE A CA 1
ATOM 5690 C C . ILE C 3 291 ? -36.572 -143.307 57.373 1.00 34.51 293 ILE A C 1
ATOM 5691 O O . ILE C 3 291 ? -36.075 -142.237 56.997 1.00 33.50 293 ILE A O 1
ATOM 5696 N N . GLN C 3 292 ? -37.168 -144.155 56.538 1.00 34.03 294 GLN A N 1
ATOM 5697 C CA . GLN C 3 292 ? -37.298 -143.859 55.124 1.00 38.16 294 GLN A CA 1
ATOM 5698 C C . GLN C 3 292 ? -37.884 -142.457 54.951 1.00 43.18 294 GLN A C 1
ATOM 5699 O O . GLN C 3 292 ? -38.957 -142.168 55.507 1.00 41.83 294 GLN A O 1
ATOM 5705 N N . PRO C 3 293 ? -37.198 -141.555 54.236 1.00 42.41 295 PRO A N 1
ATOM 5706 C CA . PRO C 3 293 ? -37.590 -140.133 54.289 1.00 47.36 295 PRO A CA 1
ATOM 5707 C C . PRO C 3 293 ? -39.038 -139.892 53.905 1.00 51.60 295 PRO A C 1
ATOM 5708 O O . PRO C 3 293 ? -39.757 -139.180 54.618 1.00 52.85 295 PRO A O 1
ATOM 5712 N N . ASP C 3 294 ? -39.498 -140.494 52.817 1.00 51.96 296 ASP A N 1
ATOM 5713 C CA . ASP C 3 294 ? -40.850 -140.250 52.337 1.00 55.28 296 ASP A CA 1
ATOM 5714 C C . ASP C 3 294 ? -41.915 -141.036 53.093 1.00 53.18 296 ASP A C 1
ATOM 5715 O O . ASP C 3 294 ? -43.081 -140.995 52.686 1.00 57.33 296 ASP A O 1
ATOM 5720 N N . LEU C 3 295 ? -41.559 -141.724 54.181 1.00 47.19 297 LEU A N 1
ATOM 5721 C CA . LEU C 3 295 ? -42.518 -142.592 54.856 1.00 48.06 297 LEU A CA 1
ATOM 5722 C C . LEU C 3 295 ? -43.707 -141.801 55.389 1.00 50.26 297 LEU A C 1
ATOM 5723 O O . LEU C 3 295 ? -44.859 -142.082 55.045 1.00 48.67 297 LEU A O 1
ATOM 5728 N N . PHE C 3 296 ? -43.450 -140.808 56.237 1.00 47.79 298 PHE A N 1
ATOM 5729 C CA . PHE C 3 296 ? -44.513 -140.048 56.881 1.00 48.97 298 PHE A CA 1
ATOM 5730 C C . PHE C 3 296 ? -44.581 -138.606 56.379 1.00 48.62 298 PHE A C 1
ATOM 5731 O O . PHE C 3 296 ? -45.046 -137.718 57.095 1.00 54.18 298 PHE A O 1
ATOM 5739 N N . GLU C 3 297 ? -44.123 -138.358 55.150 1.00 52.71 299 GLU A N 1
ATOM 5740 C CA . GLU C 3 297 ? -44.095 -137.002 54.615 1.00 54.01 299 GLU A CA 1
ATOM 5741 C C . GLU C 3 297 ? -45.473 -136.491 54.219 1.00 55.25 299 GLU A C 1
ATOM 5742 O O . GLU C 3 297 ? -45.628 -135.283 54.011 1.00 58.93 299 GLU A O 1
ATOM 5748 N N . SER C 3 298 ? -46.467 -137.372 54.100 1.00 51.07 300 SER A N 1
ATOM 5749 C CA . SER C 3 298 ? -47.836 -136.924 53.884 1.00 53.79 300 SER A CA 1
ATOM 5750 C C . SER C 3 298 ? -48.518 -136.511 55.180 1.00 53.46 300 SER A C 1
ATOM 5751 O O . SER C 3 298 ? -49.482 -135.740 55.140 1.00 57.66 300 SER A O 1
ATOM 5754 N N . ILE C 3 299 ? -48.043 -137.000 56.320 1.00 51.12 301 ILE A N 1
ATOM 5755 C CA . ILE C 3 299 ? -48.614 -136.637 57.613 1.00 51.54 301 ILE A CA 1
ATOM 5756 C C . ILE C 3 299 ? -47.987 -135.328 58.070 1.00 56.59 301 ILE A C 1
ATOM 5757 O O . ILE C 3 299 ? -46.761 -135.232 58.202 1.00 55.17 301 ILE A O 1
ATOM 5762 N N . GLU C 3 300 ? -48.822 -134.323 58.325 1.00 58.42 302 GLU A N 1
ATOM 5763 C CA . GLU C 3 300 ? -48.329 -133.050 58.824 1.00 58.52 302 GLU A CA 1
ATOM 5764 C C . GLU C 3 300 ? -48.082 -133.136 60.326 1.00 52.37 302 GLU A C 1
ATOM 5765 O O . GLU C 3 300 ? -48.772 -133.848 61.058 1.00 54.03 302 GLU A O 1
ATOM 5771 N N . LYS C 3 301 ? -47.090 -132.387 60.765 1.00 52.52 303 LYS A N 1
ATOM 5772 C CA . LYS C 3 301 ? -46.680 -132.420 62.157 1.00 52.28 303 LYS A CA 1
ATOM 5773 C C . LYS C 3 301 ? -47.522 -131.457 62.986 1.00 50.60 303 LYS A C 1
ATOM 5774 O O . LYS C 3 301 ? -47.592 -130.267 62.650 1.00 52.15 303 LYS A O 1
ATOM 5780 N N . PRO C 3 302 ? -48.180 -131.912 64.062 1.00 50.87 304 PRO A N 1
ATOM 5781 C CA . PRO C 3 302 ? -48.883 -130.964 64.933 1.00 53.17 304 PRO A CA 1
ATOM 5782 C C . PRO C 3 302 ? -47.917 -130.112 65.756 1.00 51.31 304 PRO A C 1
ATOM 5783 O O . PRO C 3 302 ? -47.526 -129.039 65.297 1.00 52.92 304 PRO A O 1
ATOM 5787 N N . VAL C 3 305 ? -46.431 -130.728 69.681 1.00 56.68 307 VAL A N 1
ATOM 5788 C CA . VAL C 3 305 ? -45.103 -130.691 70.286 1.00 53.07 307 VAL A CA 1
ATOM 5789 C C . VAL C 3 305 ? -44.040 -130.466 69.193 1.00 56.94 307 VAL A C 1
ATOM 5790 O O . VAL C 3 305 ? -44.359 -129.944 68.115 1.00 52.52 307 VAL A O 1
ATOM 5794 N N . THR C 3 306 ? -42.799 -130.888 69.466 1.00 55.51 308 THR A N 1
ATOM 5795 C CA . THR C 3 306 ? -41.581 -130.371 68.850 1.00 51.23 308 THR A CA 1
ATOM 5796 C C . THR C 3 306 ? -40.983 -131.351 67.845 1.00 49.35 308 THR A C 1
ATOM 5797 O O . THR C 3 306 ? -41.477 -132.462 67.640 1.00 47.89 308 THR A O 1
ATOM 5801 N N . VAL C 3 307 ? -39.875 -130.922 67.236 1.00 42.93 309 VAL A N 1
ATOM 5802 C CA . VAL C 3 307 ? -39.209 -131.746 66.232 1.00 45.82 309 VAL A CA 1
ATOM 5803 C C . VAL C 3 307 ? -38.803 -133.091 66.824 1.00 46.44 309 VAL A C 1
ATOM 5804 O O . VAL C 3 307 ? -39.025 -134.145 66.212 1.00 39.76 309 VAL A O 1
ATOM 5808 N N . ASP C 3 308 ? -38.239 -133.082 68.034 1.00 46.24 310 ASP A N 1
ATOM 5809 C CA . ASP C 3 308 ? -37.848 -134.335 68.673 1.00 50.10 310 ASP A CA 1
ATOM 5810 C C . ASP C 3 308 ? -39.065 -135.207 68.974 1.00 44.33 310 ASP A C 1
ATOM 5811 O O . ASP C 3 308 ? -38.994 -136.437 68.860 1.00 43.52 310 ASP A O 1
ATOM 5816 N N . PHE C 3 309 ? -40.187 -134.591 69.356 1.00 40.27 311 PHE A N 1
ATOM 5817 C CA . PHE C 3 309 ? -41.363 -135.370 69.749 1.00 48.00 311 PHE A CA 1
ATOM 5818 C C . PHE C 3 309 ? -41.993 -136.064 68.548 1.00 42.90 311 PHE A C 1
ATOM 5819 O O . PHE C 3 309 ? -42.378 -137.235 68.630 1.00 40.88 311 PHE A O 1
ATOM 5827 N N . TRP C 3 310 ? -42.107 -135.345 67.429 1.00 42.48 312 TRP A N 1
ATOM 5828 C CA . TRP C 3 310 ? -42.560 -135.935 66.171 1.00 42.19 312 TRP A CA 1
ATOM 5829 C C . TRP C 3 310 ? -41.682 -137.108 65.749 1.00 41.87 312 TRP A C 1
ATOM 5830 O O . TRP C 3 310 ? -42.186 -138.132 65.272 1.00 37.86 312 TRP A O 1
ATOM 5841 N N . GLU C 3 311 ? -40.364 -136.968 65.888 1.00 37.69 313 GLU A N 1
ATOM 5842 C CA . GLU C 3 311 ? -39.473 -138.053 65.498 1.00 41.19 313 GLU A CA 1
ATOM 5843 C C . GLU C 3 311 ? -39.671 -139.270 66.392 1.00 37.62 313 GLU A C 1
ATOM 5844 O O . GLU C 3 311 ? -39.710 -140.410 65.910 1.00 34.66 313 GLU A O 1
ATOM 5850 N N . MET C 3 312 ? -39.821 -139.043 67.691 1.00 30.64 314 MET A N 1
ATOM 5851 C CA . MET C 3 312 ? -40.040 -140.146 68.619 1.00 35.25 314 MET A CA 1
ATOM 5852 C C . MET C 3 312 ? -41.325 -140.907 68.306 1.00 40.80 314 MET A C 1
ATOM 5853 O O . MET C 3 312 ? -41.343 -142.144 68.314 1.00 40.29 314 MET A O 1
ATOM 5858 N N . THR C 3 313 ? -42.419 -140.191 68.039 1.00 38.57 315 THR A N 1
ATOM 5859 C CA . THR C 3 313 ? -43.658 -140.893 67.736 1.00 42.50 315 THR A CA 1
ATOM 5860 C C . THR C 3 313 ? -43.611 -141.590 66.382 1.00 35.66 315 THR A C 1
ATOM 5861 O O . THR C 3 313 ? -44.392 -142.516 66.154 1.00 37.58 315 THR A O 1
ATOM 5865 N N . LYS C 3 314 ? -42.708 -141.188 65.484 1.00 37.36 316 LYS A N 1
ATOM 5866 C CA . LYS C 3 314 ? -42.509 -141.962 64.262 1.00 36.19 316 LYS A CA 1
ATOM 5867 C C . LYS C 3 314 ? -42.046 -143.377 64.589 1.00 37.49 316 LYS A C 1
ATOM 5868 O O . LYS C 3 314 ? -42.608 -144.355 64.084 1.00 37.15 316 LYS A O 1
ATOM 5874 N N . LEU C 3 315 ? -41.030 -143.506 65.449 1.00 32.09 317 LEU A N 1
ATOM 5875 C CA . LEU C 3 315 ? -40.558 -144.834 65.842 1.00 35.72 317 LEU A CA 1
ATOM 5876 C C . LEU C 3 315 ? -41.625 -145.597 66.610 1.00 34.61 317 LEU A C 1
ATOM 5877 O O . LEU C 3 315 ? -41.782 -146.815 66.437 1.00 27.60 317 LEU A O 1
ATOM 5882 N N . GLU C 3 316 ? -42.338 -144.910 67.503 1.00 35.69 318 GLU A N 1
ATOM 5883 C CA . GLU C 3 316 ? -43.377 -145.588 68.261 1.00 33.43 318 GLU A CA 1
ATOM 5884 C C . GLU C 3 316 ? -44.465 -146.116 67.336 1.00 27.62 318 GLU A C 1
ATOM 5885 O O . GLU C 3 316 ? -44.974 -147.223 67.536 1.00 30.87 318 GLU A O 1
ATOM 5891 N N . ALA C 3 317 ? -44.821 -145.349 66.306 1.00 30.01 319 ALA A N 1
ATOM 5892 C CA . ALA C 3 317 ? -45.808 -145.837 65.350 1.00 31.29 319 ALA A CA 1
ATOM 5893 C C . ALA C 3 317 ? -45.307 -147.110 64.688 1.00 35.89 319 ALA A C 1
ATOM 5894 O O . ALA C 3 317 ? -45.983 -148.144 64.715 1.00 33.68 319 ALA A O 1
ATOM 5896 N N . ILE C 3 318 ? -44.087 -147.057 64.143 1.00 27.61 320 ILE A N 1
ATOM 5897 C CA . ILE C 3 318 ? -43.486 -148.220 63.488 1.00 31.62 320 ILE A CA 1
ATOM 5898 C C . ILE C 3 318 ? -43.539 -149.440 64.395 1.00 28.55 320 ILE A C 1
ATOM 5899 O O . ILE C 3 318 ? -43.901 -150.5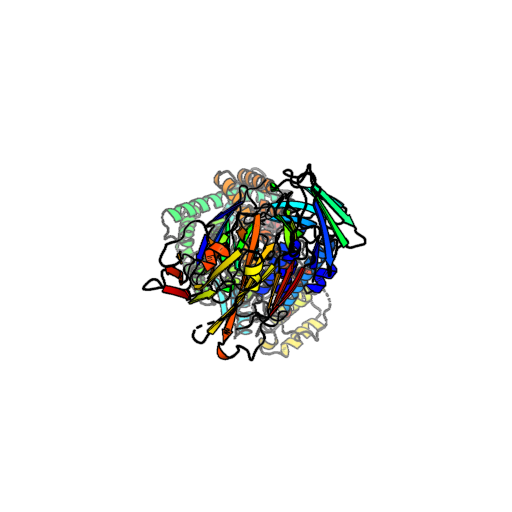41 63.966 1.00 30.78 320 ILE A O 1
ATOM 5904 N N . MET C 3 319 ? -43.152 -149.271 65.661 1.00 28.89 321 MET A N 1
ATOM 5905 C CA . MET C 3 319 ? -43.011 -150.434 66.520 1.00 24.11 321 MET A CA 1
ATOM 5906 C C . MET C 3 319 ? -44.350 -150.959 67.022 1.00 32.19 321 MET A C 1
ATOM 5907 O O . MET C 3 319 ? -44.435 -152.132 67.397 1.00 30.93 321 MET A O 1
ATOM 5912 N N . LYS C 3 320 ? -45.386 -150.121 67.047 1.00 31.43 322 LYS A N 1
ATOM 5913 C CA . LYS C 3 320 ? -46.703 -150.616 67.428 1.00 37.05 322 LYS A CA 1
ATOM 5914 C C . LYS C 3 320 ? -47.280 -151.516 66.343 1.00 37.10 322 LYS A C 1
ATOM 5915 O O . LYS C 3 320 ? -47.817 -152.591 66.634 1.00 43.67 322 LYS A O 1
ATOM 5921 N N . TYR C 3 321 ? -47.171 -151.100 65.083 1.00 34.97 323 TYR A N 1
ATOM 5922 C CA . TYR C 3 321 ? -47.864 -151.769 63.992 1.00 33.88 323 TYR A CA 1
ATOM 5923 C C . TYR C 3 321 ? -46.986 -152.723 63.192 1.00 39.43 323 TYR A C 1
ATOM 5924 O O . TYR C 3 321 ? -47.522 -153.465 62.362 1.00 34.83 323 TYR A O 1
ATOM 5933 N N . LYS C 3 322 ? -45.663 -152.715 63.403 1.00 28.19 324 LYS A N 1
ATOM 5934 C CA . LYS C 3 322 ? -44.771 -153.711 62.812 1.00 31.74 324 LYS A CA 1
ATOM 5935 C C . LYS C 3 322 ? -44.126 -154.644 63.831 1.00 31.08 324 LYS A C 1
ATOM 5936 O O . LYS C 3 322 ? -43.760 -155.766 63.475 1.00 33.35 324 LYS A O 1
ATOM 5942 N N . GLU C 3 323 ? -43.977 -154.215 65.084 1.00 32.15 325 GLU A N 1
ATOM 5943 C CA . GLU C 3 323 ? -43.535 -155.076 66.190 1.00 32.76 325 GLU A CA 1
ATOM 5944 C C . GLU C 3 323 ? -42.123 -155.633 65.995 1.00 31.21 325 GLU A C 1
ATOM 5945 O O . GLU C 3 323 ? -41.810 -156.724 66.473 1.00 31.80 325 GLU A O 1
ATOM 5951 N N . TYR C 3 324 ? -41.248 -154.873 65.331 1.00 32.22 326 TYR A N 1
ATOM 5952 C CA . TYR C 3 324 ? -39.876 -155.334 65.106 1.00 28.93 326 TYR A CA 1
ATOM 5953 C C . TYR C 3 324 ? -39.124 -155.541 66.418 1.00 31.10 326 TYR A C 1
ATOM 5954 O O . TYR C 3 324 ? -38.298 -156.453 66.537 1.00 31.77 326 TYR A O 1
ATOM 5963 N N . ILE C 3 325 ? -39.369 -154.680 67.397 1.00 30.11 327 ILE A N 1
ATOM 5964 C CA . ILE C 3 325 ? -38.781 -154.743 68.731 1.00 34.19 327 ILE A CA 1
ATOM 5965 C C . ILE C 3 325 ? -39.944 -154.926 69.690 1.00 39.21 327 ILE A C 1
ATOM 5966 O O . ILE C 3 325 ? -40.787 -154.023 69.819 1.00 38.04 327 ILE A O 1
ATOM 5971 N N . PRO C 3 326 ? -40.037 -156.060 70.366 1.00 40.47 328 PRO A N 1
ATOM 5972 C CA . PRO C 3 326 ? -41.108 -156.244 71.343 1.00 44.02 328 PRO A CA 1
ATOM 5973 C C . PRO C 3 326 ? -40.862 -155.358 72.550 1.00 49.42 328 PRO A C 1
ATOM 5974 O O . PRO C 3 326 ? -39.738 -154.925 72.819 1.00 49.49 328 PRO A O 1
ATOM 5978 N N . GLU C 3 327 ? -41.941 -155.080 73.278 1.00 49.84 329 GLU A N 1
ATOM 5979 C CA . GLU C 3 327 ? -41.895 -154.283 74.501 1.00 52.04 329 GLU A CA 1
ATOM 5980 C C . GLU C 3 327 ? -41.452 -152.841 74.247 1.00 51.06 329 GLU A C 1
ATOM 5981 O O . GLU C 3 327 ? -41.082 -152.131 75.187 1.00 52.45 329 GLU A O 1
ATOM 5987 N N . TYR C 3 328 ? -41.474 -152.387 72.994 1.00 47.16 330 TYR A N 1
ATOM 5988 C CA . TYR C 3 328 ? -41.196 -150.986 72.705 1.00 46.13 330 TYR A CA 1
ATOM 5989 C C . TYR C 3 328 ? -42.384 -150.131 73.123 1.00 45.74 330 TYR A C 1
ATOM 5990 O O . TYR C 3 328 ? -43.539 -150.513 72.931 1.00 44.10 330 TYR A O 1
ATOM 5999 N N . THR C 3 329 ? -42.090 -148.957 73.676 1.00 42.41 331 THR A N 1
ATOM 6000 C CA . THR C 3 329 ? -43.108 -148.100 74.264 1.00 42.74 331 THR A CA 1
ATOM 6001 C C . THR C 3 329 ? -44.023 -147.484 73.210 1.00 46.31 331 THR A C 1
ATOM 6002 O O . THR C 3 329 ? -43.649 -147.297 72.050 1.00 38.96 331 THR A O 1
ATOM 6006 N N . SER C 3 330 ? -45.246 -147.158 73.639 1.00 46.36 332 SER A N 1
ATOM 6007 C CA . SER C 3 330 ? -46.190 -146.409 72.823 1.00 46.61 332 SER A CA 1
ATOM 6008 C C . SER C 3 330 ? -46.577 -145.080 73.459 1.00 51.67 332 SER A C 1
ATOM 6009 O O . SER C 3 330 ? -47.376 -144.339 72.874 1.00 50.29 332 SER A O 1
ATOM 6012 N N . GLU C 3 331 ? -46.005 -144.756 74.624 1.00 54.58 333 GLU A N 1
ATOM 6013 C CA . GLU C 3 331 ? -46.378 -143.604 75.440 1.00 54.17 333 GLU A CA 1
ATOM 6014 C C . GLU C 3 331 ? -46.723 -142.359 74.631 1.00 54.18 333 GLU A C 1
ATOM 6015 O O . GLU C 3 331 ? -47.861 -141.879 74.650 1.00 56.21 333 GLU A O 1
ATOM 6021 N N . HIS C 3 332 ? -45.744 -141.822 73.916 1.00 51.56 334 HIS A N 1
ATOM 6022 C CA . HIS C 3 332 ? -45.952 -140.574 73.198 1.00 53.00 334 HIS A CA 1
ATOM 6023 C C . HIS C 3 332 ? -46.819 -140.743 71.959 1.00 56.18 334 HIS A C 1
ATOM 6024 O O . HIS C 3 332 ? -47.312 -139.741 71.433 1.00 52.07 334 HIS A O 1
ATOM 6031 N N . PHE C 3 333 ? -47.032 -141.975 71.497 1.00 53.33 335 PHE A N 1
ATOM 6032 C CA . PHE C 3 333 ? -47.971 -142.261 70.417 1.00 53.56 335 PHE A CA 1
ATOM 6033 C C . PHE C 3 333 ? -49.387 -142.459 70.948 1.00 51.47 335 PHE A C 1
ATOM 6034 O O . PHE C 3 333 ? -50.341 -141.901 70.399 1.00 53.06 335 PHE A O 1
ATOM 6042 N N . ASP C 3 334 ? -49.528 -143.239 72.023 1.00 53.98 336 ASP A N 1
ATOM 6043 C CA . ASP C 3 334 ? -50.819 -143.596 72.605 1.00 57.05 336 ASP A CA 1
ATOM 6044 C C . ASP C 3 334 ? -51.584 -142.384 73.127 1.00 60.65 336 ASP A C 1
ATOM 6045 O O . ASP C 3 334 ? -52.698 -142.529 73.641 1.00 62.87 336 ASP A O 1
ATOM 6050 N N . MET C 3 335 ? -51.002 -141.191 73.015 1.00 59.98 337 MET A N 1
ATOM 6051 C CA . MET C 3 335 ? -51.625 -139.967 73.500 1.00 59.48 337 MET A CA 1
ATOM 6052 C C . MET C 3 335 ? -51.759 -138.940 72.375 1.00 63.60 337 MET A C 1
ATOM 6053 O O . MET C 3 335 ? -51.591 -137.734 72.569 1.00 66.08 337 MET A O 1
ATOM 6058 N N . LEU C 3 336 ? -52.106 -139.403 71.180 1.00 60.04 338 LEU A N 1
ATOM 6059 C CA . LEU C 3 336 ? -52.371 -138.507 70.064 1.00 63.63 338 LEU A CA 1
ATOM 6060 C C . LEU C 3 336 ? -53.849 -138.508 69.702 1.00 62.62 338 LEU A C 1
ATOM 6061 O O . LEU C 3 336 ? -54.651 -139.284 70.231 1.00 62.55 338 LEU A O 1
ATOM 6066 N N . ASP C 3 337 ? -54.191 -137.613 68.777 1.00 65.94 339 ASP A N 1
ATOM 6067 C CA . ASP C 3 337 ? -55.516 -137.598 68.174 1.00 69.85 339 ASP A CA 1
ATOM 6068 C C . ASP C 3 337 ? -55.681 -138.786 67.230 1.00 66.86 339 ASP A C 1
ATOM 6069 O O . ASP C 3 337 ? -54.738 -139.207 66.555 1.00 61.18 339 ASP A O 1
ATOM 6074 N N . GLU C 3 338 ? -56.904 -139.321 67.178 1.00 63.94 340 GLU A N 1
ATOM 6075 C CA . GLU C 3 338 ? -57.137 -140.551 66.426 1.00 62.17 340 GLU A CA 1
ATOM 6076 C C . GLU C 3 338 ? -56.982 -140.337 64.924 1.00 60.67 340 GLU A C 1
ATOM 6077 O O . GLU C 3 338 ? -56.464 -141.210 64.219 1.00 58.28 340 GLU A O 1
ATOM 6083 N N . GLU C 3 339 ? -57.417 -139.184 64.415 1.00 61.07 341 GLU A N 1
ATOM 6084 C CA . GLU C 3 339 ? -57.372 -138.946 62.977 1.00 61.10 341 GLU A CA 1
ATOM 6085 C C . GLU C 3 339 ? -55.948 -138.962 62.423 1.00 62.10 341 GLU A C 1
ATOM 6086 O O . GLU C 3 339 ? -55.766 -139.168 61.219 1.00 64.52 341 GLU A O 1
ATOM 6092 N N . VAL C 3 340 ? -54.941 -138.748 63.265 1.00 63.68 342 VAL A N 1
ATOM 6093 C CA . VAL C 3 340 ? -53.547 -138.836 62.846 1.00 60.98 342 VAL A CA 1
ATOM 6094 C C . VAL C 3 340 ? -52.898 -140.125 63.338 1.00 54.03 342 VAL A C 1
ATOM 6095 O O . VAL C 3 340 ? -52.072 -140.712 62.638 1.00 47.83 342 VAL A O 1
ATOM 6099 N N . GLN C 3 341 ? -53.280 -140.573 64.536 1.00 50.27 343 GLN A N 1
ATOM 6100 C CA . GLN C 3 341 ? -52.839 -141.862 65.056 1.00 48.56 343 GLN A CA 1
ATOM 6101 C C . GLN C 3 341 ? -53.218 -142.997 64.110 1.00 54.28 343 GLN A C 1
ATOM 6102 O O . GLN C 3 341 ? -52.376 -143.824 63.735 1.00 49.69 343 GLN A O 1
ATOM 6108 N N . SER C 3 342 ? -54.490 -143.057 63.710 1.00 53.42 344 SER A N 1
ATOM 6109 C CA . SER C 3 342 ? -54.889 -144.022 62.695 1.00 47.27 344 SER A CA 1
ATOM 6110 C C . SER C 3 342 ? -54.304 -143.681 61.328 1.00 47.95 344 SER A C 1
ATOM 6111 O O . SER C 3 342 ? -54.160 -144.576 60.489 1.00 43.58 344 SER A O 1
ATOM 6114 N N . SER C 3 343 ? -53.953 -142.414 61.086 1.00 49.09 345 SER A N 1
ATOM 6115 C CA . SER C 3 343 ? -53.255 -142.083 59.848 1.00 45.45 345 SER A CA 1
ATOM 6116 C C . SER C 3 343 ? -51.851 -142.684 59.826 1.00 44.05 345 SER A C 1
ATOM 6117 O O . SER C 3 343 ? -51.333 -143.010 58.751 1.00 39.49 345 SER A O 1
ATOM 6120 N N . PHE C 3 344 ? -51.231 -142.846 60.999 1.00 44.98 346 PHE A N 1
ATOM 6121 C CA . PHE C 3 344 ? -49.980 -143.599 61.084 1.00 44.46 346 PHE A CA 1
ATOM 6122 C C . PHE C 3 344 ? -50.211 -145.068 60.755 1.00 42.02 346 PHE A C 1
ATOM 6123 O O . PHE C 3 344 ? -49.500 -145.647 59.923 1.00 35.95 346 PHE A O 1
ATOM 6131 N N . GLU C 3 345 ? -51.199 -145.691 61.416 1.00 39.26 347 GLU A N 1
ATOM 6132 C CA . GLU C 3 345 ? -51.523 -147.086 61.129 1.00 40.88 347 GLU A CA 1
ATOM 6133 C C . GLU C 3 345 ? -51.799 -147.285 59.649 1.00 36.52 347 GLU A C 1
ATOM 6134 O O . GLU C 3 345 ? -51.424 -148.315 59.080 1.00 36.12 347 GLU A O 1
ATOM 6140 N N . SER C 3 346 ? -52.402 -146.285 59.004 1.00 35.73 348 SER A N 1
ATOM 6141 C CA . SER C 3 346 ? -52.780 -146.400 57.601 1.00 37.87 348 SER A CA 1
ATOM 6142 C C . SER C 3 346 ? -51.548 -146.439 56.692 1.00 38.60 348 SER A C 1
ATOM 6143 O O . SER C 3 346 ? -51.421 -147.326 55.839 1.00 33.55 348 SER A O 1
ATOM 6146 N N . VAL C 3 347 ? -50.615 -145.495 56.877 1.00 36.61 349 VAL A N 1
ATOM 6147 C CA . VAL C 3 347 ? -49.386 -145.478 56.083 1.00 35.60 349 VAL A CA 1
ATOM 6148 C C . VAL C 3 347 ? -48.615 -146.782 56.258 1.00 32.31 349 VAL A C 1
ATOM 6149 O O . VAL C 3 347 ? -48.101 -147.359 55.287 1.00 34.54 349 VAL A O 1
ATOM 6153 N N . LEU C 3 348 ? -48.522 -147.268 57.496 1.00 31.46 350 LEU A N 1
ATOM 6154 C CA . LEU C 3 348 ? -47.751 -148.479 57.749 1.00 33.34 350 LEU A CA 1
ATOM 6155 C C . LEU C 3 348 ? -48.414 -149.710 57.135 1.00 36.67 350 LEU A C 1
ATOM 6156 O O . LEU C 3 348 ? -47.718 -150.650 56.723 1.00 33.78 350 LEU A O 1
ATOM 6161 N N . ALA C 3 349 ? -49.749 -149.721 57.042 1.00 32.90 351 ALA A N 1
ATOM 6162 C CA . ALA C 3 349 ? -50.430 -150.864 56.442 1.00 32.13 351 ALA A CA 1
ATOM 6163 C C . ALA C 3 349 ? -50.057 -151.025 54.975 1.00 31.60 351 ALA A C 1
ATOM 6164 O O . ALA C 3 349 ? -50.090 -152.142 54.448 1.00 37.29 351 ALA A O 1
ATOM 6166 N N . SER C 3 350 ? -49.706 -149.926 54.302 1.00 30.80 352 SER A N 1
ATOM 6167 C CA . SER C 3 350 ? -49.316 -149.968 52.898 1.00 33.98 352 SER A CA 1
ATOM 6168 C C . SER C 3 350 ? -47.928 -150.563 52.681 1.00 38.78 352 SER A C 1
ATOM 6169 O O . SER C 3 350 ? -47.532 -150.757 51.524 1.00 35.45 352 SER A O 1
ATOM 6172 N N . LYS C 3 351 ? -47.190 -150.862 53.747 1.00 37.68 353 LYS A N 1
ATOM 6173 C CA . LYS C 3 351 ? -45.828 -151.377 53.640 1.00 39.20 353 LYS A CA 1
ATOM 6174 C C . LYS C 3 351 ? -45.754 -152.786 54.212 1.00 36.25 353 LYS A C 1
ATOM 6175 O O . LYS C 3 351 ? -46.412 -153.096 55.212 1.00 40.26 353 LYS A O 1
ATOM 6181 N N . SER C 3 352 ? -44.942 -153.637 53.591 1.00 33.42 354 SER A N 1
ATOM 6182 C CA . SER C 3 352 ? -44.746 -154.988 54.100 1.00 36.86 354 SER A CA 1
ATOM 6183 C C . SER C 3 352 ? -43.301 -155.329 54.435 1.00 37.21 354 SER A C 1
ATOM 6184 O O . SER C 3 352 ? -43.078 -156.172 55.306 1.00 39.81 354 SER A O 1
ATOM 6187 N N . ASP C 3 353 ? -42.322 -154.700 53.788 1.00 36.32 355 ASP A N 1
ATOM 6188 C CA . ASP C 3 353 ? -40.911 -155.000 54.014 1.00 36.44 355 ASP A CA 1
ATOM 6189 C C . ASP C 3 353 ? -40.265 -153.942 54.903 1.00 34.19 355 ASP A C 1
ATOM 6190 O O . ASP C 3 353 ? -40.561 -152.749 54.785 1.00 30.33 355 ASP A O 1
ATOM 6195 N N . LYS C 3 354 ? -39.352 -154.392 55.772 1.00 33.91 356 LYS A N 1
ATOM 6196 C CA . LYS C 3 354 ? -38.652 -153.472 56.662 1.00 28.66 356 LYS A CA 1
ATOM 6197 C C . LYS C 3 354 ? -37.880 -152.410 55.885 1.00 28.83 356 LYS A C 1
ATOM 6198 O O . LYS C 3 354 ? -37.671 -151.302 56.391 1.00 26.68 356 LYS A O 1
ATOM 6204 N N . SER C 3 355 ? -37.457 -152.721 54.654 1.00 26.44 357 SER A N 1
ATOM 6205 C CA . SER C 3 355 ? -36.702 -151.776 53.845 1.00 27.59 357 SER A CA 1
ATOM 6206 C C . SER C 3 355 ? -37.552 -150.633 53.306 1.00 33.88 357 SER A C 1
ATOM 6207 O O . SER C 3 355 ? -36.992 -149.670 52.773 1.00 30.04 357 SER A O 1
ATOM 6210 N N . GLU C 3 356 ? -38.879 -150.714 53.400 1.00 33.81 358 GLU A N 1
ATOM 6211 C CA . GLU C 3 356 ? -39.714 -149.553 53.113 1.00 31.13 358 GLU A CA 1
ATOM 6212 C C . GLU C 3 356 ? -40.002 -148.728 54.360 1.00 31.60 358 GLU A C 1
ATOM 6213 O O . GLU C 3 356 ? -40.679 -147.697 54.268 1.00 33.01 358 GLU A O 1
ATOM 6219 N N . ILE C 3 357 ? -39.528 -149.176 55.516 1.00 25.45 359 ILE A N 1
ATOM 6220 C CA . ILE C 3 357 ? -39.664 -148.457 56.778 1.00 26.74 359 ILE A CA 1
ATOM 6221 C C . ILE C 3 357 ? -38.367 -147.748 57.149 1.00 29.41 359 ILE A C 1
ATOM 6222 O O . ILE C 3 357 ? -38.360 -146.543 57.406 1.00 28.56 359 ILE A O 1
ATOM 6227 N N . PHE C 3 358 ? -37.262 -148.491 57.165 1.00 28.46 360 PHE A N 1
ATOM 6228 C CA . PHE C 3 358 ? -35.942 -147.981 57.519 1.00 27.87 360 PHE A CA 1
ATOM 6229 C C . PHE C 3 358 ? -35.099 -147.818 56.261 1.00 29.12 360 PHE A C 1
ATOM 6230 O O . PHE C 3 358 ? -35.092 -148.694 55.393 1.00 28.41 360 PHE A O 1
ATOM 6238 N N . SER C 3 359 ? -34.369 -146.713 56.174 1.00 25.80 361 SER A N 1
ATOM 6239 C CA . SER C 3 359 ? -33.422 -146.536 55.086 1.00 29.71 361 SER A CA 1
ATOM 6240 C C . SER C 3 359 ? -32.152 -147.358 55.341 1.00 30.49 361 SER A C 1
ATOM 6241 O O . SER C 3 359 ? -31.904 -147.845 56.452 1.00 27.65 361 SER A O 1
ATOM 6244 N N . SER C 3 360 ? -31.353 -147.513 54.283 1.00 24.76 362 SER A N 1
ATOM 6245 C CA . SER C 3 360 ? -30.054 -148.172 54.313 1.00 25.90 362 SER A CA 1
ATOM 6246 C C . SER C 3 360 ? -28.927 -147.150 54.176 1.00 26.02 362 SER A C 1
ATOM 6247 O O . SER C 3 360 ? -29.085 -146.103 53.538 1.00 30.09 362 SER A O 1
ATOM 6250 N N . LEU C 3 361 ? -27.772 -147.474 54.769 1.00 22.26 363 LEU A N 1
ATOM 6251 C CA . LEU C 3 361 ? -26.628 -146.565 54.691 1.00 22.37 363 LEU A CA 1
ATOM 6252 C C . LEU C 3 361 ? -26.069 -146.498 53.278 1.00 25.28 363 LEU A C 1
ATOM 6253 O O . LEU C 3 361 ? -25.770 -145.404 52.781 1.00 25.73 363 LEU A O 1
ATOM 6258 N N . GLY C 3 362 ? -25.939 -147.651 52.610 1.00 22.24 364 GLY A N 1
ATOM 6259 C CA . GLY C 3 362 ? -25.456 -147.652 51.233 1.00 23.88 364 GLY A CA 1
ATOM 6260 C C . GLY C 3 362 ? -23.989 -147.254 51.139 1.00 28.56 364 GLY A C 1
ATOM 6261 O O . GLY C 3 362 ? -23.229 -147.337 52.103 1.00 26.46 364 GLY A O 1
ATOM 6262 N N . ASP C 3 363 ? -23.593 -146.807 49.944 1.00 30.32 365 ASP A N 1
ATOM 6263 C CA . ASP C 3 363 ? -22.221 -146.355 49.711 1.00 28.05 365 ASP A CA 1
ATOM 6264 C C . ASP C 3 363 ? -22.063 -144.963 50.302 1.00 31.52 365 ASP A C 1
ATOM 6265 O O . ASP C 3 363 ? -22.618 -143.995 49.771 1.00 35.67 365 ASP A O 1
ATOM 6270 N N . MET C 3 364 ? -21.303 -144.844 51.392 1.00 24.76 366 MET A N 1
ATOM 6271 C CA . MET C 3 364 ? -20.996 -143.543 51.962 1.00 26.05 366 MET A CA 1
ATOM 6272 C C . MET C 3 364 ? -19.549 -143.180 51.659 1.00 22.40 366 MET A C 1
ATOM 6273 O O . MET C 3 364 ? -18.705 -144.055 51.458 1.00 23.37 366 MET A O 1
ATOM 6278 N N . GLU C 3 365 ? -19.285 -141.873 51.625 1.00 23.72 367 GLU A N 1
ATOM 6279 C CA . GLU C 3 365 ? -17.959 -141.323 51.397 1.00 23.97 367 GLU A CA 1
ATOM 6280 C C . GLU C 3 365 ? -17.747 -140.127 52.322 1.00 27.87 367 GLU A C 1
ATOM 6281 O O . GLU C 3 365 ? -18.695 -139.480 52.763 1.00 26.64 367 GLU A O 1
ATOM 6287 N N . ALA C 3 366 ? -16.478 -139.833 52.610 1.00 22.82 368 ALA A N 1
ATOM 6288 C CA . ALA C 3 366 ? -16.131 -138.786 53.558 1.00 23.26 368 ALA A CA 1
ATOM 6289 C C . ALA C 3 366 ? -14.694 -138.372 53.284 1.00 23.43 368 ALA A C 1
ATOM 6290 O O . ALA C 3 366 ? -13.957 -139.066 52.579 1.00 24.41 368 ALA A O 1
ATOM 6292 N N . SER C 3 367 ? -14.300 -137.230 53.879 1.00 23.49 369 SER A N 1
ATOM 6293 C CA . SER C 3 367 ? -12.945 -136.711 53.667 1.00 23.41 369 SER A CA 1
ATOM 6294 C C . SER C 3 367 ? -11.930 -137.512 54.481 1.00 27.59 369 SER A C 1
ATOM 6295 O O . SER C 3 367 ? -12.195 -137.857 55.641 1.00 21.93 369 SER A O 1
ATOM 6298 N N . PRO C 3 368 ? -10.759 -137.817 53.904 1.00 24.62 370 PRO A N 1
ATOM 6299 C CA . PRO C 3 368 ? -9.668 -138.393 54.708 1.00 23.42 370 PRO A CA 1
ATOM 6300 C C . PRO C 3 368 ? -9.218 -137.492 55.839 1.00 22.77 370 PRO A C 1
ATOM 6301 O O . PRO C 3 368 ? -8.416 -137.933 56.668 1.00 24.41 370 PRO A O 1
ATOM 6305 N N . LEU C 3 369 ? -9.684 -136.245 55.883 1.00 20.54 371 LEU A N 1
ATOM 6306 C CA . LEU C 3 369 ? -9.368 -135.359 56.992 1.00 21.50 371 LEU A CA 1
ATOM 6307 C C . LEU C 3 369 ? -10.275 -135.554 58.201 1.00 25.41 371 LEU A C 1
ATOM 6308 O O . LEU C 3 369 ? -9.850 -135.222 59.307 1.00 25.77 371 LEU A O 1
ATOM 6313 N N . GLU C 3 370 ? -11.501 -136.061 58.027 1.00 22.87 372 GLU A N 1
ATOM 6314 C CA . GLU C 3 370 ? -12.559 -135.792 58.990 1.00 23.23 372 GLU A CA 1
ATOM 6315 C C . GLU C 3 370 ? -13.060 -137.041 59.716 1.00 16.60 372 GLU A C 1
ATOM 6316 O O . GLU C 3 370 ? -12.841 -138.180 59.293 1.00 22.71 372 GLU A O 1
ATOM 6322 N N . VAL C 3 371 ? -13.714 -136.774 60.849 1.00 18.15 373 VAL A N 1
ATOM 6323 C CA . VAL C 3 371 ? -14.667 -137.674 61.494 1.00 18.28 373 VAL A CA 1
ATOM 6324 C C . VAL C 3 371 ? -15.994 -136.931 61.594 1.00 17.25 373 VAL A C 1
ATOM 6325 O O . VAL C 3 371 ? -16.043 -135.795 62.085 1.00 20.56 373 VAL A O 1
ATOM 6329 N N . LYS C 3 372 ? -17.067 -137.558 61.119 1.00 16.92 374 LYS A N 1
ATOM 6330 C CA . LYS C 3 372 ? -18.384 -136.966 61.246 1.00 16.59 374 LYS A CA 1
ATOM 6331 C C . LYS C 3 372 ? -19.018 -137.460 62.537 1.00 17.90 374 LYS A C 1
ATOM 6332 O O . LYS C 3 372 ? -18.837 -138.616 62.909 1.00 18.08 374 LYS A O 1
ATOM 6338 N N . ILE C 3 373 ? -19.756 -136.576 63.207 1.00 14.36 375 ILE A N 1
ATOM 6339 C CA . ILE C 3 373 ? -20.339 -136.861 64.515 1.00 16.58 375 ILE A CA 1
ATOM 6340 C C . ILE C 3 373 ? -21.821 -136.507 64.529 1.00 18.96 375 ILE A C 1
ATOM 6341 O O . ILE C 3 373 ? -22.269 -135.573 63.857 1.00 16.84 375 ILE A O 1
ATOM 6346 N N . ALA C 3 374 ? -22.583 -137.248 65.334 1.00 16.89 376 ALA A N 1
ATOM 6347 C CA . ALA C 3 374 ? -23.988 -136.942 65.537 1.00 18.09 376 ALA A CA 1
ATOM 6348 C C . ALA C 3 374 ? -24.161 -135.643 66.332 1.00 22.78 376 ALA A C 1
ATOM 6349 O O . ALA C 3 374 ? -23.303 -135.243 67.132 1.00 18.86 376 ALA A O 1
ATOM 6351 N N . PHE C 3 375 ? -25.295 -134.979 66.105 1.00 19.89 377 PHE A N 1
ATOM 6352 C CA . PHE C 3 375 ? -25.728 -133.833 66.883 1.00 22.64 377 PHE A CA 1
ATOM 6353 C C . PHE C 3 375 ? -27.103 -134.114 67.483 1.00 23.40 377 PHE A C 1
ATOM 6354 O O . PHE C 3 375 ? -27.909 -134.837 66.895 1.00 23.60 377 PHE A O 1
ATOM 6362 N N . ASN C 3 376 ? -27.377 -133.525 68.641 1.00 22.29 378 ASN A N 1
ATOM 6363 C CA . ASN C 3 376 ? -28.745 -133.470 69.159 1.00 26.07 378 ASN A CA 1
ATOM 6364 C C . ASN C 3 376 ? -29.037 -132.012 69.504 1.00 29.16 378 ASN A C 1
ATOM 6365 O O . ASN C 3 376 ? -28.348 -131.090 69.057 1.00 27.67 378 ASN A O 1
ATOM 6370 N N . SER C 3 377 ? -30.097 -131.775 70.286 1.00 33.07 379 SER A N 1
ATOM 6371 C CA . SER C 3 377 ? -30.477 -130.396 70.582 1.00 37.64 379 SER A CA 1
ATOM 6372 C C . SER C 3 377 ? -29.440 -129.679 71.440 1.00 34.16 379 SER A C 1
ATOM 6373 O O . SER C 3 377 ? -29.432 -128.445 71.477 1.00 45.59 379 SER A O 1
ATOM 6376 N N . LYS C 3 378 ? -28.554 -130.415 72.105 1.00 32.14 380 LYS A N 1
ATOM 6377 C CA . LYS C 3 378 ? -27.566 -129.827 72.999 1.00 31.57 380 LYS A CA 1
ATOM 6378 C C . LYS C 3 378 ? -26.166 -129.747 72.399 1.00 33.06 380 LYS A C 1
ATOM 6379 O O . LYS C 3 378 ? -25.240 -129.314 73.092 1.00 34.10 380 LYS A O 1
ATOM 6385 N N . GLY C 3 379 ? -25.981 -130.151 71.140 1.00 27.14 381 GLY A N 1
ATOM 6386 C CA . GLY C 3 379 ? -24.678 -130.054 70.500 1.00 25.56 381 GLY A CA 1
ATOM 6387 C C . GLY C 3 379 ? -24.155 -131.390 70.004 1.00 24.86 381 GLY A C 1
ATOM 6388 O O . GLY C 3 379 ? -24.936 -132.324 69.790 1.00 22.46 381 GLY A O 1
ATOM 6389 N N . ILE C 3 380 ? -22.836 -131.508 69.828 1.00 22.11 382 ILE A N 1
ATOM 6390 C CA . ILE C 3 380 ? -22.285 -132.755 69.317 1.00 18.95 382 ILE A CA 1
ATOM 6391 C C . ILE C 3 380 ? -22.432 -133.851 70.368 1.00 20.44 382 ILE A C 1
ATOM 6392 O O . ILE C 3 380 ? -22.404 -133.595 71.580 1.00 21.12 382 ILE A O 1
ATOM 6397 N N . ILE C 3 381 ? -22.570 -135.091 69.905 1.00 19.62 383 ILE A N 1
ATOM 6398 C CA . ILE C 3 381 ? -22.672 -136.224 70.819 1.00 18.47 383 ILE A CA 1
ATOM 6399 C C . ILE C 3 381 ? -22.127 -137.443 70.099 1.00 19.18 383 ILE A C 1
ATOM 6400 O O . ILE C 3 381 ? -22.506 -137.717 68.958 1.00 18.83 383 ILE A O 1
ATOM 6405 N N . ASN C 3 382 ? -21.206 -138.163 70.759 1.00 19.47 384 ASN A N 1
ATOM 6406 C CA . ASN C 3 382 ? -20.475 -139.235 70.097 1.00 15.86 384 ASN A CA 1
ATOM 6407 C C . ASN C 3 382 ? -21.230 -140.565 70.119 1.00 17.47 384 ASN A C 1
ATOM 6408 O O . ASN C 3 382 ? -20.592 -141.623 70.172 1.00 18.12 384 ASN A O 1
ATOM 6413 N N . GLN C 3 383 ? -22.569 -140.537 70.051 1.00 17.97 385 GLN A N 1
ATOM 6414 C CA . GLN C 3 383 ? -23.371 -141.752 69.910 1.00 17.27 385 GLN A CA 1
ATOM 6415 C C . GLN C 3 383 ? -23.412 -142.244 68.470 1.00 16.80 385 GLN A C 1
ATOM 6416 O O . GLN C 3 383 ? -23.875 -143.367 68.204 1.00 15.39 385 GLN A O 1
ATOM 6422 N N . GLY C 3 384 ? -22.934 -141.433 67.536 1.00 18.20 386 GLY A N 1
ATOM 6423 C CA . GLY C 3 384 ? -22.748 -141.886 66.178 1.00 16.68 386 GLY A CA 1
ATOM 6424 C C . GLY C 3 384 ? -21.536 -141.191 65.601 1.00 19.67 386 GLY A C 1
ATOM 6425 O O . GLY C 3 384 ? -21.339 -139.985 65.831 1.00 17.18 386 GLY A O 1
ATOM 6426 N N . LEU C 3 385 ? -20.716 -141.947 64.870 1.00 16.55 387 LEU A N 1
ATOM 6427 C CA . LEU C 3 385 ? -19.490 -141.437 64.265 1.00 15.25 387 LEU A CA 1
ATOM 6428 C C . LEU C 3 385 ? -19.256 -142.116 62.927 1.00 18.23 387 LEU A C 1
ATOM 6429 O O . LEU C 3 385 ? -19.473 -143.322 62.803 1.00 17.17 387 LEU A O 1
ATOM 6434 N N . ILE C 3 386 ? -18.753 -141.355 61.944 1.00 15.97 388 ILE A N 1
ATOM 6435 C CA . ILE C 3 386 ? -18.422 -141.885 60.621 1.00 15.60 388 ILE A CA 1
ATOM 6436 C C . ILE C 3 386 ? 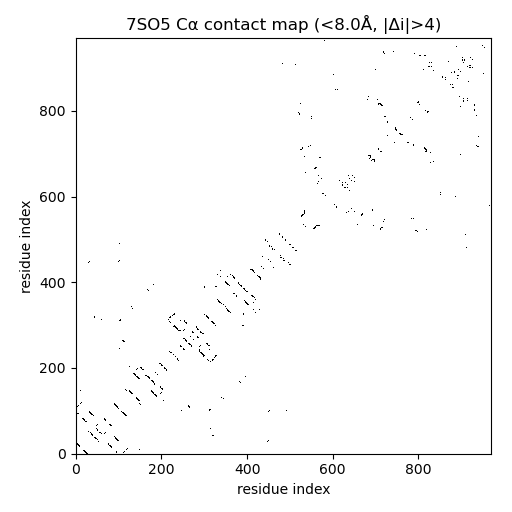-17.014 -141.434 60.268 1.00 16.69 388 ILE A C 1
ATOM 6437 O O . ILE C 3 386 ? -16.700 -140.249 60.409 1.00 16.90 388 ILE A O 1
ATOM 6442 N N . SER C 3 387 ? -16.182 -142.367 59.812 1.00 17.50 389 SER A N 1
ATOM 6443 C CA . SER C 3 387 ? -14.816 -142.042 59.400 1.00 19.55 389 SER A CA 1
ATOM 6444 C C . SER C 3 387 ? -14.257 -143.078 58.429 1.00 18.75 389 SER A C 1
ATOM 6445 O O . SER C 3 387 ? -14.456 -144.287 58.593 1.00 17.92 389 SER A O 1
ATOM 6448 N N . VAL C 3 388 ? -13.528 -142.601 57.413 1.00 18.45 390 VAL A N 1
ATOM 6449 C CA . VAL C 3 388 ? -12.686 -143.544 56.700 1.00 21.24 390 VAL A CA 1
ATOM 6450 C C . VAL C 3 388 ? -11.556 -143.997 57.623 1.00 19.67 390 VAL A C 1
ATOM 6451 O O . VAL C 3 388 ? -11.180 -143.314 58.585 1.00 20.02 390 VAL A O 1
ATOM 6455 N N . LYS C 3 389 ? -11.017 -145.172 57.331 1.00 20.20 391 LYS A N 1
ATOM 6456 C CA . LYS C 3 389 ? -9.900 -145.711 58.105 1.00 23.69 391 LYS A CA 1
ATOM 6457 C C . LYS C 3 389 ? -8.726 -144.730 58.126 1.00 23.01 391 LYS A C 1
ATOM 6458 O O . LYS C 3 389 ? -8.375 -144.134 57.101 1.00 22.73 391 LYS A O 1
ATOM 6464 N N . ASP C 3 390 ? -8.164 -144.520 59.316 1.00 20.99 392 ASP A N 1
ATOM 6465 C CA . ASP C 3 390 ? -6.948 -143.720 59.520 1.00 23.19 392 ASP A CA 1
ATOM 6466 C C . ASP C 3 390 ? -7.139 -142.255 59.131 1.00 22.61 392 ASP A C 1
ATOM 6467 O O . ASP C 3 390 ? -6.186 -141.580 58.740 1.00 22.22 392 ASP A O 1
ATOM 6472 N N . SER C 3 391 ? -8.363 -141.729 59.254 1.00 19.36 393 SER A N 1
ATOM 6473 C CA . SER C 3 391 ? -8.598 -140.329 58.929 1.00 17.24 393 SER A CA 1
ATOM 6474 C C . SER C 3 391 ? -7.789 -139.417 59.849 1.00 22.64 393 SER A C 1
ATOM 6475 O O . SER C 3 391 ? -7.480 -139.768 60.989 1.00 17.68 393 SER A O 1
ATOM 6478 N N . TYR C 3 392 ? -7.458 -138.222 59.346 1.00 20.27 394 TYR A N 1
ATOM 6479 C CA . TYR C 3 392 ? -6.622 -137.307 60.127 1.00 21.73 394 TYR A CA 1
ATOM 6480 C C . TYR C 3 392 ? -7.298 -136.925 61.442 1.00 23.40 394 TYR A C 1
ATOM 6481 O O . TYR C 3 392 ? -6.656 -136.922 62.501 1.00 22.44 394 TYR A O 1
ATOM 6490 N N . CYS C 3 393 ? -8.603 -136.649 61.403 1.00 17.91 395 CYS A N 1
ATOM 6491 C CA . CYS C 3 393 ? -9.308 -136.258 62.615 1.00 16.70 395 CYS A CA 1
ATOM 6492 C C . CYS C 3 393 ? -9.349 -137.392 63.625 1.00 16.09 395 CYS A C 1
ATOM 6493 O O . CYS C 3 393 ? -9.307 -137.142 64.839 1.00 17.57 395 CYS A O 1
ATOM 6496 N N . SER C 3 394 ? -9.486 -138.635 63.160 1.00 16.54 396 SER A N 1
ATOM 6497 C CA . SER C 3 394 ? -9.556 -139.735 64.124 1.00 19.51 396 SER A CA 1
ATOM 6498 C C . SER C 3 394 ? -8.264 -139.809 64.930 1.00 21.87 396 SER A C 1
ATOM 6499 O O . SER C 3 394 ? -8.280 -140.100 66.137 1.00 19.98 396 SER A O 1
ATOM 6502 N N . ASN C 3 395 ? -7.141 -139.475 64.292 1.00 19.92 397 ASN A N 1
ATOM 6503 C CA . ASN C 3 395 ? -5.881 -139.354 65.020 1.00 23.71 397 ASN A CA 1
ATOM 6504 C C . ASN C 3 395 ? -5.892 -138.165 65.976 1.00 19.65 397 ASN A C 1
ATOM 6505 O O . ASN C 3 395 ? -5.422 -138.284 67.116 1.00 20.97 397 ASN A O 1
ATOM 6510 N N . LEU C 3 396 ? -6.421 -137.016 65.536 1.00 16.56 398 LEU A N 1
ATOM 6511 C CA . LEU C 3 396 ? -6.500 -135.842 66.410 1.00 16.76 398 LEU A CA 1
ATOM 6512 C C . LEU C 3 396 ? -7.373 -136.121 67.629 1.00 18.33 398 LEU A C 1
ATOM 6513 O O . LEU C 3 396 ? -7.100 -135.624 68.732 1.00 17.18 398 LEU A O 1
ATOM 6518 N N . ILE C 3 397 ? -8.437 -136.903 67.443 1.00 16.58 399 ILE A N 1
ATOM 6519 C CA . ILE C 3 397 ? -9.318 -137.216 68.573 1.00 17.53 399 ILE A CA 1
ATOM 6520 C C . ILE C 3 397 ? -8.618 -138.150 69.554 1.00 19.41 399 ILE A C 1
ATOM 6521 O O . ILE C 3 397 ? -8.649 -137.933 70.776 1.00 19.51 399 ILE A O 1
ATOM 6526 N N . VAL C 3 398 ? -7.989 -139.213 69.042 1.00 18.84 400 VAL A N 1
ATOM 6527 C CA . VAL C 3 398 ? -7.227 -140.115 69.908 1.00 19.53 400 VAL A CA 1
ATOM 6528 C C . VAL C 3 398 ? -6.196 -139.331 70.713 1.00 23.18 400 VAL A C 1
ATOM 6529 O O . VAL C 3 398 ? -6.066 -139.514 71.932 1.00 20.63 400 VAL A O 1
ATOM 6533 N N . LYS C 3 399 ? -5.491 -138.403 70.060 1.00 20.78 401 LYS A N 1
ATOM 6534 C CA . LYS C 3 399 ? -4.455 -137.634 70.753 1.00 19.20 401 LYS A CA 1
ATOM 6535 C C . LYS C 3 399 ? -5.043 -136.663 71.768 1.00 21.32 401 LYS A C 1
ATOM 6536 O O . LYS C 3 399 ? -4.430 -136.418 72.813 1.00 22.99 401 LYS A O 1
ATOM 6542 N N . GLN C 3 400 ? -6.217 -136.088 71.479 1.00 16.71 402 GLN A N 1
ATOM 6543 C CA . GLN C 3 400 ? -6.887 -135.229 72.455 1.00 20.51 402 GLN A CA 1
ATOM 6544 C C . GLN C 3 400 ? -7.195 -135.993 73.738 1.00 18.99 402 GLN A C 1
ATOM 6545 O O . GLN C 3 400 ? -6.948 -135.496 74.847 1.00 17.80 402 GLN A O 1
ATOM 6551 N N . ILE C 3 401 ? -7.745 -137.204 73.606 1.00 18.72 403 ILE A N 1
ATOM 6552 C CA . ILE C 3 401 ? -8.081 -137.993 74.801 1.00 18.19 403 ILE A CA 1
ATOM 6553 C C . ILE C 3 401 ? -6.815 -138.334 75.576 1.00 20.15 403 ILE A C 1
ATOM 6554 O O . ILE C 3 401 ? -6.756 -138.186 76.804 1.00 20.42 403 ILE A O 1
ATOM 6559 N N . GLU C 3 402 ? -5.766 -138.752 74.865 1.00 19.10 404 GLU A N 1
ATOM 6560 C CA . GLU C 3 402 ? -4.531 -139.134 75.538 1.00 21.64 404 GLU A CA 1
ATOM 6561 C C . GLU C 3 402 ? -3.913 -137.936 76.246 1.00 19.64 404 GLU A C 1
ATOM 6562 O O . GLU C 3 402 ? -3.372 -138.069 77.350 1.00 23.93 404 GLU A O 1
ATOM 6568 N N . ASN C 3 403 ? -4.002 -136.748 75.643 1.00 19.02 405 ASN A N 1
ATOM 6569 C CA . ASN C 3 403 ? -3.423 -135.580 76.294 1.00 23.47 405 ASN A CA 1
ATOM 6570 C C . ASN C 3 403 ? -4.251 -135.169 77.515 1.00 22.66 405 ASN A C 1
ATOM 6571 O O . ASN C 3 403 ? -3.697 -134.792 78.550 1.00 22.70 405 ASN A O 1
ATOM 6576 N N . ARG C 3 404 ? -5.579 -135.278 77.427 1.00 16.90 406 ARG A N 1
ATOM 6577 C CA . ARG C 3 404 ? -6.410 -134.909 78.565 1.00 20.02 406 ARG A CA 1
ATOM 6578 C C . ARG C 3 404 ? -6.177 -135.854 79.735 1.00 19.88 406 ARG A C 1
ATOM 6579 O O . ARG C 3 404 ? -6.180 -135.428 80.897 1.00 21.74 406 ARG A O 1
ATOM 6587 N N . TYR C 3 405 ? -5.986 -137.142 79.447 1.00 18.14 407 TYR A N 1
ATOM 6588 C CA . TYR C 3 405 ? -5.622 -138.090 80.498 1.00 20.26 407 TYR A CA 1
ATOM 6589 C C . TYR C 3 405 ? -4.218 -137.832 81.033 1.00 22.30 407 TYR A C 1
ATOM 6590 O O . TYR C 3 405 ? -3.958 -138.048 82.220 1.00 20.33 407 TYR A O 1
ATOM 6599 N N . LYS C 3 406 ? -3.293 -137.378 80.191 1.00 21.38 408 LYS A N 1
ATOM 6600 C CA . LYS C 3 406 ? -1.968 -137.083 80.718 1.00 20.70 408 LYS A CA 1
ATOM 6601 C C . LYS C 3 406 ? -2.034 -135.957 81.738 1.00 21.27 408 LYS A C 1
ATOM 6602 O O . LYS C 3 406 ? -1.383 -136.023 82.784 1.00 23.05 408 LYS A O 1
ATOM 6608 N N . ILE C 3 407 ? -2.818 -134.918 81.447 1.00 20.16 409 ILE A N 1
ATOM 6609 C CA . ILE C 3 407 ? -3.007 -133.819 82.387 1.00 22.74 409 ILE A CA 1
ATOM 6610 C C . ILE C 3 407 ? -3.677 -134.318 83.660 1.00 25.18 409 ILE A C 1
ATOM 6611 O O . ILE C 3 407 ? -3.270 -133.977 84.779 1.00 21.96 409 ILE A O 1
ATOM 6616 N N . LEU C 3 408 ? -4.728 -135.124 83.505 1.00 22.53 410 LEU A N 1
ATOM 6617 C CA . LEU C 3 408 ? -5.409 -135.676 84.675 1.00 20.17 410 LEU A CA 1
ATOM 6618 C C . LEU C 3 408 ? -4.450 -136.491 85.531 1.00 17.97 410 LEU A C 1
ATOM 6619 O O . LEU C 3 408 ? -4.322 -136.256 86.742 1.00 21.44 410 LEU A O 1
ATOM 6624 N N . ASN C 3 409 ? -3.773 -137.457 84.921 1.00 17.97 411 ASN A N 1
ATOM 6625 C CA . ASN C 3 409 ? -2.992 -138.423 85.690 1.00 21.12 411 ASN A CA 1
ATOM 6626 C C . ASN C 3 409 ? -1.753 -137.771 86.304 1.00 24.78 411 ASN A C 1
ATOM 6627 O O . ASN C 3 409 ? -1.276 -138.212 87.356 1.00 21.78 411 ASN A O 1
ATOM 6632 N N . ASN C 3 410 ? -1.251 -136.696 85.691 1.00 23.89 412 ASN A N 1
ATOM 6633 C CA . ASN C 3 410 ? -0.089 -136.013 86.252 1.00 25.60 412 ASN A CA 1
ATOM 6634 C C . ASN C 3 410 ? -0.386 -135.440 87.631 1.00 24.95 412 ASN A C 1
ATOM 6635 O O . ASN C 3 410 ? 0.518 -135.365 88.471 1.00 24.22 412 ASN A O 1
ATOM 6640 N N . SER C 3 411 ? -1.625 -135.004 87.871 1.00 22.75 413 SER A N 1
ATOM 6641 C CA . SER C 3 411 ? -2.036 -134.526 89.188 1.00 24.44 413 SER A CA 1
ATOM 6642 C C . SER C 3 411 ? -2.707 -135.614 90.018 1.00 25.91 413 SER A C 1
ATOM 6643 O O . SER C 3 411 ? -2.597 -135.606 91.252 1.00 25.02 413 SER A O 1
ATOM 6646 N N . LEU C 3 412 ? -3.409 -136.547 89.374 1.00 22.45 414 LEU A N 1
ATOM 6647 C CA . LEU C 3 412 ? -4.156 -137.552 90.128 1.00 19.09 414 LEU A CA 1
ATOM 6648 C C . LEU C 3 412 ? -3.226 -138.593 90.740 1.00 20.19 414 LEU A C 1
ATOM 6649 O O . LEU C 3 412 ? -3.360 -138.941 91.921 1.00 25.61 414 LEU A O 1
ATOM 6654 N N . ASN C 3 413 ? -2.286 -139.120 89.957 1.00 23.41 415 ASN A N 1
ATOM 6655 C CA . ASN C 3 413 ? -1.519 -140.256 90.458 1.00 23.21 415 ASN A CA 1
ATOM 6656 C C . ASN C 3 413 ? -0.670 -139.901 91.671 1.00 25.32 415 ASN A C 1
ATOM 6657 O O . ASN C 3 413 ? -0.630 -140.717 92.609 1.00 26.71 415 ASN A O 1
ATOM 6662 N N . PRO C 3 414 ? 0.001 -138.739 91.741 1.00 24.49 416 PRO A N 1
ATOM 6663 C CA . PRO C 3 414 ? 0.698 -138.395 92.990 1.00 27.42 416 PRO A CA 1
ATOM 6664 C C . PRO C 3 414 ? -0.240 -138.283 94.178 1.00 27.80 416 PRO A C 1
ATOM 6665 O O . PRO C 3 414 ? 0.102 -138.760 95.265 1.00 25.65 416 PRO A O 1
ATOM 6669 N N . ALA C 3 415 ? -1.419 -137.677 93.997 1.00 24.86 417 ALA A N 1
ATOM 6670 C CA . ALA C 3 415 ? -2.366 -137.564 95.104 1.00 28.30 417 ALA A CA 1
ATOM 6671 C C . ALA C 3 415 ? -2.789 -138.933 95.609 1.00 26.64 417 ALA A C 1
ATOM 6672 O O . ALA C 3 415 ? -2.873 -139.152 96.825 1.00 24.89 417 ALA A O 1
ATOM 6674 N N . ILE C 3 416 ? -3.071 -139.868 94.692 1.00 21.80 418 ILE A N 1
ATOM 6675 C CA . ILE C 3 416 ? -3.502 -141.201 95.125 1.00 24.12 418 ILE A CA 1
ATOM 6676 C C . ILE C 3 416 ? -2.359 -141.956 95.803 1.00 28.32 418 ILE A C 1
ATOM 6677 O O . ILE C 3 416 ? -2.593 -142.712 96.760 1.00 27.82 418 ILE A O 1
ATOM 6682 N N . SER C 3 417 ? -1.113 -141.750 95.350 1.00 23.47 419 SER A N 1
ATOM 6683 C CA . SER C 3 417 ? 0.049 -142.460 95.891 1.00 30.16 419 SER A CA 1
ATOM 6684 C C . SER C 3 417 ? 0.262 -142.229 97.380 1.00 30.24 419 SER A C 1
ATOM 6685 O O . SER C 3 417 ? 0.932 -143.044 98.029 1.00 34.96 419 SER A O 1
ATOM 6688 N N . GLU C 3 418 ? -0.243 -141.129 97.924 1.00 28.30 420 GLU A N 1
ATOM 6689 C CA . GLU C 3 418 ? -0.103 -140.849 99.345 1.00 31.81 420 GLU A CA 1
ATOM 6690 C C . GLU C 3 418 ? -1.031 -141.699 100.204 1.00 33.53 420 GLU A C 1
ATOM 6691 O O . GLU C 3 418 ? -0.909 -141.670 101.435 1.00 33.83 420 GLU A O 1
ATOM 6697 N N . ASP C 3 419 ? -1.946 -142.448 99.583 1.00 30.84 421 ASP A N 1
ATOM 6698 C CA . ASP C 3 419 ? -2.804 -143.422 100.276 1.00 37.15 421 ASP A CA 1
ATOM 6699 C C . ASP C 3 419 ? -3.606 -142.783 101.408 1.00 34.68 421 ASP A C 1
ATOM 6700 O O . ASP C 3 419 ? -3.841 -143.396 102.456 1.00 35.22 421 ASP A O 1
ATOM 6705 N N . ASN C 3 420 ? -4.040 -141.549 101.197 1.00 30.62 422 ASN A N 1
ATOM 6706 C CA . ASN C 3 420 ? -4.887 -140.862 102.156 1.00 27.37 422 ASN A CA 1
ATOM 6707 C C . ASN C 3 420 ? -6.356 -141.195 101.898 1.00 28.05 422 ASN A C 1
ATOM 6708 O O . ASN C 3 420 ? -6.706 -141.902 100.947 1.00 27.50 422 ASN A O 1
ATOM 6713 N N . ASP C 3 421 ? -7.237 -140.680 102.757 1.00 26.80 423 ASP A N 1
ATOM 6714 C CA . ASP C 3 421 ? -8.657 -140.939 102.572 1.00 27.95 423 ASP A CA 1
ATOM 6715 C C . ASP C 3 421 ? -9.196 -140.095 101.413 1.00 25.57 423 ASP A C 1
ATOM 6716 O O . ASP C 3 421 ? -8.466 -139.336 100.760 1.00 27.05 423 ASP A O 1
ATOM 6721 N N . PHE C 3 422 ? -10.497 -140.245 101.155 1.00 24.92 424 PHE A N 1
ATOM 6722 C CA . PHE C 3 422 ? -11.104 -139.600 99.996 1.00 27.55 424 PHE A CA 1
ATOM 6723 C C . PHE C 3 422 ? -11.007 -138.083 100.089 1.00 25.99 424 PHE A C 1
ATOM 6724 O O . PHE C 3 422 ? -10.631 -137.414 99.122 1.00 23.46 424 PHE A O 1
ATOM 6732 N N . ASN C 3 423 ? -11.375 -137.517 101.238 1.00 27.53 425 ASN A N 1
ATOM 6733 C CA . ASN C 3 423 ? -11.386 -136.064 101.366 1.00 28.53 425 ASN A CA 1
ATOM 6734 C C . ASN C 3 423 ? -9.983 -135.496 101.188 1.00 26.99 425 ASN A C 1
ATOM 6735 O O . ASN C 3 423 ? -9.784 -134.510 100.470 1.00 24.47 425 ASN A O 1
ATOM 6740 N N . THR C 3 424 ? -8.995 -136.114 101.842 1.00 25.33 426 THR A N 1
ATOM 6741 C CA . THR C 3 424 ? -7.620 -135.644 101.729 1.00 25.65 426 THR A CA 1
ATOM 6742 C C . THR C 3 424 ? -7.097 -135.809 100.303 1.00 23.44 426 THR A C 1
ATOM 6743 O O . THR C 3 424 ? -6.463 -134.897 99.761 1.00 26.83 426 THR A O 1
ATOM 6747 N N . THR C 3 425 ? -7.356 -136.962 99.687 1.00 20.65 427 THR A N 1
ATOM 6748 C CA . THR C 3 425 ? -6.928 -137.184 98.303 1.00 25.14 427 THR A CA 1
ATOM 6749 C C . THR C 3 425 ? -7.513 -136.126 97.371 1.00 22.81 427 THR A C 1
ATOM 6750 O O . THR C 3 425 ? -6.807 -135.551 96.531 1.00 23.51 427 THR A O 1
ATOM 6754 N N . THR C 3 426 ? -8.812 -135.865 97.507 1.00 21.40 428 THR A N 1
ATOM 6755 C CA . THR C 3 426 ? -9.492 -134.880 96.666 1.00 25.57 428 THR A CA 1
ATOM 6756 C C . THR C 3 426 ? -8.883 -133.487 96.806 1.00 26.01 428 THR A C 1
ATOM 6757 O O . THR C 3 426 ? -8.683 -132.779 95.808 1.00 23.92 428 THR A O 1
ATOM 6761 N N . ASN C 3 427 ? -8.607 -133.058 98.040 1.00 23.43 429 ASN A N 1
ATOM 6762 C CA . ASN C 3 427 ? -8.013 -131.738 98.237 1.00 25.97 429 ASN A CA 1
ATOM 6763 C C . ASN C 3 427 ? -6.616 -131.648 97.618 1.00 24.12 429 ASN A C 1
ATOM 6764 O O . ASN C 3 427 ? -6.270 -130.634 96.998 1.00 25.68 429 ASN A O 1
ATOM 6769 N N . THR C 3 428 ? -5.799 -132.695 97.771 1.00 21.53 430 THR A N 1
ATOM 6770 C CA . THR C 3 428 ? -4.464 -132.689 97.167 1.00 25.31 430 THR A CA 1
ATOM 6771 C C . THR C 3 428 ? -4.562 -132.628 95.646 1.00 27.68 430 THR A C 1
ATOM 6772 O O . THR C 3 428 ? -3.838 -131.859 94.984 1.00 24.02 430 THR A O 1
ATOM 6776 N N . PHE C 3 429 ? -5.484 -133.416 95.088 1.00 20.95 431 PHE A N 1
ATOM 6777 C CA . PHE C 3 429 ? -5.670 -133.505 93.644 1.00 22.97 431 PHE A CA 1
ATOM 6778 C C . PHE C 3 429 ? -6.147 -132.175 93.079 1.00 23.47 431 PHE A C 1
ATOM 6779 O O . PHE C 3 429 ? -5.555 -131.644 92.132 1.00 24.23 431 PHE A O 1
ATOM 6787 N N . ILE C 3 430 ? -7.190 -131.595 93.687 1.00 22.95 432 ILE A N 1
ATOM 6788 C CA . ILE C 3 430 ? -7.727 -130.316 93.223 1.00 27.47 432 ILE A CA 1
ATOM 6789 C C . ILE C 3 430 ? -6.676 -129.213 93.328 1.00 30.22 432 ILE A C 1
ATOM 6790 O O . ILE C 3 430 ? -6.539 -128.370 92.426 1.00 26.06 432 ILE A O 1
ATOM 6795 N N . ASP C 3 431 ? -5.904 -129.206 94.418 1.00 25.29 433 ASP A N 1
ATOM 6796 C CA . ASP C 3 431 ? -4.857 -128.198 94.553 1.00 32.03 433 ASP A CA 1
ATOM 6797 C C . ASP C 3 431 ? -3.793 -128.362 93.477 1.00 29.59 433 ASP A C 1
ATOM 6798 O O . ASP C 3 431 ? -3.280 -127.375 92.942 1.00 30.92 433 ASP A O 1
ATOM 6803 N N . SER C 3 432 ? -3.444 -129.599 93.142 1.00 24.27 434 SER A N 1
ATOM 6804 C CA . SER C 3 432 ? -2.477 -129.809 92.068 1.00 24.98 434 SER A CA 1
ATOM 6805 C C . SER C 3 432 ? -3.041 -129.363 90.717 1.00 32.05 434 SER A C 1
ATOM 6806 O O . SER C 3 432 ? -2.335 -128.726 89.923 1.00 27.76 434 SER A O 1
ATOM 6809 N N . ILE C 3 433 ? -4.315 -129.672 90.448 1.00 27.69 435 ILE A N 1
ATOM 6810 C CA . ILE C 3 433 ? -4.960 -129.252 89.200 1.00 29.70 435 ILE A CA 1
ATOM 6811 C C . ILE C 3 433 ? -5.009 -127.731 89.093 1.00 31.63 435 ILE A C 1
ATOM 6812 O O . ILE C 3 433 ? -4.731 -127.158 88.028 1.00 30.63 435 ILE A O 1
ATOM 6817 N N . MET C 3 434 ? -5.392 -127.056 90.181 1.00 27.55 436 MET A N 1
ATOM 6818 C CA . MET C 3 434 ? -5.606 -125.614 90.116 1.00 34.37 436 MET A CA 1
ATOM 6819 C C . MET C 3 434 ? -4.307 -124.878 89.831 1.00 33.66 436 MET A C 1
ATOM 6820 O O . MET C 3 434 ? -4.330 -123.821 89.192 1.00 37.10 436 MET A O 1
ATOM 6825 N N . ALA C 3 435 ? -3.167 -125.437 90.261 1.00 30.83 437 ALA A N 1
ATOM 6826 C CA . ALA C 3 435 ? -1.868 -124.816 90.024 1.00 34.94 437 ALA A CA 1
ATOM 6827 C C . ALA C 3 435 ? -1.451 -124.870 88.557 1.00 40.39 437 ALA A C 1
ATOM 6828 O O . ALA C 3 435 ? -0.503 -124.177 88.169 1.00 39.45 437 ALA A O 1
ATOM 6830 N N . GLU C 3 436 ? -2.125 -125.677 87.737 1.00 35.70 438 GLU A N 1
ATOM 6831 C CA . GLU C 3 436 ? -1.871 -125.729 86.302 1.00 32.30 438 GLU A CA 1
ATOM 6832 C C . GLU C 3 436 ? -2.982 -125.080 85.484 1.00 31.57 438 GLU A C 1
ATOM 6833 O O . GLU C 3 436 ? -2.960 -125.156 84.252 1.00 36.72 438 GLU A O 1
ATOM 6839 N N . ALA C 3 437 ? -3.954 -124.455 86.131 1.00 28.83 439 ALA A N 1
ATOM 6840 C CA . ALA C 3 437 ? -5.058 -123.835 85.415 1.00 35.09 439 ALA A CA 1
ATOM 6841 C C . ALA C 3 437 ? -4.651 -122.462 84.884 1.00 38.97 439 ALA A C 1
ATOM 6842 O O . ALA C 3 437 ? -3.865 -121.742 85.505 1.00 38.75 439 ALA A O 1
ATOM 6844 N N . ASN C 3 438 ? -5.195 -122.110 83.720 1.00 38.95 440 ASN A N 1
ATOM 6845 C CA . ASN C 3 438 ? -5.001 -120.794 83.119 1.00 38.40 440 ASN A CA 1
ATOM 6846 C C . ASN C 3 438 ? -6.278 -120.426 82.367 1.00 37.61 440 ASN A C 1
ATOM 6847 O O . ASN C 3 438 ? -7.285 -121.141 82.431 1.00 35.44 440 ASN A O 1
ATOM 6852 N N . ALA C 3 439 ? -6.240 -119.296 81.649 1.00 36.87 441 ALA A N 1
ATOM 6853 C CA . ALA C 3 439 ? -7.425 -118.853 80.922 1.00 37.63 441 ALA A CA 1
ATOM 6854 C C . ALA C 3 439 ? -7.807 -119.851 79.835 1.00 37.56 441 ALA A C 1
ATOM 6855 O O . ALA C 3 439 ? -8.997 -120.100 79.596 1.00 35.98 441 ALA A O 1
ATOM 6857 N N . ASP C 3 440 ? -6.808 -120.456 79.189 1.00 31.22 442 ASP A N 1
ATOM 6858 C CA . ASP C 3 440 ? -7.074 -121.367 78.080 1.00 32.92 442 ASP A CA 1
ATOM 6859 C C . ASP C 3 440 ? -7.712 -122.683 78.531 1.00 34.95 442 ASP A C 1
ATOM 6860 O O . ASP C 3 440 ? -8.448 -123.300 77.759 1.00 36.54 442 ASP A O 1
ATOM 6865 N N . ASN C 3 441 ? -7.418 -123.161 79.738 1.00 31.35 443 ASN A N 1
ATOM 6866 C CA . ASN C 3 441 ? -7.841 -124.507 80.121 1.00 30.46 443 ASN A CA 1
ATOM 6867 C C . ASN C 3 441 ? -8.722 -124.522 81.362 1.00 33.94 443 ASN A C 1
ATOM 6868 O O . ASN C 3 441 ? -9.001 -125.609 81.890 1.00 30.71 443 ASN A O 1
ATOM 6873 N N . GLY C 3 442 ? -9.160 -123.350 81.839 1.00 30.68 444 GLY A N 1
ATOM 6874 C CA . GLY C 3 442 ? -9.748 -123.261 83.171 1.00 28.91 444 GLY A CA 1
ATOM 6875 C C . GLY C 3 442 ? -11.011 -124.085 83.321 1.00 30.81 444 GLY A C 1
ATOM 6876 O O . GLY C 3 442 ? -11.166 -124.833 84.286 1.00 33.29 444 GLY A O 1
ATOM 6877 N N . ARG C 3 443 ? -11.935 -123.956 82.365 1.00 31.33 445 ARG A N 1
ATOM 6878 C CA . ARG C 3 443 ? -13.174 -124.729 82.412 1.00 30.95 445 ARG A CA 1
ATOM 6879 C C . ARG C 3 443 ? -12.896 -126.231 82.435 1.00 34.08 445 ARG A C 1
ATOM 6880 O O . ARG C 3 443 ? -13.523 -126.977 83.203 1.00 30.42 445 ARG A O 1
ATOM 6888 N N . PHE C 3 444 ? -11.969 -126.690 81.588 1.00 25.67 446 PHE A N 1
ATOM 6889 C CA . PHE C 3 444 ? -11.592 -128.100 81.572 1.00 32.12 446 PHE A CA 1
ATOM 6890 C C . PHE C 3 444 ? -11.017 -128.532 82.915 1.00 29.32 446 PHE A C 1
ATOM 6891 O O . PHE C 3 444 ? -11.375 -129.591 83.447 1.00 29.02 446 PHE A O 1
ATOM 6899 N N . MET C 3 445 ? -10.106 -127.733 83.473 1.00 29.45 447 MET A N 1
ATOM 6900 C CA . MET C 3 445 ? -9.516 -128.097 84.756 1.00 28.02 447 MET A CA 1
ATOM 6901 C C . MET C 3 445 ? -10.565 -128.134 85.860 1.00 29.79 447 MET A C 1
ATOM 6902 O O . MET C 3 445 ? -10.491 -128.970 86.765 1.00 29.41 447 MET A O 1
ATOM 6907 N N . MET C 3 446 ? -11.553 -127.237 85.808 1.00 29.35 448 MET A N 1
ATOM 6908 C CA . MET C 3 446 ? -12.596 -127.261 86.827 1.00 34.27 448 MET A CA 1
ATOM 6909 C C . MET C 3 446 ? -13.377 -128.568 86.780 1.00 34.03 448 MET A C 1
ATOM 6910 O O . MET C 3 446 ? -13.660 -129.168 87.824 1.00 32.08 448 MET A O 1
ATOM 6915 N N . GLU C 3 447 ? -13.707 -129.043 85.580 1.00 28.85 449 GLU A N 1
ATOM 6916 C CA . GLU C 3 447 ? -14.432 -130.303 85.479 1.00 29.67 449 GLU A CA 1
ATOM 6917 C C . GLU C 3 447 ? -13.540 -131.495 85.811 1.00 28.20 449 GLU A C 1
ATOM 6918 O O . GLU C 3 447 ? -14.038 -132.501 86.329 1.00 24.37 449 GLU A O 1
ATOM 6924 N N . LEU C 3 448 ? -12.232 -131.408 85.536 1.00 21.68 450 LEU A N 1
ATOM 6925 C CA . LEU C 3 448 ? -11.343 -132.509 85.900 1.00 24.24 450 LEU A CA 1
ATOM 6926 C C . LEU C 3 448 ? -11.334 -132.745 87.398 1.00 26.92 450 LEU A C 1
ATOM 6927 O O . LEU C 3 448 ? -11.141 -133.884 87.841 1.00 22.45 450 LEU A O 1
ATOM 6932 N N . GLY C 3 449 ? -11.512 -131.683 88.190 1.00 22.11 451 GLY A N 1
ATOM 6933 C CA . GLY C 3 449 ? -11.431 -131.809 89.636 1.00 24.72 451 GLY A CA 1
ATOM 6934 C C . GLY C 3 449 ? -12.455 -132.743 90.249 1.00 29.52 451 GLY A C 1
ATOM 6935 O O . GLY C 3 449 ? -12.263 -133.189 91.388 1.00 28.58 451 GLY A O 1
ATOM 6936 N N . LYS C 3 450 ? -13.527 -133.065 89.520 1.00 24.62 452 LYS A N 1
ATOM 6937 C CA . LYS C 3 450 ? -14.567 -133.973 89.977 1.00 23.03 452 LYS A CA 1
ATOM 6938 C C . LYS C 3 450 ? -14.354 -135.430 89.549 1.00 24.41 452 LYS A C 1
ATOM 6939 O O . LYS C 3 450 ? -15.251 -136.253 89.764 1.00 24.88 452 LYS A O 1
ATOM 6945 N N . TYR C 3 451 ? -13.192 -135.767 88.968 1.00 18.33 453 TYR A N 1
ATOM 6946 C CA . TYR C 3 451 ? -12.985 -137.082 88.367 1.00 18.20 453 TYR A CA 1
ATOM 6947 C C . TYR C 3 451 ? -13.330 -138.241 89.300 1.00 20.59 453 TYR A C 1
ATOM 6948 O O . TYR C 3 451 ? -13.921 -139.235 88.869 1.00 19.48 453 TYR A O 1
ATOM 6957 N N . LEU C 3 452 ? -12.911 -138.172 90.558 1.00 20.98 454 LEU A N 1
ATOM 6958 C CA . LEU C 3 452 ? -13.118 -139.340 91.416 1.00 24.37 454 LEU A CA 1
ATOM 6959 C C . LEU C 3 452 ? -14.588 -139.556 91.764 1.00 25.92 454 LEU A C 1
ATOM 6960 O O . LEU C 3 452 ? -14.954 -140.657 92.201 1.00 24.82 454 LEU A O 1
ATOM 6965 N N . ARG C 3 453 ? -15.425 -138.542 91.575 1.00 24.54 455 ARG A N 1
ATOM 6966 C CA . ARG C 3 453 ? -16.853 -138.612 91.858 1.00 27.07 455 ARG A CA 1
ATOM 6967 C C . ARG C 3 453 ? -17.681 -139.176 90.711 1.00 28.59 455 ARG A C 1
ATOM 6968 O O . ARG C 3 453 ? -18.861 -139.472 90.914 1.00 31.95 455 ARG A O 1
ATOM 6976 N N . VAL C 3 454 ? -17.110 -139.299 89.513 1.00 27.72 456 VAL A N 1
ATOM 6977 C CA . VAL C 3 454 ? -17.854 -139.726 88.331 1.00 23.95 456 VAL A CA 1
ATOM 6978 C C . VAL C 3 454 ? -18.675 -140.989 88.588 1.00 28.36 456 VAL A C 1
ATOM 6979 O O . VAL C 3 454 ? -18.132 -142.038 88.956 1.00 29.14 456 VAL A O 1
ATOM 6983 N N . GLY C 3 455 ? -19.983 -140.909 88.357 1.00 29.36 457 GLY A N 1
ATOM 6984 C CA . GLY C 3 455 ? -20.818 -142.089 88.444 1.00 36.77 457 GLY A CA 1
ATOM 6985 C C . GLY C 3 455 ? -21.200 -142.519 89.845 1.00 40.96 457 GLY A C 1
ATOM 6986 O O . GLY C 3 455 ? -21.950 -143.494 89.993 1.00 42.58 457 GLY A O 1
ATOM 6987 N N . PHE C 3 456 ? -20.703 -141.845 90.879 1.00 36.78 458 PHE A N 1
ATOM 6988 C CA . PHE C 3 456 ? -21.103 -142.138 92.255 1.00 41.62 458 PHE A CA 1
ATOM 6989 C C . PHE C 3 456 ? -21.750 -140.937 92.926 1.00 41.49 458 PHE A C 1
ATOM 6990 O O . PHE C 3 456 ? -22.061 -140.994 94.125 1.00 45.29 458 PHE A O 1
ATOM 6998 N N . PHE C 3 457 ? -21.978 -139.855 92.182 1.00 41.24 459 PHE A N 1
ATOM 6999 C CA . PHE C 3 457 ? -22.265 -138.560 92.771 1.00 44.21 459 PHE A CA 1
ATOM 7000 C C . PHE C 3 457 ? -22.992 -137.724 91.733 1.00 45.88 459 PHE A C 1
ATOM 7001 O O . PHE C 3 457 ? -22.653 -137.818 90.545 1.00 45.45 459 PHE A O 1
ATOM 7009 N N . PRO C 3 458 ? -23.982 -136.921 92.117 1.00 47.36 460 PRO A N 1
ATOM 7010 C CA . PRO C 3 458 ? -24.773 -136.190 91.117 1.00 49.89 460 PRO A CA 1
ATOM 7011 C C . PRO C 3 458 ? -24.030 -134.988 90.543 1.00 48.25 460 PRO A C 1
ATOM 7012 O O . PRO C 3 458 ? -23.119 -134.430 91.159 1.00 44.65 460 PRO A O 1
ATOM 7016 N N . ASP C 3 459 ? -24.436 -134.621 89.316 1.00 46.46 461 ASP A N 1
ATOM 7017 C CA . ASP C 3 459 ? -24.020 -133.382 88.638 1.00 45.42 461 ASP A CA 1
ATOM 7018 C C . ASP C 3 459 ? -22.512 -133.324 88.376 1.00 47.82 461 ASP A C 1
ATOM 7019 O O . ASP C 3 459 ? -21.873 -132.282 88.553 1.00 46.02 461 ASP A O 1
ATOM 7024 N N . VAL C 3 460 ? -21.945 -134.437 87.912 1.00 43.53 462 VAL A N 1
ATOM 7025 C CA . VAL C 3 460 ? -20.528 -134.527 87.561 1.00 38.93 462 VAL A CA 1
ATOM 7026 C C . VAL C 3 460 ? -20.423 -134.738 86.051 1.00 36.99 462 VAL A C 1
ATOM 7027 O O . VAL C 3 460 ? -21.006 -135.687 85.515 1.00 38.52 462 VAL A O 1
ATOM 7031 N N . LYS C 3 461 ? -19.664 -133.869 85.369 1.00 36.47 463 LYS A N 1
ATOM 7032 C CA . LYS C 3 461 ? -19.590 -133.809 83.906 1.00 37.45 463 LYS A CA 1
ATOM 7033 C C . LYS C 3 461 ? -18.179 -134.154 83.387 1.00 31.97 463 LYS A C 1
ATOM 7034 O O . LYS C 3 461 ? -17.853 -133.929 82.220 1.00 32.85 463 LYS A O 1
ATOM 7040 N N . THR C 3 462 ? -17.344 -134.777 84.217 1.00 28.82 464 THR A N 1
ATOM 7041 C CA . THR C 3 462 ? -15.943 -134.976 83.849 1.00 23.53 464 THR A CA 1
ATOM 7042 C C . THR C 3 462 ? -15.784 -135.824 82.588 1.00 25.26 464 THR A C 1
ATOM 7043 O O . THR C 3 462 ? -14.957 -135.499 81.730 1.00 22.12 464 THR A O 1
ATOM 7047 N N . THR C 3 463 ? -16.562 -136.902 82.445 1.00 21.65 465 THR A N 1
ATOM 7048 C CA . THR C 3 463 ? -16.324 -137.832 81.337 1.00 21.17 465 THR A CA 1
ATOM 7049 C C . THR C 3 463 ? -16.442 -137.129 79.981 1.00 23.44 465 THR A C 1
ATOM 7050 O O . THR C 3 463 ? -15.635 -137.368 79.069 1.00 21.55 465 THR A O 1
ATOM 7054 N N . ILE C 3 464 ? -17.411 -136.221 79.858 1.00 23.63 466 ILE A N 1
ATOM 7055 C CA . ILE C 3 464 ? -17.657 -135.490 78.611 1.00 22.76 466 ILE A CA 1
ATOM 7056 C C . ILE C 3 464 ? -16.453 -134.644 78.214 1.00 27.82 466 ILE A C 1
ATOM 7057 O O . ILE C 3 464 ? -16.180 -134.453 77.016 1.00 24.76 466 ILE A O 1
ATOM 7062 N N . ASN C 3 465 ? -15.692 -134.166 79.206 1.00 25.39 467 ASN A N 1
ATOM 7063 C CA . ASN C 3 465 ? -14.506 -133.346 78.997 1.00 26.05 467 ASN A CA 1
ATOM 7064 C C . ASN C 3 465 ? -13.236 -134.147 78.791 1.00 26.72 467 ASN A C 1
ATOM 7065 O O . ASN C 3 465 ? -12.235 -133.589 78.328 1.00 26.09 467 ASN A O 1
ATOM 7070 N N . LEU C 3 466 ? -13.234 -135.423 79.161 1.00 21.62 468 LEU A N 1
ATOM 7071 C CA . LEU C 3 466 ? -12.035 -136.248 79.121 1.00 21.88 468 LEU A CA 1
ATOM 7072 C C . LEU C 3 466 ? -12.015 -137.158 77.894 1.00 23.97 468 LEU A C 1
ATOM 7073 O O . LEU C 3 466 ? -11.117 -137.067 77.044 1.00 21.02 468 LEU A O 1
ATOM 7078 N N . SER C 3 467 ? -13.019 -138.030 77.775 1.00 19.34 469 SER A N 1
ATOM 7079 C CA . SER C 3 467 ? -13.093 -138.986 76.681 1.00 19.12 469 SER A CA 1
ATOM 7080 C C . SER C 3 467 ? -14.266 -138.761 75.743 1.00 17.45 469 SER A C 1
ATOM 7081 O O . SER C 3 467 ? -14.366 -139.475 74.736 1.00 21.62 469 SER A O 1
ATOM 7084 N N . GLY C 3 468 ? -15.169 -137.835 76.064 1.00 20.12 470 GLY A N 1
ATOM 7085 C CA . GLY C 3 468 ? -16.417 -137.675 75.350 1.00 23.39 470 GLY A CA 1
ATOM 7086 C C . GLY C 3 468 ? -16.410 -136.464 74.440 1.00 20.49 470 GLY A C 1
ATOM 7087 O O . GLY C 3 468 ? -15.347 -136.035 73.969 1.00 19.14 470 GLY A O 1
ATOM 7088 N N . PRO C 3 469 ? -17.589 -135.860 74.218 1.00 21.49 471 PRO A N 1
ATOM 7089 C CA . PRO C 3 469 ? -17.736 -134.883 73.117 1.00 21.93 471 PRO A CA 1
ATOM 7090 C C . PRO C 3 469 ? -16.783 -133.695 73.145 1.00 22.55 471 PRO A C 1
ATOM 7091 O O . PRO C 3 469 ? -16.438 -133.201 72.065 1.00 20.51 471 PRO A O 1
ATOM 7095 N N . GLU C 3 470 ? -16.358 -133.194 74.315 1.00 21.49 472 GLU A N 1
ATOM 7096 C CA . GLU C 3 470 ? -15.435 -132.059 74.306 1.00 24.32 472 GLU A CA 1
ATOM 7097 C C . GLU C 3 470 ? -14.109 -132.408 73.633 1.00 23.88 472 GLU A C 1
ATOM 7098 O O . GLU C 3 470 ? -13.441 -131.530 73.068 1.00 24.88 472 GLU A O 1
ATOM 7104 N N . ALA C 3 471 ? -13.689 -133.673 73.711 1.00 20.75 473 ALA A N 1
ATOM 7105 C CA . ALA C 3 471 ? -12.456 -134.081 73.051 1.00 20.75 473 ALA A CA 1
ATOM 7106 C C . ALA C 3 471 ? -12.604 -134.019 71.539 1.00 22.75 473 ALA A C 1
ATOM 7107 O O . ALA C 3 471 ? -11.626 -133.757 70.831 1.00 21.31 473 ALA A O 1
ATOM 7109 N N . TYR C 3 472 ? -13.824 -134.252 71.038 1.00 21.01 474 TYR A N 1
ATOM 7110 C CA . TYR C 3 472 ? -14.087 -134.172 69.604 1.00 22.50 474 TYR A CA 1
ATOM 7111 C C . TYR C 3 472 ? -14.090 -132.724 69.141 1.00 22.55 474 TYR A C 1
ATOM 7112 O O . TYR C 3 472 ? -13.448 -132.381 68.141 1.00 21.77 474 TYR A O 1
ATOM 7121 N N . ALA C 3 473 ? -14.819 -131.863 69.860 1.00 20.42 475 ALA A N 1
ATOM 7122 C CA . ALA C 3 473 ? -14.821 -130.440 69.553 1.00 22.63 475 ALA A CA 1
ATOM 7123 C C . ALA C 3 473 ? -13.404 -129.893 69.541 1.00 21.33 475 ALA A C 1
ATOM 7124 O O . ALA C 3 473 ? -13.044 -129.100 68.663 1.00 22.83 475 ALA A O 1
ATOM 7126 N N . ALA C 3 474 ? -12.579 -130.334 70.495 1.00 19.36 476 ALA A N 1
ATOM 7127 C CA . ALA C 3 474 ? -11.203 -129.856 70.570 1.00 22.21 476 ALA A CA 1
ATOM 7128 C C . ALA C 3 474 ? -10.374 -130.352 69.393 1.00 22.66 476 ALA A C 1
ATOM 7129 O O . ALA C 3 474 ? -9.502 -129.630 68.901 1.00 22.01 476 ALA A O 1
ATOM 7131 N N . ALA C 3 475 ? -10.617 -131.584 68.936 1.00 21.12 477 ALA A N 1
ATOM 7132 C CA . ALA C 3 475 ? -9.896 -132.087 67.770 1.00 20.39 477 ALA A CA 1
ATOM 7133 C C . ALA C 3 475 ? -10.305 -131.338 66.513 1.00 22.33 477 ALA A C 1
ATOM 7134 O O . ALA C 3 475 ? -9.459 -131.054 65.649 1.00 20.49 477 ALA A O 1
ATOM 7136 N N . TYR C 3 476 ? -11.599 -131.022 66.380 1.00 19.41 478 TYR A N 1
ATOM 7137 C CA . TYR C 3 476 ? -12.024 -130.225 65.232 1.00 22.25 478 TYR A CA 1
ATOM 7138 C C . TYR C 3 476 ? -11.374 -128.853 65.274 1.00 22.03 478 TYR A C 1
ATOM 7139 O O . TYR C 3 476 ? -11.013 -128.295 64.229 1.00 21.17 478 TYR A O 1
ATOM 7148 N N . GLN C 3 477 ? -11.227 -128.287 66.480 1.00 21.38 479 GLN A N 1
ATOM 7149 C CA . GLN C 3 477 ? -10.520 -127.016 66.604 1.00 26.08 479 GLN A CA 1
ATOM 7150 C C . GLN C 3 477 ? -9.043 -127.169 66.266 1.00 23.28 479 GLN A C 1
ATOM 7151 O O . GLN C 3 477 ? -8.454 -126.275 65.644 1.00 23.93 479 GLN A O 1
ATOM 7157 N N . ASP C 3 478 ? -8.427 -128.285 66.674 1.00 23.01 480 ASP A N 1
ATOM 7158 C CA . ASP C 3 478 ? -7.060 -128.581 66.267 1.00 25.16 480 ASP A CA 1
ATOM 7159 C C . ASP C 3 478 ? -6.927 -128.554 64.748 1.00 24.38 480 ASP A C 1
ATOM 7160 O O . ASP C 3 478 ? -5.995 -127.955 64.201 1.00 24.16 480 ASP A O 1
ATOM 7165 N N . LEU C 3 479 ? -7.855 -129.219 64.056 1.00 20.18 481 LEU A N 1
ATOM 7166 C CA . LEU C 3 479 ? -7.847 -129.247 62.594 1.00 20.18 481 LEU A CA 1
ATOM 7167 C C . LEU C 3 479 ? -7.924 -127.839 62.012 1.00 22.23 481 LEU A C 1
ATOM 7168 O O . LEU C 3 479 ? -7.090 -127.443 61.189 1.00 22.61 481 LEU A O 1
ATOM 7173 N N . LEU C 3 480 ? -8.931 -127.076 62.415 1.00 20.37 482 LEU A N 1
ATOM 7174 C CA . LEU C 3 480 ? -9.217 -125.796 61.781 1.00 21.76 482 LEU A CA 1
ATOM 7175 C C . LEU C 3 480 ? -8.240 -124.712 62.202 1.00 24.89 482 LEU A C 1
ATOM 7176 O O . LEU C 3 480 ? -8.102 -123.708 61.493 1.00 26.68 482 LEU A O 1
ATOM 7181 N N . MET C 3 481 ? -7.558 -124.887 63.326 1.00 22.39 483 MET A N 1
ATOM 7182 C CA . MET C 3 481 ? -6.589 -123.899 63.776 1.00 27.73 483 MET A CA 1
ATOM 7183 C C . MET C 3 481 ? -5.161 -124.395 63.629 1.00 24.22 483 MET A C 1
ATOM 7184 O O . MET C 3 481 ? -4.244 -123.776 64.181 1.00 27.30 483 MET A O 1
ATOM 7189 N N . PHE C 3 482 ? -4.952 -125.488 62.893 1.00 20.21 484 PHE A N 1
ATOM 7190 C CA . PHE C 3 482 ? -3.614 -125.973 62.520 1.00 22.34 484 PHE A CA 1
ATOM 7191 C C . PHE C 3 482 ? -2.720 -126.179 63.745 1.00 30.20 484 PHE A C 1
ATOM 7192 O O . PHE C 3 482 ? -1.539 -125.799 63.760 1.00 22.69 484 PHE A O 1
ATOM 7200 N N . LYS C 3 483 ? -3.281 -126.784 64.789 1.00 25.06 485 LYS A N 1
ATOM 7201 C CA . LYS C 3 483 ? -2.527 -127.011 66.011 1.00 27.96 485 LYS A CA 1
ATOM 7202 C C . LYS C 3 483 ? -2.937 -128.356 66.605 1.00 29.80 485 LYS A C 1
ATOM 7203 O O . LYS C 3 483 ? -3.747 -129.094 66.038 1.00 24.35 485 LYS A O 1
ATOM 7209 N N . GLU C 3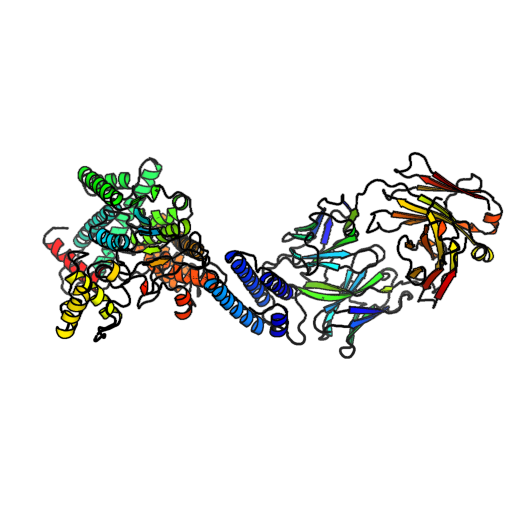 484 ? -2.354 -128.683 67.752 1.00 26.51 486 GLU A N 1
ATOM 7210 C CA . GLU C 3 484 ? -2.879 -129.732 68.613 1.00 31.25 486 GLU A CA 1
ATOM 7211 C C . GLU C 3 484 ? -3.023 -129.161 70.020 1.00 30.95 486 GLU A C 1
ATOM 7212 O O . GLU C 3 484 ? -2.555 -128.057 70.318 1.00 28.94 486 GLU A O 1
ATOM 7218 N N . GLY C 3 485 ? -3.732 -129.885 70.883 1.00 30.27 487 GLY A N 1
ATOM 7219 C CA . GLY C 3 485 ? -3.801 -129.471 72.271 1.00 28.05 487 GLY A CA 1
ATOM 7220 C C . GLY C 3 485 ? -4.826 -128.417 72.608 1.00 32.47 487 GLY A C 1
ATOM 7221 O O . GLY C 3 485 ? -4.743 -127.821 73.692 1.00 31.19 487 GLY A O 1
ATOM 7222 N N . SER C 3 486 ? -5.802 -128.170 71.731 1.00 27.11 488 SER A N 1
ATOM 7223 C CA . SER C 3 486 ? -6.861 -127.224 72.055 1.00 28.16 488 SER A CA 1
ATOM 7224 C C . SER C 3 486 ? -7.532 -127.626 73.362 1.00 33.21 488 SER A C 1
ATOM 7225 O O . SER C 3 486 ? -7.770 -128.812 73.608 1.00 29.52 488 SER A O 1
ATOM 7228 N N . MET C 3 487 ? -7.807 -126.631 74.213 1.00 31.20 489 MET A N 1
ATOM 7229 C CA . MET C 3 487 ? -8.514 -126.849 75.475 1.00 34.17 489 MET A CA 1
ATOM 7230 C C . MET C 3 487 ? -9.843 -126.104 75.460 1.00 41.52 489 MET A C 1
ATOM 7231 O O . MET C 3 487 ? -10.880 -126.696 75.151 1.00 46.00 489 MET A O 1
ATOM 7236 N N . ASN C 3 488 ? -9.826 -124.814 75.788 1.00 42.60 490 ASN A N 1
ATOM 7237 C CA . ASN C 3 488 ? -10.994 -123.960 75.598 1.00 46.38 490 ASN A CA 1
ATOM 7238 C C . ASN C 3 488 ? -11.398 -123.939 74.125 1.00 48.15 490 ASN A C 1
ATOM 7239 O O . ASN C 3 488 ? -10.549 -123.807 73.239 1.00 43.91 490 ASN A O 1
ATOM 7244 N N . ILE C 3 489 ? -12.698 -124.069 73.865 1.00 48.45 491 ILE A N 1
ATOM 7245 C CA . ILE C 3 489 ? -13.225 -124.158 72.508 1.00 44.07 491 ILE A CA 1
ATOM 7246 C C . ILE C 3 489 ? -13.717 -122.775 72.089 1.00 43.67 491 ILE A C 1
ATOM 7247 O O . ILE C 3 489 ? -14.530 -122.157 72.790 1.00 49.19 491 ILE A O 1
ATOM 7252 N N . HIS C 3 490 ? -13.201 -122.270 70.962 1.00 44.92 492 HIS A N 1
ATOM 7253 C CA . HIS C 3 490 ? -13.685 -121.033 70.351 1.00 42.60 492 HIS A CA 1
ATOM 7254 C C . HIS C 3 490 ? -14.620 -121.278 69.185 1.00 39.97 492 HIS A C 1
ATOM 7255 O O . HIS C 3 490 ? -15.272 -120.331 68.728 1.00 39.19 492 HIS A O 1
ATOM 7262 N N . LEU C 3 491 ? -14.647 -122.498 68.652 1.00 40.09 493 LEU A N 1
ATOM 7263 C CA . LEU C 3 491 ? -15.539 -122.803 67.547 1.00 40.34 493 LEU A CA 1
ATOM 7264 C C . LEU C 3 491 ? -16.981 -122.582 67.977 1.00 33.77 493 LEU A C 1
ATOM 7265 O O . LEU C 3 491 ? -17.362 -122.916 69.103 1.00 39.36 493 LEU A O 1
ATOM 7270 N N . ILE C 3 492 ? -17.780 -122.004 67.079 1.00 34.42 494 ILE A N 1
ATOM 7271 C CA . ILE C 3 492 ? -19.214 -121.850 67.316 1.00 35.17 494 ILE A CA 1
ATOM 7272 C C . ILE C 3 492 ? -19.932 -123.010 66.638 1.00 38.83 494 ILE A C 1
ATOM 7273 O O . ILE C 3 492 ? -19.302 -123.809 65.932 1.00 31.62 494 ILE A O 1
ATOM 7278 N N . GLU C 3 493 ? -21.256 -123.100 66.831 1.00 32.68 495 GLU A N 1
ATOM 7279 C CA . GLU C 3 493 ? -21.996 -124.251 66.311 1.00 34.66 495 GLU A CA 1
ATOM 7280 C C . GLU C 3 493 ? -21.834 -124.383 64.802 1.00 30.43 495 GLU A C 1
ATOM 7281 O O . GLU C 3 493 ? -21.724 -125.499 64.285 1.00 30.91 495 GLU A O 1
ATOM 7287 N N . ALA C 3 494 ? -21.778 -123.253 64.085 1.00 33.10 496 ALA A N 1
ATOM 7288 C CA . ALA C 3 494 ? -21.590 -123.288 62.640 1.00 30.93 496 ALA A CA 1
ATOM 7289 C C . ALA C 3 494 ? -20.295 -123.993 62.254 1.00 28.75 496 ALA A C 1
ATOM 7290 O O . ALA C 3 494 ? -20.260 -124.748 61.274 1.00 28.53 496 ALA A O 1
ATOM 7292 N N . ASP C 3 495 ? -19.210 -123.739 62.989 1.00 30.05 497 ASP A N 1
ATOM 7293 C CA . ASP C 3 495 ? -17.953 -124.421 62.702 1.00 27.26 497 ASP A CA 1
ATOM 7294 C C . ASP C 3 495 ? -18.096 -125.927 62.886 1.00 25.32 497 ASP A C 1
ATOM 7295 O O . ASP C 3 495 ? -17.638 -126.716 62.051 1.00 24.06 497 ASP A O 1
ATOM 7300 N N . LEU C 3 496 ? -18.703 -126.346 63.996 1.00 23.60 498 LEU A N 1
ATOM 7301 C CA . LEU C 3 496 ? -18.797 -127.768 64.298 1.00 24.59 498 LEU A CA 1
ATOM 7302 C C . LEU C 3 496 ? -19.729 -128.483 63.339 1.00 22.37 498 LEU A C 1
ATOM 7303 O O . LEU C 3 496 ? -19.536 -129.673 63.069 1.00 22.56 498 LEU A O 1
ATOM 7308 N N . ARG C 3 497 ? -20.753 -127.787 62.834 1.00 21.56 499 ARG A N 1
ATOM 7309 C CA . ARG C 3 497 ? -21.707 -128.407 61.923 1.00 23.86 499 ARG A CA 1
ATOM 7310 C C . ARG C 3 497 ? -21.076 -128.816 60.592 1.00 22.98 499 ARG A C 1
ATOM 7311 O O . ARG C 3 497 ? -21.681 -129.613 59.864 1.00 25.28 499 ARG A O 1
ATOM 7319 N N . ASN C 3 498 ? -19.870 -128.327 60.273 1.00 20.92 500 ASN A N 1
ATOM 7320 C CA . ASN C 3 498 ? -19.114 -128.885 59.151 1.00 21.66 500 ASN A CA 1
ATOM 7321 C C . ASN C 3 498 ? -18.886 -130.385 59.284 1.00 23.30 500 ASN A C 1
ATOM 7322 O O . ASN C 3 498 ? -18.590 -131.053 58.284 1.00 19.84 500 ASN A O 1
ATOM 7327 N N . PHE C 3 499 ? -18.991 -130.924 60.495 1.00 20.20 501 PHE A N 1
ATOM 7328 C CA . PHE C 3 499 ? -18.671 -132.323 60.748 1.00 25.06 501 PHE A CA 1
ATOM 7329 C C . PHE C 3 499 ? -19.902 -133.152 61.113 1.00 20.71 501 PHE A C 1
ATOM 7330 O O . PHE C 3 499 ? -19.765 -134.276 61.587 1.00 19.68 501 PHE A O 1
ATOM 7338 N N . GLU C 3 500 ? -21.103 -132.654 60.844 1.00 19.74 502 GLU A N 1
ATOM 7339 C CA . GLU C 3 500 ? -22.293 -133.378 61.284 1.00 21.72 502 GLU A CA 1
ATOM 7340 C C . GLU C 3 500 ? -22.554 -134.620 60.434 1.00 22.95 502 GLU A C 1
ATOM 7341 O O . GLU C 3 500 ? -22.289 -134.646 59.225 1.00 23.21 502 GLU A O 1
ATOM 7347 N N . ILE C 3 501 ? -23.060 -135.661 61.084 1.00 22.76 503 ILE A N 1
ATOM 7348 C CA . ILE C 3 501 ? -23.735 -136.744 60.379 1.00 22.42 503 ILE A CA 1
ATOM 7349 C C . ILE C 3 501 ? -25.150 -136.293 60.037 1.00 25.84 503 ILE A C 1
ATOM 7350 O O . ILE C 3 501 ? -25.877 -135.773 60.895 1.00 23.77 503 ILE A O 1
ATOM 7355 N N . SER C 3 502 ? -25.554 -136.515 58.793 1.00 28.39 504 SER A N 1
ATOM 7356 C CA . SER C 3 502 ? -26.908 -136.165 58.377 1.00 27.15 504 SER A CA 1
ATOM 7357 C C . SER C 3 502 ? -27.950 -136.926 59.191 1.00 29.31 504 SER A C 1
ATOM 7358 O O . SER C 3 502 ? -27.854 -138.146 59.369 1.00 29.94 504 SER A O 1
ATOM 7361 N N . LYS C 3 503 ? -28.978 -136.216 59.661 1.00 30.98 505 LYS A N 1
ATOM 7362 C CA . LYS C 3 503 ? -30.001 -136.877 60.458 1.00 30.41 505 LYS A CA 1
ATOM 7363 C C . LYS C 3 503 ? -30.706 -137.983 59.688 1.00 31.06 505 LYS A C 1
ATOM 7364 O O . LYS C 3 503 ? -31.302 -138.861 60.310 1.00 37.16 505 LYS A O 1
ATOM 7370 N N . THR C 3 504 ? -30.622 -137.979 58.353 1.00 32.86 506 THR A N 1
ATOM 7371 C CA . THR C 3 504 ? -31.257 -139.042 57.575 1.00 28.76 506 THR A CA 1
ATOM 7372 C C . THR C 3 504 ? -30.620 -140.405 57.824 1.00 33.65 506 THR A C 1
ATOM 7373 O O . THR C 3 504 ? -31.234 -141.427 57.506 1.00 30.43 506 THR A O 1
ATOM 7377 N N . ASN C 3 505 ? -29.424 -140.449 58.412 1.00 27.35 507 ASN A N 1
ATOM 7378 C CA . ASN C 3 505 ? -28.678 -141.693 58.540 1.00 27.63 507 ASN A CA 1
ATOM 7379 C C . ASN C 3 505 ? -28.778 -142.328 59.916 1.00 23.92 507 ASN A C 1
ATOM 7380 O O . ASN C 3 505 ? -28.205 -143.401 60.116 1.00 23.98 507 ASN A O 1
ATOM 7385 N N . ILE C 3 506 ? -29.497 -141.720 60.855 1.00 22.49 508 ILE A N 1
ATOM 7386 C CA . ILE C 3 506 ? -29.591 -142.256 62.209 1.00 25.42 508 ILE A CA 1
ATOM 7387 C C . ILE C 3 506 ? -30.885 -141.755 62.847 1.00 26.10 508 ILE A C 1
ATOM 7388 O O . ILE C 3 506 ? -31.229 -140.577 62.732 1.00 27.71 508 ILE A O 1
ATOM 7393 N N . SER C 3 507 ? -31.605 -142.661 63.519 1.00 22.60 509 SER A N 1
ATOM 7394 C CA . SER C 3 507 ? -32.744 -142.298 64.365 1.00 22.85 509 SER A CA 1
ATOM 7395 C C . SER C 3 507 ? -32.257 -142.254 65.809 1.00 20.91 509 SER A C 1
ATOM 7396 O O . SER C 3 507 ? -32.006 -143.296 66.415 1.00 21.51 509 SER A O 1
ATOM 7399 N N . GLN C 3 508 ? -32.114 -141.047 66.361 1.00 25.10 510 GLN A N 1
ATOM 7400 C CA . GLN C 3 508 ? -31.585 -140.887 67.714 1.00 25.38 510 GLN A CA 1
ATOM 7401 C C . GLN C 3 508 ? -32.652 -140.855 68.802 1.00 26.99 510 GLN A C 1
ATOM 7402 O O . GLN C 3 508 ? -32.344 -141.174 69.952 1.00 29.19 510 GLN A O 1
ATOM 7408 N N . SER C 3 509 ? -33.894 -140.495 68.486 1.00 26.16 511 SER A N 1
ATOM 7409 C CA . SER C 3 509 ? -34.912 -140.324 69.527 1.00 29.43 511 SER A CA 1
ATOM 7410 C C . SER C 3 509 ? -35.624 -141.647 69.808 1.00 30.64 511 SER A C 1
ATOM 7411 O O . SER C 3 509 ? -36.824 -141.806 69.586 1.00 31.22 511 SER A O 1
ATOM 7414 N N . THR C 3 510 ? -34.848 -142.610 70.298 1.00 26.52 512 THR A N 1
ATOM 7415 C CA . THR C 3 510 ? -35.349 -143.944 70.603 1.00 26.70 512 THR A CA 1
ATOM 7416 C C . THR C 3 510 ? -35.743 -144.037 72.070 1.00 29.63 512 THR A C 1
ATOM 7417 O O . THR C 3 510 ? -35.337 -143.221 72.899 1.00 28.43 512 THR A O 1
ATOM 7421 N N . GLU C 3 511 ? -36.543 -145.060 72.384 1.00 29.69 513 GLU A N 1
ATOM 7422 C CA . GLU C 3 511 ? -36.935 -145.275 73.771 1.00 34.22 513 GLU A CA 1
ATOM 7423 C C . GLU C 3 511 ? -35.719 -145.523 74.651 1.00 33.38 513 GLU A C 1
ATOM 7424 O O . GLU C 3 511 ? -35.621 -144.988 75.764 1.00 29.86 513 GLU A O 1
ATOM 7430 N N . GLN C 3 512 ? -34.785 -146.342 74.171 1.00 26.07 514 GLN A N 1
ATOM 7431 C CA . GLN C 3 512 ? -33.592 -146.623 74.961 1.00 32.59 514 GLN A CA 1
ATOM 7432 C C . GLN C 3 512 ? -32.720 -145.385 75.114 1.00 32.82 514 GLN A C 1
ATOM 7433 O O . GLN C 3 512 ? -32.117 -145.182 76.177 1.00 33.54 514 GLN A O 1
ATOM 7439 N N . GLU C 3 513 ? -32.663 -144.534 74.086 1.00 29.42 515 GLU A N 1
ATOM 7440 C CA . GLU C 3 513 ? -31.858 -143.319 74.196 1.00 32.90 515 GLU A CA 1
ATOM 7441 C C . GLU C 3 513 ? -32.400 -142.396 75.280 1.00 40.13 515 GLU A C 1
ATOM 7442 O O . GLU C 3 513 ? -31.633 -141.834 76.070 1.00 35.34 515 GLU A O 1
ATOM 7448 N N . MET C 3 514 ? -33.724 -142.243 75.344 1.00 37.58 516 MET A N 1
ATOM 7449 C CA . MET C 3 514 ? -34.312 -141.366 76.352 1.00 42.15 516 MET A CA 1
ATOM 7450 C C . MET C 3 514 ? -34.031 -141.867 77.763 1.00 41.14 516 MET A C 1
ATOM 7451 O O . MET C 3 514 ? -33.668 -141.080 78.646 1.00 47.79 516 MET A O 1
ATOM 7456 N N . ALA C 3 515 ? -34.176 -143.176 77.991 1.00 39.23 517 ALA A N 1
ATOM 7457 C CA . ALA C 3 515 ? -33.792 -143.756 79.274 1.00 41.34 517 ALA A CA 1
ATOM 7458 C C . ALA C 3 515 ? -32.304 -143.583 79.575 1.00 51.21 517 ALA A C 1
ATOM 7459 O O . ALA C 3 515 ? -31.898 -143.752 80.730 1.00 60.85 517 ALA A O 1
ATOM 7461 N N . SER C 3 516 ? -31.482 -143.250 78.577 1.00 47.10 518 SER A N 1
ATOM 7462 C CA . SER C 3 516 ? -30.048 -143.101 78.790 1.00 50.94 518 SER A CA 1
ATOM 7463 C C . SER C 3 516 ? -29.613 -141.655 78.991 1.00 53.24 518 SER A C 1
ATOM 7464 O O . SER C 3 516 ? -28.449 -141.424 79.334 1.00 57.50 518 SER A O 1
ATOM 7467 N N . LEU C 3 517 ? -30.499 -140.681 78.784 1.00 53.70 519 LEU A N 1
ATOM 7468 C CA . LEU C 3 517 ? -30.168 -139.286 79.048 1.00 63.07 519 LEU A CA 1
ATOM 7469 C C . LEU C 3 517 ? -30.906 -138.727 80.263 1.00 70.08 519 LEU A C 1
ATOM 7470 O O . LEU C 3 517 ? -30.919 -137.509 80.465 1.00 70.96 519 LEU A O 1
ATOM 7475 N N . TRP C 3 518 ? -31.518 -139.589 81.078 1.00 71.66 520 TRP A N 1
ATOM 7476 C CA . TRP C 3 518 ? -32.060 -139.194 82.381 1.00 82.70 520 TRP A CA 1
ATOM 7477 C C . TRP C 3 518 ? -30.932 -139.341 83.402 1.00 85.30 520 TRP A C 1
ATOM 7478 O O . TRP C 3 518 ? -30.859 -140.302 84.176 1.00 85.98 520 TRP A O 1
ATOM 7489 N N . SER C 3 519 ? -30.036 -138.355 83.398 1.00 81.96 521 SER A N 1
ATOM 7490 C CA . SER C 3 519 ? -28.755 -138.465 84.082 1.00 80.57 521 SER A CA 1
ATOM 7491 C C . SER C 3 519 ? -28.904 -138.243 85.589 1.00 76.13 521 SER A C 1
ATOM 7492 O O . SER C 3 519 ? -29.993 -137.975 86.109 1.00 75.99 521 SER A O 1
ATOM 7495 N N . PHE C 3 520 ? -27.776 -138.363 86.296 1.00 71.48 522 PHE A N 1
ATOM 7496 C CA . PHE C 3 520 ? -27.699 -138.190 87.743 1.00 66.97 522 PHE A CA 1
ATOM 7497 C C . PHE C 3 520 ? -28.089 -136.771 88.157 1.00 67.59 522 PHE A C 1
ATOM 7498 O O . PHE C 3 520 ? -27.227 -135.961 88.516 1.00 63.95 522 PHE A O 1
ATOM 7506 N N . ASP C 3 521 ? -29.388 -136.474 88.108 1.00 71.12 523 ASP A N 1
ATOM 7507 C CA . ASP C 3 521 ? -29.929 -135.181 88.503 1.00 69.55 523 ASP A CA 1
ATOM 7508 C C . ASP C 3 521 ? -29.936 -135.057 90.024 1.00 68.21 523 ASP A C 1
ATOM 7509 O O . ASP C 3 521 ? -29.522 -135.964 90.753 1.00 62.69 523 ASP A O 1
ATOM 7514 N N . ASP C 3 522 ? -30.433 -133.919 90.520 1.00 66.21 524 ASP A N 1
ATOM 7515 C CA . ASP C 3 522 ? -30.709 -133.833 91.948 1.00 65.33 524 ASP A CA 1
ATOM 7516 C C . ASP C 3 522 ? -31.996 -134.564 92.299 1.00 62.56 524 ASP A C 1
ATOM 7517 O O . ASP C 3 522 ? -32.110 -135.125 93.395 1.00 57.41 524 ASP A O 1
ATOM 7522 N N . ALA C 3 523 ? -32.970 -134.576 91.384 1.00 60.83 525 ALA A N 1
ATOM 7523 C CA . ALA C 3 523 ? -34.192 -135.332 91.626 1.00 65.65 525 ALA A CA 1
ATOM 7524 C C . ALA C 3 523 ? -33.929 -136.829 91.596 1.00 59.06 525 ALA A C 1
ATOM 7525 O O . ALA C 3 523 ? -34.582 -137.587 92.323 1.00 59.40 525 ALA A O 1
ATOM 7527 N N . ARG C 3 524 ? -32.984 -137.271 90.766 1.00 58.78 526 ARG A N 1
ATOM 7528 C CA . ARG C 3 524 ? -32.625 -138.685 90.755 1.00 63.67 526 ARG A CA 1
ATOM 7529 C C . ARG C 3 524 ? -31.953 -139.091 92.062 1.00 55.42 526 ARG A C 1
ATOM 7530 O O . ARG C 3 524 ? -32.267 -140.146 92.627 1.00 49.16 526 ARG A O 1
ATOM 7538 N N . ALA C 3 525 ? -31.029 -138.261 92.556 1.00 51.75 527 ALA A N 1
ATOM 7539 C CA . ALA C 3 525 ? -30.361 -138.562 93.818 1.00 51.32 527 ALA A CA 1
ATOM 7540 C C . ALA C 3 525 ? -31.367 -138.703 94.954 1.00 47.67 527 ALA A C 1
ATOM 7541 O O . ALA C 3 525 ? -31.254 -139.613 95.785 1.00 39.45 527 ALA A O 1
ATOM 7543 N N . LYS C 3 526 ? -32.372 -137.823 94.997 1.00 48.71 528 LYS A N 1
ATOM 7544 C CA . LYS C 3 526 ? -33.370 -137.910 96.058 1.00 47.35 528 LYS A CA 1
ATOM 7545 C C . LYS C 3 526 ? -34.221 -139.163 95.905 1.00 43.52 528 LYS A C 1
ATOM 7546 O O . LYS C 3 526 ? -34.526 -139.834 96.897 1.00 38.58 528 LYS A O 1
ATOM 7552 N N . ALA C 3 527 ? -34.607 -139.497 94.670 1.00 46.90 529 ALA A N 1
ATOM 7553 C CA . ALA C 3 527 ? -35.416 -140.693 94.448 1.00 42.89 529 ALA A CA 1
ATOM 7554 C C . ALA C 3 527 ? -34.642 -141.957 94.805 1.00 42.06 529 ALA A C 1
ATOM 7555 O O . ALA C 3 527 ? -35.208 -142.905 95.366 1.00 40.65 529 ALA A O 1
ATOM 7557 N N . GLN C 3 528 ? -33.346 -141.990 94.482 1.00 34.42 530 GLN A N 1
ATOM 7558 C CA . GLN C 3 528 ? -32.519 -143.135 94.849 1.00 40.15 530 GLN A CA 1
ATOM 7559 C C . GLN C 3 528 ? -32.420 -143.282 96.363 1.00 35.05 530 GLN A C 1
ATOM 7560 O O . GLN C 3 528 ? -32.522 -144.396 96.894 1.00 33.39 530 GLN A O 1
ATOM 7566 N N . PHE C 3 529 ? -32.206 -142.168 97.074 1.00 32.26 531 PHE A N 1
ATOM 7567 C CA . PHE C 3 529 ? -32.124 -142.223 98.530 1.00 34.10 531 PHE A CA 1
ATOM 7568 C C . PHE C 3 529 ? -33.418 -142.745 99.141 1.00 35.60 531 PHE A C 1
ATOM 7569 O O . PHE C 3 529 ? -33.393 -143.551 100.082 1.00 28.91 531 PHE A O 1
ATOM 7577 N N . GLU C 3 530 ? -34.562 -142.291 98.625 1.00 32.76 532 GLU A N 1
ATOM 7578 C CA . GLU C 3 530 ? -35.827 -142.849 99.078 1.00 32.24 532 GLU A CA 1
ATOM 7579 C C . GLU C 3 530 ? -35.855 -144.360 98.901 1.00 28.92 532 GLU A C 1
ATOM 7580 O O . GLU C 3 530 ? -36.310 -145.086 99.789 1.00 28.27 532 GLU A O 1
ATOM 7586 N N . GLU C 3 531 ? -35.357 -144.855 97.766 1.00 28.78 533 GLU A N 1
ATOM 7587 C CA . GLU C 3 531 ? -35.347 -146.296 97.536 1.00 30.59 533 GLU A CA 1
ATOM 7588 C C . GLU C 3 531 ? -34.432 -147.004 98.530 1.00 31.38 533 GLU A C 1
ATOM 7589 O O . GLU C 3 531 ? -34.800 -148.035 99.107 1.00 27.43 533 GLU A O 1
ATOM 7595 N N . TYR C 3 532 ? -33.226 -146.462 98.741 1.00 29.19 534 TYR A N 1
ATOM 7596 C CA . TYR C 3 532 ? -32.285 -147.092 99.662 1.00 25.93 534 TYR A CA 1
ATOM 7597 C C . TYR C 3 532 ? -32.841 -147.130 101.080 1.00 25.27 534 TYR A C 1
ATOM 7598 O O . TYR C 3 532 ? -32.682 -148.130 101.788 1.00 27.14 534 TYR A O 1
ATOM 7607 N N . LYS C 3 533 ? -33.477 -146.040 101.517 1.00 26.48 535 LYS A N 1
ATOM 7608 C CA . LYS C 3 533 ? -34.090 -146.009 102.842 1.00 26.13 535 LYS A CA 1
ATOM 7609 C C . LYS C 3 533 ? -35.112 -147.128 102.996 1.00 26.43 535 LYS A C 1
ATOM 7610 O O . LYS C 3 533 ? -35.127 -147.836 104.010 1.00 24.44 535 LYS A O 1
ATOM 7616 N N . ARG C 3 534 ? -35.967 -147.306 101.984 1.00 28.36 536 ARG A N 1
ATOM 7617 C CA . ARG C 3 534 ? -37.023 -148.313 102.047 1.00 29.03 536 ARG A CA 1
ATOM 7618 C C . ARG C 3 534 ? -36.442 -149.709 102.235 1.00 31.67 536 ARG A C 1
ATOM 7619 O O . ARG C 3 534 ? -36.882 -150.471 103.103 1.00 31.36 536 ARG A O 1
ATOM 7627 N N . ASN C 3 535 ? -35.434 -150.055 101.433 1.00 27.61 537 ASN A N 1
ATOM 7628 C CA . ASN C 3 535 ? -34.774 -151.346 101.580 1.00 29.48 537 ASN A CA 1
ATOM 7629 C C . ASN C 3 535 ? -34.105 -151.468 102.942 1.00 26.68 537 ASN A C 1
ATOM 7630 O O . ASN C 3 535 ? -34.186 -152.518 103.594 1.00 27.65 537 ASN A O 1
ATOM 7635 N N . TYR C 3 536 ? -33.448 -150.396 103.392 1.00 22.82 538 TYR A N 1
ATOM 7636 C CA . TYR C 3 536 ? -32.733 -150.428 104.666 1.00 23.80 538 TYR A CA 1
ATOM 7637 C C . TYR C 3 536 ? -33.675 -150.732 105.831 1.00 25.37 538 TYR A C 1
ATOM 7638 O O . TYR C 3 536 ? -33.338 -151.509 106.735 1.00 23.23 538 TYR A O 1
ATOM 7647 N N . PHE C 3 537 ? -34.856 -150.138 105.827 1.00 23.85 539 PHE A N 1
ATOM 7648 C CA . PHE C 3 537 ? -35.790 -150.342 106.932 1.00 25.86 539 PHE A CA 1
ATOM 7649 C C . PHE C 3 537 ? -36.560 -151.654 106.822 1.00 25.87 539 PHE A C 1
ATOM 7650 O O . PHE C 3 537 ? -37.465 -151.893 107.633 1.00 23.96 539 PHE A O 1
ATOM 7658 N N . GLU C 3 538 ? -36.212 -152.495 105.845 1.00 24.88 540 GLU A N 1
ATOM 7659 C CA . GLU C 3 538 ? -36.602 -153.900 105.808 1.00 26.82 540 GLU A CA 1
ATOM 7660 C C . GLU C 3 538 ? -35.403 -154.830 105.889 1.00 28.49 540 GLU A C 1
ATOM 7661 O O . GLU C 3 538 ? -35.554 -156.037 105.680 1.00 27.56 540 GLU A O 1
ATOM 7667 N N . GLY C 3 539 ? -34.216 -154.306 106.177 1.00 22.76 541 GLY A N 1
ATOM 7668 C CA . GLY C 3 539 ? -33.025 -155.133 106.247 1.00 23.72 541 GLY A CA 1
ATOM 7669 C C . GLY C 3 539 ? -32.681 -155.849 104.959 1.00 25.48 541 GLY A C 1
ATOM 7670 O O . GLY C 3 539 ? -32.193 -156.986 104.994 1.00 25.51 541 GLY A O 1
ATOM 7671 N N . SER C 3 540 ? -32.917 -155.213 103.821 1.00 25.11 542 SER A N 1
ATOM 7672 C CA . SER C 3 540 ? -32.468 -155.759 102.548 1.00 29.89 542 SER A CA 1
ATOM 7673 C C . SER C 3 540 ? -31.531 -154.785 101.835 1.00 30.63 542 SER A C 1
ATOM 7674 O O . SER C 3 540 ? -31.391 -153.613 102.207 1.00 27.19 542 SER A O 1
ATOM 7677 N N . LEU C 3 541 ? -30.879 -155.299 100.796 1.00 28.34 543 LEU A N 1
ATOM 7678 C CA . LEU C 3 541 ? -29.857 -154.553 100.060 1.00 31.39 543 LEU A CA 1
ATOM 7679 C C . LEU C 3 541 ? -30.394 -153.936 98.777 1.00 37.63 543 LEU A C 1
ATOM 7680 O O . LEU C 3 541 ? -31.327 -154.463 98.168 1.00 40.92 543 LEU A O 1
#

Organism: Clostridioides difficile (NCBI:txid1496)

Solvent-accessible surface area: 43071 Å² total; per-residue (Å²): 179,48,95,9,99,40,30,48,65,23,36,19,101,63,77,71,58,2,65,2,48,2,12,4,122,58,30,46,12,15,55,17,14,5,1,0,0,16,26,37,84,87,136,25,18,53,3,1,0,1,6,40,72,75,36,93,42,57,39,11,95,85,8,90,105,54,11,38,8,56,38,44,77,96,126,46,41,2,62,0,108,1,111,112,1,72,77,78,2,20,0,42,0,5,4,0,0,0,22,57,0,3,42,122,0,12,0,0,29,36,36,2,113,21,18,46,1,12,12,28,86,49,86,64,93,26,14,47,16,22,14,4,41,65,104,67,66,10,5,1,0,0,5,0,18,32,0,12,1,45,67,23,86,25,44,1,32,102,38,92,34,101,89,34,41,28,55,3,66,24,40,92,25,128,81,33,36,38,15,15,4,0,1,0,31,6,81,51,102,23,42,57,130,90,56,14,50,0,18,1,44,0,158,48,30,142,21,136,54,80,51,97,5,101,107,119,4,88,7,53,6,41,58,87,68,25,66,9,59,49,20,92,71,7,52,1,37,0,90,10,74,83,56,0,91,53,144,18,50,24,20,0,0,0,0,0,16,18,48,72,76,83,16,4,104,14,4,0,2,14,3,70,42,95,15,87,81,13,60,58,62,6,47,9,66,40,62,15,48,80,4,43,0,84,1,61,145,1,75,38,66,3,8,5,35,0,8,0,0,1,0,24,72,45,15,3,25,22,2,93,8,0,91,2,44,0,101,72,105,73,20,37,10,62,16,39,29,4,54,16,17,116,58,4,21,160,93,35,39,0,2,0,0,0,0,0,6,55,0,16,21,129,126,23,115,12,71,6,56,7,52,132,54,104,37,102,88,39,52,76,70,12,41,17,81,20,45,38,136,62,2,7,18,0,5,7,1,28,0,62,23,53,79,51,66,11,80,153,70,110,40,0,8,0,42,0,54,15,130,32,42,126,71,75,43,61,89,61,29,94,138,60,26,66,48,144,96,0,53,170,60,0,99,41,193,122,40,17,30,0,0,2,3,14,6,0,4,17,6,0,70,84,15,76,117,28,98,168,62,82,20,44,74,35,2,77,44,0,56,70,0,9,43,31,0,62,41,0,26,75,16,10,142,196,10,48,3,14,180,19,0,109,93,0,46,102,71,0,48,82,26,0,38,85,11,6,79,98,50,77,54,111,5,64,64,20,0,0,0,13,59,11,1,8,59,2,65,89,46,3,17,39,3,4,48,6,1,61,85,12,2,113,76,15,77,16,17,0,4,16,0,31,26,0,6,0,0,77,36,0,56,131,13,0,24,52,24,0,19,43,59,0,4,115,52,40,246,76,90,10,86,56,121,214,22,61,29,46,78,0,0,113,75,8,0,49,32,0,5,73,58,2,37,73,0,12,80,55,21,110,57,38,92,137,137,57,98,151,44,66,4,3,46,2,0,37,57,7,0,34,109,98,42,95,76,107,66,112,117,12,62,66,71,33,102,89,1,67,79,52,4,70,157,25,38,24,70,21,0,34,114,20,83,105,6,66,120,38,136,7,26,92,9,0,30,19,2,0,2,39,21,1,17,36,66,1,0,11,12,2,0,16,2,8,0,0,35,44,51,0,0,0,4,0,34,28,14,0,0,1,3,22,55,77,117,11,9,131,95,16,155,100,102,112,80,108,67,32,22,55,14,0,39,0,2,0,0,8,91,66,53,132,49,8,83,174,30,33,29,119,49,0,78,127,28,98,114,144,26,24,58,36,0,82,73,28,1,82,85,61,97,84,40,68,57,0,1,22,64,17,25,128,25,102,0,0,28,0,1,0,46,0,1,2,45,89,189,22,23,42,11,3,0,0,8,0,10,106,88,1,38,0,0,38,5,0,15,99,3,2,38,48,3,1,122,38,0,22,96,6,2,78,78,0,33,83,94,98,49,83,7,78,60,0,11,93,46,0,73,74,42,6,116,67,105,47,87,108,66,15,19,156,9,6,147,36,0,10,73,8,9,56,27,50,7,36,15,105,36,88,0,30,80,8,2,0,1,20,53,0,0,6,0,0,0,2,2,0,7,63,10,78,87,31,0,19,35,35,115,24,116,106,67,44,21,74,48,0,68,4,51,109,83,36,8,5,20,23,0,56,62,13,73,70,73,96,176,73,44,68,80,73,103,0,98,62,44,3,70,79,41,29,130,29,48,116,119,74,49,126

B-factor: mean 30.81, std 11.0, range [13.68, 105.22]

Sequence (970 aa):
QVQLLQGGAGLLKPSETLSLTCAVYGGSFSEHYWSWIRQPPGKGLEWIGEINYGGNTNYNPSLESRISISVDTSKNQVFLRVRFVTAADTAVYFCSGGRRAAVHGRTFAIWGQGTMVTVSSASTKGPSVFPLAPGGTAALGCLVKDYFPEPVTVSWNSGALTSGVHTFPAVLQSSGLYSLSSVVTVPSSSLGTQTYICNVNHKPSNTKVDKKVEPDIVMTQSPLSLPVTPGEPASISCRSSQSLLHTNGNNYLVWYLQKPGQAPHLLIYLGSNRASGVPGRFSGSGSGTDFTLKISRVEVEDVGVYYCMQSLQTPPTFGQGTKLEIKRTVAAPSVFIFPPSDEQLKSGTASVVCLLNNFYPREAKVQWKVDNALQSGNSQESVTEQDSKDSTYSLSSTLTLSKADYEKHKVYACEVTHQGLSSPVTKSFNRLVNRKQLEKMANVRFRTQEDEYVAILDALEEYHNMSENTVVEKYLKLKDINSLTDIYIDTYKKSGRNKALKKFKEYLVTEVLELKNNNLTPVEKNLHFVWIGGQINDTAINYINQWKDVNSDYNVNVFYDSNAFLINTLKKTVVESAINDTLESFRENLNDPRFDYNKFFRKRMEIIYDKQKNFINYYKAQREENPELIIDDIVKTYLSNEYSKEIDELNTYIEESLNKITQNSGNDVRNFEEFKNGESFNLYEQELVERWNLAAASDILRISALKEIGGMYLDVDMLPGIQPDLFESIEKPVTVDFWEMTKLEAIMKYKEYIPEYTSEHFDMLDEEVQSSFESVLASKSDKSEIFSSLGDMEASPLEVKIAFNSKGIINQGLISVKDSYCSNLIVKQIENRYKILNNSLNPAISEDNDFNTTTNTFIDSIMAEANADNGRFMMELGKYLRVGFFPDVKTTINLSGPEAYAAAYQDLLMFKEGSMNIHLIEADLRNFEISKTNISQSTEQEMASLWSFDDARAKAQFEEYKRNYFEGSL

InterPro domains:
  IPR018337 Cell wall/choline-binding repeat [PF01473] (1854-1867)
  IPR018337 Cell wall/choline-binding repeat [PF01473] (2104-2117)
  IPR018337 Cell wall/choline-binding repeat [PF01473] (2120-2136)
  IPR018337 Cell wall/choline-binding repeat [PF01473] (2257-2271)
  IPR018337 Cell wall/choline-binding repeat [PF19127] (1967-2006)
  IPR018337 Cell wall/choline-binding repeat [PS51170] (1986-2005)
  IPR020974 CGT/MARTX, cysteine protease (CPD) domain [PF11713] (575-754)
  IPR020974 CGT/MARTX, cysteine protease (CPD) domain [PS51771] (567-774)
  IPR024769 TcdA/TcdB toxin, pore forming domain [PF12920] (862-1527)
  IPR024770 TcdA/TcdB toxin, catalytic glycosyltransferase domain [PF12919] (96-468)
  IPR024772 TcdA/TcdB toxin, N-terminal helical domain [PF12918] (22-83)
  IPR029044 Nucleotide-diphospho-sugar transferases [SSF53448] (1-541)
  IPR038383 CGT/MARTX, cysteine protease (CPD) domain superfamily [G3DSA:3.40.50.11050] (544-797)

Foldseek 3Di:
DKAKAKDADQEDAAQAKGKMKIAIPDDDLQQFWWWKWWAAPPGDIGTAKTAGLVGDIDGDPVQVVFWDWGDDNVRRMIMIMGGRDDQVPFTWMKIFGWHDDPNPDTDTDHIHPTGGHGHHPDDWDAWDKAWQAWVQKMKIWIKTDFGDDDDKDKDKPVNPDDPQKDWDDWDQDPVRGTITMIMGIDGPVCAPVPWIWMWMDDPVVRDTDIDTHHD/DKAKAKPDQEAEDAFFAKDKIKIFIPWWQQDPVGFRFKWKWFDAPPGDTDTADGSQFHGDPPHDPQWTKHDGTGMIMIMRHGDALLRFGWMKMWGRRDPPIDIYPTHGYAYDDDFDFWDKDKDWADPVVQVVWKTKIKIKTPFGPPPDKDKWKAFQNRTDDDFKDKDKDDQDSPRRTIMMMIIGMDTSVVVVVTFKIKIWMDDPPDPDIDIDIGTD/DDALVRLCVLQDDPPDDDDPLNVVLSVLRNVLVVPPPPALVVSLVSLLVSLVSLVVVCVVCVPDPRNVSSVVVLVVSLVVNLVSFPPDKDWFAQEEEAEDEQAADDPLLLLQVVQQCQQAVVHHYEYEYALLHRCLVVLVVLLLLVLLLVLVVPDPDDQVPVPDPCVSSLVSSLLSSLVVLLVLVVQVVVVCVVDVVRGLLNSSLVCCCVPVVDDSVVSVVRSVNRVVVQVVRRYDHPVPVVVCCPDLCVVVLCCCVRRVSNVVLSCLLPQLVVCQARGHKYAYSQWHFFWDVPQCVVPDDDPDPLLVLAQLVLLCCVQVVSDPPFDCVSLVPDDPVVSVVSVVSCVVDDDSCNTGPHPPTDIGGLAAKFFAADPVGTWRNMIGHHHNRNLSVLLSVLLSVLVVLLCVLQVVLVVVVDTDVSSLVSSLVSLVVPDDPQANVLSVLSSCVSCPPSHADRDNSCQRSIDVSSQQSLVCSSSSHHDGHDHPDDRVSSCSRHDDSSGISQSGPVNVVVPPGRHPVNSVVVSVVSVVQSVVVHD

Secondary structure (DSSP, 8-state):
---HHHHHHHT--TTPPPBHHHHHHHHHHHHHHT-TTS-HHHHHHHHHHHHHHHHHHHHHSTT-TTHHHHHHHHHHHHHHHHHHHHH--EEPP-EEEEE--SSPPPHHHHHHHHHHHHH-TTSEEEEEE-TT-TTHHHHHHHHHHHHHHHHHHH-SS-TT-TT--THHHHHHHHHHHHHHHHHHHHHHHHHHHH-TT--HHHHHHHHHHHHH---HHHHHHHHHHHHHHHHTTTEEEGGG-HHHHHSTTHHHHHIIIIIS--HHHHHHHHHHHHHHHH-EEEE-TT-BPPBPTTSSTTSPP---HHHHHHHHHHHHHHHH-SSTT---TTTTTS-HHHHHHHHHHHHT--SGGGTB----S-EE-TT--EEEEETTEEEEEEEEE-TT-HHHHHHHHHHHHHHHHHHHHHHHHHHT---HHHHHHHHHHHHHTT--TTTHHHHHHHTTGGGTTTSSS--HHHHHTSHHHHHHHHHHHHTT-S---S----HHHHGGGBPPGGG-B---HHHHHHS--S-HHHHHHHHHHHHHHHTTT--/--EEEEEE-SEE-TTS-EEEEEEEESS-TTSSEEEEEEE-TTS--EEEEEE-TT--EEE-TTTTTTEEEEEETTTTEEEEEE-S--GGG-EEEEEEEEEEETTTEEEEEEE---EEEEE-SSPPBPPEEEEE----EEEEEEEEEEEBSS--EEEEGGGTB-TTEEEPPPEE-TTS-EEEEEEEEEEGGGTTTS--EEEEEEGGGTEEEEEE---/---EEEE-SEEEE-TTS-EEEEEEESS--B-TTS-B-EEEEEE-TTS--EEEEETTTEEPTTS-TTEEEEEETTEEEEEESS--GGG-EEEEEEE-SSSSP-B---EEEEE----BPPEEEEEPPPHHHHTTTEEEEEEEEEEEBSS--EEEEEETTEEP-SSEEEEEPPPPTTT--EEEEEEEEEEHHHHHT--EEEEEEE-TT-SS-EEEEEE-

Radius of gyration: 43.35 Å; Cα contacts (8 Å, |Δi|>4): 1911; chains: 3; bounding box: 129×82×108 Å

GO terms:
  GO:0090729 toxin activity (F, IDA)
  GO:0034260 negative regulation of GTPase activity (P, IDA)
  GO:0044164 host cell cytosol (C, IDA)
  GO:0044083 symbiont-mediated perturbation of host Rho small GTPase signal transduction (P, IDA)
  GO:0035251 UDP-glucosyltransferase activity (F, IDA)
  GO:0030836 positive regulation of actin filament depolymerization (P, IDA)
  GO:0046527 glucosyltransferase activity (F, IDA)
  GO:0044175 host cell endosome membrane (C, EXP)
  GO:0005576 extracellular region (C, EXP)
  GO:0020002 host cell plasma membrane (C, IMP)
  GO:0141030 symbiont-mediated perturbation of host actin cytoskeleton via filamentous actin depolymerization (P, EXP)
  GO:0008233 peptidase activity (F, IDA)
  GO:0044174 host cell endosome (C, IDA)
  GO:0005576 extracellular region (C, IDA)
  GO:0000822 inositol hexakisphosphate binding (F, IDA)
  GO:0016540 protein autoprocessing (P, IDA)
  GO:0030178 negative regulation of Wnt signaling pathway (P, IDA)
  GO:0046789 host cell surface receptor binding (F, IPI)